Protein 2HRP (pdb70)

Solvent-accessible surface area: 37080 Å² total; per-residue (Å²): 126,6,95,12,90,18,55,54,81,65,36,34,17,45,66,35,99,137,1,34,0,44,2,109,5,69,108,46,0,52,32,128,88,16,13,0,1,0,0,0,17,20,61,84,81,72,37,6,80,14,1,0,35,11,5,70,54,72,7,122,28,19,32,74,25,6,48,10,50,39,69,16,36,69,6,24,0,43,0,98,45,2,21,54,77,3,26,7,40,0,0,0,1,0,1,39,62,49,28,9,26,22,2,59,7,0,102,3,38,5,109,46,76,75,18,54,11,90,11,25,21,2,12,2,9,85,64,5,43,121,78,35,15,0,2,0,2,0,0,0,11,42,0,10,18,83,110,24,89,19,32,6,50,12,67,57,75,101,56,141,101,32,48,20,47,12,80,26,65,21,51,77,175,28,16,1,9,1,2,4,1,2,0,42,11,82,72,100,51,14,74,169,29,82,36,0,17,0,31,2,51,11,138,50,61,133,73,47,56,74,81,55,25,108,118,79,24,50,11,36,13,22,34,18,24,45,15,125,53,57,18,64,77,102,0,18,0,4,2,32,53,35,70,3,114,160,25,9,0,3,0,0,14,23,23,98,188,90,11,10,61,4,0,0,10,1,18,36,56,48,110,34,67,50,53,8,110,90,0,130,75,51,3,73,2,47,26,47,29,121,141,38,18,0,38,0,59,0,52,59,1,100,51,120,1,33,5,53,0,4,0,0,21,2,0,34,40,137,86,212,45,2,13,0,46,8,3,38,80,23,2,87,16,22,61,2,23,4,25,81,16,146,48,39,63,15,51,11,26,13,5,6,29,15,122,94,59,161,55,114,9,21,14,22,0,0,0,2,0,52,13,0,4,5,67,65,16,31,26,38,2,37,35,30,53,50,74,61,31,44,22,54,1,74,21,40,86,90,106,87,64,35,11,14,5,0,1,0,42,7,10,30,79,13,34,86,80,102,66,4,31,0,26,1,7,0,64,50,31,111,24,118,39,92,50,110,3,77,51,101,139,144,62,31,52,12,18,8,107,49,129,125,6,95,11,84,19,59,52,77,71,31,27,12,28,79,37,99,130,2,46,0,25,1,92,7,80,48,50,0,59,33,141,87,9,15,0,0,0,0,0,17,18,69,66,72,73,32,6,85,14,3,0,27,7,7,61,44,70,6,120,32,12,34,86,26,7,46,11,51,35,71,17,39,70,4,18,0,40,0,99,37,2,21,51,53,3,20,0,53,0,0,0,1,0,0,30,67,47,29,7,26,26,2,60,8,0,53,0,33,4,100,57,72,90,20,58,9,89,10,23,18,2,28,15,12,90,73,7,38,121,81,37,19,0,3,0,2,0,0,0,13,42,0,13,17,84,97,25,84,30,94,6,54,6,64,55,73,60,47,158,97,41,44,37,65,13,74,25,70,18,40,87,157,29,16,1,12,1,2,4,1,6,0,52,15,79,74,104,42,14,81,162,32,80,40,0,17,0,25,1,68,4,144,48,53,143,78,56,43,72,79,59,11,44,88,94,52,38,81,26,65,8,32,12,20,33,22,27,46,12,111,56,54,20,65,77,102,0,14,0,3,1,35,53,39,68,2,109,160,20,8,0,2,0,0,10,28,17,100,113,72,13,11,49,6,1,0,10,1,18,38,54,46,111,33,69,54,60,8,110,81,1,133,74,56,5,72,2,49,28,44,29,114,136,35,19,0,43,0,57,0,46,64,2,126,55,110,2,30,5,52,0,5,0,0,25,3,1,33,44,140,78,104,66,3,8,0,46,5,2,33,86,23,4,75,14,26,58,2,24,6,29,77,23,152,45,37,63,17,51,5,19,25,5,23,51,18,102,64,51,162,70,72,11,18,17,23,0,0,0,2,0,42,19,0,6,5,67,67,17,31,22,39,2,36,21,33,47,46,68,70,29,40,23,57,2,63,25,33,93,91,102,52,69,33,12,16,5,0,1,0,31,6,9,31,74,24,22,78,88,120,69,6,28,0,20,3,9,0,62,51,29,105,42,72,61,69,41,94,1,82,120,150,58,29,56,9,19,8,107,46,129

Radius of gyration: 28.73 Å; Cα contacts (8 Å, |Δi|>4): 2429; chains: 6; bounding box: 81×80×60 Å

Sequence (903 aa):
DTVLTQSPASLAVSLGQRATISCRASESVDYYGKSFMNWFQQKPGQPPKLLIYAASNQGSGVPARFSGSGSGTDFSLHIHPMEEDDSAMYFCQQSKEVPWTFGGGTKLEIKRADAAPTVSIFPPSSEQLTSGGASVVCFLNNFYPKDINVKWKIDGSERQNGVLNSWTDQDSKDSTYSMSSTLTLTKDEYERHNSYTCEATHKTSTSPIVKSFNRDVQLVESGGGLVQPGGSRKLSCAASGFTFMRFGMHWVRQAPEKGLEWVAYISSGSSTIYYADTVKGRFTISRDNPKNTLFLQMTSLRSEDTALYYCARSGGIERYDGTYYVMDYWGQGTSVTVSSAKTTPPSVYPLAPGSAAQTNSMVTLGCLVKGYFPEPVTVTWNSGSLSSGVHTFPAVLQSDLYTLSSSVTVPSSPRPSETVTCNVAHPASSTKVDKKIVPRDMSLPGRWKPKDTVLTQSPASLAVSLGQRATISCRASESVDYYGKSFMNWFQQKPGQPPKLLIYAASNQGSGVPARFSGSGSGTDFSLHIHPMEEDDSAMYFCQQSKEVPWTFGGGTKLEIKRADAAPTVSIFPPSSEQLTSGGASVVCFLNNFYPKDINVKWKIDGSERQNGVLNSWTDQDSKDSTYSMSSTLTLTKDEYERHNSYTCEATHKTSTSPIVKSFNRNECDVQLVESGGGLVQPGGSRKLSCAASGFTFMRFGMHWVRQAPEKGLEWVAYISSGSSTIYYADTVKGRFTISRDNPKNTLFLQMTSLRSEDTALYYCARSGGIERYDGTYYVMDYWGQGTSVTVSSAKTTPPSVYPLAPGSAAQTNSMVTLGCLVKGYFPEPVTVTWNSGSLSSGVHTFPAVLQSDLYTLSSSVTVPSSPRPSETVTCNVAHPASSTKVDKKIVPMSLPGRWKPK

B-factor: mean 20.34, std 9.44, range [2.01, 70.95]

Secondary structure (DSSP, 8-state):
--EEEEE--EEE-TT--EEEEEEEESS-GGGSEEEEEEE-TT--EEEEEEE-TTSS-EEE-TTTTTTEEEEEEGGGTEEEEEE-S--GGG-EEEEEEEEEEEE-SSEEEEEEEEE---EEEEE--S--BPPEEEEE---TT---SSEEEEEEEEEEEBSS--EEEEGGGTB-TTEEEPPPEE-SS-EEEEEEEEEESTTTTTS--EEEEEEGGGTEEEEEE-----/---EEEE-SEEEE-TTS-EEEEEEESS--EETTEE-EEEEEE-TTS-EEEEEETTTEE-TT--TTEEEEEETTEEEEEE-S--GGG-EEEEEEE-SSSS-EE---EEEEE----B--EEEEEPPPHHHHHTTEEEEEEEEEEEBSS-EEEEEEETTEEE-SSEEEEEPPPPTTT--EEEEEEEEEEHHHHTT-SEEEEEEEETT-SSPEEEEEE-/---EEEE-SEEEE-TTS-EEEEEEESS--EETTEE-EEEEEE-TTS--EEEEETTTEE-TT--TTEEEEEETTEEEEEESS--GGG-EEEEEEE-SSSSPEE---EEEEE----B--EEEEEPPPHHHHHTTEEEEEEEEEEEBSS-EEEEEEETTEEE-SSEEEEEPPPPTTT--EEEEEEEEEEHHHHTT--EEEEEEEETT-SSPEEEEEETTT-/--EEEEE--EEE-TT--EEEEEEEESS-GGGSEEEEEEE-SS--EEEEEEE-TTSS-EEE-TTTTTT-EEEEEGGGTEEEEEE-S--GGG-EEEEEEEEEEEE-SSEEEEEEEEE---EEEEE--PPPBPPEEEEE---TT----SEEEEEEEEEEEBSS--EEEEGGGT--TTEEEPPPEE-SS-EEEEEEEEEESTHHHHS--EEEEEETTTTEEEEEE---/--BTTTEEE-/--BTTTEEE-

Nearest PDB structures (foldseek):
  2hrp-assembly2_M  TM=1.005E+00  e=1.658E-43  Mus musculus
  4nja-assembly1_L  TM=9.857E-01  e=5.453E-38  Mus musculus
  6sxi-assembly1_L  TM=9.567E-01  e=7.067E-38  Mus musculus
  4yzf-assembly1_H  TM=9.544E-01  e=6.710E-38  Mus musculus
  1f58-assembly1_L  TM=9.255E-01  e=9.646E-38  Mus musculus

Foldseek 3Di:
DWAKAKPDQEDAEAAQCKDKIKIFINWFLDDPNFRQKWKWWAAPVGDTDTQAGRFFHGDDPHDPQWGKHDGTGIIMIMGGRHDQPRFTKMWMWGDRDPPIDIHSIYGYAYADDFAFWDKDKAWADPVQVVVQKTKIKIKGDFGPDPDKDKFKAFQRHTDDPQKDKDKDAQDRPRRGIMMMMMHMDTSVVNVVTFKIKIWMDDPVDDGTDIDMGTD/DWAKAKDWADEAEQQAKTKMKIAIDDDQQLQWKKFKWWAADPGDIHTAKIAGSPRPDIDGDPVQVPFWDWDADNVRRMIMIIGGNHHQVVFTWMKMFIFDWDDDPVGTDTDRPGIHPTHTHGHHPQDFAAWDKDKAADDPVPDDDFKDKIKMKTWFGDDDDKDKDKPNPPQDPQKDKDDWDADPRGTMTMMMHMGTPVVPPVPWMWMWMGDVSVRDIDIGIHHHDD/DDDVPPDDDD/DKAKAKPDQEDAAAAQCKDKIKIFINWWLDDPHFGAKWKWWAAPPGDTHTQGGRFFHGDPPHDPQWGKDDGTGIIMIMGGRDDLVSQTWMWMWGDRDPVIDIHPTHGYAHADDFAFFDKDKAWADVVVVVVFKIKIKIKGDFGPPPDKDKWKAFQRHTDDPQKDKDKDRQDSPPRGIMMMMMRMDTSVVVVVTFKIKMWMDDPVDPGTDIDMATVVGD/DWAKAKDWADEAAQQAKTKIKIAIDDDQQLQWKKFKWWAADPGGIGTAKIAGSVRPDIDGDPVQVPFKDWDADRVRRMIMIMGGSHDQVVFTWMKMFIFDWDQDPVGTDTDRDDIHPTHTHGHHDQDFDFWDKDKFDDDPPDDDDQKDKIKIKTWFGDDDDKDKDKPNPPQPPQKDKDDWDDDDSMIMTMMMHMDGPVVVVVDWIKMWMGGVVVRDIDIGIHHD/DDDPPPDDDD

Structure (mmCIF, N/CA/C/O backbone):
data_2HRP
#
_entry.id   2HRP
#
_cell.length_a   82.300
_cell.length_b   96.310
_cell.length_c   105.860
_cell.angle_alpha   90.00
_cell.angle_beta   90.00
_cell.angle_gamma   90.00
#
_symmetry.space_group_name_H-M   'P 21 21 21'
#
loop_
_entity.id
_entity.type
_entity.pdbx_description
1 polymer 'MONOCLONAL ANTIBODY F11.2.32'
2 polymer 'MONOCLONAL ANTIBODY F11.2.32'
3 polymer 'HIV-1 PROTEASE PEPTIDE'
4 water water
#
loop_
_atom_site.group_PDB
_atom_site.id
_atom_site.type_symbol
_atom_site.label_atom_id
_atom_site.label_alt_id
_atom_site.label_comp_id
_atom_site.label_asym_id
_atom_site.label_entity_id
_atom_site.label_seq_id
_atom_site.pdbx_PDB_ins_code
_atom_site.Cartn_x
_atom_site.Cartn_y
_atom_site.Cartn_z
_atom_site.occupancy
_atom_site.B_iso_or_equiv
_atom_site.auth_seq_id
_atom_site.auth_comp_id
_atom_site.auth_asym_id
_atom_site.auth_atom_id
_atom_site.pdbx_PDB_model_num
ATOM 1 N N . ASP A 1 1 ? 25.831 36.448 56.744 1.00 30.95 1 ASP L N 1
ATOM 2 C CA . ASP A 1 1 ? 25.078 35.170 56.865 1.00 27.87 1 ASP L CA 1
ATOM 3 C C . ASP A 1 1 ? 25.730 34.359 57.968 1.00 25.90 1 ASP L C 1
ATOM 4 O O . ASP A 1 1 ? 26.863 34.658 58.364 1.00 23.65 1 ASP L O 1
ATOM 9 N N . THR A 1 2 ? 24.999 33.405 58.534 1.00 21.40 2 THR L N 1
ATOM 10 C CA . THR A 1 2 ? 25.605 32.566 59.554 1.00 21.36 2 THR L CA 1
ATOM 11 C C . THR A 1 2 ? 26.286 31.409 58.822 1.00 18.46 2 THR L C 1
ATOM 12 O O . THR A 1 2 ? 25.668 30.697 58.032 1.00 19.14 2 THR L O 1
ATOM 16 N N . VAL A 1 3 ? 27.600 31.340 58.987 1.00 15.27 3 VAL L N 1
ATOM 17 C CA . VAL A 1 3 ? 28.424 30.326 58.350 1.00 11.21 3 VAL L CA 1
ATOM 18 C C . VAL A 1 3 ? 28.477 29.100 59.244 1.00 8.78 3 VAL L C 1
ATOM 19 O O . VAL A 1 3 ? 28.486 29.224 60.474 1.00 7.98 3 VAL L O 1
ATOM 23 N N . LEU A 1 4 ? 28.391 27.931 58.607 1.00 10.34 4 LEU L N 1
ATOM 24 C CA . LEU A 1 4 ? 28.414 26.629 59.286 1.00 11.01 4 LEU L CA 1
ATOM 25 C C . LEU A 1 4 ? 29.690 25.869 58.945 1.00 8.14 4 LEU L C 1
ATOM 26 O O . LEU A 1 4 ? 29.957 25.566 57.778 1.00 7.88 4 LEU L O 1
ATOM 31 N N . THR A 1 5 ? 30.465 25.565 59.975 1.00 11.15 5 THR L N 1
ATOM 32 C CA . THR A 1 5 ? 31.718 24.839 59.822 1.00 16.47 5 THR L CA 1
ATOM 33 C C . THR A 1 5 ? 31.465 23.397 60.240 1.00 9.89 5 THR L C 1
ATOM 34 O O . THR A 1 5 ? 31.293 23.092 61.421 1.00 11.37 5 THR L O 1
ATOM 38 N N . GLN A 1 6 ? 31.462 22.511 59.254 1.00 14.64 6 GLN L N 1
ATOM 39 C CA . GLN A 1 6 ? 31.178 21.101 59.476 1.00 13.02 6 GLN L CA 1
ATOM 40 C C . GLN A 1 6 ? 32.401 20.205 59.524 1.00 11.31 6 GLN L C 1
ATOM 41 O O . GLN A 1 6 ? 33.179 20.147 58.570 1.00 15.14 6 GLN L O 1
ATOM 47 N N . SER A 1 7 ? 32.560 19.477 60.619 1.00 10.69 7 SER L N 1
ATOM 48 C CA . SER A 1 7 ? 33.696 18.579 60.725 1.00 18.40 7 SER L CA 1
ATOM 49 C C . SER A 1 7 ? 33.310 17.157 61.176 1.00 17.79 7 SER L C 1
ATOM 50 O O . SER A 1 7 ? 32.306 16.976 61.847 1.00 21.69 7 SER L O 1
ATOM 53 N N . PRO A 1 8 ? 34.065 16.126 60.748 1.00 15.85 8 PRO L N 1
ATOM 54 C CA . PRO A 1 8 ? 35.224 16.249 59.872 1.00 12.08 8 PRO L CA 1
ATOM 55 C C . PRO A 1 8 ? 34.738 16.300 58.431 1.00 11.82 8 PRO L C 1
ATOM 56 O O . PRO A 1 8 ? 33.570 16.077 58.175 1.00 16.45 8 PRO L O 1
ATOM 60 N N . ALA A 1 9 ? 35.619 16.658 57.513 1.00 10.86 9 ALA L N 1
ATOM 61 C CA . ALA A 1 9 ? 35.284 16.738 56.109 1.00 9.55 9 ALA L CA 1
ATOM 62 C C . ALA A 1 9 ? 34.918 15.355 55.600 1.00 17.40 9 ALA L C 1
ATOM 63 O O . ALA A 1 9 ? 34.229 15.210 54.590 1.00 15.73 9 ALA L O 1
ATOM 65 N N . SER A 1 10 ? 35.458 14.337 56.258 1.00 19.34 10 SER L N 1
ATOM 66 C CA . SER A 1 10 ? 35.170 12.955 55.907 1.00 19.35 10 SER L CA 1
ATOM 67 C C . SER A 1 10 ? 35.608 12.055 57.047 1.00 21.41 10 SER L C 1
ATOM 68 O O . SER A 1 10 ? 36.382 12.467 57.919 1.00 18.05 10 SER L O 1
ATOM 71 N N . LEU A 1 11 ? 35.061 10.847 57.085 1.00 21.01 11 LEU L N 1
ATOM 72 C CA . LEU A 1 11 ? 35.427 9.904 58.120 1.00 19.12 11 LEU L CA 1
ATOM 73 C C . LEU A 1 11 ? 35.082 8.513 57.657 1.00 18.03 11 LEU L C 1
ATOM 74 O O . LEU A 1 11 ? 34.349 8.335 56.672 1.00 17.62 11 LEU L O 1
ATOM 79 N N . ALA A 1 12 ? 35.670 7.542 58.351 1.00 15.86 12 ALA L N 1
ATOM 80 C CA . ALA A 1 12 ? 35.505 6.119 58.086 1.00 11.57 12 ALA L CA 1
ATOM 81 C C . ALA A 1 12 ? 35.261 5.457 59.429 1.00 14.07 12 ALA L C 1
ATOM 82 O O . ALA A 1 12 ? 36.092 5.531 60.341 1.00 17.97 12 ALA L O 1
ATOM 84 N N . VAL A 1 13 ? 34.109 4.814 59.541 1.00 13.14 13 VAL L N 1
ATOM 85 C CA . VAL A 1 13 ? 33.692 4.168 60.778 1.00 16.44 13 VAL L CA 1
ATOM 86 C C . VAL A 1 13 ? 33.333 2.715 60.489 1.00 11.75 13 VAL L C 1
ATOM 87 O O . VAL A 1 13 ? 32.782 2.418 59.440 1.00 10.86 13 VAL L O 1
ATOM 91 N N . SER A 1 14 ? 33.723 1.821 61.386 1.00 12.60 14 SER L N 1
ATOM 92 C CA . SER A 1 14 ? 33.427 0.395 61.263 1.00 11.37 14 SER L CA 1
ATOM 93 C C . SER A 1 14 ? 31.953 0.123 61.563 1.00 13.87 14 SER L C 1
ATOM 94 O O . SER A 1 14 ? 31.338 0.804 62.399 1.00 14.37 14 SER L O 1
ATOM 97 N N . LEU A 1 15 ? 31.400 -0.892 60.912 1.00 18.18 15 LEU L N 1
ATOM 98 C CA . LEU A 1 15 ? 30.013 -1.268 61.153 1.00 18.21 15 LEU L CA 1
ATOM 99 C C . LEU A 1 15 ? 29.881 -1.540 62.645 1.00 15.81 15 LEU L C 1
ATOM 100 O O . LEU A 1 15 ? 30.789 -2.086 63.264 1.00 14.27 15 LEU L O 1
ATOM 105 N N . GLY A 1 16 ? 28.769 -1.115 63.222 1.00 13.45 16 GLY L N 1
ATOM 106 C CA . GLY A 1 16 ? 28.549 -1.335 64.637 1.00 9.82 16 GLY L CA 1
ATOM 107 C C . GLY A 1 16 ? 29.001 -0.186 65.494 1.00 8.67 16 GLY L C 1
ATOM 108 O O . GLY A 1 16 ? 28.534 -0.042 66.619 1.00 12.55 16 GLY L O 1
ATOM 109 N N . GLN A 1 17 ? 29.841 0.681 64.934 1.00 11.52 17 GLN L N 1
ATOM 110 C CA . GLN A 1 17 ? 30.371 1.809 65.682 1.00 13.29 17 GLN L CA 1
ATOM 111 C C . GLN A 1 17 ? 29.571 3.083 65.494 1.00 12.89 17 GLN L C 1
ATOM 112 O O . GLN A 1 17 ? 28.639 3.124 64.696 1.00 14.16 17 GLN L O 1
ATOM 118 N N . ARG A 1 18 ? 29.902 4.103 66.284 1.00 11.11 18 ARG L N 1
ATOM 119 C CA . ARG A 1 18 ? 29.217 5.386 66.184 1.00 11.18 18 ARG L CA 1
ATOM 120 C C . ARG A 1 18 ? 30.020 6.301 65.302 1.00 12.83 18 ARG L C 1
ATOM 121 O O . ARG A 1 18 ? 31.253 6.294 65.350 1.00 19.16 18 ARG L O 1
ATOM 129 N N . ALA A 1 19 ? 29.308 7.091 64.508 1.00 15.17 19 ALA L N 1
ATOM 130 C CA . ALA A 1 19 ? 29.894 8.070 63.621 1.00 14.36 19 ALA L CA 1
ATOM 131 C C . ALA A 1 19 ? 29.262 9.380 64.071 1.00 17.30 19 ALA L C 1
ATOM 132 O O . ALA A 1 19 ? 28.038 9.480 64.184 1.00 19.41 19 ALA L O 1
ATOM 134 N N . THR A 1 20 ? 30.095 10.323 64.488 1.00 17.38 20 THR L N 1
ATOM 135 C CA . THR A 1 20 ? 29.599 11.623 64.904 1.00 14.67 20 THR L CA 1
ATOM 136 C C . THR A 1 20 ? 30.171 12.701 63.971 1.00 15.37 20 THR L C 1
ATOM 137 O O . THR A 1 20 ? 31.347 12.662 63.566 1.00 15.14 20 THR L O 1
ATOM 141 N N . ILE A 1 21 ? 29.288 13.593 63.541 1.00 17.11 21 ILE L N 1
ATOM 142 C CA . ILE A 1 21 ? 29.629 14.687 62.649 1.00 11.85 21 ILE L CA 1
ATOM 143 C C . ILE A 1 21 ? 29.250 15.945 63.411 1.00 14.07 21 ILE L C 1
ATOM 144 O O . ILE A 1 21 ? 28.186 16.002 64.017 1.00 11.60 21 ILE L O 1
ATOM 149 N N . SER A 1 22 ? 30.129 16.937 63.391 1.00 12.05 22 SER L N 1
ATOM 150 C CA . SER A 1 22 ? 29.914 18.173 64.102 1.00 12.62 22 SER L CA 1
ATOM 151 C C . SER A 1 22 ? 29.677 19.339 63.157 1.00 12.66 22 SER L C 1
ATOM 152 O O . SER A 1 22 ? 30.114 19.341 62.004 1.00 10.78 22 SER L O 1
ATOM 155 N N . CYS A 1 23 ? 28.996 20.350 63.668 1.00 14.54 23 CYS L N 1
ATOM 156 C CA . CYS A 1 23 ? 28.671 21.516 62.881 1.00 16.29 23 CYS L CA 1
ATOM 157 C C . CYS A 1 23 ? 28.630 22.718 63.815 1.00 15.69 23 CYS L C 1
ATOM 158 O O . CYS A 1 23 ? 27.924 22.703 64.813 1.00 13.46 23 CYS L O 1
ATOM 161 N N . ARG A 1 24 ? 29.471 23.706 63.523 1.00 16.29 24 ARG L N 1
ATOM 162 C CA . ARG A 1 24 ? 29.590 24.941 64.293 1.00 12.45 24 ARG L CA 1
ATOM 163 C C . ARG A 1 24 ? 28.986 26.100 63.504 1.00 13.74 24 ARG L C 1
ATOM 164 O O . ARG A 1 24 ? 29.294 26.277 62.320 1.00 12.00 24 ARG L O 1
ATOM 172 N N . ALA A 1 25 ? 28.131 26.887 64.150 1.00 14.79 25 ALA L N 1
ATOM 173 C CA . ALA A 1 25 ? 27.513 28.030 63.482 1.00 13.00 25 ALA L CA 1
ATOM 174 C C . ALA A 1 25 ? 28.266 29.287 63.900 1.00 13.06 25 ALA L C 1
ATOM 175 O O . ALA A 1 25 ? 28.732 29.371 65.035 1.00 8.90 25 ALA L O 1
ATOM 177 N N . SER A 1 26 ? 28.425 30.239 62.976 1.00 15.50 26 SER L N 1
ATOM 178 C CA . SER A 1 26 ? 29.144 31.488 63.286 1.00 16.76 26 SER L CA 1
ATOM 179 C C . SER A 1 26 ? 28.326 32.344 64.247 1.00 18.21 26 SER L C 1
ATOM 180 O O . SER A 1 26 ? 28.866 33.148 65.022 1.00 15.67 26 SER L O 1
ATOM 183 N N . GLU A 1 27 ? 27.016 32.134 64.194 1.00 19.58 27 GLU L N 1
ATOM 184 C CA . GLU A 1 27 ? 26.058 32.818 65.039 1.00 17.16 27 GLU L CA 1
ATOM 185 C C . GLU A 1 27 ? 25.079 31.810 65.618 1.00 15.88 27 GLU L C 1
ATOM 186 O O . GLU A 1 27 ? 24.772 30.810 64.986 1.00 14.96 27 GLU L O 1
ATOM 192 N N . SER A 1 28 A 24.593 32.065 66.824 1.00 14.17 27 SER L N 1
ATOM 193 C CA . SER A 1 28 A 23.637 31.163 67.451 1.00 18.17 27 SER L CA 1
ATOM 194 C C . SER A 1 28 A 22.426 30.960 66.529 1.00 18.41 27 SER L C 1
ATOM 195 O O . SER A 1 28 A 22.015 31.883 65.824 1.00 16.68 27 SER L O 1
ATOM 198 N N . VAL A 1 29 B 21.906 29.739 66.473 1.00 14.27 27 VAL L N 1
ATOM 199 C CA . VAL A 1 29 B 20.744 29.478 65.629 1.00 12.31 27 VAL L CA 1
ATOM 200 C C . VAL A 1 29 B 19.517 29.227 66.512 1.00 11.99 27 VAL L C 1
ATOM 201 O O . VAL A 1 29 B 18.503 28.685 66.074 1.00 12.58 27 VAL L O 1
ATOM 205 N N . ASP A 1 30 C 19.644 29.573 67.785 1.00 10.99 27 ASP L N 1
ATOM 206 C CA . ASP A 1 30 C 18.545 29.413 68.711 1.00 15.76 27 ASP L CA 1
ATOM 207 C C . ASP A 1 30 C 17.525 30.512 68.469 1.00 18.79 27 ASP L C 1
ATOM 208 O O . ASP A 1 30 C 17.900 31.663 68.251 1.00 23.89 27 ASP L O 1
ATOM 213 N N . TYR A 1 31 D 16.241 30.166 68.505 1.00 18.96 27 TYR L N 1
ATOM 214 C CA 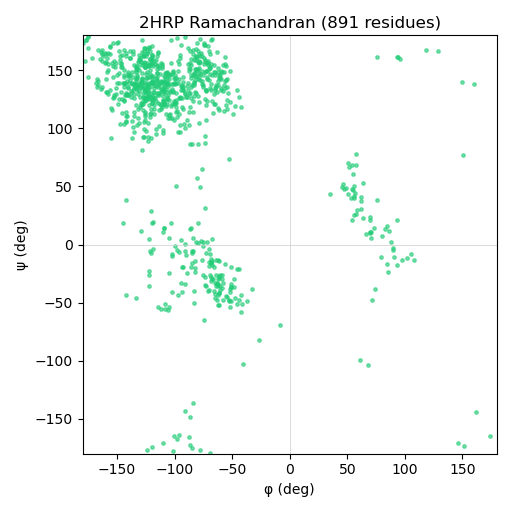. TYR A 1 31 D 15.175 31.130 68.252 1.00 19.12 27 TYR L CA 1
ATOM 215 C C . TYR A 1 31 D 13.916 30.665 68.946 1.00 22.68 27 TYR L C 1
ATOM 216 O O . TYR A 1 31 D 13.365 29.620 68.595 1.00 17.45 27 TYR L O 1
ATOM 225 N N . TYR A 1 32 ? 13.461 31.449 69.926 1.00 21.65 28 TYR L N 1
ATOM 226 C CA . TYR A 1 32 ? 12.262 31.127 70.698 1.00 22.79 28 TYR L CA 1
ATOM 227 C C . TYR A 1 32 ? 12.305 29.745 71.367 1.00 22.01 28 TYR L C 1
ATOM 228 O O . TYR A 1 32 ? 11.371 28.943 71.242 1.00 16.02 28 TYR L O 1
ATOM 237 N N . GLY A 1 33 ? 13.403 29.475 72.072 1.00 18.62 29 GLY L N 1
ATOM 238 C CA . GLY A 1 33 ? 13.555 28.198 72.754 1.00 18.77 29 GLY L CA 1
ATOM 239 C C . GLY A 1 33 ? 13.778 26.959 71.894 1.00 19.02 29 GLY L C 1
ATOM 240 O O . GLY A 1 33 ? 13.792 25.846 72.423 1.00 21.22 29 GLY L O 1
ATOM 241 N N . LYS A 1 34 ? 13.938 27.137 70.585 1.00 20.12 30 LYS L N 1
ATOM 242 C CA . LYS A 1 34 ? 14.177 26.023 69.659 1.00 19.68 30 LYS L CA 1
ATOM 243 C C . LYS A 1 34 ? 15.530 26.249 68.981 1.00 19.04 30 LYS L C 1
ATOM 244 O O . LYS A 1 34 ? 16.054 27.356 69.053 1.00 16.36 30 LYS L O 1
ATOM 250 N N . SER A 1 35 ? 16.110 25.211 68.366 1.00 15.82 31 SER L N 1
ATOM 251 C CA . SER A 1 35 ? 17.383 25.363 67.640 1.00 16.95 31 SER L CA 1
ATOM 252 C C . SER A 1 35 ? 17.136 25.032 66.187 1.00 18.26 31 SER L C 1
ATOM 253 O O . SER A 1 35 ? 16.852 23.883 65.844 1.00 16.52 31 SER L O 1
ATOM 256 N N . PHE A 1 36 ? 17.239 26.047 65.331 1.00 17.53 32 PHE L N 1
ATOM 257 C CA . PHE A 1 36 ? 17.002 25.886 63.904 1.00 12.47 32 PHE L CA 1
ATOM 258 C C . PHE A 1 36 ? 18.155 25.220 63.189 1.00 17.56 32 PHE L C 1
ATOM 259 O O . PHE A 1 36 ? 18.754 25.785 62.280 1.00 14.01 32 PHE L O 1
ATOM 267 N N . MET A 1 37 ? 18.372 23.961 63.560 1.00 16.65 33 MET L N 1
ATOM 268 C CA . MET A 1 37 ? 19.451 23.147 63.042 1.00 14.84 33 MET L CA 1
ATOM 269 C C . MET A 1 37 ? 18.901 21.830 62.462 1.00 13.02 33 MET L C 1
ATOM 270 O O . MET A 1 37 ? 18.277 21.032 63.171 1.00 8.70 33 MET L O 1
ATOM 275 N N . ASN A 1 38 ? 19.205 21.588 61.188 1.00 17.57 34 ASN L N 1
ATOM 276 C CA . ASN A 1 38 ? 18.741 20.400 60.454 1.00 17.08 34 ASN L CA 1
ATOM 277 C C . ASN A 1 38 ? 19.900 19.602 59.797 1.00 15.94 34 ASN L C 1
ATOM 278 O O . ASN A 1 38 ? 20.977 20.155 59.542 1.00 18.63 34 ASN L O 1
ATOM 283 N N . TRP A 1 39 ? 19.690 18.308 59.542 1.00 16.75 35 TRP L N 1
ATOM 284 C CA . TRP A 1 39 ? 20.712 17.435 58.937 1.00 8.87 35 TRP L CA 1
ATOM 285 C C . TRP A 1 39 ? 20.118 16.589 57.829 1.00 11.17 35 TRP L C 1
ATOM 286 O O . TRP A 1 39 ? 19.054 15.985 57.998 1.00 9.26 35 TRP L O 1
ATOM 297 N N . PHE A 1 40 ? 20.847 16.508 56.718 1.00 10.10 36 PHE L N 1
ATOM 298 C CA . PHE A 1 40 ? 20.437 15.757 55.551 1.00 9.37 36 PHE L CA 1
ATOM 299 C C . PHE A 1 40 ? 21.470 14.677 55.200 1.00 16.24 36 PHE L C 1
ATOM 300 O O . PHE A 1 40 ? 22.666 14.810 55.494 1.00 8.50 36 PHE L O 1
ATOM 308 N N . GLN A 1 41 ? 20.962 13.596 54.611 1.00 14.99 37 GLN L N 1
ATOM 309 C CA . GLN A 1 41 ? 21.748 12.471 54.143 1.00 11.37 37 GLN L CA 1
ATOM 310 C C . GLN A 1 41 ? 21.616 12.493 52.633 1.00 12.75 37 GLN L C 1
ATOM 311 O O . GLN A 1 41 ? 20.514 12.556 52.103 1.00 17.64 37 GLN L O 1
ATOM 317 N N . GLN A 1 42 ? 22.733 12.457 51.932 1.00 15.01 38 GLN L N 1
ATOM 318 C CA . GLN A 1 42 ? 22.667 12.433 50.489 1.00 21.30 38 GLN L CA 1
ATOM 319 C C . GLN A 1 42 ? 23.453 11.252 49.926 1.00 23.16 38 GLN L C 1
ATOM 320 O O . GLN A 1 42 ? 24.675 11.203 50.038 1.00 28.17 38 GLN L O 1
ATOM 326 N N . LYS A 1 43 ? 22.735 10.284 49.366 1.00 23.52 39 LYS L N 1
ATOM 327 C CA . LYS A 1 43 ? 23.347 9.117 48.776 1.00 21.04 39 LYS L CA 1
ATOM 328 C C . LYS A 1 43 ? 23.797 9.496 47.371 1.00 24.18 39 LYS L C 1
ATOM 329 O O . LYS A 1 43 ? 23.184 10.341 46.725 1.00 20.87 39 LYS L O 1
ATOM 335 N N . PRO A 1 44 ? 24.897 8.896 46.883 1.00 27.32 40 PRO L N 1
ATOM 336 C CA . PRO A 1 44 ? 25.384 9.210 45.537 1.00 27.03 40 PRO L CA 1
ATOM 337 C C . PRO A 1 44 ? 24.328 9.051 44.426 1.00 28.56 40 PRO L C 1
ATOM 338 O O . PRO A 1 44 ? 23.611 8.039 44.352 1.00 29.01 40 PRO L O 1
ATOM 342 N N . GLY A 1 45 ? 24.223 10.088 43.595 1.00 26.90 41 GLY L N 1
ATOM 343 C CA . GLY A 1 45 ? 23.258 10.100 42.510 1.00 27.62 41 GLY L CA 1
ATOM 344 C C . GLY A 1 45 ? 21.834 10.244 43.021 1.00 27.59 41 GLY L C 1
ATOM 345 O O . GLY A 1 45 ? 20.862 10.118 42.271 1.00 28.54 41 GLY L O 1
ATOM 346 N N . GLN A 1 46 ? 21.702 10.555 44.300 1.00 26.77 42 GLN L N 1
ATOM 347 C CA . GLN A 1 46 ? 20.384 10.680 44.899 1.00 24.87 42 GLN L CA 1
ATOM 348 C C . GLN A 1 46 ? 20.179 12.024 45.551 1.00 22.01 42 GLN L C 1
ATOM 349 O O . GLN A 1 46 ? 21.150 12.712 45.885 1.00 18.29 42 GLN L O 1
ATOM 355 N N . PRO A 1 47 ? 18.907 12.439 45.694 1.00 19.95 43 PRO L N 1
ATOM 356 C CA . PRO A 1 47 ? 18.631 13.726 46.329 1.00 20.54 43 PRO L CA 1
ATOM 357 C C . PRO A 1 47 ? 18.831 13.633 47.830 1.00 22.33 43 PRO L C 1
ATOM 358 O O . PRO A 1 47 ? 18.909 12.535 48.395 1.00 23.63 43 PRO L O 1
ATOM 362 N N . PRO A 1 48 ? 19.008 14.783 48.481 1.00 18.43 44 PRO L N 1
ATOM 363 C CA . PRO A 1 48 ? 19.192 14.820 49.931 1.00 19.42 44 PRO L CA 1
ATOM 364 C C . PRO A 1 48 ? 17.899 14.354 50.612 1.00 17.07 44 PRO L C 1
ATOM 365 O O . PRO A 1 48 ? 16.807 14.447 50.044 1.00 17.63 44 PRO L O 1
ATOM 369 N N . LYS A 1 49 ? 18.038 13.839 51.823 1.00 19.70 45 LYS L N 1
ATOM 370 C CA . LYS A 1 49 ? 16.912 13.339 52.605 1.00 16.03 45 LYS L CA 1
ATOM 371 C C . LYS A 1 49 ? 17.039 13.903 53.992 1.00 12.04 45 LYS L C 1
ATOM 372 O O . LYS A 1 49 ? 18.120 13.888 54.575 1.00 10.72 45 LYS L O 1
ATOM 378 N N . LEU A 1 50 ? 15.937 14.422 54.507 1.00 14.41 46 LEU L N 1
ATOM 379 C CA . LEU A 1 50 ? 15.910 14.973 55.843 1.00 10.42 46 LEU L CA 1
ATOM 380 C C . LEU A 1 50 ? 16.047 13.843 56.886 1.00 12.10 46 LEU L C 1
ATOM 381 O O . LEU A 1 50 ? 15.353 12.816 56.850 1.00 7.54 46 LEU L O 1
ATOM 386 N N . LEU A 1 51 ? 16.905 14.093 57.858 1.00 11.48 47 LEU L N 1
ATOM 387 C CA . LEU A 1 51 ? 17.196 13.129 58.897 1.00 17.20 47 LEU L CA 1
ATOM 388 C C . LEU A 1 51 ? 16.737 13.632 60.245 1.00 12.07 47 LEU L C 1
ATOM 389 O O . LEU A 1 51 ? 16.028 12.948 60.963 1.00 15.07 47 LEU L O 1
ATOM 394 N N . ILE A 1 52 ? 17.196 14.832 60.577 1.00 16.40 48 ILE L N 1
ATOM 395 C CA . ILE A 1 52 ? 16.925 15.482 61.850 1.00 13.96 48 ILE L CA 1
ATOM 396 C C . ILE A 1 52 ? 16.508 16.923 61.575 1.00 12.90 48 ILE L C 1
ATOM 397 O O . ILE A 1 52 ? 17.071 17.566 60.693 1.00 11.07 48 ILE L O 1
ATOM 402 N N . TYR A 1 53 ? 15.495 17.405 62.288 1.00 12.02 49 TYR L N 1
ATOM 403 C CA . TYR A 1 53 ? 15.064 18.799 62.168 1.00 14.46 49 TYR L CA 1
ATOM 404 C C . TYR A 1 53 ? 15.009 19.312 63.607 1.00 13.65 49 TYR L C 1
ATOM 405 O O . TYR A 1 53 ? 14.876 18.508 64.549 1.00 18.17 49 TYR L O 1
ATOM 414 N N . ALA A 1 54 ? 15.103 20.627 63.787 1.00 12.13 50 ALA L N 1
ATOM 415 C CA . ALA A 1 54 ? 15.085 21.246 65.133 1.00 12.98 50 ALA L CA 1
ATOM 416 C C . ALA A 1 54 ? 16.118 20.657 66.121 1.00 13.38 50 ALA L C 1
ATOM 417 O O . ALA A 1 54 ? 15.822 20.455 67.308 1.00 7.00 50 ALA L O 1
ATOM 419 N N . ALA A 1 55 ? 17.317 20.371 65.600 1.00 16.38 51 ALA L N 1
ATOM 420 C CA . ALA A 1 55 ? 18.451 19.844 66.368 1.00 12.07 51 ALA L CA 1
ATOM 421 C C . ALA A 1 55 ? 18.440 18.396 66.831 1.00 12.14 51 ALA L C 1
ATOM 422 O O . ALA A 1 55 ? 19.472 17.725 66.777 1.00 14.17 51 ALA L O 1
ATOM 424 N N . SER A 1 56 ? 17.289 17.891 67.244 1.00 14.36 52 SER L N 1
ATOM 425 C CA . SER A 1 56 ? 17.227 16.528 67.758 1.00 14.78 52 SER L CA 1
ATOM 426 C C . SER A 1 56 ? 15.953 15.778 67.420 1.00 17.31 52 SER L C 1
ATOM 427 O O . SER A 1 56 ? 15.627 14.774 68.047 1.00 19.89 52 SER L O 1
ATOM 430 N N . ASN A 1 57 ? 15.221 16.250 66.432 1.00 15.18 53 ASN L N 1
ATOM 431 C CA . ASN A 1 57 ? 13.987 15.570 66.084 1.00 14.20 53 ASN L CA 1
ATOM 432 C C . ASN A 1 57 ? 14.180 14.773 64.803 1.00 14.30 53 ASN L C 1
ATOM 433 O O . ASN A 1 57 ? 14.603 15.323 63.777 1.00 14.31 53 ASN L O 1
ATOM 438 N N . GLN A 1 58 ? 13.904 13.474 64.870 1.00 13.84 54 GLN L N 1
ATOM 439 C CA . GLN A 1 58 ? 14.050 12.613 63.708 1.00 13.35 54 GLN L CA 1
ATOM 440 C C . GLN A 1 58 ? 12.917 12.804 62.711 1.00 16.62 54 GLN L C 1
ATOM 441 O O . GLN A 1 58 ? 11.752 12.953 63.092 1.00 24.53 54 GLN L O 1
ATOM 447 N N . GLY A 1 59 ? 13.273 12.878 61.437 1.00 15.57 55 GLY L N 1
ATOM 448 C CA . GLY A 1 59 ? 12.287 13.047 60.395 1.00 16.06 55 GLY L CA 1
ATOM 449 C C . GLY A 1 59 ? 11.516 11.764 60.145 1.00 21.42 55 GLY L C 1
ATOM 450 O O . GLY A 1 59 ? 11.880 10.707 60.655 1.00 15.13 55 GLY L O 1
ATOM 451 N N . SER A 1 60 ? 10.491 11.873 59.302 1.00 25.45 56 SER L N 1
ATOM 452 C CA . SER A 1 60 ? 9.581 10.793 58.920 1.00 32.00 56 SER L CA 1
ATOM 453 C C . SER A 1 60 ? 10.068 9.350 58.979 1.00 33.14 56 SER L C 1
ATOM 454 O O . SER A 1 60 ? 9.745 8.616 59.910 1.00 37.02 56 SER L O 1
ATOM 457 N N . GLY A 1 61 ? 10.768 8.909 57.945 1.00 36.12 57 GLY L N 1
ATOM 458 C CA . GLY A 1 61 ? 11.237 7.532 57.948 1.00 35.80 57 GLY L CA 1
ATOM 459 C C . GLY A 1 61 ? 12.677 7.414 58.384 1.00 29.05 57 GLY L C 1
ATOM 460 O O . GLY A 1 61 ? 13.472 6.782 57.702 1.00 28.68 57 GLY L O 1
ATOM 461 N N . VAL A 1 62 ? 13.008 8.028 59.511 1.00 25.39 58 VAL L N 1
ATOM 462 C CA . VAL A 1 62 ? 14.379 8.010 60.019 1.00 22.69 58 VAL L CA 1
ATOM 463 C C . VAL A 1 62 ? 14.597 7.029 61.174 1.00 20.30 58 VAL L C 1
ATOM 464 O O . VAL A 1 62 ? 13.927 7.127 62.213 1.00 22.74 58 VAL L O 1
ATOM 468 N N . PRO A 1 63 ? 15.524 6.060 60.994 1.00 14.35 59 PRO L N 1
ATOM 469 C CA . PRO A 1 63 ? 15.883 5.036 61.980 1.00 14.25 59 PRO L CA 1
ATOM 470 C C . PRO A 1 63 ? 16.310 5.654 63.302 1.00 14.14 59 PRO L C 1
ATOM 471 O O . PRO A 1 63 ? 16.840 6.758 63.338 1.00 20.75 59 PRO L O 1
ATOM 475 N N . ALA A 1 64 ? 16.145 4.913 64.385 1.00 13.97 60 ALA L N 1
ATOM 476 C CA . ALA A 1 64 ? 16.517 5.426 65.684 1.00 13.62 60 ALA L CA 1
ATOM 477 C C . ALA A 1 64 ? 18.021 5.576 65.814 1.00 12.78 60 ALA L C 1
ATOM 478 O O . ALA A 1 64 ? 18.511 6.218 66.748 1.00 12.66 60 ALA L O 1
ATOM 480 N N . ARG A 1 65 ? 18.752 4.948 64.893 1.00 19.31 61 ARG L N 1
ATOM 481 C CA . ARG A 1 65 ? 20.217 5.009 64.895 1.00 18.42 61 ARG L CA 1
ATOM 482 C C . ARG A 1 65 ? 20.718 6.421 64.612 1.00 15.33 61 ARG L C 1
ATOM 483 O O . ARG A 1 65 ? 21.892 6.710 64.800 1.00 15.24 61 ARG L O 1
ATOM 491 N N . PHE A 1 66 ? 19.858 7.251 64.035 1.00 11.59 62 PHE L N 1
ATOM 492 C CA . PHE A 1 66 ? 20.227 8.612 63.726 1.00 11.69 62 PHE L CA 1
ATOM 493 C C . PHE A 1 66 ? 19.773 9.561 64.825 1.00 14.10 62 PHE L C 1
ATOM 494 O O . PHE A 1 66 ? 18.574 9.754 65.027 1.00 20.07 62 PHE L O 1
ATOM 502 N N . SER A 1 67 ? 20.723 10.141 65.549 1.00 16.82 63 SER L N 1
ATOM 503 C CA . SER A 1 67 ? 20.385 11.099 66.600 1.00 14.02 63 SER L CA 1
ATOM 504 C C . SER A 1 67 ? 21.089 12.441 66.365 1.00 11.84 63 SER L C 1
ATOM 505 O O . SER A 1 67 ? 21.945 12.574 65.491 1.00 7.55 63 SER L O 1
ATOM 508 N N . GLY A 1 68 ? 20.674 13.456 67.106 1.00 15.69 64 GLY L N 1
ATOM 509 C CA . GLY A 1 68 ? 21.281 14.756 66.945 1.00 15.35 64 GLY L CA 1
ATOM 510 C C . GLY A 1 68 ? 21.216 15.467 68.259 1.00 13.21 64 GLY L C 1
ATOM 511 O O . GLY A 1 68 ? 20.272 15.279 69.018 1.00 14.77 64 GLY L O 1
ATOM 512 N N . SER A 1 69 ? 22.234 16.268 68.541 1.00 17.36 65 SER L N 1
ATOM 513 C CA . SER A 1 69 ? 22.300 16.998 69.803 1.00 17.23 65 SER L CA 1
ATOM 514 C C . SER A 1 69 ? 22.916 18.376 69.584 1.00 13.85 65 SER L C 1
ATOM 515 O O . SER A 1 69 ? 23.540 18.629 68.547 1.00 14.91 65 SER L O 1
ATOM 518 N N . GLY A 1 70 ? 22.802 19.235 70.591 1.00 16.04 66 GLY L N 1
ATOM 519 C CA . GLY A 1 70 ? 23.384 20.560 70.491 1.00 13.96 66 GLY L CA 1
ATOM 520 C C . GLY A 1 70 ? 22.399 21.701 70.562 1.00 18.93 66 GLY L C 1
ATOM 521 O O . GLY A 1 70 ? 21.180 21.516 70.455 1.00 23.91 66 GLY L O 1
ATOM 522 N N . SER A 1 71 ? 22.945 22.898 70.733 1.00 20.90 67 SER L N 1
ATOM 523 C CA . SER A 1 71 ? 22.163 24.129 70.826 1.00 16.51 67 SER L CA 1
ATOM 524 C C . SER A 1 71 ? 23.120 25.297 70.601 1.00 14.46 67 SER L C 1
ATOM 525 O O . SER A 1 71 ? 24.336 25.122 70.567 1.00 11.77 67 SER L O 1
ATOM 528 N N . GLY A 1 72 ? 22.562 26.477 70.385 1.00 19.65 68 GLY L N 1
ATOM 529 C CA . GLY A 1 72 ? 23.373 27.658 70.177 1.00 12.46 68 GLY L CA 1
ATOM 530 C C . GLY A 1 72 ? 24.140 27.627 68.885 1.00 12.28 68 GLY L C 1
ATOM 531 O O . GLY A 1 72 ? 23.582 27.830 67.809 1.00 10.69 68 GLY L O 1
ATOM 532 N N . THR A 1 73 ? 25.432 27.362 68.987 1.00 17.12 69 THR L N 1
ATOM 533 C CA . THR A 1 73 ? 26.302 27.318 67.812 1.00 15.34 69 THR L CA 1
ATOM 534 C C . THR A 1 73 ? 26.969 25.947 67.690 1.00 16.75 69 THR L C 1
ATOM 535 O O . THR A 1 73 ? 27.629 25.665 66.699 1.00 17.07 69 THR L O 1
ATOM 539 N N . ASP A 1 74 ? 26.748 25.108 68.701 1.00 19.97 70 ASP L N 1
ATOM 540 C CA . ASP A 1 74 ? 27.347 23.775 68.824 1.00 26.29 70 ASP L CA 1
ATOM 541 C C . ASP A 1 74 ? 26.380 22.635 68.517 1.00 16.99 70 ASP L C 1
ATOM 542 O O . ASP A 1 74 ? 25.487 22.371 69.317 1.00 15.36 70 ASP L O 1
ATOM 547 N N . PHE A 1 75 ? 26.595 21.922 67.408 1.00 18.71 71 PHE L N 1
ATOM 548 C CA . PHE A 1 75 ? 25.727 20.797 67.004 1.00 16.35 71 PHE L CA 1
ATOM 549 C C . PHE A 1 75 ? 26.400 19.530 66.447 1.00 13.34 71 PHE L C 1
ATOM 550 O O . PHE A 1 75 ? 27.362 19.599 65.691 1.00 13.65 71 PHE L O 1
ATOM 558 N N . SER A 1 76 ? 25.815 18.377 66.743 1.00 13.63 72 SER L N 1
ATOM 559 C CA . SER A 1 76 ? 26.353 17.120 66.241 1.00 13.40 72 SER L CA 1
ATOM 560 C C . SER A 1 76 ? 25.257 16.135 65.804 1.00 12.80 72 SER L C 1
ATOM 561 O O . SER A 1 76 ? 24.152 16.138 66.340 1.00 12.51 72 SER L O 1
ATOM 564 N N . LEU A 1 77 ? 25.565 15.339 64.782 1.00 11.49 73 LEU L N 1
ATOM 565 C CA . LEU A 1 77 ? 24.679 14.297 64.282 1.00 12.30 73 LEU L CA 1
ATOM 566 C C . LEU A 1 77 ? 25.397 13.007 64.682 1.00 11.78 73 LEU L C 1
ATOM 567 O O . LEU A 1 77 ? 26.621 12.889 64.517 1.00 12.75 73 LEU L O 1
ATOM 572 N N . HIS A 1 78 ? 24.660 12.061 65.248 1.00 12.52 74 HIS L N 1
ATOM 573 C CA . HIS A 1 78 ? 25.250 10.803 65.679 1.00 12.38 74 HIS L CA 1
ATOM 574 C C . HIS A 1 78 ? 24.592 9.646 64.940 1.00 12.45 74 HIS L C 1
ATOM 575 O O . HIS A 1 78 ? 23.386 9.665 64.707 1.00 13.30 74 HIS L O 1
ATOM 582 N N . ILE A 1 79 ? 25.397 8.674 64.518 1.00 14.23 75 ILE L N 1
ATOM 583 C CA . ILE A 1 79 ? 24.890 7.496 63.824 1.00 17.10 75 ILE L CA 1
ATOM 584 C C . ILE A 1 79 ? 25.490 6.262 64.485 1.00 19.88 75 ILE L C 1
ATOM 585 O O . ILE A 1 79 ? 26.675 5.966 64.310 1.00 22.43 75 ILE L O 1
ATOM 590 N N . HIS A 1 80 ? 24.670 5.572 65.271 1.00 16.71 76 HIS L N 1
ATOM 591 C CA . HIS A 1 80 ? 25.076 4.374 65.989 1.00 13.79 76 HIS L CA 1
ATOM 592 C C . HIS A 1 80 ? 23.858 3.444 66.192 1.00 20.30 76 HIS L C 1
ATOM 593 O O . HIS A 1 80 ? 22.800 3.879 66.672 1.00 15.70 76 HIS L O 1
ATOM 600 N N . PRO A 1 81 ? 24.003 2.151 65.840 1.00 16.41 77 PRO L N 1
ATOM 601 C CA . PRO A 1 81 ? 25.260 1.639 65.284 1.00 17.15 77 PRO L CA 1
ATOM 602 C C . PRO A 1 81 ? 25.344 1.952 63.799 1.00 15.87 77 PRO L C 1
ATOM 603 O O . PRO A 1 81 ? 24.324 2.064 63.117 1.00 19.21 77 PRO L O 1
ATOM 607 N N . MET A 1 82 ? 26.561 2.114 63.314 1.00 14.67 78 MET L N 1
ATOM 608 C CA . MET A 1 82 ? 26.819 2.359 61.899 1.00 17.40 78 MET L CA 1
ATOM 609 C C . MET A 1 82 ? 26.465 1.063 61.108 1.00 19.74 78 MET L C 1
ATOM 610 O O . MET A 1 82 ? 26.857 -0.034 61.504 1.00 15.72 78 MET L O 1
ATOM 615 N N . GLU A 1 83 ? 25.728 1.192 60.004 1.00 18.90 79 GLU L N 1
ATOM 616 C CA . GLU A 1 83 ? 25.359 0.049 59.173 1.00 17.99 79 GLU L CA 1
ATOM 617 C C . GLU A 1 83 ? 25.750 0.238 57.710 1.00 15.14 79 GLU L C 1
ATOM 618 O O . GLU A 1 83 ? 26.047 1.353 57.255 1.00 13.58 79 GLU L O 1
ATOM 624 N N . GLU A 1 84 ? 25.650 -0.853 56.961 1.00 13.81 80 GLU L N 1
ATOM 625 C CA . GLU A 1 84 ? 26.004 -0.890 55.549 1.00 16.82 80 GLU L CA 1
ATOM 626 C C . GLU A 1 84 ? 25.581 0.283 54.644 1.00 21.71 80 GLU L C 1
ATOM 627 O O . GLU A 1 84 ? 26.421 0.907 53.976 1.00 26.61 80 GLU L O 1
ATOM 629 N N . ASP A 1 85 ? 24.282 0.563 54.574 1.00 24.32 81 ASP L N 1
ATOM 630 C CA . ASP A 1 85 ? 23.799 1.650 53.725 1.00 18.63 81 ASP L CA 1
ATOM 631 C C . ASP A 1 85 ? 23.954 3.032 54.334 1.00 14.02 81 ASP L C 1
ATOM 632 O O . ASP A 1 85 ? 23.276 3.953 53.921 1.00 15.15 81 ASP L O 1
ATOM 637 N N . ASP A 1 86 ? 24.802 3.182 55.343 1.00 13.32 82 ASP L N 1
ATOM 638 C CA . ASP A 1 86 ? 24.989 4.504 55.941 1.00 13.65 82 ASP L CA 1
ATOM 639 C C . ASP A 1 86 ? 26.034 5.339 55.188 1.00 8.17 82 ASP L C 1
ATOM 640 O O . ASP A 1 86 ? 26.101 6.548 55.332 1.00 11.25 82 ASP L O 1
ATOM 645 N N . SER A 1 87 ? 26.875 4.683 54.403 1.00 12.89 83 SER L N 1
ATOM 646 C CA . SER A 1 87 ? 27.881 5.381 53.611 1.00 11.95 83 SER L CA 1
ATOM 647 C C . SER A 1 87 ? 27.175 6.444 52.743 1.00 16.29 83 SER L C 1
ATOM 648 O O . SER A 1 87 ? 26.350 6.100 51.880 1.00 12.94 83 SER L O 1
ATOM 651 N N . ALA A 1 88 ? 27.492 7.721 52.983 1.00 18.04 84 ALA L N 1
ATOM 652 C CA . ALA A 1 88 ? 26.894 8.832 52.241 1.00 16.97 84 ALA L CA 1
ATOM 653 C C . ALA A 1 88 ? 27.498 10.190 52.626 1.00 18.26 84 ALA L C 1
ATOM 654 O O . ALA A 1 88 ? 28.397 10.277 53.468 1.00 15.89 84 ALA L O 1
ATOM 656 N N . MET A 1 89 ? 27.019 11.238 51.963 1.00 12.97 85 MET L N 1
ATOM 657 C CA . MET A 1 89 ? 27.414 12.614 52.248 1.00 16.31 85 MET L CA 1
ATOM 658 C C . MET A 1 89 ? 26.357 13.167 53.219 1.00 18.09 85 MET L C 1
ATOM 659 O O . MET A 1 89 ? 25.161 12.977 52.995 1.00 16.56 85 MET L O 1
ATOM 664 N N . TYR A 1 90 ? 26.784 13.814 54.300 1.00 15.53 86 TYR L N 1
ATOM 665 C CA . TYR A 1 90 ? 25.848 14.389 55.263 1.00 11.75 86 TYR L CA 1
ATOM 666 C C . TYR A 1 90 ? 26.065 15.900 55.349 1.00 15.29 86 TYR L C 1
ATOM 667 O O . TYR A 1 90 ? 27.197 16.371 55.206 1.00 16.17 86 TYR L O 1
ATOM 676 N N . PHE A 1 91 ? 24.981 16.657 55.518 1.00 14.12 87 PHE L N 1
ATOM 677 C CA . PHE A 1 91 ? 25.056 18.120 55.611 1.00 13.78 87 PHE L CA 1
ATOM 678 C C . PHE A 1 91 ? 24.198 18.683 56.728 1.00 16.20 87 PHE L C 1
ATOM 679 O O . PHE A 1 91 ? 23.074 18.223 56.945 1.00 16.29 87 PHE L O 1
ATOM 687 N N . CYS A 1 92 ? 24.739 19.662 57.447 1.00 14.30 88 CYS L N 1
ATOM 688 C CA . CYS A 1 92 ? 23.978 20.336 58.473 1.00 9.07 88 CYS L CA 1
ATOM 689 C C . CYS A 1 92 ? 23.453 21.553 57.749 1.00 8.85 88 CYS L C 1
ATOM 690 O O . CYS A 1 92 ? 23.939 21.883 56.668 1.00 8.49 88 CYS L O 1
ATOM 693 N N . GLN A 1 93 ? 22.445 22.199 58.320 1.00 11.54 89 GLN L N 1
ATOM 694 C CA . GLN A 1 93 ? 21.844 23.383 57.724 1.00 8.45 89 GLN L CA 1
ATOM 695 C C . GLN A 1 93 ? 21.110 24.175 58.788 1.00 11.43 89 GLN L C 1
ATOM 696 O O . GLN A 1 93 ? 20.515 23.601 59.703 1.00 12.67 89 GLN L O 1
ATOM 702 N N . GLN A 1 94 ? 21.167 25.497 58.697 1.00 11.12 90 GLN L N 1
ATOM 703 C CA . GLN A 1 94 ? 20.429 26.320 59.647 1.00 11.86 90 GLN L CA 1
ATOM 704 C C . GLN A 1 94 ? 19.211 26.920 58.926 1.00 11.61 90 GLN L C 1
ATOM 705 O O . GLN A 1 94 ? 19.264 27.278 57.742 1.00 10.50 90 GLN L O 1
ATOM 711 N N . SER A 1 95 ? 18.091 26.958 59.627 1.00 10.83 91 SER L N 1
ATOM 712 C CA . SER A 1 95 ? 16.870 27.489 59.052 1.00 15.88 91 SER L CA 1
ATOM 713 C C . SER A 1 95 ? 16.379 28.707 59.842 1.00 17.83 91 SER L C 1
ATOM 714 O O . SER A 1 95 ? 15.211 29.088 59.739 1.00 11.86 91 SER L O 1
ATOM 717 N N . LYS A 1 96 ? 17.275 29.328 60.610 1.00 14.93 92 LYS L N 1
ATOM 718 C CA . LYS A 1 96 ? 16.884 30.486 61.397 1.00 17.05 92 LYS L CA 1
ATOM 719 C C . LYS A 1 96 ? 16.910 31.774 60.590 1.00 21.58 92 LYS L C 1
ATOM 720 O O . LYS A 1 96 ? 16.028 32.620 60.728 1.00 22.30 92 LYS L O 1
ATOM 726 N N . GLU A 1 97 ? 17.925 31.916 59.743 1.00 18.65 93 GLU L N 1
ATOM 727 C CA . GLU A 1 97 ? 18.091 33.119 58.959 1.00 10.53 93 GLU L CA 1
ATOM 728 C C . GLU A 1 97 ? 18.059 32.853 57.491 1.00 11.74 93 GLU L C 1
ATOM 729 O O . GLU A 1 97 ? 18.286 31.730 57.033 1.00 14.12 93 GLU L O 1
ATOM 735 N N . VAL A 1 98 ? 17.780 33.912 56.753 1.00 9.11 94 VAL L N 1
ATOM 736 C CA . VAL A 1 98 ? 17.797 33.854 55.309 1.00 13.68 94 VAL L CA 1
ATOM 737 C C . VAL A 1 98 ? 19.118 34.571 55.010 1.00 10.12 94 VAL L C 1
ATOM 738 O O . VAL A 1 98 ? 19.392 35.619 55.578 1.00 15.10 94 VAL L O 1
ATOM 742 N N . PRO A 1 99 ? 19.964 34.006 54.144 1.00 12.92 95 PRO L N 1
ATOM 743 C CA . PRO A 1 99 ? 19.799 32.752 53.409 1.00 9.89 95 PRO L CA 1
ATOM 744 C C . PRO A 1 99 ? 19.978 31.478 54.246 1.00 13.43 95 PRO L C 1
ATOM 745 O O . PRO A 1 99 ? 20.574 31.494 55.326 1.00 16.36 95 PRO L O 1
ATOM 749 N N . TRP A 1 100 ? 19.362 30.401 53.775 1.00 13.76 96 TRP L N 1
ATOM 750 C CA . TRP A 1 100 ? 19.467 29.100 54.410 1.00 11.25 96 TRP L CA 1
ATOM 751 C C . TRP A 1 100 ? 20.876 28.668 54.069 1.00 10.17 96 TRP L C 1
ATOM 752 O O . TRP A 1 100 ? 21.305 28.809 52.924 1.00 12.72 96 TRP L O 1
ATOM 763 N N . THR A 1 101 ? 21.620 28.208 55.068 1.00 16.34 97 THR L N 1
ATOM 764 C CA . THR A 1 101 ? 22.996 27.776 54.849 1.00 15.54 97 THR L CA 1
ATOM 765 C C . THR A 1 101 ? 23.241 26.325 55.238 1.00 12.80 97 THR L C 1
ATOM 766 O O . THR A 1 101 ? 22.676 25.816 56.206 1.00 10.08 97 THR L O 1
ATOM 770 N N . PHE A 1 102 ? 24.134 25.687 54.493 1.00 10.81 98 PHE L N 1
ATOM 771 C CA . PHE A 1 102 ? 24.500 24.303 54.725 1.00 12.46 98 PHE L CA 1
ATOM 772 C C . PHE A 1 102 ? 25.972 24.169 55.134 1.00 16.35 98 PHE L C 1
ATOM 773 O O . PHE A 1 102 ? 26.808 25.033 54.823 1.00 16.00 98 PHE L O 1
ATOM 781 N N . GLY A 1 103 ? 26.275 23.101 55.862 1.00 15.93 99 GLY L N 1
ATOM 782 C CA . GLY A 1 103 ? 27.653 22.841 56.232 1.00 14.47 99 GLY L CA 1
ATOM 783 C C . GLY A 1 103 ? 28.331 22.415 54.938 1.00 13.07 99 GLY L C 1
ATOM 784 O O . GLY A 1 103 ? 27.655 22.190 53.915 1.00 12.01 99 GLY L O 1
ATOM 785 N N . GLY A 1 104 ? 29.659 22.299 54.971 1.00 14.92 100 GLY L N 1
ATOM 786 C CA . GLY A 1 104 ? 30.407 21.915 53.785 1.00 11.43 100 GLY L CA 1
ATOM 787 C C . GLY A 1 104 ? 30.168 20.467 53.411 1.00 18.18 100 GLY L C 1
ATOM 788 O O . GLY A 1 104 ? 30.459 20.061 52.278 1.00 16.33 100 GLY L O 1
ATOM 789 N N . GLY A 1 105 ? 29.662 19.702 54.381 1.00 14.44 101 GLY L N 1
ATOM 790 C CA . GLY A 1 105 ? 29.354 18.301 54.194 1.00 14.62 101 GLY L CA 1
ATOM 791 C C . GLY A 1 105 ? 30.469 17.389 54.647 1.00 15.51 101 GLY L C 1
ATOM 792 O O . GLY A 1 105 ? 31.585 17.841 54.890 1.00 12.67 101 GLY L O 1
ATOM 793 N N . THR A 1 106 ? 30.130 16.134 54.904 1.00 15.28 102 THR L N 1
ATOM 794 C CA . THR A 1 106 ? 31.129 15.139 55.269 1.00 16.69 102 THR L CA 1
ATOM 795 C C . THR A 1 106 ? 30.800 13.807 54.634 1.00 14.66 102 THR L C 1
ATOM 796 O O . THR A 1 106 ? 29.640 13.385 54.623 1.00 16.26 102 THR L O 1
ATOM 800 N N . LYS A 1 107 ? 31.803 13.234 53.979 1.00 10.86 103 LYS L N 1
ATOM 801 C CA . LYS A 1 107 ? 31.674 11.940 53.337 1.00 12.25 103 LYS L CA 1
ATOM 802 C C . LYS A 1 107 ? 31.923 10.891 54.388 1.00 13.29 103 LYS L C 1
ATOM 803 O O . LYS A 1 107 ? 33.021 10.817 54.946 1.00 17.60 103 LYS L O 1
ATOM 809 N N . LEU A 1 108 ? 30.888 10.122 54.708 1.00 16.92 104 LEU L N 1
ATOM 810 C CA . LEU A 1 108 ? 30.994 9.064 55.701 1.00 17.52 104 LEU L CA 1
ATOM 811 C C . LEU A 1 108 ? 31.169 7.761 54.975 1.00 12.36 104 LEU L C 1
ATOM 812 O O . LEU A 1 108 ? 30.322 7.387 54.197 1.00 15.76 104 LEU L O 1
ATOM 817 N N . GLU A 1 109 ? 32.257 7.053 55.244 1.00 18.88 105 GLU L N 1
ATOM 818 C CA . GLU A 1 109 ? 32.467 5.777 54.582 1.00 21.14 105 GLU L CA 1
ATOM 819 C C . GLU A 1 109 ? 32.628 4.653 55.577 1.00 17.11 105 GLU L C 1
ATOM 820 O O . GLU A 1 109 ? 33.012 4.857 56.726 1.00 16.91 105 GLU L O 1
ATOM 826 N N . ILE A 1 110 ? 32.307 3.459 55.120 1.00 17.91 106 ILE L N 1
ATOM 827 C CA . ILE A 1 110 ? 32.426 2.282 55.938 1.00 16.34 106 ILE L CA 1
ATOM 828 C C . ILE A 1 110 ? 33.883 1.881 55.929 1.00 16.06 106 ILE L C 1
ATOM 829 O O . ILE A 1 110 ? 34.504 1.770 54.862 1.00 15.82 106 ILE L O 1
ATOM 834 N N . LYS A 1 111 ? 34.436 1.710 57.116 1.00 15.98 107 LYS L N 1
ATOM 835 C CA . LYS A 1 111 ? 35.804 1.268 57.232 1.00 15.62 107 LYS L CA 1
ATOM 836 C C . LYS A 1 111 ? 35.722 -0.256 57.218 1.00 18.28 107 LYS L C 1
ATOM 837 O O . LYS A 1 111 ? 35.098 -0.868 58.085 1.00 20.90 107 LYS L O 1
ATOM 843 N N . ARG A 1 112 ? 36.263 -0.851 56.166 1.00 18.08 108 ARG L N 1
ATOM 844 C CA . ARG A 1 112 ? 36.275 -2.292 55.997 1.00 22.23 108 ARG L CA 1
ATOM 845 C C . ARG A 1 112 ? 37.719 -2.746 55.913 1.00 21.95 108 ARG L C 1
ATOM 846 O O . ARG A 1 112 ? 38.618 -1.925 55.830 1.00 22.73 108 ARG L O 1
ATOM 854 N N . ALA A 1 113 ? 37.932 -4.059 55.943 1.00 25.06 109 ALA L N 1
ATOM 855 C CA . ALA A 1 113 ? 39.279 -4.637 55.861 1.00 28.27 109 ALA L CA 1
ATOM 856 C C . ALA A 1 113 ? 39.999 -4.174 54.600 1.00 25.60 109 ALA L C 1
ATOM 857 O O . ALA A 1 113 ? 39.358 -3.818 53.607 1.00 29.25 109 ALA L O 1
ATOM 859 N N . ASP A 1 114 ? 41.327 -4.181 54.642 1.00 26.12 110 ASP L N 1
ATOM 860 C CA . ASP A 1 114 ? 42.116 -3.771 53.489 1.00 25.35 110 ASP L CA 1
ATOM 861 C C . ASP A 1 114 ? 42.035 -4.834 52.417 1.00 23.12 110 ASP L C 1
ATOM 862 O O . ASP A 1 114 ? 42.155 -6.026 52.698 1.00 21.21 110 ASP L O 1
ATOM 867 N N . ALA A 1 115 ? 41.781 -4.390 51.196 1.00 21.74 111 ALA L N 1
ATOM 868 C CA . ALA A 1 115 ? 41.640 -5.276 50.053 1.00 21.60 111 ALA L CA 1
ATOM 869 C C . ALA A 1 115 ? 42.483 -4.696 48.937 1.00 20.39 111 ALA L C 1
ATOM 870 O O . ALA A 1 115 ? 42.488 -3.481 48.724 1.00 21.79 111 ALA L O 1
ATOM 872 N N . ALA A 1 116 ? 43.243 -5.549 48.268 1.00 18.64 112 ALA L N 1
ATOM 873 C CA . ALA A 1 116 ? 44.085 -5.107 47.171 1.00 16.69 112 ALA L CA 1
ATOM 874 C C . ALA A 1 116 ? 43.249 -5.124 45.894 1.00 15.14 112 ALA L C 1
ATOM 875 O O . ALA A 1 116 ? 42.335 -5.925 45.767 1.00 14.36 112 ALA L O 1
ATOM 877 N N . PRO A 1 117 ? 43.570 -4.239 44.932 1.00 16.38 113 PRO L N 1
ATOM 878 C CA . PRO A 1 117 ? 42.872 -4.107 43.645 1.00 13.50 113 PRO L CA 1
ATOM 879 C C . PRO A 1 117 ? 43.117 -5.178 42.615 1.00 12.93 113 PRO L C 1
ATOM 880 O O . PRO A 1 117 ? 44.159 -5.825 42.607 1.00 12.23 113 PRO L O 1
ATOM 884 N N . THR A 1 118 ? 42.183 -5.287 41.681 1.00 14.20 114 THR L N 1
ATOM 885 C CA . THR A 1 118 ? 42.300 -6.226 40.580 1.00 17.03 114 THR L CA 1
ATOM 886 C C . THR A 1 118 ? 42.683 -5.345 39.392 1.00 16.02 114 THR L C 1
ATOM 887 O O . THR A 1 118 ? 41.856 -4.588 38.885 1.00 15.92 114 THR L O 1
ATOM 891 N N . VAL A 1 119 ? 43.933 -5.460 38.946 1.00 18.54 115 VAL L N 1
ATOM 892 C CA . VAL A 1 119 ? 44.466 -4.649 37.848 1.00 17.43 115 VAL L CA 1
ATOM 893 C C . VAL A 1 119 ? 44.412 -5.310 36.469 1.00 15.35 115 VAL L C 1
ATOM 894 O O . VAL A 1 119 ? 44.886 -6.430 36.279 1.00 13.90 115 VAL L O 1
ATOM 898 N N . SER A 1 120 ? 43.811 -4.613 35.514 1.00 12.82 116 SER L N 1
ATOM 899 C CA . SER A 1 120 ? 43.730 -5.109 34.156 1.00 12.59 116 SER L CA 1
ATOM 900 C C . SER A 1 120 ? 44.072 -3.953 33.231 1.00 15.64 116 SER L C 1
ATOM 901 O O . SER A 1 120 ? 43.720 -2.802 33.501 1.00 12.72 116 SER L O 1
ATOM 904 N N . ILE A 1 121 ? 44.854 -4.249 32.199 1.00 15.28 117 ILE L N 1
ATOM 905 C CA . ILE A 1 121 ? 45.278 -3.237 31.237 1.00 16.50 117 ILE L CA 1
ATOM 906 C C . ILE A 1 121 ? 44.707 -3.526 29.842 1.00 14.66 117 ILE L C 1
ATOM 907 O O . ILE A 1 121 ? 44.497 -4.685 29.457 1.00 14.64 117 ILE L O 1
ATOM 912 N N . PHE A 1 122 ? 44.430 -2.467 29.096 1.00 9.61 118 PHE L N 1
ATOM 913 C CA . PHE A 1 122 ? 43.879 -2.615 27.771 1.00 12.56 118 PHE L CA 1
ATOM 914 C C . PHE A 1 122 ? 44.587 -1.752 26.756 1.00 15.44 118 PHE L C 1
ATOM 915 O O . PHE A 1 122 ? 44.947 -0.604 27.039 1.00 18.24 118 PHE L O 1
ATOM 923 N N . PRO A 1 123 ? 44.872 -2.331 25.582 1.00 16.97 119 PRO L N 1
ATOM 924 C CA . PRO A 1 123 ? 45.545 -1.699 24.448 1.00 19.11 119 PRO L CA 1
ATOM 925 C C . PRO A 1 123 ? 44.544 -0.877 23.657 1.00 17.67 119 PRO L C 1
ATOM 926 O O . PRO A 1 123 ? 43.325 -1.016 23.833 1.00 15.74 119 PRO L O 1
ATOM 930 N N . PRO A 1 124 ? 45.042 0.040 22.825 1.00 10.18 120 PRO L N 1
ATOM 931 C CA . PRO A 1 124 ? 44.139 0.858 22.016 1.00 13.96 120 PRO L CA 1
ATOM 932 C C . PRO A 1 124 ? 43.332 -0.079 21.091 1.00 14.83 120 PRO L C 1
ATOM 933 O O . PRO A 1 124 ? 43.851 -1.078 20.620 1.00 16.93 120 PRO L O 1
ATOM 937 N N . SER A 1 125 ? 42.064 0.233 20.847 1.00 22.35 121 SER L N 1
ATOM 938 C CA . SER A 1 125 ? 41.225 -0.587 19.975 1.00 16.59 121 SER L CA 1
ATOM 939 C C . SER A 1 125 ? 41.560 -0.276 18.523 1.00 20.57 121 SER L C 1
ATOM 940 O O . SER A 1 125 ? 41.978 0.844 18.197 1.00 19.67 121 SER L O 1
ATOM 943 N N . SER A 1 126 ? 41.284 -1.232 17.643 1.00 19.77 122 SER L N 1
ATOM 944 C CA . SER A 1 126 ? 41.521 -1.053 16.216 1.00 23.07 122 SER L CA 1
ATOM 945 C C . SER A 1 126 ? 40.789 0.197 15.732 1.00 22.25 122 SER L C 1
ATOM 946 O O . SER A 1 126 ? 41.350 1.024 15.000 1.00 24.23 122 SER L O 1
ATOM 949 N N . GLU A 1 127 ? 39.538 0.344 16.164 1.00 20.97 123 GLU L N 1
ATOM 950 C CA . GLU A 1 127 ? 38.752 1.483 15.753 1.00 19.06 123 GLU L CA 1
ATOM 951 C C . GLU A 1 127 ? 39.325 2.809 16.189 1.00 17.40 123 GLU L C 1
ATOM 952 O O . GLU A 1 127 ? 39.199 3.805 15.473 1.00 16.50 123 GLU L O 1
ATOM 958 N N . GLN A 1 128 ? 39.958 2.851 17.351 1.00 15.82 124 GLN L N 1
ATOM 959 C CA . GLN A 1 128 ? 40.526 4.126 17.763 1.00 17.63 124 GLN L CA 1
ATOM 960 C C . GLN A 1 128 ? 41.783 4.456 16.963 1.00 20.22 124 GLN L C 1
ATOM 961 O O . GLN A 1 128 ? 42.065 5.627 16.670 1.00 20.27 124 GLN L O 1
ATOM 967 N N . LEU A 1 129 ? 42.551 3.434 16.618 1.00 20.14 125 LEU L N 1
ATOM 968 C CA . LEU A 1 129 ? 43.767 3.662 15.857 1.00 23.71 125 LEU L CA 1
ATOM 969 C C . LEU A 1 129 ? 43.426 4.137 14.460 1.00 22.20 125 LEU L C 1
ATOM 970 O O . LEU A 1 129 ? 44.142 4.945 13.880 1.00 24.21 125 LEU L O 1
ATOM 975 N N . THR A 1 130 ? 42.293 3.668 13.954 1.00 27.39 126 THR L N 1
ATOM 976 C CA . THR A 1 130 ? 41.806 4.056 12.640 1.00 28.00 126 THR L CA 1
ATOM 977 C C . THR A 1 130 ? 41.546 5.555 12.690 1.00 28.26 126 THR L C 1
ATOM 978 O O . THR A 1 130 ? 41.814 6.265 11.724 1.00 30.92 126 THR L O 1
ATOM 982 N N . SER A 1 131 ? 41.087 6.037 13.845 1.00 27.68 127 SER L N 1
ATOM 983 C CA . SER A 1 131 ? 40.796 7.457 14.033 1.00 27.10 127 SER L CA 1
ATOM 984 C C . SER A 1 131 ? 42.056 8.299 14.212 1.00 26.73 127 SER L C 1
ATOM 985 O O . SER A 1 131 ? 42.000 9.532 14.160 1.00 25.19 127 SER L O 1
ATOM 988 N N . GLY A 1 132 ? 43.182 7.634 14.451 1.00 25.63 128 GLY L N 1
ATOM 989 C CA . GLY A 1 132 ? 44.430 8.344 14.660 1.00 17.43 128 GLY L CA 1
ATOM 990 C C . GLY A 1 132 ? 44.657 8.592 16.134 1.00 19.60 128 GLY L C 1
ATOM 991 O O . GLY A 1 132 ? 45.404 9.503 16.511 1.00 19.06 128 GLY L O 1
ATOM 992 N N . GLY A 1 133 ? 43.995 7.798 16.976 1.00 19.18 129 GLY L N 1
ATOM 993 C CA . GLY A 1 133 ? 44.152 7.938 18.418 1.00 15.96 129 GLY L CA 1
ATOM 994 C C . GLY A 1 133 ? 44.661 6.671 19.103 1.00 15.40 129 GLY L C 1
ATOM 995 O O . GLY A 1 133 ? 44.672 5.591 18.508 1.00 15.91 129 GLY L O 1
ATOM 996 N N . ALA A 1 134 ? 45.097 6.798 20.352 1.00 14.13 130 ALA L N 1
ATOM 997 C CA . ALA A 1 134 ? 45.579 5.648 21.099 1.00 16.38 130 ALA L CA 1
ATOM 998 C C . ALA A 1 134 ? 45.484 5.809 22.621 1.00 16.21 130 ALA L C 1
ATOM 999 O O . ALA A 1 134 ? 46.384 6.334 23.260 1.00 13.76 130 ALA L O 1
ATOM 1001 N N . SER A 1 135 ? 44.370 5.362 23.194 1.00 18.75 131 SER L N 1
ATOM 1002 C CA . SER A 1 135 ? 44.186 5.438 24.638 1.00 15.98 131 SER L CA 1
ATOM 1003 C C . SER A 1 135 ? 44.464 4.069 25.227 1.00 15.25 131 SER L C 1
ATOM 1004 O O . SER A 1 135 ? 44.011 3.061 24.681 1.00 16.04 131 SER L O 1
ATOM 1007 N N . VAL A 1 136 ? 45.275 4.029 26.277 1.00 13.47 132 VAL L N 1
ATOM 1008 C CA . VAL A 1 136 ? 45.608 2.790 26.970 1.00 13.81 132 VAL L CA 1
ATOM 1009 C C . VAL A 1 136 ? 44.865 2.941 28.282 1.00 11.79 132 VAL L C 1
ATOM 1010 O O . VAL A 1 136 ? 44.899 4.004 28.904 1.00 11.20 132 VAL L O 1
ATOM 1014 N N . VAL A 1 137 ? 44.176 1.893 28.698 1.00 13.14 133 VAL L N 1
ATOM 1015 C CA . VAL A 1 137 ? 43.384 1.973 29.912 1.00 14.43 133 VAL L CA 1
ATOM 1016 C C . VAL A 1 137 ? 43.834 1.004 30.978 1.00 12.72 133 VAL L C 1
ATOM 1017 O O . VAL A 1 137 ? 44.271 -0.101 30.684 1.00 15.57 133 VAL L O 1
ATOM 1021 N N . CYS A 1 138 ? 43.729 1.436 32.217 1.00 12.80 134 CYS L N 1
ATOM 1022 C CA . CYS A 1 138 ? 44.044 0.589 33.349 1.00 16.85 134 CYS L CA 1
ATOM 1023 C C . CYS A 1 138 ? 42.889 0.624 34.359 1.00 9.67 134 CYS L C 1
ATOM 1024 O O . CYS A 1 138 ? 42.461 1.703 34.751 1.00 10.45 134 CYS L O 1
ATOM 1027 N N . PHE A 1 139 ? 42.306 -0.530 34.664 1.00 12.31 135 PHE L N 1
ATOM 1028 C CA . PHE A 1 139 ? 41.235 -0.615 35.665 1.00 16.23 135 PHE L CA 1
ATOM 1029 C C . PHE A 1 139 ? 41.861 -1.198 36.922 1.00 15.55 135 PHE L C 1
ATOM 1030 O O . PHE A 1 139 ? 42.594 -2.188 36.846 1.00 19.45 135 PHE L O 1
ATOM 1038 N N . LEU A 1 140 ? 41.605 -0.555 38.055 1.00 14.24 136 LEU L N 1
ATOM 1039 C CA . LEU A 1 140 ? 42.099 -0.982 39.368 1.00 17.86 136 LEU L CA 1
ATOM 1040 C C . LEU A 1 140 ? 40.792 -1.122 40.161 1.00 17.76 136 LEU L C 1
ATOM 1041 O O . LEU A 1 140 ? 40.321 -0.171 40.789 1.00 17.20 136 LEU L O 1
ATOM 1046 N N . ASN A 1 141 ? 40.196 -2.304 40.112 1.00 19.58 137 ASN L N 1
ATOM 1047 C CA . ASN A 1 141 ? 38.917 -2.527 40.760 1.00 19.40 137 ASN L CA 1
ATOM 1048 C C . ASN A 1 141 ? 38.898 -3.154 42.132 1.00 21.26 137 ASN L C 1
ATOM 1049 O O . ASN A 1 141 ? 39.758 -3.949 42.489 1.00 25.43 137 ASN L O 1
ATOM 1054 N N . ASN A 1 142 ? 37.892 -2.757 42.892 1.00 22.31 138 ASN L N 1
ATOM 1055 C CA . ASN A 1 142 ? 37.628 -3.286 44.212 1.00 18.66 138 ASN L CA 1
ATOM 1056 C C . ASN A 1 142 ? 38.756 -3.315 45.226 1.00 17.09 138 ASN L C 1
ATOM 1057 O O . ASN A 1 142 ? 39.174 -4.388 45.647 1.00 19.85 138 ASN L O 1
ATOM 1062 N N . PHE A 1 143 ? 39.217 -2.157 45.669 1.00 16.16 139 PHE L N 1
ATOM 1063 C CA . PHE A 1 143 ? 40.264 -2.130 46.682 1.00 17.50 139 PHE L CA 1
ATOM 1064 C C . PHE A 1 143 ? 39.808 -1.260 47.858 1.00 20.73 139 PHE L C 1
ATOM 1065 O O . PHE A 1 143 ? 38.773 -0.586 47.773 1.00 16.60 139 PHE L O 1
ATOM 1073 N N . TYR A 1 144 ? 40.529 -1.355 48.976 1.00 17.09 140 TYR L N 1
ATOM 1074 C CA . TYR A 1 144 ? 40.264 -0.557 50.165 1.00 15.26 140 TYR L CA 1
ATOM 1075 C C . TYR A 1 144 ? 41.582 -0.502 50.952 1.00 17.78 140 TYR L C 1
ATOM 1076 O O . TYR A 1 144 ? 42.243 -1.528 51.129 1.00 17.69 140 TYR L O 1
ATOM 1085 N N . PRO A 1 145 ? 42.003 0.698 51.411 1.00 18.68 141 PRO L N 1
ATOM 1086 C CA . PRO A 1 145 ? 41.370 2.015 51.270 1.00 15.02 141 PRO L CA 1
ATOM 1087 C C . PRO A 1 145 ? 41.433 2.669 49.892 1.00 16.35 141 PRO L C 1
ATOM 1088 O O . PRO A 1 145 ? 42.132 2.206 48.984 1.00 15.73 141 PRO L O 1
ATOM 1092 N N . LYS A 1 146 ? 40.710 3.773 49.762 1.00 15.43 142 LYS L N 1
ATOM 1093 C CA . LYS A 1 146 ? 40.629 4.505 48.508 1.00 21.23 142 LYS L CA 1
ATOM 1094 C C . LYS A 1 146 ? 41.977 4.991 47.968 1.00 20.86 142 LYS L C 1
ATOM 1095 O O . LYS A 1 146 ? 42.138 5.176 46.760 1.00 18.59 142 LYS L O 1
ATOM 1101 N N . ASP A 1 147 ? 42.919 5.254 48.870 1.00 21.98 143 ASP L N 1
ATOM 1102 C CA . ASP A 1 147 ? 44.234 5.752 48.482 1.00 25.72 143 ASP L CA 1
ATOM 1103 C C . ASP A 1 147 ? 45.002 4.723 47.688 1.00 23.17 143 ASP L C 1
ATOM 1104 O O . ASP A 1 147 ? 45.166 3.583 48.126 1.00 26.00 143 ASP L O 1
ATOM 1109 N N . ILE A 1 148 ? 45.522 5.157 46.549 1.00 24.90 144 ILE L N 1
ATOM 1110 C CA . ILE A 1 148 ? 46.270 4.284 45.660 1.00 26.16 144 ILE L CA 1
ATOM 1111 C C . ILE A 1 148 ? 46.986 5.125 44.590 1.00 27.29 144 ILE L C 1
ATOM 1112 O O . ILE A 1 148 ? 46.425 6.100 44.082 1.00 28.55 144 ILE L O 1
ATOM 1117 N N . ASN A 1 149 ? 48.230 4.797 44.261 1.00 25.67 145 ASN L N 1
ATOM 1118 C CA . ASN A 1 149 ? 48.904 5.567 43.219 1.00 24.76 145 ASN L CA 1
ATOM 1119 C C . ASN A 1 149 ? 49.165 4.699 42.007 1.00 20.34 145 ASN L C 1
ATOM 1120 O O . ASN A 1 149 ? 49.505 3.539 42.132 1.00 20.88 145 ASN L O 1
ATOM 1125 N N . VAL A 1 150 ? 48.949 5.254 40.831 1.00 18.35 146 VAL L N 1
ATOM 1126 C CA . VAL A 1 150 ? 49.175 4.535 39.594 1.00 17.86 146 VAL L CA 1
ATOM 1127 C C . VAL A 1 150 ? 50.189 5.322 38.769 1.00 20.22 146 VAL L C 1
ATOM 1128 O O . VAL A 1 150 ? 50.051 6.536 38.630 1.00 23.65 146 VAL L O 1
ATOM 1132 N N . LYS A 1 151 ? 51.258 4.681 38.316 1.00 22.01 147 LYS L N 1
ATOM 1133 C CA . LYS A 1 151 ? 52.204 5.375 37.436 1.00 22.32 147 LYS L CA 1
ATOM 1134 C C . LYS A 1 151 ? 52.177 4.693 36.074 1.00 20.32 147 LYS L C 1
ATOM 1135 O O . LYS A 1 151 ? 51.943 3.480 35.984 1.00 20.65 147 LYS L O 1
ATOM 1141 N N . TRP A 1 152 ? 52.260 5.490 35.016 1.00 14.98 148 TRP L N 1
ATOM 1142 C CA . TRP A 1 152 ? 52.297 4.940 33.671 1.00 15.93 148 TRP L CA 1
ATOM 1143 C C . TRP A 1 152 ? 53.745 4.935 33.223 1.00 19.89 148 TRP L C 1
ATOM 1144 O O . TRP A 1 152 ? 54.514 5.847 33.588 1.00 17.08 148 TRP L O 1
ATOM 1155 N N . LYS A 1 153 ? 54.124 3.882 32.491 1.00 17.71 149 LYS L N 1
ATOM 1156 C CA . LYS A 1 153 ? 55.482 3.723 31.970 1.00 16.31 149 LYS L CA 1
ATOM 1157 C C . LYS A 1 153 ? 55.391 3.390 30.512 1.00 15.30 149 LYS L C 1
ATOM 1158 O O . LYS A 1 153 ? 54.554 2.591 30.106 1.00 21.50 149 LYS L O 1
ATOM 1164 N N . ILE A 1 154 ? 56.257 4.004 29.728 1.00 15.33 150 ILE L N 1
ATOM 1165 C CA . ILE A 1 154 ? 56.325 3.767 28.296 1.00 16.63 150 ILE L CA 1
ATOM 1166 C C . ILE A 1 154 ? 57.787 3.388 28.060 1.00 20.44 150 ILE L C 1
ATOM 1167 O O . ILE A 1 154 ? 58.702 4.216 28.224 1.00 17.44 150 ILE L O 1
ATOM 1172 N N . ASP A 1 155 ? 57.999 2.127 27.697 1.00 19.48 151 ASP L N 1
ATOM 1173 C CA . ASP A 1 155 ? 59.338 1.579 27.508 1.00 15.74 151 ASP L CA 1
ATOM 1174 C C . ASP A 1 155 ? 60.109 1.797 28.806 1.00 15.73 151 ASP L C 1
ATOM 1175 O O . ASP A 1 155 ? 61.277 2.160 28.800 1.00 17.42 151 ASP L O 1
ATOM 1180 N N . GLY A 1 156 ? 59.435 1.557 29.924 1.00 10.08 152 GLY L N 1
ATOM 1181 C CA . GLY A 1 156 ? 60.065 1.714 31.209 1.00 9.32 152 GLY L CA 1
ATOM 1182 C C . GLY A 1 156 ? 60.180 3.139 31.718 1.00 15.47 152 GLY L C 1
ATOM 1183 O O . GLY A 1 156 ? 60.526 3.344 32.880 1.00 18.86 152 GLY L O 1
ATOM 1184 N N . SER A 1 157 ? 59.908 4.121 30.869 1.00 18.56 153 SER L N 1
ATOM 1185 C CA . SER A 1 157 ? 59.983 5.517 31.284 1.00 20.04 153 SER L CA 1
ATOM 1186 C C . SER A 1 157 ? 58.625 6.063 31.765 1.00 21.15 153 SER L C 1
ATOM 1187 O O . SER A 1 157 ? 57.625 5.981 31.050 1.00 18.40 153 SER L O 1
ATOM 1190 N N . GLU A 1 158 ? 58.605 6.627 32.976 1.00 23.26 154 GLU L N 1
ATOM 1191 C CA . GLU A 1 158 ? 57.391 7.187 33.554 1.00 22.03 154 GLU L CA 1
ATOM 1192 C C . GLU A 1 158 ? 56.803 8.301 32.713 1.00 23.93 154 GLU L C 1
ATOM 1193 O O . GLU A 1 158 ? 57.507 9.211 32.290 1.00 23.63 154 GLU L O 1
ATOM 1199 N N . ARG A 1 159 ? 55.500 8.230 32.483 1.00 25.00 155 ARG L N 1
ATOM 1200 C CA . ARG A 1 159 ? 54.812 9.233 31.687 1.00 30.01 155 ARG L CA 1
ATOM 1201 C C . ARG A 1 159 ? 53.868 10.107 32.513 1.00 28.58 155 ARG L C 1
ATOM 1202 O O . ARG A 1 159 ? 53.060 9.619 33.296 1.00 26.02 155 ARG L O 1
ATOM 1210 N N . GLN A 1 160 ? 53.980 11.412 32.317 1.00 31.84 156 GLN L N 1
ATOM 1211 C CA . GLN A 1 160 ? 53.153 12.382 33.014 1.00 30.23 156 GLN L CA 1
ATOM 1212 C C . GLN A 1 160 ? 52.702 13.385 31.965 1.00 34.24 156 GLN L C 1
ATOM 1213 O O . GLN A 1 160 ? 53.444 14.294 31.605 1.00 31.92 156 GLN L O 1
ATOM 1219 N N . ASN A 1 161 ? 51.496 13.156 31.454 1.00 37.69 157 ASN L N 1
ATOM 1220 C CA . ASN A 1 161 ? 50.852 13.960 30.418 1.00 40.12 157 ASN L CA 1
ATOM 1221 C C . ASN A 1 161 ? 49.959 13.022 29.629 1.00 36.55 157 ASN L C 1
ATOM 1222 O O . ASN A 1 161 ? 50.333 11.881 29.352 1.00 33.57 157 ASN L O 1
ATOM 1227 N N . GLY A 1 162 ? 48.785 13.526 29.276 1.00 30.99 158 GLY L N 1
ATOM 1228 C CA . GLY A 1 162 ? 47.823 12.753 28.523 1.00 30.94 158 GLY L CA 1
ATOM 1229 C C . GLY A 1 162 ? 47.192 11.605 29.286 1.00 26.29 158 GLY L C 1
ATOM 1230 O O . GLY A 1 162 ? 46.719 10.665 28.671 1.00 27.42 158 GLY L O 1
ATOM 1231 N N . VAL A 1 163 ? 47.168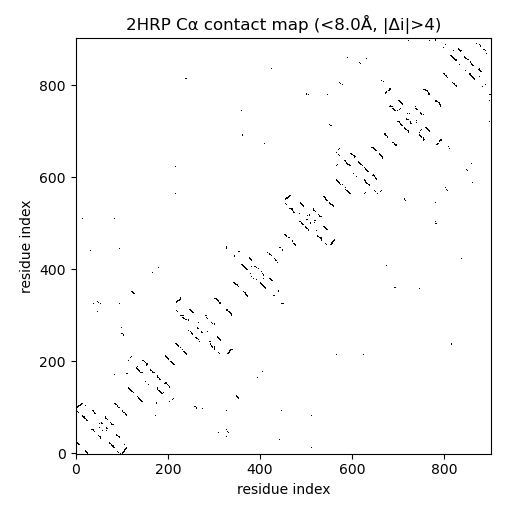 11.677 30.613 1.00 28.21 159 VAL L N 1
ATOM 1232 C CA . VAL A 1 163 ? 46.574 10.618 31.435 1.00 27.91 159 VAL L CA 1
ATOM 1233 C C . VAL A 1 163 ? 45.393 11.115 32.301 1.00 27.34 159 VAL L C 1
ATOM 1234 O O . VAL A 1 163 ? 45.544 12.056 33.073 1.00 28.39 159 VAL L O 1
ATOM 1238 N N . LEU A 1 164 ? 44.214 10.527 32.147 1.00 23.50 160 LEU L N 1
ATOM 1239 C CA . LEU A 1 164 ? 43.076 10.942 32.970 1.00 26.84 160 LEU L CA 1
ATOM 1240 C C . LEU A 1 164 ? 42.643 9.855 33.966 1.00 27.85 160 LEU L C 1
ATOM 1241 O O . LEU A 1 164 ? 42.513 8.672 33.619 1.00 25.09 160 LEU L O 1
ATOM 1246 N N . ASN A 1 165 ? 42.415 10.255 35.213 1.00 26.48 161 ASN L N 1
ATOM 1247 C CA . ASN A 1 165 ? 42.008 9.304 36.236 1.00 22.38 161 ASN L CA 1
ATOM 1248 C C . ASN A 1 165 ? 40.596 9.552 36.750 1.00 21.11 161 ASN L C 1
ATOM 1249 O O . ASN A 1 165 ? 40.025 10.627 36.540 1.00 16.81 161 ASN L O 1
ATOM 1254 N N . SER A 1 166 ? 40.048 8.551 37.433 1.00 18.63 162 SER L N 1
ATOM 1255 C CA . SER A 1 166 ? 38.714 8.639 38.005 1.00 19.94 162 SER L CA 1
ATOM 1256 C C . SER A 1 166 ? 38.447 7.512 38.999 1.00 16.46 162 SER L C 1
ATOM 1257 O O . SER A 1 166 ? 38.826 6.367 38.758 1.00 16.59 162 SER L O 1
ATOM 1260 N N . TRP A 1 167 ? 37.830 7.852 40.131 1.00 15.91 163 TRP L N 1
ATOM 1261 C CA . TRP A 1 167 ? 37.489 6.877 41.175 1.00 17.95 163 TRP L CA 1
ATOM 1262 C C . TRP A 1 167 ? 35.977 6.728 41.362 1.00 22.30 163 TRP L C 1
ATOM 1263 O O . TRP A 1 167 ? 35.245 7.715 41.351 1.00 20.79 163 TRP L O 1
ATOM 1274 N N . THR A 1 168 ? 35.521 5.492 41.540 1.00 21.22 164 THR L N 1
ATOM 1275 C CA . THR A 1 168 ? 34.113 5.223 41.784 1.00 22.34 164 THR L CA 1
ATOM 1276 C C . THR A 1 168 ? 33.911 5.559 43.275 1.00 24.88 164 THR L C 1
ATOM 1277 O O . THR A 1 168 ? 34.889 5.731 44.009 1.00 22.09 164 THR L O 1
ATOM 1281 N N . ASP A 1 169 ? 32.663 5.723 43.711 1.00 22.10 165 ASP L N 1
ATOM 1282 C CA . ASP A 1 169 ? 32.401 5.985 45.121 1.00 23.82 165 ASP L CA 1
ATOM 1283 C C . ASP A 1 169 ? 32.326 4.645 45.822 1.00 20.79 165 ASP L C 1
ATOM 1284 O O . ASP A 1 169 ? 32.085 3.632 45.182 1.00 27.66 165 ASP L O 1
ATOM 1289 N N . GLN A 1 170 ? 32.505 4.634 47.133 1.00 23.26 166 GLN L N 1
ATOM 1290 C CA . GLN A 1 170 ? 32.456 3.384 47.883 1.00 26.04 166 GLN L CA 1
ATOM 1291 C C . GLN A 1 170 ? 31.246 2.532 47.526 1.00 29.43 166 GLN L C 1
ATOM 1292 O O . GLN A 1 170 ? 30.103 2.930 47.759 1.00 35.47 166 GLN L O 1
ATOM 1298 N N . ASP A 1 171 ? 31.503 1.329 47.031 1.00 31.13 167 ASP L N 1
ATOM 1299 C CA . ASP A 1 171 ? 30.438 0.438 46.607 1.00 33.57 167 ASP L CA 1
ATOM 1300 C C . ASP A 1 171 ? 29.468 -0.078 47.660 1.00 35.08 167 ASP L C 1
ATOM 1301 O O . ASP A 1 171 ? 29.862 -0.472 48.761 1.00 34.68 167 ASP L O 1
ATOM 1306 N N . SER A 1 172 ? 28.221 -0.235 47.223 1.00 37.24 168 SER L N 1
ATOM 1307 C CA . SER A 1 172 ? 27.112 -0.677 48.060 1.00 41.06 168 SER L CA 1
ATOM 1308 C C . SER A 1 172 ? 27.150 -2.057 48.685 1.00 40.54 168 SER L C 1
ATOM 1309 O O . SER A 1 172 ? 26.609 -2.248 49.768 1.00 44.72 168 SER L O 1
ATOM 1312 N N . LYS A 1 173 ? 27.725 -3.035 48.007 1.00 38.90 169 LYS L N 1
ATOM 1313 C CA . LYS A 1 173 ? 27.754 -4.350 48.606 1.00 39.02 169 LYS L CA 1
ATOM 1314 C C . LYS A 1 173 ? 29.053 -4.697 49.319 1.00 36.62 169 LYS L C 1
ATOM 1315 O O . LYS A 1 173 ? 29.022 -5.212 50.430 1.00 40.72 169 LYS L O 1
ATOM 1321 N N . ASP A 1 174 ? 30.194 -4.376 48.719 1.00 30.38 170 ASP L N 1
ATOM 1322 C CA . ASP A 1 174 ? 31.470 -4.719 49.343 1.00 27.50 170 ASP L CA 1
ATOM 1323 C C . ASP A 1 174 ? 32.195 -3.582 50.032 1.00 23.10 170 ASP L C 1
ATOM 1324 O O . ASP A 1 174 ? 33.233 -3.799 50.637 1.00 22.20 170 ASP L O 1
ATOM 1329 N N . SER A 1 175 ? 31.694 -2.364 49.854 1.00 21.37 171 SER L N 1
ATOM 1330 C CA . SER A 1 175 ? 32.282 -1.180 50.468 1.00 18.78 171 SER L CA 1
ATOM 1331 C C . SER A 1 175 ? 33.714 -0.876 50.029 1.00 12.18 171 SER L C 1
ATOM 1332 O O . SER A 1 175 ? 34.470 -0.243 50.753 1.00 9.48 171 SER L O 1
ATOM 1335 N N . THR A 1 176 ? 34.021 -1.250 48.791 1.00 17.92 172 THR L N 1
ATOM 1336 C CA . THR A 1 176 ? 35.332 -1.043 48.187 1.00 16.91 172 THR L CA 1
ATOM 1337 C C . THR A 1 176 ? 35.288 0.135 47.212 1.00 18.55 172 THR L C 1
ATOM 1338 O O . THR A 1 176 ? 34.228 0.721 46.976 1.00 16.26 172 THR L O 1
ATOM 1342 N N . TYR A 1 177 ? 36.453 0.473 46.665 1.00 18.05 173 TYR L N 1
ATOM 1343 C CA . TYR A 1 177 ? 36.595 1.526 45.671 1.00 16.81 173 TYR L CA 1
ATOM 1344 C C . TYR A 1 177 ? 37.169 0.926 44.391 1.00 21.34 173 TYR L C 1
ATOM 1345 O O . TYR A 1 177 ? 37.729 -0.176 44.397 1.00 21.90 173 TYR L O 1
ATOM 1354 N N . SER A 1 178 ? 37.016 1.643 43.286 1.00 21.37 174 SER L N 1
ATOM 1355 C CA . SER A 1 178 ? 37.576 1.212 42.016 1.00 19.66 174 SER L CA 1
ATOM 1356 C C . SER A 1 178 ? 38.108 2.472 41.340 1.00 15.50 174 SER L C 1
ATOM 1357 O O . SER A 1 178 ? 37.574 3.560 41.535 1.00 13.31 174 SER L O 1
ATOM 1360 N N . MET A 1 179 ? 39.171 2.325 40.569 1.00 10.09 175 MET L N 1
ATOM 1361 C CA . MET A 1 179 ? 39.753 3.450 39.875 1.00 12.44 175 MET L CA 1
ATOM 1362 C C . MET A 1 179 ? 39.992 3.096 38.405 1.00 13.18 175 MET L C 1
ATOM 1363 O O . MET A 1 179 ? 40.102 1.930 38.042 1.00 16.01 175 MET L O 1
ATOM 1368 N N . SER A 1 180 ? 40.058 4.116 37.565 1.00 13.39 176 SER L N 1
ATOM 1369 C CA . SER A 1 180 ? 40.314 3.959 36.139 1.00 12.68 176 SER L CA 1
ATOM 1370 C C . SER A 1 180 ? 41.387 4.985 35.766 1.00 16.34 176 SER L C 1
ATOM 1371 O O . SER A 1 180 ? 41.390 6.100 36.297 1.00 17.84 176 SER L O 1
ATOM 1374 N N . SER A 1 181 ? 42.296 4.614 34.873 1.00 15.28 177 SER L N 1
ATOM 1375 C CA . SER A 1 181 ? 43.348 5.522 34.450 1.00 14.24 177 SER L CA 1
ATOM 1376 C C . SER A 1 181 ? 43.558 5.291 32.961 1.00 14.67 177 SER L C 1
ATOM 1377 O O . SER A 1 181 ? 43.695 4.154 32.519 1.00 17.16 177 SER L O 1
ATOM 1380 N N . THR A 1 182 ? 43.539 6.363 32.180 1.00 16.08 178 THR L N 1
ATOM 1381 C CA . THR A 1 182 ? 43.721 6.255 30.741 1.00 16.51 178 THR L CA 1
ATOM 1382 C C . THR A 1 182 ? 44.856 7.182 30.309 1.00 18.44 178 THR L C 1
ATOM 1383 O O . THR A 1 182 ? 44.954 8.315 30.777 1.00 20.50 178 THR L O 1
ATOM 1387 N N . LEU A 1 183 ? 45.712 6.674 29.434 1.00 17.22 179 LEU L N 1
ATOM 1388 C CA . LEU A 1 183 ? 46.850 7.408 28.889 1.00 18.53 179 LEU L CA 1
ATOM 1389 C C . LEU A 1 183 ? 46.493 7.524 27.433 1.00 16.46 179 LEU L C 1
ATOM 1390 O O . LEU A 1 183 ? 46.272 6.512 26.778 1.00 18.02 179 LEU L O 1
ATOM 1395 N N . THR A 1 184 ? 46.402 8.736 26.918 1.00 20.62 180 THR L N 1
ATOM 1396 C CA . THR A 1 184 ? 46.072 8.909 25.521 1.00 21.38 180 THR L CA 1
ATOM 1397 C C . THR A 1 184 ? 47.220 9.547 24.750 1.00 21.72 180 THR L C 1
ATOM 1398 O O . THR A 1 184 ? 47.757 10.566 25.165 1.00 23.79 180 THR L O 1
ATOM 1402 N N . LEU A 1 185 ? 47.603 8.921 23.642 1.00 22.02 181 LEU L N 1
ATOM 1403 C CA . LEU A 1 185 ? 48.666 9.422 22.769 1.00 27.83 181 LEU L CA 1
ATOM 1404 C C . LEU A 1 185 ? 48.043 9.434 21.370 1.00 26.59 181 LEU L C 1
ATOM 1405 O O . LEU A 1 185 ? 46.882 9.042 21.208 1.00 23.35 181 LEU L O 1
ATOM 1410 N N . THR A 1 186 ? 48.770 9.921 20.365 1.00 23.74 182 THR L N 1
ATOM 1411 C CA . THR A 1 186 ? 48.235 9.872 19.008 1.00 23.26 182 THR L CA 1
ATOM 1412 C C . THR A 1 186 ? 48.660 8.486 18.508 1.00 21.37 182 THR L C 1
ATOM 1413 O O . THR A 1 186 ? 49.483 7.832 19.143 1.00 20.61 182 THR L O 1
ATOM 1417 N N . LYS A 1 187 ? 48.091 8.027 17.401 1.00 20.65 183 LYS L N 1
ATOM 1418 C CA . LYS A 1 187 ? 48.461 6.736 16.847 1.00 19.77 183 LYS L CA 1
ATOM 1419 C C . LYS A 1 187 ? 49.941 6.760 16.487 1.00 17.02 183 LYS L C 1
ATOM 1420 O O . LYS A 1 187 ? 50.660 5.811 16.760 1.00 18.02 183 LYS L O 1
ATOM 1426 N N . ASP A 1 188 ? 50.402 7.866 15.912 1.00 20.77 184 ASP L N 1
ATOM 1427 C CA . ASP A 1 188 ? 51.802 7.973 15.503 1.00 19.05 184 ASP L CA 1
ATOM 1428 C C . ASP A 1 188 ? 52.799 7.876 16.669 1.00 20.85 184 ASP L C 1
ATOM 1429 O O . ASP A 1 188 ? 53.785 7.142 16.569 1.00 26.07 184 ASP L O 1
ATOM 1434 N N . GLU A 1 189 ? 52.525 8.543 17.787 1.00 18.08 185 GLU L N 1
ATOM 1435 C CA . GLU A 1 189 ? 53.418 8.472 18.947 1.00 21.30 185 GLU L CA 1
ATOM 1436 C C . GLU A 1 189 ? 53.327 7.105 19.669 1.00 23.74 185 GLU L C 1
ATOM 1437 O O . GLU A 1 189 ? 54.329 6.584 20.190 1.00 23.35 185 GLU L O 1
ATOM 1443 N N . TYR A 1 190 ? 52.123 6.536 19.712 1.00 23.45 186 TYR L N 1
ATOM 1444 C CA . TYR A 1 190 ? 51.901 5.236 20.347 1.00 22.13 186 TYR L CA 1
ATOM 1445 C C . TYR A 1 190 ? 52.734 4.204 19.596 1.00 21.56 186 TYR L C 1
ATOM 1446 O O . TYR A 1 190 ? 53.448 3.411 20.199 1.00 23.56 186 TYR L O 1
ATOM 1455 N N . GLU A 1 191 ? 52.730 4.316 18.274 1.00 16.61 187 GLU L N 1
ATOM 1456 C CA . GLU A 1 191 ? 53.457 3.402 17.415 1.00 18.50 187 GLU L CA 1
ATOM 1457 C C . GLU A 1 191 ? 54.956 3.585 17.456 1.00 23.05 187 GLU L C 1
ATOM 1458 O O . GLU A 1 191 ? 55.698 2.919 16.720 1.00 21.71 187 GLU L O 1
ATOM 1464 N N . ARG A 1 192 ? 55.404 4.515 18.288 1.00 23.71 188 ARG L N 1
ATOM 1465 C CA . ARG A 1 192 ? 56.822 4.765 18.422 1.00 26.35 188 ARG L CA 1
ATOM 1466 C C . ARG A 1 192 ? 57.397 3.996 19.609 1.00 27.47 188 ARG L C 1
ATOM 1467 O O . ARG A 1 192 ? 58.610 3.995 19.825 1.00 28.66 188 ARG L O 1
ATOM 1475 N N . HIS A 1 193 ? 56.531 3.349 20.387 1.00 26.12 189 HIS L N 1
ATOM 1476 C CA . HIS A 1 193 ? 56.984 2.617 21.574 1.00 21.54 189 HIS L CA 1
ATOM 1477 C C . HIS A 1 193 ? 56.585 1.173 21.599 1.00 18.61 189 HIS L C 1
ATOM 1478 O O . HIS A 1 193 ? 55.729 0.765 20.839 1.00 19.41 189 HIS L O 1
ATOM 1485 N N . ASN A 1 194 ? 57.214 0.400 22.480 1.00 17.46 190 ASN L N 1
ATOM 1486 C CA . ASN A 1 194 ? 56.941 -1.022 22.544 1.00 16.81 190 ASN L CA 1
ATOM 1487 C C . ASN A 1 194 ? 56.149 -1.438 23.773 1.00 18.45 190 ASN L C 1
ATOM 1488 O O . ASN A 1 194 ? 55.120 -2.089 23.680 1.00 19.77 190 ASN L O 1
ATOM 1493 N N . SER A 1 195 ? 56.620 -1.025 24.936 1.00 17.63 191 SER L N 1
ATOM 1494 C CA . SER A 1 195 ? 56.018 -1.423 26.181 1.00 17.57 191 SER L CA 1
ATOM 1495 C C . SER A 1 195 ? 55.198 -0.321 26.863 1.00 21.55 191 SER L C 1
ATOM 1496 O O . SER A 1 195 ? 55.614 0.846 26.906 1.00 17.66 191 SER L O 1
ATOM 1499 N N . TYR A 1 196 ? 54.022 -0.708 27.367 1.00 16.69 192 TYR L N 1
ATOM 1500 C CA . TYR A 1 196 ? 53.110 0.189 28.082 1.00 15.28 192 TYR L CA 1
ATOM 1501 C C . TYR A 1 196 ? 52.787 -0.489 29.407 1.00 11.57 192 TYR L C 1
ATOM 1502 O O . TYR A 1 196 ? 52.389 -1.651 29.441 1.00 12.54 192 TYR L O 1
ATOM 1511 N N . THR A 1 197 ? 52.983 0.228 30.507 1.00 16.09 193 THR L N 1
ATOM 1512 C CA . THR A 1 197 ? 52.770 -0.362 31.823 1.00 13.66 193 THR L CA 1
ATOM 1513 C C . THR A 1 197 ? 51.950 0.437 32.833 1.00 17.60 193 THR L C 1
ATOM 1514 O O . THR A 1 197 ? 52.110 1.655 32.983 1.00 15.65 193 THR L O 1
ATOM 1518 N N . CYS A 1 198 ? 51.066 -0.282 33.512 1.00 18.17 194 CYS L N 1
ATOM 1519 C CA . CYS A 1 198 ? 50.229 0.271 34.548 1.00 16.74 194 CYS L CA 1
ATOM 1520 C C . CYS A 1 198 ? 50.839 -0.307 35.815 1.00 16.84 194 CYS L C 1
ATOM 1521 O O . CYS A 1 198 ? 50.920 -1.522 35.986 1.00 19.20 194 CYS L O 1
ATOM 1524 N N . GLU A 1 199 ? 51.298 0.567 36.693 1.00 21.23 195 GLU L N 1
ATOM 1525 C CA . GLU A 1 199 ? 51.932 0.139 37.928 1.00 21.19 195 GLU L CA 1
ATOM 1526 C C . GLU A 1 199 ? 51.174 0.835 39.037 1.00 20.63 195 GLU L C 1
ATOM 1527 O O . GLU A 1 199 ? 51.025 2.057 39.028 1.00 22.70 195 GLU L O 1
ATOM 1533 N N . ALA A 1 200 ? 50.696 0.061 39.995 1.00 19.05 196 ALA L N 1
ATOM 1534 C CA . ALA A 1 200 ? 49.888 0.626 41.059 1.00 19.19 196 ALA L CA 1
ATOM 1535 C C . ALA A 1 200 ? 50.388 0.330 42.466 1.00 18.13 196 ALA L C 1
ATOM 1536 O O . ALA A 1 200 ? 50.610 -0.821 42.821 1.00 16.86 196 ALA L O 1
ATOM 1538 N N . THR A 1 201 ? 50.572 1.375 43.265 1.00 16.83 197 THR L N 1
ATOM 1539 C CA . THR A 1 201 ? 51.014 1.190 44.635 1.00 19.95 197 THR L CA 1
ATOM 1540 C C . THR A 1 201 ? 49.835 1.458 45.562 1.00 15.30 197 THR L C 1
ATOM 1541 O O . THR A 1 201 ? 49.207 2.516 45.478 1.00 16.89 197 THR L O 1
ATOM 1545 N N . HIS A 1 202 ? 49.476 0.447 46.353 1.00 19.94 198 HIS L N 1
ATOM 1546 C CA . HIS A 1 202 ? 48.373 0.526 47.304 1.00 23.56 198 HIS L CA 1
ATOM 1547 C C . HIS A 1 202 ? 48.839 -0.039 48.637 1.00 26.99 198 HIS L C 1
ATOM 1548 O O . HIS A 1 202 ? 49.631 -0.977 48.664 1.00 31.74 198 HIS L O 1
ATOM 1555 N N . LYS A 1 203 ? 48.263 0.479 49.723 1.00 29.66 199 LYS L N 1
ATOM 1556 C CA . LYS A 1 203 ? 48.580 0.081 51.092 1.00 31.06 199 LYS L CA 1
ATOM 1557 C C . LYS A 1 203 ? 48.714 -1.418 51.354 1.00 32.34 199 LYS L C 1
ATOM 1558 O O . LYS A 1 203 ? 49.298 -1.834 52.342 1.00 34.57 199 LYS L O 1
ATOM 1564 N N . THR A 1 204 ? 48.136 -2.234 50.487 1.00 36.50 200 THR L N 1
ATOM 1565 C CA . THR A 1 204 ? 48.203 -3.671 50.669 1.00 37.78 200 THR L CA 1
ATOM 1566 C C . THR A 1 204 ? 49.520 -4.355 50.301 1.00 41.83 200 THR L C 1
ATOM 1567 O O . THR A 1 204 ? 49.601 -5.581 50.358 1.00 43.59 200 THR L O 1
ATOM 1571 N N . SER A 1 205 ? 50.532 -3.582 49.907 1.00 44.60 201 SER L N 1
ATOM 1572 C CA . SER A 1 205 ? 51.840 -4.150 49.559 1.00 46.89 201 SER L CA 1
ATOM 1573 C C . SER A 1 205 ? 52.909 -3.091 49.332 1.00 46.03 201 SER L C 1
ATOM 1574 O O . SER A 1 205 ? 52.603 -1.921 49.118 1.00 49.41 201 SER L O 1
ATOM 1577 N N . THR A 1 206 ? 54.169 -3.508 49.422 1.00 48.52 202 THR L N 1
ATOM 1578 C CA . THR A 1 206 ? 55.308 -2.613 49.213 1.00 48.10 202 THR L CA 1
ATOM 1579 C C . THR A 1 206 ? 55.582 -2.507 47.715 1.00 45.13 202 THR L C 1
ATOM 1580 O O . THR A 1 206 ? 55.713 -1.413 47.164 1.00 44.34 202 THR L O 1
ATOM 1584 N N . SER A 1 207 ? 55.674 -3.666 47.066 1.00 41.49 203 SER L N 1
ATOM 1585 C CA . SER A 1 207 ? 55.907 -3.734 45.628 1.00 38.33 203 SER L CA 1
ATOM 1586 C C . SER A 1 207 ? 54.611 -3.404 44.900 1.00 35.55 203 SER L C 1
ATOM 1587 O O . SER A 1 207 ? 53.532 -3.773 45.349 1.00 37.05 203 SER L O 1
ATOM 1590 N N . PRO A 1 208 ? 54.694 -2.661 43.793 1.00 30.70 204 PRO L N 1
ATOM 1591 C CA . PRO A 1 208 ? 53.438 -2.356 43.108 1.00 29.29 204 PRO L CA 1
ATOM 1592 C C . PRO A 1 208 ? 52.941 -3.520 42.269 1.00 27.03 204 PRO L C 1
ATOM 1593 O O . PRO A 1 208 ? 53.715 -4.416 41.913 1.00 28.25 204 PRO L O 1
ATOM 1597 N N . ILE A 1 209 ? 51.639 -3.521 41.994 1.00 22.97 205 ILE L N 1
ATOM 1598 C CA . ILE A 1 209 ? 51.029 -4.534 41.135 1.00 18.57 205 ILE L CA 1
ATOM 1599 C C . ILE A 1 209 ? 51.284 -3.999 39.728 1.00 16.06 205 ILE L C 1
ATOM 1600 O O . ILE A 1 209 ? 50.957 -2.855 39.424 1.00 15.91 205 ILE L O 1
ATOM 1605 N N . VAL A 1 210 ? 51.860 -4.817 38.863 1.00 17.58 206 VAL L N 1
ATOM 1606 C CA . VAL A 1 210 ? 52.192 -4.361 37.517 1.00 14.31 206 VAL L CA 1
ATOM 1607 C C . VAL A 1 210 ? 51.507 -5.112 36.380 1.00 13.16 206 VAL L C 1
ATOM 1608 O O . VAL A 1 210 ? 51.439 -6.336 36.383 1.00 14.27 206 VAL L O 1
ATOM 1612 N N . LYS A 1 211 ? 50.936 -4.364 35.444 1.00 15.06 207 LYS L N 1
ATOM 1613 C CA . LYS A 1 211 ? 50.293 -4.949 34.276 1.00 18.94 207 LYS L CA 1
ATOM 1614 C C . LYS A 1 211 ? 50.838 -4.201 33.070 1.00 20.46 207 LYS L C 1
ATOM 1615 O O . LYS A 1 211 ? 50.965 -2.977 33.076 1.00 21.98 207 LYS L O 1
ATOM 1621 N N . SER A 1 212 ? 51.156 -4.932 32.025 1.00 21.23 208 SER L N 1
ATOM 1622 C CA . SER A 1 212 ? 51.694 -4.287 30.855 1.00 20.28 208 SER L CA 1
ATOM 1623 C C . SER A 1 212 ? 51.525 -5.188 29.674 1.00 21.07 208 SER L C 1
ATOM 1624 O O . SER A 1 212 ? 51.220 -6.375 29.825 1.00 19.33 208 SER L O 1
ATOM 1627 N N . PHE A 1 213 ? 51.686 -4.604 28.494 1.00 20.11 209 PHE L N 1
ATOM 1628 C CA . PHE A 1 213 ? 51.615 -5.352 27.260 1.00 16.56 209 PHE L CA 1
ATOM 1629 C C . PHE A 1 213 ? 52.586 -4.694 26.319 1.00 17.09 209 PHE L C 1
ATOM 1630 O O . PHE A 1 213 ? 52.892 -3.504 26.458 1.00 13.76 209 PHE L O 1
ATOM 1638 N N . ASN A 1 214 ? 53.100 -5.484 25.393 1.00 19.60 210 ASN L N 1
ATOM 1639 C CA . ASN A 1 214 ? 53.997 -4.962 24.393 1.00 24.23 210 ASN L CA 1
ATOM 1640 C C . ASN A 1 214 ? 53.158 -4.768 23.125 1.00 25.35 210 ASN L C 1
ATOM 1641 O O . ASN A 1 214 ? 52.258 -5.554 22.850 1.00 21.12 210 ASN L O 1
ATOM 1646 N N . ARG A 1 215 ? 53.386 -3.662 22.429 1.00 27.55 211 ARG L N 1
ATOM 1647 C CA . ARG A 1 215 ? 52.701 -3.357 21.190 1.00 29.56 211 ARG L CA 1
ATOM 1648 C C . ARG A 1 215 ? 52.934 -4.495 20.202 1.00 35.42 211 ARG L C 1
ATOM 1649 O O . ARG A 1 215 ? 51.977 -4.861 19.494 1.00 42.20 211 ARG L O 1
ATOM 1657 N N . ASP B 2 1 ? 3.108 8.643 46.841 1.00 29.62 1 ASP H N 1
ATOM 1658 C CA . ASP B 2 1 ? 2.831 9.854 47.693 1.00 31.26 1 ASP H CA 1
ATOM 1659 C C . ASP B 2 1 ? 3.477 11.135 47.123 1.00 22.69 1 ASP H C 1
ATOM 1660 O O . ASP B 2 1 ? 3.529 11.299 45.893 1.00 19.25 1 ASP H O 1
ATOM 1665 N N . VAL B 2 2 ? 3.924 12.031 48.006 1.00 19.34 2 VAL H N 1
ATOM 1666 C CA . VAL B 2 2 ? 4.571 13.301 47.615 1.00 20.55 2 VAL H CA 1
ATOM 1667 C C . VAL B 2 2 ? 5.688 13.107 46.586 1.00 20.17 2 VAL H C 1
ATOM 1668 O O . VAL B 2 2 ? 6.708 12.487 46.901 1.00 16.00 2 VAL H O 1
ATOM 1672 N N . GLN B 2 3 ? 5.476 13.596 45.364 1.00 16.53 3 GLN H N 1
ATOM 1673 C CA . GLN B 2 3 ? 6.461 13.498 44.282 1.00 19.58 3 GLN H CA 1
ATOM 1674 C C . GLN B 2 3 ? 6.774 14.869 43.670 1.00 19.22 3 GLN H C 1
ATOM 1675 O O . GLN B 2 3 ? 5.868 15.656 43.372 1.00 21.75 3 GLN H O 1
ATOM 1681 N N . LEU B 2 4 ? 8.062 15.146 43.495 1.00 13.74 4 LEU H N 1
ATOM 1682 C CA . LEU B 2 4 ? 8.556 16.405 42.927 1.00 11.52 4 LEU H CA 1
ATOM 1683 C C . LEU B 2 4 ? 9.482 16.045 41.792 1.00 14.05 4 LEU H C 1
ATOM 1684 O O . LEU B 2 4 ? 10.493 15.369 42.018 1.00 11.47 4 LEU H O 1
ATOM 1689 N N . VAL B 2 5 ? 9.160 16.506 40.584 1.00 14.98 5 VAL H N 1
ATOM 1690 C CA . VAL B 2 5 ? 9.966 16.210 39.406 1.00 15.89 5 VAL H CA 1
ATOM 1691 C C . VAL B 2 5 ? 10.413 17.465 38.643 1.00 17.43 5 VAL H C 1
ATOM 1692 O O . VAL B 2 5 ? 9.631 18.122 37.962 1.00 17.12 5 VAL H O 1
ATOM 1696 N N . GLU B 2 6 ? 11.695 17.782 38.751 1.00 16.37 6 GLU H N 1
ATOM 1697 C CA . GLU B 2 6 ? 12.225 18.943 38.076 1.00 14.99 6 GLU H CA 1
ATOM 1698 C C . GLU B 2 6 ? 12.497 18.574 36.639 1.00 18.18 6 GLU H C 1
ATOM 1699 O O . GLU B 2 6 ? 12.702 17.396 36.319 1.00 15.08 6 GLU H O 1
ATOM 1705 N N . SER B 2 7 ? 12.569 19.605 35.798 1.00 18.72 7 SER H N 1
ATOM 1706 C CA . SER B 2 7 ? 12.840 19.450 34.383 1.00 18.32 7 SER H CA 1
ATOM 1707 C C . SER B 2 7 ? 13.249 20.796 33.780 1.00 20.04 7 SER H C 1
ATOM 1708 O O . SER B 2 7 ? 13.111 21.844 34.414 1.00 21.27 7 SER H O 1
ATOM 1711 N N . GLY B 2 8 ? 13.803 20.761 32.577 1.00 17.76 8 GLY H N 1
ATOM 1712 C CA . GLY B 2 8 ? 14.174 21.995 31.920 1.00 14.14 8 GLY H CA 1
ATOM 1713 C C . GLY B 2 8 ? 15.648 22.299 31.901 1.00 20.43 8 GLY H C 1
ATOM 1714 O O . GLY B 2 8 ? 16.061 23.252 31.242 1.00 23.07 8 GLY H O 1
ATOM 1715 N N . GLY B 2 9 ? 16.438 21.503 32.618 1.00 17.57 9 GLY H N 1
ATOM 1716 C CA . GLY B 2 9 ? 17.866 21.722 32.649 1.00 11.17 9 GLY H CA 1
ATOM 1717 C C . GLY B 2 9 ? 18.487 21.450 31.299 1.00 14.52 9 GLY H C 1
ATOM 1718 O O . GLY B 2 9 ? 17.789 21.049 30.367 1.00 11.15 9 GLY H O 1
ATOM 1719 N N . GLY B 2 10 ? 19.793 21.675 31.188 1.00 14.42 10 GLY H N 1
ATOM 1720 C CA . GLY B 2 10 ? 20.496 21.436 29.939 1.00 13.73 10 GLY H CA 1
ATOM 1721 C C . GLY B 2 10 ? 21.691 22.352 29.788 1.00 7.61 10 GLY H C 1
ATOM 1722 O O . GLY B 2 10 ? 22.093 23.000 30.741 1.00 11.20 10 GLY H O 1
ATOM 1723 N N . LEU B 2 11 ? 22.319 22.318 28.624 1.00 11.42 11 LEU H N 1
ATOM 1724 C CA . LEU B 2 11 ? 23.472 23.173 28.334 1.00 20.36 11 LEU H CA 1
ATOM 1725 C C . LEU B 2 11 ? 22.973 24.566 27.912 1.00 17.97 11 LEU H C 1
ATOM 1726 O O . LEU B 2 11 ? 22.059 24.682 27.088 1.00 21.31 11 LEU H O 1
ATOM 1731 N N . VAL B 2 12 ? 23.544 25.604 28.507 1.00 20.53 12 VAL H N 1
ATOM 1732 C CA . VAL B 2 12 ? 23.192 26.981 28.166 1.00 23.88 12 VAL H CA 1
ATOM 1733 C C . VAL B 2 12 ? 24.479 27.812 28.021 1.00 23.23 12 VAL H C 1
ATOM 1734 O O . VAL B 2 12 ? 25.405 27.713 28.824 1.00 14.89 12 VAL H O 1
ATOM 1738 N N . GLN B 2 13 ? 24.546 28.609 26.966 1.00 25.57 13 GLN H N 1
ATOM 1739 C CA . GLN B 2 13 ? 25.705 29.459 26.742 1.00 31.97 13 GLN H CA 1
ATOM 1740 C C . GLN B 2 13 ? 25.779 30.539 27.824 1.00 30.53 13 GLN H C 1
ATOM 1741 O O . GLN B 2 13 ? 24.749 30.970 28.375 1.00 27.35 13 GLN H O 1
ATOM 1747 N N . PRO B 2 14 ? 27.001 30.917 28.217 1.00 31.07 14 PRO H N 1
ATOM 1748 C CA . PRO B 2 14 ? 27.144 31.959 29.240 1.00 29.22 14 PRO H CA 1
ATOM 1749 C C . PRO B 2 14 ? 26.367 33.210 28.774 1.00 29.31 14 PRO H C 1
ATOM 1750 O O . PRO B 2 14 ? 26.411 33.578 27.595 1.00 28.59 14 PRO H O 1
ATOM 1754 N N . GLY B 2 15 ? 25.618 33.815 29.687 1.00 26.26 15 GLY H N 1
ATOM 1755 C CA . GLY B 2 15 ? 24.831 34.979 29.352 1.00 22.87 15 GLY H CA 1
ATOM 1756 C C . GLY B 2 15 ? 23.454 34.550 28.878 1.00 23.84 15 GLY H C 1
ATOM 1757 O O . GLY B 2 15 ? 22.573 35.383 28.626 1.00 25.04 15 GLY H O 1
ATOM 1758 N N . GLY B 2 16 ? 23.254 33.238 28.798 1.00 24.23 16 GLY H N 1
ATOM 1759 C CA . GLY B 2 16 ? 21.982 32.695 28.350 1.00 22.85 16 GLY H CA 1
ATOM 1760 C C . GLY B 2 16 ? 20.892 32.725 29.398 1.00 19.99 16 GLY H C 1
ATOM 1761 O O . GLY B 2 16 ? 21.106 33.143 30.557 1.00 16.51 16 GLY H O 1
ATOM 1762 N N . SER B 2 17 ? 19.709 32.294 28.974 1.00 21.20 17 SER H N 1
ATOM 1763 C CA . SER B 2 17 ? 18.526 32.235 29.836 1.00 20.62 17 SER H CA 1
ATOM 1764 C C . SER B 2 17 ? 17.949 30.825 29.802 1.00 18.74 17 SER H C 1
ATOM 1765 O O . SER B 2 17 ? 18.103 30.115 28.816 1.00 17.91 17 SER H O 1
ATOM 1768 N N . ARG B 2 18 ? 17.277 30.416 30.867 1.00 18.99 18 ARG H N 1
ATOM 1769 C CA . ARG B 2 18 ? 16.722 29.072 30.908 1.00 18.04 18 ARG H CA 1
ATOM 1770 C C . ARG B 2 18 ? 15.681 28.987 31.996 1.00 15.26 18 ARG H C 1
ATOM 1771 O O . ARG B 2 18 ? 15.880 29.521 33.086 1.00 17.16 18 ARG H O 1
ATOM 1779 N N . LYS B 2 19 ? 14.554 28.358 31.687 1.00 15.74 19 LYS H N 1
ATOM 1780 C CA . LYS B 2 19 ? 13.508 28.188 32.684 1.00 16.11 19 LYS H CA 1
ATOM 1781 C C . LYS B 2 19 ? 13.381 26.712 33.103 1.00 15.42 19 LYS H C 1
ATOM 1782 O O . LYS B 2 19 ? 13.290 25.807 32.266 1.00 14.53 19 LYS H O 1
ATOM 1788 N N . LEU B 2 20 ? 13.419 26.483 34.408 1.00 13.33 20 LEU H N 1
ATOM 1789 C CA . LEU B 2 20 ? 13.298 25.147 34.953 1.00 13.56 20 LEU H CA 1
ATOM 1790 C C . LEU B 2 20 ? 11.922 25.048 35.600 1.00 15.80 20 LEU H C 1
ATOM 1791 O O . LEU B 2 20 ? 11.398 26.040 36.126 1.00 16.86 20 LEU H O 1
ATOM 1796 N N . SER B 2 21 ? 11.348 23.848 35.557 1.00 12.77 21 SER H N 1
ATOM 1797 C CA . SER B 2 21 ? 10.052 23.581 36.145 1.00 9.84 21 SER H CA 1
ATOM 1798 C C . SER B 2 21 ? 10.201 22.491 37.183 1.00 9.58 21 SER H C 1
ATOM 1799 O O . SER B 2 21 ? 11.176 21.739 37.180 1.00 12.66 21 SER H O 1
ATOM 1802 N N . CYS B 2 22 ? 9.237 22.419 38.084 1.00 7.66 22 CYS H N 1
ATOM 1803 C CA . CYS B 2 22 ? 9.211 21.404 39.128 1.00 8.81 22 CYS H CA 1
ATOM 1804 C C . CYS B 2 22 ? 7.740 20.984 39.323 1.00 9.26 22 CYS H C 1
ATOM 1805 O O . CYS B 2 22 ? 6.933 21.746 39.862 1.00 8.62 22 CYS H O 1
ATOM 1808 N N . ALA B 2 23 ? 7.409 19.789 38.837 1.00 6.34 23 ALA H N 1
ATOM 1809 C CA . ALA B 2 23 ? 6.063 19.223 38.908 1.00 8.71 23 ALA H CA 1
ATOM 1810 C C . ALA B 2 23 ? 5.800 18.522 40.235 1.00 10.26 23 ALA H C 1
ATOM 1811 O O . ALA B 2 23 ? 6.578 17.658 40.663 1.00 11.19 23 ALA H O 1
ATOM 1813 N N . ALA B 2 24 ? 4.754 18.968 40.922 1.00 7.63 24 ALA H N 1
ATOM 1814 C CA . ALA B 2 24 ? 4.355 18.419 42.213 1.00 13.78 24 ALA H CA 1
ATOM 1815 C C . ALA B 2 24 ? 3.115 17.513 42.126 1.00 16.88 24 ALA H C 1
ATOM 1816 O O . ALA B 2 24 ? 2.204 17.769 41.320 1.00 17.67 24 ALA H O 1
ATOM 1818 N N . SER B 2 25 ? 3.082 16.480 42.977 1.00 15.88 25 SER H N 1
ATOM 1819 C CA . SER B 2 25 ? 1.970 15.524 43.059 1.00 13.05 25 SER H CA 1
ATOM 1820 C C . SER B 2 25 ? 2.030 14.821 44.406 1.00 13.25 25 SER H C 1
ATOM 1821 O O . SER B 2 25 ? 3.078 14.827 45.049 1.00 16.99 25 SER H O 1
ATOM 1824 N N . GLY B 2 26 ? 0.898 14.307 44.882 1.00 12.99 26 GLY H N 1
ATOM 1825 C CA . GLY B 2 26 ? 0.879 13.605 46.159 1.00 9.95 26 GLY H CA 1
ATOM 1826 C C . GLY B 2 26 ? 0.654 14.440 47.411 1.00 12.59 26 GLY H C 1
ATOM 1827 O O . GLY B 2 26 ? 0.681 13.933 48.543 1.00 14.96 26 GLY H O 1
ATOM 1828 N N . PHE B 2 27 ? 0.447 15.733 47.223 1.00 13.18 27 PHE H N 1
ATOM 1829 C CA . PHE B 2 27 ? 0.175 16.625 48.333 1.00 8.21 27 PHE H CA 1
ATOM 1830 C C . PHE B 2 27 ? -0.566 17.832 47.828 1.00 8.39 27 PHE H C 1
ATOM 1831 O O . PHE B 2 27 ? -0.714 18.033 46.620 1.00 13.85 27 PHE H O 1
ATOM 1839 N N . THR B 2 28 ? -1.036 18.640 48.758 1.00 12.25 28 THR H N 1
ATOM 1840 C CA . THR B 2 28 ? -1.765 19.842 48.414 1.00 14.74 28 THR H CA 1
ATOM 1841 C C . THR B 2 28 ? -0.753 20.956 48.192 1.00 13.69 28 THR H C 1
ATOM 1842 O O . THR B 2 28 ? -0.425 21.726 49.104 1.00 17.65 28 THR H O 1
ATOM 1846 N N . PHE B 2 29 ? -0.268 21.017 46.958 1.00 16.52 29 PHE H N 1
ATOM 1847 C CA . PHE B 2 29 ? 0.735 21.980 46.518 1.00 17.72 29 PHE H CA 1
ATOM 1848 C C . PHE B 2 29 ? 0.537 23.429 46.976 1.00 21.14 29 PHE H C 1
ATOM 1849 O O . PHE B 2 29 ? 1.479 24.050 47.477 1.00 18.99 29 PHE H O 1
ATOM 1857 N N . MET B 2 30 ? -0.678 23.963 46.819 1.00 18.81 30 MET H N 1
ATOM 1858 C CA . MET B 2 30 ? -0.953 25.348 47.194 1.00 17.17 30 MET H CA 1
ATOM 1859 C C . MET B 2 30 ? -0.747 25.670 48.667 1.00 15.57 30 MET H C 1
ATOM 1860 O O . MET B 2 30 ? -0.776 26.840 49.056 1.00 13.06 30 MET H O 1
ATOM 1865 N N . ARG B 2 31 ? -0.628 24.631 49.488 1.00 18.38 31 ARG H N 1
ATOM 1866 C CA . ARG B 2 31 ? -0.444 24.791 50.920 1.00 21.88 31 ARG H CA 1
ATOM 1867 C C . ARG B 2 31 ? 1.002 24.871 51.393 1.00 22.58 31 ARG H C 1
ATOM 1868 O O . ARG B 2 31 ? 1.248 25.159 52.569 1.00 22.88 31 ARG H O 1
ATOM 1876 N N . PHE B 2 32 ? 1.959 24.600 50.511 1.00 19.80 32 PHE H N 1
ATOM 1877 C CA . PHE B 2 32 ? 3.365 24.588 50.932 1.00 19.06 32 PHE H CA 1
ATOM 1878 C C . PHE B 2 32 ? 4.300 25.580 50.258 1.00 12.72 32 PHE H C 1
ATOM 1879 O O . PHE B 2 32 ? 4.187 25.837 49.055 1.00 14.20 32 PHE H O 1
ATOM 1887 N N . GLY B 2 33 ? 5.187 26.168 51.065 1.00 11.31 33 GLY H N 1
ATOM 1888 C CA . GLY B 2 33 ? 6.176 27.077 50.530 1.00 7.35 33 GLY H CA 1
ATOM 1889 C C . GLY B 2 33 ? 7.128 26.157 49.801 1.00 9.33 33 GLY H C 1
ATOM 1890 O O . GLY B 2 33 ? 7.216 24.990 50.161 1.00 12.97 33 GLY H O 1
ATOM 1891 N N . MET B 2 34 ? 7.868 26.655 48.817 1.00 10.29 34 MET H N 1
ATOM 1892 C CA . MET B 2 34 ? 8.779 25.809 48.056 1.00 8.49 34 MET H CA 1
ATOM 1893 C C . MET B 2 34 ? 10.167 26.429 47.870 1.00 10.66 34 MET H C 1
ATOM 1894 O O . MET B 2 34 ? 10.321 27.645 47.910 1.00 12.05 34 MET H O 1
ATOM 1899 N N . HIS B 2 35 ? 11.179 25.584 47.693 1.00 11.80 35 HIS H N 1
ATOM 1900 C CA . HIS B 2 35 ? 12.554 26.049 47.476 1.00 11.00 35 HIS H CA 1
ATOM 1901 C C . HIS B 2 35 ? 13.222 25.453 46.249 1.00 15.72 35 HIS H C 1
ATOM 1902 O O . HIS B 2 35 ? 12.839 24.391 45.723 1.00 12.70 35 HIS H O 1
ATOM 1909 N N . TRP B 2 36 ? 14.283 26.137 45.849 1.00 17.28 36 TRP H N 1
ATOM 1910 C CA . TRP B 2 36 ? 15.155 25.690 44.781 1.00 13.54 36 TRP H CA 1
ATOM 1911 C C . TRP B 2 36 ? 16.520 25.664 45.489 1.00 11.40 36 TRP H C 1
ATOM 1912 O O . TRP B 2 36 ? 16.865 26.604 46.231 1.00 10.19 36 TRP H O 1
ATOM 1923 N N . VAL B 2 37 ? 17.199 24.527 45.395 1.00 10.53 37 VAL H N 1
ATOM 1924 C CA . VAL B 2 37 ? 18.532 24.338 45.980 1.00 12.87 37 VAL H CA 1
ATOM 1925 C C . VAL B 2 37 ? 19.392 23.780 44.835 1.00 11.74 37 VAL H C 1
ATOM 1926 O O . VAL B 2 37 ? 18.893 23.049 43.989 1.00 14.27 37 VAL H O 1
ATOM 1930 N N . ARG B 2 38 ? 20.640 24.219 44.731 1.00 12.11 38 ARG H N 1
ATOM 1931 C CA . ARG B 2 38 ? 21.523 23.711 43.687 1.00 7.56 38 ARG H CA 1
ATOM 1932 C C . ARG B 2 38 ? 22.745 23.043 44.286 1.00 9.78 38 ARG H C 1
ATOM 1933 O O . ARG B 2 38 ? 23.145 23.335 45.419 1.00 10.74 38 ARG H O 1
ATOM 1941 N N . GLN B 2 39 ? 23.330 22.130 43.528 1.00 13.25 39 GLN H N 1
ATOM 1942 C CA . GLN B 2 39 ? 24.511 21.424 43.991 1.00 16.33 39 GLN H CA 1
ATOM 1943 C C . GLN B 2 39 ? 25.507 21.347 42.857 1.00 18.69 39 GLN H C 1
ATOM 1944 O O . GLN B 2 39 ? 25.289 20.627 41.881 1.00 21.62 39 GLN H O 1
ATOM 1950 N N . ALA B 2 40 ? 26.562 22.147 42.955 1.00 21.68 40 ALA H N 1
ATOM 1951 C CA . ALA B 2 40 ? 27.580 22.199 41.916 1.00 24.93 40 ALA H CA 1
ATOM 1952 C C . ALA B 2 40 ? 28.398 20.924 41.927 1.00 28.55 40 ALA H C 1
ATOM 1953 O O . ALA B 2 40 ? 28.505 20.259 42.961 1.00 25.96 40 ALA H O 1
ATOM 1955 N N . PRO B 2 41 ? 28.985 20.560 40.770 1.00 35.13 41 PRO H N 1
ATOM 1956 C CA . PRO B 2 41 ? 29.802 19.350 40.649 1.00 38.52 41 PRO H CA 1
ATOM 1957 C C . PRO B 2 41 ? 30.851 19.364 41.754 1.00 42.00 41 PRO H C 1
ATOM 1958 O O . PRO B 2 41 ? 31.617 20.325 41.869 1.00 42.01 41 PRO H O 1
ATOM 1962 N N . GLU B 2 42 ? 30.854 18.320 42.580 1.00 44.72 42 GLU H N 1
ATOM 1963 C CA . GLU B 2 42 ? 31.793 18.227 43.694 1.00 50.60 42 GLU H CA 1
ATOM 1964 C C . GLU B 2 42 ? 31.664 19.469 44.560 1.00 50.84 42 GLU H C 1
ATOM 1965 O O . GLU B 2 42 ? 32.606 20.253 44.700 1.00 52.79 42 GLU H O 1
ATOM 1971 N N . LYS B 2 43 ? 30.472 19.668 45.104 1.00 49.80 43 LYS H N 1
ATOM 1972 C CA . LYS B 2 43 ? 30.226 20.820 45.952 1.00 45.10 43 LYS H CA 1
ATOM 1973 C C . LYS B 2 43 ? 29.113 20.498 46.923 1.00 39.92 43 LYS H C 1
ATOM 1974 O O . LYS B 2 43 ? 28.505 19.413 46.895 1.00 37.13 43 LYS H O 1
ATOM 1980 N N . GLY B 2 44 ? 28.914 21.434 47.834 1.00 35.19 44 GLY H N 1
ATOM 1981 C CA . GLY B 2 44 ? 27.878 21.301 48.818 1.00 30.04 44 GLY H CA 1
ATOM 1982 C C . GLY B 2 44 ? 26.577 21.792 48.239 1.00 22.71 44 GLY H C 1
ATOM 1983 O O . GLY B 2 44 ? 26.451 22.087 47.053 1.00 19.99 44 GLY H O 1
ATOM 1984 N N . LEU B 2 45 ? 25.584 21.812 49.102 1.00 21.69 45 LEU H N 1
ATOM 1985 C CA . LEU B 2 45 ? 24.258 22.259 48.764 1.00 18.02 45 LEU H CA 1
ATOM 1986 C C . LEU B 2 45 ? 24.262 23.778 48.955 1.00 14.94 45 LEU H C 1
ATOM 1987 O O . LEU B 2 45 ? 24.848 24.273 49.926 1.00 13.63 45 LEU H O 1
ATOM 1992 N N . GLU B 2 46 ? 23.683 24.510 48.005 1.00 14.23 46 GLU H N 1
ATOM 1993 C CA . GLU B 2 46 ? 23.573 25.960 48.125 1.00 12.21 46 GLU H CA 1
ATOM 1994 C C . GLU B 2 46 ? 22.129 26.350 47.860 1.00 10.81 46 GLU H C 1
ATOM 1995 O O . GLU B 2 46 ? 21.586 26.042 46.800 1.00 13.32 46 GLU H O 1
ATOM 2001 N N . TRP B 2 47 ? 21.503 26.979 48.845 1.00 8.18 47 TRP H N 1
ATOM 2002 C CA . TRP B 2 47 ? 20.132 27.432 48.721 1.00 11.78 47 TRP H CA 1
ATOM 2003 C C . TRP B 2 47 ? 20.057 28.519 47.630 1.00 14.90 47 TRP H C 1
ATOM 2004 O O . TRP B 2 47 ? 20.901 29.407 47.567 1.00 15.92 47 TRP H O 1
ATOM 2015 N N . VAL B 2 48 ? 19.060 28.429 46.754 1.00 14.38 48 VAL H N 1
ATOM 2016 C CA . VAL B 2 48 ? 18.914 29.395 45.660 1.00 16.04 48 VAL H CA 1
ATOM 2017 C C . VAL B 2 48 ? 17.764 30.401 45.881 1.00 15.78 48 VAL H C 1
ATOM 2018 O O . VAL B 2 48 ? 17.971 31.621 45.900 1.00 13.04 48 VAL H O 1
ATOM 2022 N N . ALA B 2 49 ? 16.558 29.889 46.091 1.00 11.07 49 ALA H N 1
ATOM 2023 C CA . ALA B 2 49 ? 15.415 30.761 46.279 1.00 8.87 49 ALA H CA 1
ATOM 2024 C C . ALA B 2 49 ? 14.275 30.058 47.009 1.00 9.45 49 ALA H C 1
ATOM 2025 O O . ALA B 2 49 ? 14.252 28.827 47.088 1.00 11.19 49 ALA H O 1
ATOM 2027 N N . TYR B 2 50 ? 13.374 30.852 47.584 1.00 9.21 50 TYR H N 1
ATOM 2028 C CA . TYR B 2 50 ? 12.206 30.381 48.329 1.00 11.64 50 TYR H CA 1
ATOM 2029 C C . TYR B 2 50 ? 10.951 31.139 47.867 1.00 15.43 50 TYR H C 1
ATOM 2030 O O . TYR B 2 50 ? 11.038 32.285 47.431 1.00 15.99 50 TYR H O 1
ATOM 2039 N N . ILE B 2 51 ? 9.792 30.499 47.961 1.00 16.48 51 ILE H N 1
ATOM 2040 C CA . ILE B 2 51 ? 8.521 31.148 47.628 1.00 14.85 51 ILE H CA 1
ATOM 2041 C C . ILE B 2 51 ? 7.436 30.580 48.548 1.00 14.76 51 ILE H C 1
ATOM 2042 O O . ILE B 2 51 ? 7.400 29.378 48.787 1.00 8.94 51 ILE H O 1
ATOM 2047 N N . SER B 2 52 ? 6.637 31.459 49.163 1.00 11.91 52 SER H N 1
ATOM 2048 C CA . SER B 2 52 ? 5.573 31.008 50.047 1.00 11.37 52 SER H CA 1
ATOM 2049 C C . SER B 2 52 ? 4.449 30.336 49.244 1.00 12.61 52 SER H C 1
ATOM 2050 O O . SER B 2 52 ? 4.407 30.443 48.015 1.00 10.76 52 SER H O 1
ATOM 2053 N N . SER B 2 53 A 3.557 29.635 49.944 1.00 9.81 52 SER H N 1
ATOM 2054 C CA . SER B 2 53 A 2.444 28.907 49.322 1.00 13.97 52 SER H CA 1
ATOM 2055 C C . SER B 2 53 A 1.608 29.744 48.357 1.00 18.25 52 SER H C 1
ATOM 2056 O O . SER B 2 53 A 1.164 29.250 47.317 1.00 19.07 52 SER H O 1
ATOM 2059 N N . GLY B 2 54 ? 1.428 31.018 48.710 1.00 22.18 53 GLY H N 1
ATOM 2060 C CA . GLY B 2 54 ? 0.659 31.947 47.902 1.00 16.89 53 GLY H CA 1
ATOM 2061 C C . GLY B 2 54 ? 1.493 33.013 47.214 1.00 16.10 53 GLY H C 1
ATOM 2062 O O . GLY B 2 54 ? 0.942 34.005 46.756 1.00 16.90 53 GLY H O 1
ATOM 2063 N N . SER B 2 55 ? 2.814 32.822 47.171 1.00 16.52 54 SER H N 1
ATOM 2064 C CA . SER B 2 55 ? 3.748 33.740 46.516 1.00 13.09 54 SER H CA 1
ATOM 2065 C C . SER B 2 55 ? 3.955 35.112 47.178 1.00 15.66 54 SER H C 1
ATOM 2066 O O . SER B 2 55 ? 4.603 35.975 46.598 1.00 17.59 54 SER H O 1
ATOM 2069 N N . SER B 2 56 ? 3.445 35.303 48.390 1.00 17.25 55 SER H N 1
ATOM 2070 C CA . SER B 2 56 ? 3.586 36.586 49.091 1.00 18.71 55 SER H CA 1
ATOM 2071 C C . SER B 2 56 ? 5.035 36.866 49.542 1.00 21.65 55 SER H C 1
ATOM 2072 O O . SER B 2 56 ? 5.516 38.008 49.493 1.00 20.00 55 SER H O 1
ATOM 2075 N N . THR B 2 57 ? 5.719 35.819 49.999 1.00 16.35 56 THR H N 1
ATOM 2076 C CA . THR B 2 57 ? 7.097 35.942 50.425 1.00 14.81 56 THR H CA 1
ATOM 2077 C C . THR B 2 57 ? 8.037 35.184 49.477 1.00 15.32 56 THR H C 1
ATOM 2078 O O . THR B 2 57 ? 7.817 33.994 49.182 1.00 11.82 56 THR H O 1
ATOM 2082 N N . ILE B 2 58 ? 8.980 35.927 48.895 1.00 13.39 57 ILE H N 1
ATOM 2083 C CA . ILE B 2 58 ? 9.994 35.380 47.992 1.00 11.99 57 ILE H CA 1
ATOM 2084 C C . ILE B 2 58 ? 11.353 35.802 48.523 1.00 13.12 57 ILE H C 1
ATOM 2085 O O . ILE B 2 58 ? 11.530 36.949 48.929 1.00 16.05 57 ILE H O 1
ATOM 2090 N N . TYR B 2 59 ? 12.276 34.853 48.609 1.00 12.23 58 TYR H N 1
ATOM 2091 C CA . TYR B 2 59 ? 13.627 35.116 49.101 1.00 11.88 58 TYR H CA 1
ATOM 2092 C C . TYR B 2 59 ? 14.630 34.568 48.087 1.00 10.70 58 TYR H C 1
ATOM 2093 O O . TYR B 2 59 ? 14.376 33.534 47.486 1.00 17.77 58 TYR H O 1
ATOM 2102 N N . TYR B 2 60 ? 15.752 35.255 47.880 1.00 12.99 59 TYR H N 1
ATOM 2103 C CA . TYR B 2 60 ? 16.772 34.789 46.941 1.00 13.72 59 TYR H CA 1
ATOM 2104 C C . TYR B 2 60 ? 18.158 34.801 47.549 1.00 19.09 59 TYR H C 1
ATOM 2105 O O . TYR B 2 60 ? 18.413 35.503 48.531 1.00 21.99 59 TYR H O 1
ATOM 2114 N N . ALA B 2 61 ? 19.052 34.020 46.948 1.00 17.18 60 ALA H N 1
ATOM 2115 C CA . ALA B 2 61 ? 20.451 34.004 47.350 1.00 19.16 60 ALA H CA 1
ATOM 2116 C C . ALA B 2 61 ? 21.014 35.258 46.684 1.00 16.91 60 ALA H C 1
ATOM 2117 O O . ALA B 2 61 ? 20.654 35.579 45.541 1.00 14.22 60 ALA H O 1
ATOM 2119 N N . ASP B 2 62 ? 21.936 35.923 47.370 1.00 19.06 61 ASP H N 1
ATOM 2120 C CA . ASP B 2 62 ? 22.560 37.146 46.870 1.00 19.71 61 ASP H CA 1
ATOM 2121 C C . ASP B 2 62 ? 23.148 37.067 45.482 1.00 17.98 61 ASP H C 1
ATOM 2122 O O . ASP B 2 62 ? 23.008 37.999 44.702 1.00 21.93 61 ASP H O 1
ATOM 2127 N N . THR B 2 63 ? 23.799 35.951 45.183 1.00 22.60 62 THR H N 1
ATOM 2128 C CA . THR B 2 63 ? 24.454 35.729 43.896 1.00 22.44 62 THR H CA 1
ATOM 2129 C C . THR B 2 63 ? 23.495 35.416 42.767 1.00 21.15 62 THR H C 1
ATOM 2130 O O . THR B 2 63 ? 23.905 35.267 41.610 1.00 20.35 62 THR H O 1
ATOM 2134 N N . VAL B 2 64 ? 22.215 35.358 43.109 1.00 18.99 63 VAL H N 1
ATOM 2135 C CA . VAL B 2 64 ? 21.170 34.998 42.168 1.00 20.56 63 VAL H CA 1
ATOM 2136 C C . VAL B 2 64 ? 20.077 36.081 42.029 1.00 21.24 63 VAL H C 1
ATOM 2137 O O . VAL B 2 64 ? 19.460 36.236 40.964 1.00 19.36 63 VAL H O 1
ATOM 2141 N N . LYS B 2 65 ? 19.922 36.863 43.098 1.00 22.71 64 LYS H N 1
ATOM 2142 C CA . LYS B 2 65 ? 18.930 37.923 43.236 1.00 25.85 64 LYS H CA 1
ATOM 2143 C C . LYS B 2 65 ? 18.479 38.736 42.025 1.00 31.88 64 LYS H C 1
ATOM 2144 O O . LYS B 2 65 ? 17.297 39.075 41.925 1.00 38.95 64 LYS H O 1
ATOM 2150 N N . GLY B 2 66 ? 19.378 39.071 41.110 1.00 29.30 65 GLY H N 1
ATOM 2151 C CA . GLY B 2 66 ? 18.925 39.849 39.968 1.00 29.27 65 GLY H CA 1
ATOM 2152 C C . GLY B 2 66 ? 18.558 39.075 38.717 1.00 25.92 65 GLY H C 1
ATOM 2153 O O . GLY B 2 66 ? 17.605 39.412 38.005 1.00 27.40 65 GLY H O 1
ATOM 2154 N N . ARG B 2 67 ? 19.270 37.979 38.508 1.00 22.04 66 ARG H N 1
ATOM 2155 C CA . ARG B 2 67 ? 19.123 37.160 37.319 1.00 20.27 66 ARG H CA 1
ATOM 2156 C C . ARG B 2 67 ? 18.098 36.035 37.358 1.00 14.10 66 ARG H C 1
ATOM 2157 O O . ARG B 2 67 ? 17.590 35.624 36.316 1.00 13.17 66 ARG H O 1
ATOM 2165 N N . PHE B 2 68 ? 17.785 35.552 38.548 1.00 14.61 67 PHE H N 1
ATOM 2166 C CA . PHE B 2 68 ? 16.852 34.438 38.695 1.00 14.54 67 PHE H CA 1
ATOM 2167 C C . PHE B 2 68 ? 15.494 34.869 39.265 1.00 18.33 67 PHE H C 1
ATOM 2168 O O . PHE B 2 68 ? 15.438 35.661 40.216 1.00 16.40 67 PHE H O 1
ATOM 2176 N N . THR B 2 69 ? 14.414 34.305 38.715 1.00 14.72 68 THR H N 1
ATOM 2177 C CA . THR B 2 69 ? 13.066 34.611 39.178 1.00 13.37 68 THR H CA 1
ATOM 2178 C C . THR B 2 69 ? 12.317 33.306 39.501 1.00 14.38 68 THR H C 1
ATOM 2179 O O . THR B 2 69 ? 12.184 32.425 38.667 1.00 13.05 68 THR H O 1
ATOM 2183 N N . ILE B 2 70 ? 11.843 33.200 40.730 1.00 16.29 69 ILE H N 1
ATOM 2184 C CA . ILE B 2 70 ? 11.100 32.052 41.200 1.00 17.78 69 ILE H CA 1
ATOM 2185 C C . ILE B 2 70 ? 9.604 32.378 41.163 1.00 18.05 69 ILE H C 1
ATOM 2186 O O . ILE B 2 70 ? 9.208 33.498 41.478 1.00 15.90 69 ILE H O 1
ATOM 2191 N N . SER B 2 71 ? 8.784 31.427 40.727 1.00 15.08 70 SER H N 1
ATOM 2192 C CA . SER B 2 71 ? 7.349 31.651 40.686 1.00 14.49 70 SER H CA 1
ATOM 2193 C C . SER B 2 71 ? 6.667 30.312 40.743 1.00 16.85 70 SER H C 1
ATOM 2194 O O . SER B 2 71 ? 7.335 29.284 40.667 1.00 13.54 70 SER H O 1
ATOM 2197 N N . ARG B 2 72 ? 5.352 30.320 40.927 1.00 16.46 71 ARG H N 1
ATOM 2198 C CA . ARG B 2 72 ? 4.582 29.083 40.977 1.00 16.37 71 ARG H CA 1
ATOM 2199 C C . ARG B 2 72 ? 3.194 29.278 40.381 1.00 22.25 71 ARG H C 1
ATOM 2200 O O . ARG B 2 72 ? 2.694 30.403 40.285 1.00 23.47 71 ARG H O 1
ATOM 2208 N N . ASP B 2 73 ? 2.607 28.181 39.926 1.00 18.40 72 ASP H N 1
ATOM 2209 C CA . ASP B 2 73 ? 1.261 28.191 39.392 1.00 18.75 72 ASP H CA 1
ATOM 2210 C C . ASP B 2 73 ? 0.546 27.095 40.178 1.00 19.24 72 ASP H C 1
ATOM 2211 O O . ASP B 2 73 ? 0.591 25.918 39.797 1.00 18.01 72 ASP H O 1
ATOM 2216 N N . ASN B 2 74 ? -0.093 27.484 41.284 1.00 18.56 73 ASN H N 1
ATOM 2217 C CA . ASN B 2 74 ? -0.808 26.546 42.150 1.00 12.89 73 ASN H CA 1
ATOM 2218 C C . ASN B 2 74 ? -1.798 25.644 41.418 1.00 13.16 73 ASN H C 1
ATOM 2219 O O . ASN B 2 74 ? -1.748 24.425 41.567 1.00 14.94 73 ASN H O 1
ATOM 2224 N N . PRO B 2 75 ? -2.660 26.212 40.560 1.00 13.69 74 PRO H N 1
ATOM 2225 C CA . PRO B 2 75 ? -3.627 25.379 39.821 1.00 19.66 74 PRO H CA 1
ATOM 2226 C C . PRO B 2 75 ? -2.967 24.283 38.966 1.00 19.96 74 PRO H C 1
ATOM 2227 O O . PRO B 2 75 ? -3.536 23.218 38.758 1.00 17.59 74 PRO H O 1
ATOM 2231 N N . LYS B 2 76 ? -1.782 24.564 38.442 1.00 17.11 75 LYS H N 1
ATOM 2232 C CA . LYS B 2 76 ? -1.077 23.594 37.630 1.00 14.09 75 LYS H CA 1
ATOM 2233 C C . LYS B 2 76 ? -0.087 22.771 38.444 1.00 13.70 75 LYS H C 1
ATOM 2234 O O . LYS B 2 76 ? 0.652 21.971 37.880 1.00 17.47 75 LYS H O 1
ATOM 2240 N N . ASN B 2 77 ? -0.057 22.974 39.756 1.00 12.43 76 ASN H N 1
ATOM 2241 C CA . ASN B 2 77 ? 0.860 22.233 40.626 1.00 14.94 76 ASN H CA 1
ATOM 2242 C C . ASN B 2 77 ? 2.322 22.273 40.131 1.00 16.09 76 ASN H C 1
ATOM 2243 O O . ASN B 2 77 ? 3.007 21.250 40.144 1.00 12.04 76 ASN H O 1
ATOM 2248 N N . THR B 2 78 ? 2.790 23.452 39.708 1.00 16.95 77 THR H N 1
ATOM 2249 C CA . THR B 2 78 ? 4.147 23.619 39.194 1.00 15.58 77 THR H CA 1
ATOM 2250 C C . THR B 2 78 ? 4.898 24.829 39.764 1.00 16.04 77 THR H C 1
ATOM 2251 O O . THR B 2 78 ? 4.308 25.889 39.963 1.00 10.66 77 THR H O 1
ATOM 2255 N N . LEU B 2 79 ? 6.173 24.605 40.093 1.00 11.88 78 LEU H N 1
ATOM 2256 C CA . LEU B 2 79 ? 7.104 25.616 40.606 1.00 13.18 78 LEU H CA 1
ATOM 2257 C C . LEU B 2 79 ? 8.065 25.907 39.436 1.00 13.54 78 LEU H C 1
ATOM 2258 O O . LEU B 2 79 ? 8.353 25.001 38.648 1.00 12.40 78 LEU H O 1
ATOM 2263 N N . PHE B 2 80 ? 8.492 27.162 39.268 1.00 12.15 79 PHE H N 1
ATOM 2264 C CA . PHE B 2 80 ? 9.429 27.522 38.191 1.00 11.25 79 PHE H CA 1
ATOM 2265 C C . PHE B 2 80 ? 10.635 28.280 38.718 1.00 9.39 79 PHE H C 1
ATOM 2266 O O . PHE B 2 80 ? 10.614 28.819 39.820 1.00 5.89 79 PHE H O 1
ATOM 2274 N N . LEU B 2 81 ? 11.673 28.328 37.894 1.00 8.70 80 LEU H N 1
ATOM 2275 C CA . LEU B 2 81 ? 12.890 29.066 38.190 1.00 5.78 80 LEU H CA 1
ATOM 2276 C C . LEU B 2 81 ? 13.262 29.622 36.839 1.00 7.62 80 LEU H C 1
ATOM 2277 O O . LEU B 2 81 ? 13.515 28.862 35.921 1.00 9.87 80 LEU H O 1
ATOM 2282 N N . GLN B 2 82 ? 13.145 30.934 36.669 1.00 12.11 81 GLN H N 1
ATOM 2283 C CA . GLN B 2 82 ? 13.526 31.558 35.414 1.00 16.36 81 GLN H CA 1
ATOM 2284 C C . GLN B 2 82 ? 14.969 32.036 35.643 1.00 12.86 81 GLN H C 1
ATOM 2285 O O . GLN B 2 82 ? 15.274 32.641 36.668 1.00 9.86 81 GLN H O 1
ATOM 2291 N N . MET B 2 83 ? 15.867 31.648 34.750 1.00 10.29 82 MET H N 1
ATOM 2292 C CA . MET B 2 83 ? 17.259 32.041 34.870 1.00 17.00 82 MET H CA 1
ATOM 2293 C C 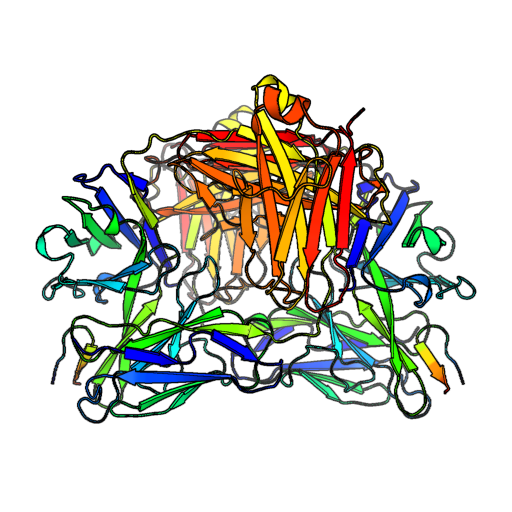. MET B 2 83 ? 17.654 32.883 33.663 1.00 15.37 82 MET H C 1
ATOM 2294 O O . MET B 2 83 ? 17.260 32.572 32.525 1.00 12.55 82 MET H O 1
ATOM 2299 N N . THR B 2 84 A 18.388 33.961 33.917 1.00 12.84 82 THR H N 1
ATOM 2300 C CA . THR B 2 84 A 18.881 34.848 32.849 1.00 16.41 82 THR H CA 1
ATOM 2301 C C . THR B 2 84 A 20.346 35.177 33.184 1.00 17.48 82 THR H C 1
ATOM 2302 O O . THR B 2 84 A 20.795 34.924 34.314 1.00 15.88 82 THR H O 1
ATOM 2306 N N . SER B 2 85 B 21.080 35.740 32.222 1.00 19.88 82 SER H N 1
ATOM 2307 C CA . SER B 2 85 B 22.494 36.074 32.428 1.00 19.10 82 SER H CA 1
ATOM 2308 C C . SER B 2 85 B 23.211 34.907 33.097 1.00 15.42 82 SER H C 1
ATOM 2309 O O . SER B 2 85 B 23.895 35.072 34.105 1.00 17.17 82 SER H O 1
ATOM 2312 N N . LEU B 2 86 C 23.026 33.716 32.555 1.00 13.87 82 LEU H N 1
ATOM 2313 C CA . LEU B 2 86 C 23.668 32.570 33.156 1.00 16.10 82 LEU H CA 1
ATOM 2314 C C . LEU B 2 86 C 25.203 32.712 33.180 1.00 17.61 82 LEU H C 1
ATOM 2315 O O . LEU B 2 86 C 25.824 33.169 32.218 1.00 15.77 82 LEU H O 1
ATOM 2320 N N . ARG B 2 87 ? 25.797 32.395 34.322 1.00 21.16 83 ARG H N 1
ATOM 2321 C CA . ARG B 2 87 ? 27.241 32.445 34.508 1.00 22.17 83 ARG H CA 1
ATOM 2322 C C . ARG B 2 87 ? 27.756 31.019 34.648 1.00 22.56 83 ARG H C 1
ATOM 2323 O O . ARG B 2 87 ? 27.028 30.147 35.080 1.00 23.53 83 ARG H O 1
ATOM 2331 N N . SER B 2 88 ? 29.011 30.766 34.294 1.00 26.25 84 SER H N 1
ATOM 2332 C CA . SER B 2 88 ? 29.532 29.412 34.422 1.00 23.00 84 SER H CA 1
ATOM 2333 C C . SER B 2 88 ? 29.302 28.867 35.817 1.00 21.11 84 SER H C 1
ATOM 2334 O O . SER B 2 88 ? 28.906 27.722 35.973 1.00 21.49 84 SER H O 1
ATOM 2337 N N . GLU B 2 89 ? 29.443 29.719 36.822 1.00 19.49 85 GLU H N 1
ATOM 2338 C CA . GLU B 2 89 ? 29.223 29.308 38.197 1.00 19.56 85 GLU H CA 1
ATOM 2339 C C . GLU B 2 89 ? 27.754 28.959 38.537 1.00 16.71 85 GLU H C 1
ATOM 2340 O O . GLU B 2 89 ? 27.414 28.688 39.681 1.00 17.99 85 GLU H O 1
ATOM 2346 N N . ASP B 2 90 ? 26.875 28.971 37.549 1.00 18.59 86 ASP H N 1
ATOM 2347 C CA . ASP B 2 90 ? 25.486 28.593 37.793 1.00 16.61 86 ASP H CA 1
ATOM 2348 C C . ASP B 2 90 ? 25.324 27.127 37.366 1.00 19.18 86 ASP H C 1
ATOM 2349 O O . ASP B 2 90 ? 24.243 26.532 37.449 1.00 22.09 86 ASP H O 1
ATOM 2354 N N . THR B 2 91 ? 26.388 26.575 36.803 1.00 20.27 87 THR H N 1
ATOM 2355 C CA . THR B 2 91 ? 26.396 25.190 36.382 1.00 17.13 87 THR H CA 1
ATOM 2356 C C . THR B 2 91 ? 26.185 24.366 37.636 1.00 16.87 87 THR H C 1
ATOM 2357 O O . THR B 2 91 ? 26.998 24.432 38.558 1.00 18.17 87 THR H O 1
ATOM 2361 N N . ALA B 2 92 ? 25.080 23.629 37.684 1.00 12.75 88 ALA H N 1
ATOM 2362 C CA . ALA B 2 92 ? 24.753 22.799 38.841 1.00 15.09 88 ALA H CA 1
ATOM 2363 C C . ALA B 2 92 ? 23.499 21.970 38.618 1.00 12.38 88 ALA H C 1
ATOM 2364 O O . ALA B 2 92 ? 22.796 22.117 37.625 1.00 16.07 88 ALA H O 1
ATOM 2366 N N . LEU B 2 93 ? 23.270 21.040 39.525 1.00 15.91 89 LEU H N 1
ATOM 2367 C CA . LEU B 2 93 ? 22.092 20.201 39.472 1.00 17.04 89 LEU H CA 1
ATOM 2368 C C . LEU B 2 93 ? 21.142 21.022 40.320 1.00 15.29 89 LEU H C 1
ATOM 2369 O O . LEU B 2 93 ? 21.533 21.477 41.396 1.00 10.72 89 LEU H O 1
ATOM 2374 N N . TYR B 2 94 ? 19.945 21.284 39.805 1.00 13.27 90 TYR H N 1
ATOM 2375 C CA . TYR B 2 94 ? 18.960 22.058 40.540 1.00 10.88 90 TYR H CA 1
ATOM 2376 C C . TYR B 2 94 ? 17.838 21.199 41.080 1.00 11.23 90 TYR H C 1
ATOM 2377 O O . TYR B 2 94 ? 17.219 20.412 40.343 1.00 12.42 90 TYR H O 1
ATOM 2386 N N . TYR B 2 95 ? 17.593 21.349 42.375 1.00 7.08 91 TYR H N 1
ATOM 2387 C CA . TYR B 2 95 ? 16.560 20.616 43.070 1.00 12.23 91 TYR H CA 1
ATOM 2388 C C . TYR B 2 95 ? 15.488 21.567 43.568 1.00 11.75 91 TYR H C 1
ATOM 2389 O O . TYR B 2 95 ? 15.796 22.677 43.964 1.00 15.97 91 TYR H O 1
ATOM 2398 N N . CYS B 2 96 ? 14.234 21.114 43.550 1.00 12.96 92 CYS H N 1
ATOM 2399 C CA . CYS B 2 96 ? 13.128 21.850 44.153 1.00 10.91 92 CYS H CA 1
ATOM 2400 C C . CYS B 2 96 ? 12.838 20.965 45.363 1.00 9.11 92 CYS H C 1
ATOM 2401 O O . CYS B 2 96 ? 12.962 19.733 45.285 1.00 13.59 92 CYS H O 1
ATOM 2404 N N . ALA B 2 97 ? 12.619 21.604 46.509 1.00 11.60 93 ALA H N 1
ATOM 2405 C CA . ALA B 2 97 ? 12.333 20.912 47.750 1.00 9.61 93 ALA H CA 1
ATOM 2406 C C . ALA B 2 97 ? 11.130 21.582 48.388 1.00 16.50 93 ALA H C 1
ATOM 2407 O O . ALA B 2 97 ? 10.962 22.809 48.316 1.00 16.78 93 ALA H O 1
ATOM 2409 N N . ARG B 2 98 ? 10.288 20.772 49.009 1.00 14.47 94 ARG H N 1
ATOM 2410 C CA . ARG B 2 98 ? 9.098 21.277 49.654 1.00 13.31 94 ARG H CA 1
ATOM 2411 C C . ARG B 2 98 ? 9.390 21.805 51.039 1.00 9.44 94 ARG H C 1
ATOM 2412 O O . ARG B 2 98 ? 10.246 21.280 51.740 1.00 12.84 94 ARG H O 1
ATOM 2420 N N . SER B 2 99 ? 8.687 22.862 51.422 1.00 11.86 95 SER H N 1
ATOM 2421 C CA . SER B 2 99 ? 8.812 23.427 52.762 1.00 14.54 95 SER H CA 1
ATOM 2422 C C . SER B 2 99 ? 7.672 22.794 53.577 1.00 17.79 95 SER H C 1
ATOM 2423 O O . SER B 2 99 ? 6.518 23.234 53.522 1.00 16.80 95 SER H O 1
ATOM 2426 N N . GLY B 2 100 ? 7.987 21.737 54.307 1.00 18.51 96 GLY H N 1
ATOM 2427 C CA . GLY B 2 100 ? 6.973 21.082 55.104 1.00 17.18 96 GLY H CA 1
ATOM 2428 C C . GLY B 2 100 ? 6.881 21.580 56.529 1.00 19.01 96 GLY H C 1
ATOM 2429 O O . GLY B 2 100 ? 7.894 21.738 57.218 1.00 19.36 96 GLY H O 1
ATOM 2430 N N . GLY B 2 101 ? 5.653 21.851 56.963 1.00 20.36 97 GLY H N 1
ATOM 2431 C CA . GLY B 2 101 ? 5.429 22.310 58.318 1.00 17.94 97 GLY H CA 1
ATOM 2432 C C . GLY B 2 101 ? 5.318 21.148 59.285 1.00 21.87 97 GLY H C 1
ATOM 2433 O O . GLY B 2 101 ? 4.699 20.132 58.989 1.00 18.26 97 GLY H O 1
ATOM 2434 N N . ILE B 2 102 ? 5.957 21.286 60.436 1.00 23.26 98 ILE H N 1
ATOM 2435 C CA . ILE B 2 102 ? 5.926 20.262 61.463 1.00 26.02 98 ILE H CA 1
ATOM 2436 C C . ILE B 2 102 ? 5.299 20.920 62.677 1.00 27.37 98 ILE H C 1
ATOM 2437 O O . ILE B 2 102 ? 5.764 21.963 63.144 1.00 27.03 98 ILE H O 1
ATOM 2442 N N . GLU B 2 103 ? 4.254 20.290 63.193 1.00 31.41 99 GLU H N 1
ATOM 2443 C CA . GLU B 2 103 ? 3.514 20.813 64.332 1.00 33.65 99 GLU H CA 1
ATOM 2444 C C . GLU B 2 103 ? 4.066 20.579 65.724 1.00 32.19 99 GLU H C 1
ATOM 2445 O O . GLU B 2 103 ? 4.414 19.458 66.110 1.00 30.31 99 GLU H O 1
ATOM 2451 N N . ARG B 2 104 ? 4.131 21.665 66.477 1.00 34.88 100 ARG H N 1
ATOM 2452 C CA . ARG B 2 104 ? 4.617 21.640 67.849 1.00 36.06 100 ARG H CA 1
ATOM 2453 C C . ARG B 2 104 ? 3.472 22.185 68.681 1.00 32.32 100 ARG H C 1
ATOM 2454 O O . ARG B 2 104 ? 2.521 22.742 68.142 1.00 30.41 100 ARG H O 1
ATOM 2462 N N . TYR B 2 105 A 3.577 22.080 69.994 1.00 33.21 100 TYR H N 1
ATOM 2463 C CA . TYR B 2 105 A 2.506 22.578 70.839 1.00 36.34 100 TYR H CA 1
ATOM 2464 C C . TYR B 2 105 A 2.401 24.104 70.763 1.00 37.19 100 TYR H C 1
ATOM 2465 O O . TYR B 2 105 A 1.375 24.687 71.114 1.00 37.07 100 TYR H O 1
ATOM 2474 N N . ASP B 2 106 B 3.441 24.729 70.217 1.00 34.89 100 ASP H N 1
ATOM 2475 C CA . ASP B 2 106 B 3.522 26.179 70.136 1.00 27.55 100 ASP H CA 1
ATOM 2476 C C . ASP B 2 106 B 3.647 26.779 68.735 1.00 28.38 100 ASP H C 1
ATOM 2477 O O . ASP B 2 106 B 3.650 28.002 68.574 1.00 26.09 100 ASP H O 1
ATOM 2482 N N . GLY B 2 107 C 3.822 25.936 67.727 1.00 25.17 100 GLY H N 1
ATOM 2483 C CA . GLY B 2 107 C 3.947 26.459 66.383 1.00 22.94 100 GLY H CA 1
ATOM 2484 C C . GLY B 2 107 C 4.289 25.411 65.348 1.00 17.67 100 GLY H C 1
ATOM 2485 O O . GLY B 2 107 C 4.147 24.215 65.574 1.00 18.39 100 GLY H O 1
ATOM 2486 N N . THR B 2 108 D 4.722 25.865 64.187 1.00 15.89 100 THR H N 1
ATOM 2487 C CA . THR B 2 108 D 5.084 24.955 63.126 1.00 17.05 100 THR H CA 1
ATOM 2488 C C . THR B 2 108 D 6.452 25.338 62.599 1.00 18.45 100 THR H C 1
ATOM 2489 O O . THR B 2 108 D 6.699 26.488 62.249 1.00 21.82 100 THR H O 1
ATOM 2493 N N . TYR B 2 109 E 7.377 24.397 62.752 1.00 16.36 100 TYR H N 1
ATOM 2494 C CA . TYR B 2 109 E 8.762 24.525 62.330 1.00 11.97 100 TYR H CA 1
ATOM 2495 C C . TYR B 2 109 E 8.785 24.046 60.892 1.00 13.50 100 TYR H C 1
ATOM 2496 O O . TYR B 2 109 E 8.215 23.003 60.582 1.00 16.40 100 TYR H O 1
ATOM 2505 N N . TYR B 2 110 F 9.432 24.795 60.012 1.00 12.46 100 TYR H N 1
ATOM 2506 C CA . TYR B 2 110 F 9.508 24.404 58.618 1.00 15.51 100 TYR H CA 1
ATOM 2507 C C . TYR B 2 110 F 10.883 23.902 58.250 1.00 17.90 100 TYR H C 1
ATOM 2508 O O . TYR B 2 110 F 11.897 24.395 58.757 1.00 13.91 100 TYR H O 1
ATOM 2517 N N . VAL B 2 111 G 10.897 22.947 57.321 1.00 21.18 100 VAL H N 1
ATOM 2518 C CA . VAL B 2 111 G 12.125 22.326 56.842 1.00 19.62 100 VAL H CA 1
ATOM 2519 C C . VAL B 2 111 G 11.857 21.726 55.463 1.00 17.17 100 VAL H C 1
ATOM 2520 O O . VAL B 2 111 G 10.702 21.470 55.113 1.00 17.81 100 VAL H O 1
ATOM 2524 N N . MET B 2 112 H 12.915 21.572 54.664 1.00 18.20 100 MET H N 1
ATOM 2525 C CA . MET B 2 112 H 12.836 20.988 53.315 1.00 15.37 100 MET H CA 1
ATOM 2526 C C . MET B 2 112 H 12.770 19.461 53.485 1.00 18.42 100 MET H C 1
ATOM 2527 O O . MET B 2 112 H 13.803 18.773 53.472 1.00 12.36 100 MET H O 1
ATOM 2532 N N . ASP B 2 113 ? 11.549 18.958 53.664 1.00 15.14 101 ASP H N 1
ATOM 2533 C CA . ASP B 2 113 ? 11.293 17.541 53.913 1.00 16.34 101 ASP H CA 1
ATOM 2534 C C . ASP B 2 113 ? 11.241 16.597 52.705 1.00 15.26 101 ASP H C 1
ATOM 2535 O O . ASP B 2 113 ? 11.383 15.384 52.857 1.00 19.79 101 ASP H O 1
ATOM 2540 N N . TYR B 2 114 ? 11.022 17.145 51.519 1.00 13.51 102 TYR H N 1
ATOM 2541 C CA . TYR B 2 114 ? 10.987 16.343 50.296 1.00 15.51 102 TYR H CA 1
ATOM 2542 C C . TYR B 2 114 ? 11.757 17.066 49.217 1.00 13.12 102 TYR H C 1
ATOM 2543 O O . TYR B 2 114 ? 11.540 18.246 48.998 1.00 13.80 102 TYR H O 1
ATOM 2552 N N . TRP B 2 115 ? 12.620 16.343 48.524 1.00 12.01 103 TRP H N 1
ATOM 2553 C CA . TRP B 2 115 ? 13.443 16.913 47.452 1.00 18.83 103 TRP H CA 1
ATOM 2554 C C . TRP B 2 115 ? 13.241 16.153 46.152 1.00 17.84 103 TRP H C 1
ATOM 2555 O O . TRP B 2 115 ? 12.895 14.979 46.183 1.00 22.38 103 TRP H O 1
ATOM 2566 N N . GLY B 2 116 ? 13.461 16.805 45.017 1.00 16.37 104 GLY H N 1
ATOM 2567 C CA . GLY B 2 116 ? 13.321 16.093 43.757 1.00 17.86 104 GLY H CA 1
ATOM 2568 C C . GLY B 2 116 ? 14.667 15.493 43.373 1.00 16.19 104 GLY H C 1
ATOM 2569 O O . GLY B 2 116 ? 15.653 15.684 44.092 1.00 18.98 104 GLY H O 1
ATOM 2570 N N . GLN B 2 117 ? 14.715 14.772 42.254 1.00 18.32 105 GLN H N 1
ATOM 2571 C CA . GLN B 2 117 ? 15.952 14.167 41.763 1.00 19.18 105 GLN H CA 1
ATOM 2572 C C . GLN B 2 117 ? 16.853 15.268 41.174 1.00 22.36 105 GLN H C 1
ATOM 2573 O O . GLN B 2 117 ? 18.074 15.119 41.131 1.00 25.82 105 GLN H O 1
ATOM 2579 N N . GLY B 2 118 ? 16.225 16.343 40.681 1.00 19.01 106 GLY H N 1
ATOM 2580 C CA . GLY B 2 118 ? 16.922 17.502 40.140 1.00 14.51 106 GLY H CA 1
ATOM 2581 C C . GLY B 2 118 ? 17.178 17.549 38.652 1.00 18.00 106 GLY H C 1
ATOM 2582 O O . GLY B 2 118 ? 17.039 16.528 37.971 1.00 14.03 106 GLY H O 1
ATOM 2583 N N . THR B 2 119 ? 17.460 18.753 38.133 1.00 18.90 107 THR H N 1
ATOM 2584 C CA . THR B 2 119 ? 17.813 18.943 36.704 1.00 20.46 107 THR H CA 1
ATOM 2585 C C . THR B 2 119 ? 19.210 19.539 36.605 1.00 11.59 107 THR H C 1
ATOM 2586 O O . THR B 2 119 ? 19.548 20.416 37.375 1.00 15.44 107 THR H O 1
ATOM 2590 N N . SER B 2 120 ? 20.001 19.075 35.646 1.00 15.62 108 SER H N 1
ATOM 2591 C CA . SER B 2 120 ? 21.368 19.559 35.485 1.00 18.48 108 SER H CA 1
ATOM 2592 C C . SER B 2 120 ? 21.441 20.730 34.540 1.00 15.38 108 SER H C 1
ATOM 2593 O O . SER B 2 120 ? 20.882 20.689 33.439 1.00 15.55 108 SER H O 1
ATOM 2596 N N . VAL B 2 121 ? 22.121 21.775 34.978 1.00 13.50 109 VAL H N 1
ATOM 2597 C CA . VAL B 2 121 ? 22.294 22.961 34.153 1.00 17.36 109 VAL H CA 1
ATOM 2598 C C . VAL B 2 121 ? 23.781 23.124 33.918 1.00 18.07 109 VAL H C 1
ATOM 2599 O O . VAL B 2 121 ? 24.552 23.170 34.878 1.00 16.90 109 VAL H O 1
ATOM 2603 N N . THR B 2 122 ? 24.195 23.106 32.653 1.00 20.59 110 THR H N 1
ATOM 2604 C CA . THR B 2 122 ? 25.611 23.302 32.324 1.00 20.46 110 THR H CA 1
ATOM 2605 C C . THR B 2 122 ? 25.722 24.626 31.582 1.00 17.02 110 THR H C 1
ATOM 2606 O O . THR B 2 122 ? 25.106 24.799 30.529 1.00 13.93 110 THR H O 1
ATOM 2610 N N . VAL B 2 123 ? 26.430 25.581 32.183 1.00 19.10 111 VAL H N 1
ATOM 2611 C CA . VAL B 2 123 ? 26.642 26.893 31.578 1.00 16.95 111 VAL H CA 1
ATOM 2612 C C . VAL B 2 123 ? 28.001 26.832 30.906 1.00 17.77 111 VAL H C 1
ATOM 2613 O O . VAL B 2 123 ? 29.018 26.965 31.566 1.00 17.03 111 VAL H O 1
ATOM 2617 N N . SER B 2 124 ? 28.009 26.564 29.608 1.00 20.36 112 SER H N 1
ATOM 2618 C CA . SER B 2 124 ? 29.244 26.464 28.842 1.00 26.02 112 SER H CA 1
ATOM 2619 C C . SER B 2 124 ? 29.006 26.774 27.369 1.00 27.08 112 SER H C 1
ATOM 2620 O O . SER B 2 124 ? 27.897 26.667 26.863 1.00 31.37 112 SER H O 1
ATOM 2623 N N . SER B 2 125 ? 30.062 27.195 26.695 1.00 32.27 113 SER H N 1
ATOM 2624 C CA . SER B 2 125 ? 29.970 27.502 25.281 1.00 36.37 113 SER H CA 1
ATOM 2625 C C . SER B 2 125 ? 30.629 26.398 24.461 1.00 34.55 113 SER H C 1
ATOM 2626 O O . SER B 2 125 ? 30.803 26.534 23.252 1.00 35.02 113 SER H O 1
ATOM 2629 N N . ALA B 2 126 ? 31.050 25.332 25.139 1.00 29.57 114 ALA H N 1
ATOM 2630 C CA . ALA B 2 126 ? 31.640 24.193 24.450 1.00 33.05 114 ALA H CA 1
ATOM 2631 C C . ALA B 2 126 ? 30.478 23.553 23.668 1.00 37.40 114 ALA H C 1
ATOM 2632 O O . ALA B 2 126 ? 29.322 23.578 24.126 1.00 38.55 114 ALA H O 1
ATOM 2634 N N . LYS B 2 127 ? 30.772 22.987 22.493 1.00 40.08 115 LYS H N 1
ATOM 2635 C CA . LYS B 2 127 ? 29.731 22.398 21.642 1.00 40.05 115 LYS H CA 1
ATOM 2636 C C . LYS B 2 127 ? 29.310 20.970 21.986 1.00 38.26 115 LYS H C 1
ATOM 2637 O O . LYS B 2 127 ? 30.142 20.118 22.304 1.00 41.72 115 LYS H O 1
ATOM 2643 N N . THR B 2 128 ? 28.003 20.732 21.942 1.00 36.95 116 THR H N 1
ATOM 2644 C CA . THR B 2 128 ? 27.436 19.413 22.208 1.00 35.89 116 THR H CA 1
ATOM 2645 C C . THR B 2 128 ? 28.061 18.407 21.246 1.00 34.89 116 THR H C 1
ATOM 2646 O O . THR B 2 128 ? 27.857 18.487 20.035 1.00 35.73 116 THR H O 1
ATOM 2650 N N . THR B 2 129 ? 28.813 17.459 21.793 1.00 31.65 117 THR H N 1
ATOM 2651 C CA . THR B 2 129 ? 29.497 16.460 20.978 1.00 27.51 117 THR H CA 1
ATOM 2652 C C . THR B 2 129 ? 29.167 15.026 21.412 1.00 26.32 117 THR H C 1
ATOM 2653 O O . THR B 2 129 ? 29.121 14.719 22.608 1.00 22.67 117 THR H O 1
ATOM 2657 N N . PRO B 2 130 ? 28.848 14.151 20.438 1.00 28.85 118 PRO H N 1
ATOM 2658 C CA . PRO B 2 130 ? 28.503 12.735 20.611 1.00 27.48 118 PRO H CA 1
ATOM 2659 C C . PRO B 2 130 ? 29.734 11.970 21.046 1.00 23.60 118 PRO H C 1
ATOM 2660 O O . PRO B 2 130 ? 30.847 12.347 20.698 1.00 21.91 118 PRO H O 1
ATOM 2664 N N . PRO B 2 131 ? 29.545 10.857 21.771 1.00 24.47 119 PRO H N 1
ATOM 2665 C CA . PRO B 2 131 ? 30.674 10.061 22.237 1.00 23.79 119 PRO H CA 1
ATOM 2666 C C . PRO B 2 131 ? 31.202 9.101 21.205 1.00 23.96 119 PRO H C 1
ATOM 2667 O O . PRO B 2 131 ? 30.453 8.599 20.358 1.00 24.56 119 PRO H O 1
ATOM 2671 N N . SER B 2 132 ? 32.510 8.884 21.275 1.00 18.86 120 SER H N 1
ATOM 2672 C CA . SER B 2 132 ? 33.181 7.933 20.431 1.00 16.83 120 SER H CA 1
ATOM 2673 C C . SER B 2 132 ? 33.329 6.762 21.389 1.00 12.89 120 SER H C 1
ATOM 2674 O O . SER B 2 132 ? 33.875 6.913 22.471 1.00 12.61 120 SER H O 1
ATOM 2677 N N . VAL B 2 133 ? 32.762 5.618 21.030 1.00 15.24 121 VAL H N 1
ATOM 2678 C CA . VAL B 2 133 ? 32.816 4.463 21.915 1.00 14.45 121 VAL H CA 1
ATOM 2679 C C . VAL B 2 133 ? 33.769 3.369 21.449 1.00 15.03 121 VAL H C 1
ATOM 2680 O O . VAL B 2 133 ? 33.684 2.903 20.321 1.00 13.56 121 VAL H O 1
ATOM 2684 N N . TYR B 2 134 ? 34.675 2.968 22.337 1.00 15.91 122 TYR H N 1
ATOM 2685 C CA . TYR B 2 134 ? 35.671 1.960 22.010 1.00 18.42 122 TYR H CA 1
ATOM 2686 C C . TYR B 2 134 ? 35.678 0.761 22.947 1.00 11.24 122 TYR H C 1
ATOM 2687 O O . TYR B 2 134 ? 35.543 0.903 24.151 1.00 11.88 122 TYR H O 1
ATOM 2696 N N . PRO B 2 135 ? 35.842 -0.441 22.390 1.00 16.28 123 PRO H N 1
ATOM 2697 C CA . PRO B 2 135 ? 35.883 -1.684 23.164 1.00 17.84 123 PRO H CA 1
ATOM 2698 C C . PRO B 2 135 ? 37.266 -1.865 23.801 1.00 22.04 123 PRO H C 1
ATOM 2699 O O . PRO B 2 135 ? 38.291 -1.484 23.217 1.00 24.74 123 PRO H O 1
ATOM 2703 N N . LEU B 2 136 ? 37.266 -2.382 25.024 1.00 19.94 124 LEU H N 1
ATOM 2704 C CA . LEU B 2 136 ? 38.467 -2.655 25.803 1.00 18.03 124 LEU H CA 1
ATOM 2705 C C . LEU B 2 136 ? 38.520 -4.175 26.005 1.00 23.83 124 LEU H C 1
ATOM 2706 O O . LEU B 2 136 ? 37.867 -4.724 26.909 1.00 21.18 124 LEU H O 1
ATOM 2711 N N . ALA B 2 137 ? 39.260 -4.849 25.119 1.00 23.10 125 ALA H N 1
ATOM 2712 C CA . ALA B 2 137 ? 39.425 -6.298 25.153 1.00 19.83 125 ALA H CA 1
ATOM 2713 C C . ALA B 2 137 ? 40.849 -6.661 25.610 1.00 22.82 125 ALA H C 1
ATOM 2714 O O . ALA B 2 137 ? 41.817 -5.949 25.306 1.00 20.52 125 ALA H O 1
ATOM 2716 N N . PRO B 2 138 ? 40.990 -7.761 26.372 1.00 25.86 126 PRO H N 1
ATOM 2717 C CA . PRO B 2 138 ? 42.310 -8.188 26.861 1.00 28.04 126 PRO H CA 1
ATOM 2718 C C . PRO B 2 138 ? 43.376 -8.295 25.757 1.00 31.36 126 PRO H C 1
ATOM 2719 O O . PRO B 2 138 ? 43.056 -8.552 24.590 1.00 27.73 126 PRO H O 1
ATOM 2723 N N . GLY B 2 139 ? 44.629 -8.046 26.140 1.00 34.89 127 GLY H N 1
ATOM 2724 C CA . GLY B 2 139 ? 45.743 -8.118 25.216 1.00 36.76 127 GLY H CA 1
ATOM 2725 C C . GLY B 2 139 ? 46.174 -9.560 25.083 1.00 43.59 127 GLY H C 1
ATOM 2726 O O . GLY B 2 139 ? 45.889 -10.364 25.970 1.00 38.14 127 GLY H O 1
ATOM 2727 N N . SER B 2 140 ? 46.914 -9.857 24.013 1.00 54.50 128 SER H N 1
ATOM 2728 C CA . SER B 2 140 ? 47.411 -11.207 23.675 1.00 61.25 128 SER H CA 1
ATOM 2729 C C . SER B 2 140 ? 47.846 -12.111 24.828 1.00 63.16 128 SER H C 1
ATOM 2730 O O . SER B 2 140 ? 47.435 -13.271 24.892 1.00 61.66 128 SER H O 1
ATOM 2733 N N . ALA B 2 141 ? 48.666 -11.582 25.734 1.00 65.57 129 ALA H N 1
ATOM 2734 C CA . ALA B 2 141 ? 49.136 -12.340 26.888 1.00 66.14 129 ALA H CA 1
ATOM 2735 C C . ALA B 2 141 ? 47.987 -12.481 27.903 1.00 66.96 129 ALA H C 1
ATOM 2736 O O . ALA B 2 141 ? 48.214 -12.563 29.114 1.00 65.86 129 ALA H O 1
ATOM 2738 N N . ALA B 2 142 ? 46.765 -12.527 27.376 1.00 67.39 130 ALA H N 1
ATOM 2739 C CA . ALA B 2 142 ? 45.528 -12.630 28.133 1.00 67.29 130 ALA H CA 1
ATOM 2740 C C . ALA B 2 142 ? 45.446 -13.776 29.134 1.00 67.01 130 ALA H C 1
ATOM 2741 O O . ALA B 2 142 ? 44.783 -14.800 28.897 1.00 66.58 130 ALA H O 1
ATOM 2743 N N . GLN B 2 143 ? 46.163 -13.625 30.241 1.00 64.21 131 GLN H N 1
ATOM 2744 C CA . GLN B 2 143 ? 46.119 -14.621 31.292 1.00 59.61 131 GLN H CA 1
ATOM 2745 C C . GLN B 2 143 ? 44.857 -14.268 32.049 1.00 57.63 131 GLN H C 1
ATOM 2746 O O . GLN B 2 143 ? 44.492 -13.089 32.145 1.00 56.67 131 GLN H O 1
ATOM 2752 N N . THR B 2 144 ? 44.169 -15.280 32.557 1.00 54.72 132 THR H N 1
ATOM 2753 C CA . THR B 2 144 ? 42.938 -15.028 33.288 1.00 51.04 132 THR H CA 1
ATOM 2754 C C . THR B 2 144 ? 42.464 -16.275 34.054 1.00 44.70 132 THR H C 1
ATOM 2755 O O . THR B 2 144 ? 42.660 -17.409 33.614 1.00 42.46 132 THR H O 1
ATOM 2759 N N . ASN B 2 145 ? 41.927 -16.050 35.249 1.00 37.93 133 ASN H N 1
ATOM 2760 C CA . ASN B 2 145 ? 41.426 -17.145 36.066 1.00 32.66 133 ASN H CA 1
ATOM 2761 C C . ASN B 2 145 ? 40.006 -17.459 35.618 1.00 24.18 133 ASN H C 1
ATOM 2762 O O . ASN B 2 145 ? 39.727 -17.473 34.423 1.00 20.62 133 ASN H O 1
ATOM 2767 N N . SER B 2 146 ? 39.103 -17.660 36.573 1.00 19.05 134 SER H N 1
ATOM 2768 C CA . SER B 2 146 ? 37.719 -17.968 36.255 1.00 14.99 134 SER H CA 1
ATOM 2769 C C . SER B 2 146 ? 36.954 -16.815 35.595 1.00 15.25 134 SER H C 1
ATOM 2770 O O . SER B 2 146 ? 36.030 -17.062 34.810 1.00 15.83 134 SER H O 1
ATOM 2773 N N . MET B 2 147 ? 37.328 -15.569 35.908 1.00 15.84 135 MET H N 1
ATOM 2774 C CA . MET B 2 147 ? 36.663 -14.371 35.344 1.00 13.99 135 MET H CA 1
ATOM 2775 C C . MET B 2 147 ? 37.568 -13.602 34.392 1.00 15.18 135 MET H C 1
ATOM 2776 O O . MET B 2 147 ? 38.791 -13.668 34.522 1.00 17.37 135 MET H O 1
ATOM 2781 N N . VAL B 2 148 ? 36.955 -12.836 33.486 1.00 18.49 136 VAL H N 1
ATOM 2782 C CA . VAL B 2 148 ? 37.650 -11.967 32.524 1.00 18.33 136 VAL H CA 1
ATOM 2783 C C . VAL B 2 148 ? 37.044 -10.564 32.637 1.00 18.83 136 VAL H C 1
ATOM 2784 O O . VAL B 2 148 ? 35.826 -10.423 32.837 1.00 13.23 136 VAL H O 1
ATOM 2788 N N . THR B 2 149 ? 37.883 -9.538 32.511 1.00 14.90 137 THR H N 1
ATOM 2789 C CA . THR B 2 149 ? 37.424 -8.144 32.570 1.00 15.54 137 THR H CA 1
ATOM 2790 C C . THR B 2 149 ? 37.502 -7.504 31.199 1.00 18.35 137 THR H C 1
ATOM 2791 O O . THR B 2 149 ? 38.505 -7.632 30.488 1.00 17.93 137 THR H O 1
ATOM 2795 N N . LEU B 2 150 ? 36.397 -6.881 30.810 1.00 15.90 138 LEU H N 1
ATOM 2796 C CA . LEU B 2 150 ? 36.270 -6.213 29.527 1.00 17.37 138 LEU H CA 1
ATOM 2797 C C . LEU B 2 150 ? 35.884 -4.788 29.860 1.00 16.82 138 LEU H C 1
ATOM 2798 O O . LEU B 2 150 ? 35.769 -4.439 31.046 1.00 16.10 138 LEU H O 1
ATOM 2803 N N . GLY B 2 151 ? 35.646 -3.974 28.835 1.00 17.27 139 GLY H N 1
ATOM 2804 C CA . GLY B 2 151 ? 35.268 -2.600 29.100 1.00 9.96 139 GLY H CA 1
ATOM 2805 C C . GLY B 2 151 ? 35.010 -1.766 27.872 1.00 12.11 139 GLY H C 1
ATOM 2806 O O . GLY B 2 151 ? 35.200 -2.221 26.743 1.00 10.54 139 GLY H O 1
ATOM 2807 N N . CYS B 2 152 ? 34.525 -0.550 28.101 1.00 8.87 140 CYS H N 1
ATOM 2808 C CA . CYS B 2 152 ? 34.248 0.400 27.036 1.00 7.97 140 CYS H CA 1
ATOM 2809 C C . CYS B 2 152 ? 34.743 1.771 27.453 1.00 3.66 140 CYS H C 1
ATOM 2810 O O . CYS B 2 152 ? 34.582 2.189 28.603 1.00 7.09 140 CYS H O 1
ATOM 2813 N N . LEU B 2 153 ? 35.347 2.455 26.499 1.00 10.39 141 LEU H N 1
ATOM 2814 C CA . LEU B 2 153 ? 35.873 3.789 26.697 1.00 11.06 141 LEU H CA 1
ATOM 2815 C C . LEU B 2 153 ? 34.952 4.698 25.896 1.00 8.97 141 LEU H C 1
ATOM 2816 O O . LEU B 2 153 ? 34.742 4.447 24.718 1.00 7.58 141 LEU H O 1
ATOM 2821 N N . VAL B 2 154 ? 34.312 5.661 26.558 1.00 9.97 142 VAL H N 1
ATOM 2822 C CA . VAL B 2 154 ? 33.425 6.598 25.880 1.00 13.44 142 VAL H CA 1
ATOM 2823 C C . VAL B 2 154 ? 34.125 7.962 26.000 1.00 9.77 142 VAL H C 1
ATOM 2824 O O . VAL B 2 154 ? 34.172 8.618 27.051 1.00 8.64 142 VAL H O 1
ATOM 2828 N N . LYS B 2 155 ? 34.729 8.311 24.879 1.00 8.41 143 LYS H N 1
ATOM 2829 C CA . LYS B 2 155 ? 35.564 9.468 24.720 1.00 14.76 143 LYS H CA 1
ATOM 2830 C C . LYS B 2 155 ? 35.021 10.655 23.948 1.00 13.61 143 LYS H C 1
ATOM 2831 O O . LYS B 2 155 ? 34.389 10.508 22.897 1.00 21.85 143 LYS H O 1
ATOM 2837 N N . GLY B 2 156 ? 35.308 11.837 24.475 1.00 17.83 144 GLY H N 1
ATOM 2838 C CA . GLY B 2 156 ? 34.938 13.080 23.825 1.00 19.66 144 GLY H CA 1
ATOM 2839 C C . GLY B 2 156 ? 33.505 13.486 23.590 1.00 19.42 144 GLY H C 1
ATOM 2840 O O . GLY B 2 156 ? 33.141 13.857 22.475 1.00 19.39 144 GLY H O 1
ATOM 2841 N N . TYR B 2 157 ? 32.700 13.474 24.639 1.00 17.72 145 TYR H N 1
ATOM 2842 C CA . TYR B 2 157 ? 31.315 13.888 24.495 1.00 17.87 145 TYR H CA 1
ATOM 2843 C C . TYR B 2 157 ? 31.065 15.154 25.302 1.00 18.88 145 TYR H C 1
ATOM 2844 O O . TYR B 2 157 ? 31.842 15.497 26.190 1.00 15.30 145 TYR H O 1
ATOM 2853 N N . PHE B 2 158 ? 29.983 15.855 24.993 1.00 16.70 146 PHE H N 1
ATOM 2854 C CA . PHE B 2 158 ? 29.669 17.074 25.718 1.00 16.10 146 PHE H CA 1
ATOM 2855 C C . PHE B 2 158 ? 28.229 17.429 25.435 1.00 15.46 146 PHE H C 1
ATOM 2856 O O . PHE B 2 158 ? 27.760 17.234 24.319 1.00 12.93 146 PHE H O 1
ATOM 2864 N N . PRO B 2 159 ? 27.460 17.768 26.483 1.00 16.72 147 PRO H N 1
ATOM 2865 C CA . PRO B 2 159 ? 27.886 17.810 27.883 1.00 14.66 147 PRO H CA 1
ATOM 2866 C C . PRO B 2 159 ? 27.474 16.512 28.600 1.00 14.38 147 PRO H C 1
ATOM 2867 O O . PRO B 2 159 ? 27.158 15.505 27.956 1.00 14.57 147 PRO H O 1
ATOM 2871 N N . GLU B 2 160 ? 27.553 16.504 29.922 1.00 12.60 148 GLU H N 1
ATOM 2872 C CA . GLU B 2 160 ? 27.086 15.345 30.657 1.00 21.05 148 GLU H CA 1
ATOM 2873 C C . GLU B 2 160 ? 25.551 15.337 30.470 1.00 26.00 148 GLU H C 1
ATOM 2874 O O . GLU B 2 160 ? 24.941 16.403 30.342 1.00 24.31 148 GLU H O 1
ATOM 2880 N N . PRO B 2 161 ? 24.897 14.164 30.588 1.00 23.41 149 PRO H N 1
ATOM 2881 C CA . PRO B 2 161 ? 25.479 12.866 30.891 1.00 19.38 149 PRO H CA 1
ATOM 2882 C C . PRO B 2 161 ? 25.466 11.880 29.742 1.00 16.92 149 PRO H C 1
ATOM 2883 O O . PRO B 2 161 ? 25.129 12.208 28.604 1.00 18.84 149 PRO H O 1
ATOM 2887 N N . VAL B 2 162 ? 25.815 10.650 30.096 1.00 14.46 150 VAL H N 1
ATOM 2888 C CA . VAL B 2 162 ? 25.860 9.519 29.195 1.00 15.34 150 VAL H CA 1
ATOM 2889 C C . VAL B 2 162 ? 25.417 8.366 30.088 1.00 15.95 150 VAL H C 1
ATOM 2890 O O . VAL B 2 162 ? 25.715 8.396 31.272 1.00 21.15 150 VAL H O 1
ATOM 2894 N N . THR B 2 163 ? 24.580 7.453 29.597 1.00 14.50 151 THR H N 1
ATOM 2895 C CA . THR B 2 163 ? 24.209 6.300 30.424 1.00 13.41 151 THR H CA 1
ATOM 2896 C C . THR B 2 163 ? 24.905 5.110 29.792 1.00 10.24 151 THR H C 1
ATOM 2897 O O . THR B 2 163 ? 24.999 5.025 28.568 1.00 12.55 151 THR H O 1
ATOM 2901 N N . VAL B 2 164 ? 25.418 4.205 30.616 1.00 10.48 152 VAL H N 1
ATOM 2902 C CA . VAL B 2 164 ? 26.098 3.038 30.096 1.00 10.68 152 VAL H CA 1
ATOM 2903 C C . VAL B 2 164 ? 25.477 1.782 30.661 1.00 11.22 152 VAL H C 1
ATOM 2904 O O . VAL B 2 164 ? 25.187 1.722 31.848 1.00 14.09 152 VAL H O 1
ATOM 2908 N N . THR B 2 165 ? 25.225 0.799 29.800 1.00 14.59 153 THR H N 1
ATOM 2909 C CA . THR B 2 165 ? 24.670 -0.478 30.238 1.00 14.55 153 THR H CA 1
ATOM 2910 C C . THR B 2 165 ? 25.452 -1.541 29.518 1.00 12.71 153 THR H C 1
ATOM 2911 O O . THR B 2 165 ? 26.125 -1.244 28.526 1.00 12.83 153 THR H O 1
ATOM 2915 N N . TRP B 2 166 ? 25.345 -2.777 29.995 1.00 12.48 154 TRP H N 1
ATOM 2916 C CA . TRP B 2 166 ? 26.043 -3.898 29.382 1.00 12.42 154 TRP H CA 1
ATOM 2917 C C . TRP B 2 166 ? 25.054 -4.994 29.059 1.00 16.01 154 TRP H C 1
ATOM 2918 O O . TRP B 2 166 ? 24.307 -5.429 29.931 1.00 14.75 154 TRP H O 1
ATOM 2929 N N . ASN B 2 167 ? 25.055 -5.440 27.806 1.00 18.79 155 ASN H N 1
ATOM 2930 C CA . ASN B 2 167 ? 24.148 -6.482 27.351 1.00 17.48 155 ASN H CA 1
ATOM 2931 C C . ASN B 2 167 ? 22.721 -6.041 27.697 1.00 21.36 155 ASN H C 1
ATOM 2932 O O . ASN B 2 167 ? 21.969 -6.742 28.361 1.00 23.83 155 ASN H O 1
ATOM 2937 N N . SER B 2 168 ? 22.439 -4.796 27.348 1.00 21.15 156 SER H N 1
ATOM 2938 C CA . SER B 2 168 ? 21.164 -4.135 27.525 1.00 23.22 156 SER H CA 1
ATOM 2939 C C . SER B 2 168 ? 20.608 -4.159 28.933 1.00 26.83 156 SER H C 1
ATOM 2940 O O . SER B 2 168 ? 19.408 -3.948 29.136 1.00 33.98 156 SER H O 1
ATOM 2943 N N . GLY B 2 169 ? 21.477 -4.373 29.911 1.00 26.90 157 GLY H N 1
ATOM 2944 C CA . GLY B 2 169 ? 21.030 -4.419 31.290 1.00 25.30 157 GLY H CA 1
ATOM 2945 C C . GLY B 2 169 ? 21.043 -5.822 31.879 1.00 23.10 157 GLY H C 1
ATOM 2946 O O . GLY B 2 169 ? 20.915 -5.980 33.090 1.00 25.24 157 GLY H O 1
ATOM 2947 N N . SER B 2 170 ? 21.190 -6.842 31.040 1.00 20.39 158 SER H N 1
ATOM 2948 C CA . SER B 2 170 ? 21.223 -8.208 31.539 1.00 22.58 158 SER H CA 1
ATOM 2949 C C . SER B 2 170 ? 22.423 -8.338 32.478 1.00 24.17 158 SER H C 1
ATOM 2950 O O . SER B 2 170 ? 22.284 -8.746 33.638 1.00 25.00 158 SER H O 1
ATOM 2953 N N . LEU B 2 171 ? 23.588 -7.931 31.981 1.00 24.06 159 LEU H N 1
ATOM 2954 C CA . LEU B 2 171 ? 24.831 -7.943 32.746 1.00 24.26 159 LEU H CA 1
ATOM 2955 C C . LEU B 2 171 ? 24.791 -6.720 33.644 1.00 25.03 159 LEU H C 1
ATOM 2956 O O . LEU B 2 171 ? 24.988 -5.596 33.184 1.00 29.05 159 LEU H O 1
ATOM 2961 N N . SER B 2 172 ? 24.525 -6.930 34.923 1.00 27.54 160 SER H N 1
ATOM 2962 C CA . SER B 2 172 ? 24.435 -5.819 35.857 1.00 24.81 160 SER H CA 1
ATOM 2963 C C . SER B 2 172 ? 25.413 -5.991 36.990 1.00 23.03 160 SER H C 1
ATOM 2964 O O . SER B 2 172 ? 25.779 -5.026 37.651 1.00 20.62 160 SER H O 1
ATOM 2967 N N . SER B 2 173 ? 25.823 -7.228 37.240 1.00 23.16 161 SER H N 1
ATOM 2968 C CA . SER B 2 173 ? 26.766 -7.473 38.321 1.00 25.93 161 SER H CA 1
ATOM 2969 C C . SER B 2 173 ? 28.209 -7.342 37.863 1.00 22.56 161 SER H C 1
ATOM 2970 O O . SER B 2 173 ? 28.509 -7.567 36.693 1.00 27.14 161 SER H O 1
ATOM 2973 N N . GLY B 2 174 ? 29.081 -6.918 38.776 1.00 22.66 162 GLY H N 1
ATOM 2974 C CA . GLY B 2 174 ? 30.490 -6.747 38.447 1.00 25.44 162 GLY H CA 1
ATOM 2975 C C . GLY B 2 174 ? 30.771 -5.710 37.366 1.00 21.72 162 GLY H C 1
ATOM 2976 O O . GLY B 2 174 ? 31.652 -5.904 36.537 1.00 27.47 162 GLY H O 1
ATOM 2977 N N . VAL B 2 175 ? 30.017 -4.617 37.378 1.00 18.15 163 VAL H N 1
ATOM 2978 C CA . VAL B 2 175 ? 30.160 -3.539 36.402 1.00 14.75 163 VAL H CA 1
ATOM 2979 C C . VAL B 2 175 ? 30.600 -2.300 37.157 1.00 13.19 163 VAL H C 1
ATOM 2980 O O . VAL B 2 175 ? 30.105 -2.042 38.242 1.00 11.69 163 VAL H O 1
ATOM 2984 N N . HIS B 2 176 ? 31.571 -1.566 36.617 1.00 20.84 164 HIS H N 1
ATOM 2985 C CA . HIS B 2 176 ? 32.053 -0.326 37.239 1.00 13.65 164 HIS H CA 1
ATOM 2986 C C . HIS B 2 176 ? 32.113 0.754 36.177 1.00 14.62 164 HIS H C 1
ATOM 2987 O O . HIS B 2 176 ? 32.930 0.688 35.250 1.00 15.92 164 HIS H O 1
ATOM 2994 N N . THR B 2 177 ? 31.205 1.713 36.274 1.00 15.78 165 THR H N 1
ATOM 2995 C CA . THR B 2 177 ? 31.183 2.831 35.342 1.00 17.10 165 THR H CA 1
ATOM 2996 C C . THR B 2 177 ? 31.713 4.027 36.109 1.00 15.99 165 THR H C 1
ATOM 2997 O O . THR B 2 177 ? 31.075 4.530 37.032 1.00 16.47 165 THR H O 1
ATOM 3001 N N . PHE B 2 178 ? 32.920 4.437 35.756 1.00 17.98 166 PHE H N 1
ATOM 3002 C CA . PHE B 2 178 ? 33.590 5.532 36.436 1.00 15.02 166 PHE H CA 1
ATOM 3003 C C . PHE B 2 178 ? 33.073 6.895 36.000 1.00 16.65 166 PHE H C 1
ATOM 3004 O O . PHE B 2 178 ? 32.593 7.075 34.868 1.00 13.71 166 PHE H O 1
ATOM 3012 N N . PRO B 2 179 ? 33.070 7.853 36.940 1.00 21.90 167 PRO H N 1
ATOM 3013 C CA . PRO B 2 179 ? 32.607 9.224 36.660 1.00 20.29 167 PRO H CA 1
ATOM 3014 C C . PRO B 2 179 ? 33.431 9.818 35.506 1.00 19.41 167 PRO H C 1
ATOM 3015 O O . PRO B 2 179 ? 34.592 9.457 35.309 1.00 16.70 167 PRO H O 1
ATOM 3019 N N . ALA B 2 180 ? 32.801 10.682 34.714 1.00 15.86 168 ALA H N 1
ATOM 3020 C CA . ALA B 2 180 ? 33.463 11.285 33.580 1.00 14.93 168 ALA H CA 1
ATOM 3021 C C . ALA B 2 180 ? 34.430 12.357 34.030 1.00 15.95 168 ALA H C 1
ATOM 3022 O O . ALA B 2 180 ? 34.201 13.027 35.038 1.00 12.97 168 ALA H O 1
ATOM 3024 N N . VAL B 2 181 ? 35.532 12.484 33.308 1.00 15.28 169 VAL H N 1
ATOM 3025 C CA . VAL B 2 181 ? 36.507 13.521 33.613 1.00 18.10 169 VAL H CA 1
ATOM 3026 C C . VAL B 2 181 ? 36.534 14.469 32.422 1.00 13.22 169 VAL H C 1
ATOM 3027 O O . VAL B 2 181 ? 36.636 14.026 31.281 1.00 6.56 169 VAL H O 1
ATOM 3031 N N . LEU B 2 182 ? 36.422 15.764 32.713 1.00 15.28 170 LEU H N 1
ATOM 3032 C CA . LEU B 2 182 ? 36.404 16.828 31.710 1.00 19.60 170 LEU H CA 1
ATOM 3033 C C . LEU B 2 182 ? 37.779 17.366 31.370 1.00 23.38 170 LEU H C 1
ATOM 3034 O O . LEU B 2 182 ? 38.372 18.126 32.139 1.00 25.22 170 LEU H O 1
ATOM 3039 N N . GLN B 2 183 ? 38.264 17.026 30.192 1.00 26.84 171 GLN H N 1
ATOM 3040 C CA . GLN B 2 183 ? 39.560 17.508 29.776 1.00 35.05 171 GLN H CA 1
ATOM 3041 C C . GLN B 2 183 ? 39.438 18.291 28.474 1.00 38.55 171 GLN H C 1
ATOM 3042 O O . GLN B 2 183 ? 39.074 17.734 27.447 1.00 41.53 171 GLN H O 1
ATOM 3048 N N . SER B 2 184 ? 39.674 19.597 28.538 1.00 37.39 172 SER H N 1
ATOM 3049 C CA . SER B 2 184 ? 39.604 20.446 27.347 1.00 39.34 172 SER H CA 1
ATOM 3050 C C . SER B 2 184 ? 38.230 20.336 26.708 1.00 33.37 172 SER H C 1
ATOM 3051 O O . SER B 2 184 ? 38.081 19.849 25.599 1.00 29.52 172 SER H O 1
ATOM 3054 N N . ASP B 2 185 ? 37.251 20.867 27.426 1.00 34.50 173 ASP H N 1
ATOM 3055 C CA . ASP B 2 185 ? 35.848 20.854 27.044 1.00 37.70 173 ASP H CA 1
ATOM 3056 C C . ASP B 2 185 ? 35.322 19.630 26.290 1.00 30.13 173 ASP H C 1
ATOM 3057 O O . ASP B 2 185 ? 34.526 19.726 25.355 1.00 31.34 173 ASP H O 1
ATOM 3062 N N . LEU B 2 186 ? 35.745 18.471 26.784 1.00 24.31 174 LEU H N 1
ATOM 3063 C CA . LEU B 2 186 ? 35.318 17.174 26.290 1.00 19.93 174 LEU H CA 1
ATOM 3064 C C . LEU B 2 186 ? 35.414 16.146 27.422 1.00 18.43 174 LEU H C 1
ATOM 3065 O O . LEU B 2 186 ? 36.415 16.059 28.112 1.00 17.24 174 LEU H O 1
ATOM 3070 N N . TYR B 2 187 ? 34.314 15.448 27.667 1.00 18.55 175 TYR H N 1
ATOM 3071 C CA . TYR B 2 187 ? 34.236 14.428 28.699 1.00 16.65 175 TYR H CA 1
ATOM 3072 C C . TYR B 2 187 ? 34.674 13.075 28.193 1.00 14.66 175 TYR H C 1
ATOM 3073 O O . TYR B 2 187 ? 34.529 12.765 27.013 1.00 22.62 175 TYR H O 1
ATOM 3082 N N . THR B 2 188 ? 35.191 12.272 29.117 1.00 19.69 176 THR H N 1
ATOM 3083 C CA . THR B 2 188 ? 35.632 10.908 28.854 1.00 15.83 176 THR H CA 1
ATOM 3084 C C . THR B 2 188 ? 35.286 10.075 30.088 1.00 12.70 176 THR H C 1
ATOM 3085 O O . THR B 2 188 ? 35.474 10.503 31.238 1.00 10.80 176 THR H O 1
ATOM 3089 N N . LEU B 2 189 ? 34.808 8.869 29.825 1.00 8.93 177 LEU H N 1
ATOM 3090 C CA . LEU B 2 189 ? 34.409 7.945 30.858 1.00 13.29 177 LEU H CA 1
ATOM 3091 C C . LEU B 2 189 ? 34.698 6.544 30.331 1.00 11.46 177 LEU H C 1
ATOM 3092 O O . LEU B 2 189 ? 34.813 6.345 29.139 1.00 12.65 177 LEU H O 1
ATOM 3097 N N . SER B 2 190 ? 34.815 5.587 31.232 1.00 16.10 178 SER H N 1
ATOM 3098 C CA . SER B 2 190 ? 35.067 4.203 30.867 1.00 19.72 178 SER H CA 1
ATOM 3099 C C . SER B 2 190 ? 34.201 3.324 31.768 1.00 17.21 178 SER H C 1
ATOM 3100 O O . SER B 2 190 ? 33.742 3.764 32.833 1.00 7.94 178 SER H O 1
ATOM 3103 N N . SER B 2 191 ? 33.980 2.089 31.344 1.00 17.46 179 SER H N 1
ATOM 3104 C CA . SER B 2 191 ? 33.172 1.155 32.127 1.00 17.27 179 SER H CA 1
ATOM 3105 C C . SER B 2 191 ? 33.771 -0.237 31.988 1.00 17.32 179 SER H C 1
ATOM 3106 O O . SER B 2 191 ? 34.213 -0.623 30.900 1.00 16.48 179 SER H O 1
ATOM 3109 N N . SER B 2 192 ? 33.826 -0.971 33.091 1.00 14.06 180 SER H N 1
ATOM 3110 C CA . SER B 2 192 ? 34.340 -2.325 33.044 1.00 14.64 180 SER H CA 1
ATOM 3111 C C . SER B 2 192 ? 33.259 -3.335 33.455 1.00 17.39 180 SER H C 1
ATOM 3112 O O . SER B 2 192 ? 32.284 -2.971 34.112 1.00 15.40 180 SER H O 1
ATOM 3115 N N . VAL B 2 193 ? 33.434 -4.587 33.039 1.00 18.67 181 VAL H N 1
ATOM 3116 C CA . VAL B 2 193 ? 32.544 -5.690 33.391 1.00 14.49 181 VAL H CA 1
ATOM 3117 C C . VAL B 2 193 ? 33.441 -6.889 33.547 1.00 15.00 181 VAL H C 1
ATOM 3118 O O . VAL B 2 193 ? 34.382 -7.068 32.778 1.00 16.28 181 VAL H O 1
ATOM 3122 N N . THR B 2 194 ? 33.112 -7.753 34.485 1.00 15.40 182 THR H N 1
ATOM 3123 C CA . THR B 2 194 ? 33.863 -8.979 34.643 1.00 19.98 182 THR H CA 1
ATOM 3124 C C . THR B 2 194 ? 32.854 -10.106 34.415 1.00 16.42 182 THR H C 1
ATOM 3125 O O . THR B 2 194 ? 31.799 -10.161 35.052 1.00 17.01 182 THR H O 1
ATOM 3129 N N . VAL B 2 195 ? 33.140 -10.947 33.439 1.00 14.73 183 VAL H N 1
ATOM 3130 C CA . VAL B 2 195 ? 32.272 -12.063 33.109 1.00 13.87 183 VAL H CA 1
ATOM 3131 C C . VAL B 2 195 ? 33.092 -13.359 33.247 1.00 15.57 183 VAL H C 1
ATOM 3132 O O . VAL B 2 195 ? 34.328 -13.320 33.232 1.00 18.58 183 VAL H O 1
ATOM 3136 N N . PRO B 2 196 ? 32.437 -14.507 33.501 1.00 16.80 184 PRO H N 1
ATOM 3137 C CA . PRO B 2 196 ? 33.276 -15.711 33.608 1.00 12.74 184 PRO H CA 1
ATOM 3138 C C . PRO B 2 196 ? 34.027 -15.886 32.294 1.00 13.33 184 PRO H C 1
ATOM 3139 O O . PRO B 2 196 ? 33.531 -15.480 31.244 1.00 12.76 184 PRO H O 1
ATOM 3143 N N . SER B 2 197 ? 35.236 -16.436 32.363 1.00 15.95 185 SER H N 1
ATOM 3144 C CA . SER B 2 197 ? 36.064 -16.681 31.184 1.00 21.62 185 SER H CA 1
ATOM 3145 C C . SER B 2 197 ? 35.351 -17.508 30.128 1.00 19.79 185 SER H C 1
ATOM 3146 O O . SER B 2 197 ? 35.437 -17.192 28.932 1.00 19.92 185 SER H O 1
ATOM 3149 N N . SER B 2 198 ? 34.681 -18.585 30.555 1.00 21.33 186 SER H N 1
ATOM 3150 C CA . SER B 2 198 ? 33.937 -19.440 29.623 1.00 21.12 186 SER H CA 1
ATOM 3151 C C . SER B 2 198 ? 32.962 -18.700 28.678 1.00 26.62 186 SER H C 1
ATOM 3152 O O . SER B 2 198 ? 32.779 -19.138 27.544 1.00 31.96 186 SER H O 1
ATOM 3155 N N . PRO B 2 199 ? 32.285 -17.619 29.148 1.00 26.25 187 PRO H N 1
ATOM 3156 C CA . PRO B 2 199 ? 31.336 -16.800 28.382 1.00 26.81 187 PRO H CA 1
ATOM 3157 C C . PRO B 2 199 ? 31.900 -15.874 27.318 1.00 25.80 187 PRO H C 1
ATOM 3158 O O . PRO B 2 199 ? 31.130 -15.221 26.616 1.00 22.92 187 PRO H O 1
ATOM 3162 N N . ARG B 2 200 ? 33.216 -15.742 27.233 1.00 24.45 188 ARG H N 1
ATOM 3163 C CA . ARG B 2 200 ? 33.779 -14.837 26.230 1.00 24.41 188 ARG H CA 1
ATOM 3164 C C . ARG B 2 200 ? 34.956 -15.475 25.491 1.00 20.74 188 ARG H C 1
ATOM 3165 O O . ARG B 2 200 ? 35.893 -15.969 26.114 1.00 21.26 188 ARG H O 1
ATOM 3173 N N . PRO B 2 201 ? 34.934 -15.432 24.145 1.00 18.98 189 PRO H N 1
ATOM 3174 C CA . PRO B 2 201 ? 33.873 -14.821 23.334 1.00 18.41 189 PRO H CA 1
ATOM 3175 C C . PRO B 2 201 ? 32.677 -15.703 23.002 1.00 22.94 189 PRO H C 1
ATOM 3176 O O . PRO B 2 201 ? 31.897 -15.341 22.114 1.00 25.15 189 PRO H O 1
ATOM 3180 N N . SER B 2 202 ? 32.533 -16.847 23.675 1.00 20.80 190 SER H N 1
ATOM 3181 C CA . SER B 2 202 ? 31.411 -17.747 23.382 1.00 23.83 190 SER H CA 1
ATOM 3182 C C . SER B 2 202 ? 30.062 -17.037 23.439 1.00 23.22 190 SER H C 1
ATOM 3183 O O . SER B 2 202 ? 29.238 -17.210 22.552 1.00 27.60 190 SER H O 1
ATOM 3186 N N . GLU B 2 203 ? 29.820 -16.283 24.505 1.00 21.19 191 GLU H N 1
ATOM 3187 C CA . GLU B 2 203 ? 28.596 -15.515 24.626 1.00 24.06 191 GLU H CA 1
ATOM 3188 C C . GLU B 2 203 ? 29.063 -14.109 24.266 1.00 29.17 191 GLU H C 1
ATOM 3189 O O . GLU B 2 203 ? 30.221 -13.754 24.514 1.00 31.52 191 GLU H O 1
ATOM 3195 N N . THR B 2 204 ? 28.179 -13.306 23.684 1.00 27.24 192 THR H N 1
ATOM 3196 C CA . THR B 2 204 ? 28.548 -11.963 23.288 1.00 23.77 192 THR H CA 1
ATOM 3197 C C . THR B 2 204 ? 28.398 -10.968 24.421 1.00 19.80 192 THR H C 1
ATOM 3198 O O . THR B 2 204 ? 27.474 -11.072 25.216 1.00 19.60 192 THR H O 1
ATOM 3202 N N . VAL B 2 205 ? 29.322 -10.010 24.488 1.00 17.90 193 VAL H N 1
ATOM 3203 C CA . VAL B 2 205 ? 29.293 -8.951 25.495 1.00 13.36 193 VAL H CA 1
ATOM 3204 C C . VAL B 2 205 ? 29.354 -7.632 24.709 1.00 16.53 193 VAL H C 1
ATOM 3205 O O . VAL B 2 205 ? 30.175 -7.477 23.789 1.00 16.78 193 VAL H O 1
ATOM 3209 N N . THR B 2 206 ? 28.381 -6.758 24.947 1.00 10.80 194 THR H N 1
ATOM 3210 C CA . THR B 2 206 ? 28.355 -5.471 24.273 1.00 15.58 194 THR H CA 1
ATOM 3211 C C . THR B 2 206 ? 27.919 -4.353 25.217 1.00 16.32 194 THR H C 1
ATOM 3212 O O . THR B 2 206 ? 27.182 -4.597 26.182 1.00 13.04 194 THR H O 1
ATOM 3216 N N . CYS B 2 207 ? 28.494 -3.168 25.046 1.00 14.85 195 CYS H N 1
ATOM 3217 C CA . CYS B 2 207 ? 28.106 -2.058 25.900 1.00 14.59 195 CYS H CA 1
ATOM 3218 C C . CYS B 2 207 ? 27.188 -1.155 25.098 1.00 12.63 195 CYS H C 1
ATOM 3219 O O . CYS B 2 207 ? 27.378 -0.937 23.903 1.00 9.52 195 CYS H O 1
ATOM 3222 N N . ASN B 2 208 ? 26.143 -0.690 25.757 1.00 18.74 196 ASN H N 1
ATOM 3223 C CA . ASN B 2 208 ? 25.160 0.175 25.119 1.00 18.74 196 ASN H CA 1
ATOM 3224 C C . ASN B 2 208 ? 25.355 1.539 25.768 1.00 14.30 196 ASN H C 1
ATOM 3225 O O . ASN B 2 208 ? 25.266 1.684 26.986 1.00 13.37 196 ASN H O 1
ATOM 3230 N N . VAL B 2 209 ? 25.710 2.514 24.945 1.00 19.49 197 VAL H N 1
ATOM 3231 C CA . VAL B 2 209 ? 25.987 3.857 25.408 1.00 15.93 197 VAL H CA 1
ATOM 3232 C C . VAL B 2 209 ? 25.055 4.887 24.782 1.00 13.94 197 VAL H C 1
ATOM 3233 O O . VAL B 2 209 ? 24.940 4.963 23.565 1.00 19.34 197 VAL H O 1
ATOM 3237 N N . ALA B 2 210 ? 24.368 5.656 25.610 1.00 13.30 198 ALA H N 1
ATOM 3238 C CA . ALA B 2 210 ? 23.480 6.691 25.093 1.00 18.65 198 ALA H CA 1
ATOM 3239 C C . ALA B 2 210 ? 23.851 8.069 25.649 1.00 20.02 198 ALA H C 1
ATOM 3240 O O . ALA B 2 210 ? 24.139 8.227 26.841 1.00 16.33 198 ALA H O 1
ATOM 3242 N N . HIS B 2 211 ? 23.892 9.049 24.755 1.00 22.78 199 HIS H N 1
ATOM 3243 C CA . HIS B 2 211 ? 24.206 10.432 25.091 1.00 23.17 199 HIS H CA 1
ATOM 3244 C C . HIS B 2 211 ? 22.976 11.237 24.664 1.00 25.06 199 HIS H C 1
ATOM 3245 O O . HIS B 2 211 ? 22.888 11.707 23.527 1.00 25.55 199 HIS H O 1
ATOM 3252 N N . PRO B 2 212 ? 22.025 11.427 25.591 1.00 26.21 200 PRO H N 1
ATOM 3253 C CA . PRO B 2 212 ? 20.777 12.158 25.365 1.00 30.83 200 PRO H CA 1
ATOM 3254 C C . PRO B 2 212 ? 20.966 13.478 24.640 1.00 35.01 200 PRO H C 1
ATOM 3255 O O . PRO B 2 212 ? 20.368 13.701 23.594 1.00 40.37 200 PRO H O 1
ATOM 3259 N N . ALA B 2 213 ? 21.874 14.304 25.144 1.00 35.52 201 ALA H N 1
ATOM 3260 C CA . ALA B 2 213 ? 22.146 15.612 24.558 1.00 34.58 201 ALA H CA 1
ATOM 3261 C C . ALA B 2 213 ? 22.414 15.590 23.053 1.00 34.71 201 ALA H C 1
ATOM 3262 O O . ALA B 2 213 ? 22.324 16.625 22.399 1.00 37.84 201 ALA H O 1
ATOM 3264 N N . SER B 2 214 ? 22.757 14.429 22.509 1.00 34.27 202 SER H N 1
ATOM 3265 C CA . SER B 2 214 ? 23.055 14.326 21.085 1.00 33.79 202 SER H CA 1
ATOM 3266 C C . SER B 2 214 ? 22.173 13.311 20.370 1.00 36.46 202 SER H C 1
ATOM 3267 O O . SER B 2 214 ? 22.375 13.036 19.182 1.00 37.76 202 SER H O 1
ATOM 3270 N N . SER B 2 215 ? 21.209 12.746 21.093 1.00 41.61 203 SER H N 1
ATOM 3271 C CA . SER B 2 215 ? 20.315 11.740 20.529 1.00 42.74 203 SER H CA 1
ATOM 3272 C C . SER B 2 215 ? 21.170 10.519 20.150 1.00 41.39 203 SER H C 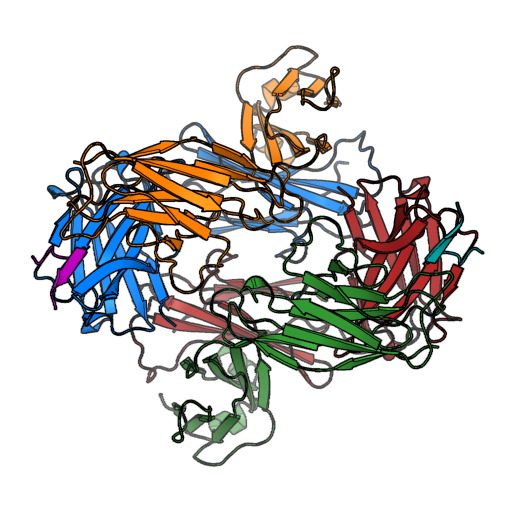1
ATOM 3273 O O . SER B 2 215 ? 20.801 9.725 19.282 1.00 44.46 203 SER H O 1
ATOM 3276 N N . THR B 2 216 ? 22.330 10.400 20.794 1.00 38.31 204 THR H N 1
ATOM 3277 C CA . THR B 2 216 ? 23.256 9.297 20.560 1.00 31.76 204 THR H CA 1
ATOM 3278 C C . THR B 2 216 ? 22.892 8.024 21.326 1.00 26.92 204 THR H C 1
ATOM 3279 O O . THR B 2 216 ? 22.483 8.059 22.494 1.00 20.86 204 THR H O 1
ATOM 3283 N N . LYS B 2 217 ? 23.099 6.904 20.648 1.00 25.68 205 LYS H N 1
ATOM 3284 C CA . LYS B 2 217 ? 22.890 5.577 21.188 1.00 22.05 205 LYS H CA 1
ATOM 3285 C C . LYS B 2 217 ? 23.841 4.718 20.367 1.00 20.67 205 LYS H C 1
ATOM 3286 O O . LYS B 2 217 ? 23.875 4.792 19.137 1.00 22.96 205 LYS H O 1
ATOM 3292 N N . VAL B 2 218 ? 24.695 3.985 21.057 1.00 21.41 206 VAL H N 1
ATOM 3293 C CA . VAL B 2 218 ? 25.669 3.153 20.382 1.00 20.69 206 VAL H CA 1
ATOM 3294 C C . VAL B 2 218 ? 25.835 1.812 21.069 1.00 18.19 206 VAL H C 1
ATOM 3295 O O . VAL B 2 218 ? 25.807 1.717 22.287 1.00 18.33 206 VAL H O 1
ATOM 3299 N N . ASP B 2 219 ? 25.934 0.769 20.266 1.00 18.83 207 ASP H N 1
ATOM 3300 C CA . ASP B 2 219 ? 26.169 -0.560 20.780 1.00 20.58 207 ASP H CA 1
ATOM 3301 C C . ASP B 2 219 ? 27.582 -0.913 20.356 1.00 19.70 207 ASP H C 1
ATOM 3302 O O . ASP B 2 219 ? 27.974 -0.650 19.219 1.00 22.08 207 ASP H O 1
ATOM 3307 N N . LYS B 2 220 ? 28.375 -1.414 21.295 1.00 17.72 208 LYS H N 1
ATOM 3308 C CA . LYS B 2 220 ? 29.749 -1.735 20.991 1.00 13.66 208 LYS H CA 1
ATOM 3309 C C . LYS B 2 220 ? 30.120 -3.110 21.506 1.00 13.53 208 LYS H C 1
ATOM 3310 O O . LYS B 2 220 ? 30.306 -3.312 22.697 1.00 13.48 208 LYS H O 1
ATOM 3316 N N . LYS B 2 221 ? 30.175 -4.069 20.588 1.00 13.36 209 LYS H N 1
ATOM 3317 C CA . LYS B 2 221 ? 30.534 -5.441 20.911 1.00 20.31 209 LYS H CA 1
ATOM 3318 C C . LYS B 2 221 ? 32.006 -5.531 21.272 1.00 19.56 209 LYS H C 1
ATOM 3319 O O . LYS B 2 221 ? 32.825 -4.833 20.684 1.00 21.71 209 LYS H O 1
ATOM 3325 N N . ILE B 2 222 ? 32.331 -6.361 22.257 1.00 21.62 210 ILE H N 1
ATOM 3326 C CA . ILE B 2 222 ? 33.723 -6.552 22.650 1.00 20.14 210 ILE H CA 1
ATOM 3327 C C . ILE B 2 222 ? 34.137 -7.859 21.993 1.00 20.39 210 ILE H C 1
ATOM 3328 O O . ILE B 2 222 ? 33.649 -8.933 22.366 1.00 21.90 210 ILE H O 1
ATOM 3333 N N . VAL B 2 223 ? 34.962 -7.755 20.956 1.00 21.86 211 VAL H N 1
ATOM 3334 C CA . VAL B 2 223 ? 35.445 -8.924 20.242 1.00 25.52 211 VAL H CA 1
ATOM 3335 C C . VAL B 2 223 ? 36.908 -9.151 20.631 1.00 25.97 211 VAL H C 1
ATOM 3336 O O . VAL B 2 223 ? 37.648 -8.200 20.893 1.00 21.08 211 VAL H O 1
ATOM 3340 N N . PRO B 2 224 ? 37.333 -10.422 20.709 1.00 27.97 212 PRO H N 1
ATOM 3341 C CA . PRO B 2 224 ? 38.711 -10.763 21.072 1.00 30.48 212 PRO H CA 1
ATOM 3342 C C . PRO B 2 224 ? 39.689 -10.219 20.047 1.00 32.35 212 PRO H C 1
ATOM 3343 O O . PRO B 2 224 ? 39.413 -10.215 18.846 1.00 35.95 212 PRO H O 1
ATOM 3347 N N . ARG B 2 225 ? 40.812 -9.721 20.535 1.00 36.87 213 ARG H N 1
ATOM 3348 C CA . ARG B 2 225 ? 41.851 -9.203 19.668 1.00 42.05 213 ARG H CA 1
ATOM 3349 C C . ARG B 2 225 ? 42.530 -10.414 19.017 1.00 46.53 213 ARG H C 1
ATOM 3350 O O . ARG B 2 225 ? 42.977 -11.337 19.714 1.00 48.17 213 ARG H O 1
ATOM 3358 N N . ASP B 2 226 ? 42.576 -10.414 17.688 1.00 51.41 214 ASP H N 1
ATOM 3359 C CA . ASP B 2 226 ? 43.180 -11.519 16.965 1.00 57.69 214 ASP H CA 1
ATOM 3360 C C . ASP B 2 226 ? 42.164 -12.534 16.456 1.00 60.90 214 ASP H C 1
ATOM 3361 O O . ASP B 2 226 ? 41.719 -13.407 17.244 1.00 59.40 214 ASP H O 1
ATOM 3363 N N . MET C 3 1 ? 8.472 34.981 67.104 1.00 34.92 36 MET P N 1
ATOM 3364 C CA . MET C 3 1 ? 7.487 35.499 66.118 1.00 31.31 36 MET P CA 1
ATOM 3365 C C . MET C 3 1 ? 7.582 34.750 64.787 1.00 28.85 36 MET P C 1
ATOM 3366 O O . MET C 3 1 ? 8.356 33.801 64.646 1.00 29.32 36 MET P O 1
ATOM 3371 N N . SER C 3 2 ? 6.766 35.152 63.830 1.00 23.40 37 SER P N 1
ATOM 3372 C CA . SER C 3 2 ? 6.742 34.498 62.535 1.00 24.15 37 SER P CA 1
ATOM 3373 C C . SER C 3 2 ? 7.973 34.776 61.668 1.00 19.90 37 SER P C 1
ATOM 3374 O O . SER C 3 2 ? 8.324 35.922 61.407 1.00 23.22 37 SER P O 1
ATOM 3377 N N . LEU C 3 3 ? 8.649 33.712 61.262 1.00 19.89 38 LEU P N 1
ATOM 3378 C CA . LEU C 3 3 ? 9.809 33.815 60.394 1.00 17.24 38 LEU P CA 1
ATOM 3379 C C . LEU C 3 3 ? 9.380 33.105 59.130 1.00 19.11 38 LEU P C 1
ATOM 3380 O O . LEU C 3 3 ? 9.410 31.873 59.063 1.00 21.66 38 LEU P O 1
ATOM 3385 N N . PRO C 3 4 ? 8.963 33.861 58.106 1.00 18.38 39 PRO P N 1
ATOM 3386 C CA . PRO C 3 4 ? 8.521 33.276 56.837 1.00 20.55 39 PRO P CA 1
ATOM 3387 C C . PRO C 3 4 ? 9.373 32.108 56.304 1.00 22.41 39 PRO P C 1
ATOM 3388 O O . PRO C 3 4 ? 10.570 32.263 56.036 1.00 21.26 39 PRO P O 1
ATOM 3392 N N . GLY C 3 5 ? 8.732 30.945 56.179 1.00 21.73 40 GLY P N 1
ATOM 3393 C CA . GLY C 3 5 ? 9.385 29.749 55.678 1.00 13.89 40 GLY P CA 1
ATOM 3394 C C . GLY C 3 5 ? 10.225 29.027 56.717 1.00 15.71 40 GLY P C 1
ATOM 3395 O O . GLY C 3 5 ? 10.884 28.024 56.424 1.00 14.92 40 GLY P O 1
ATOM 3396 N N . ARG C 3 6 ? 10.148 29.478 57.957 1.00 17.08 41 ARG P N 1
ATOM 3397 C CA . ARG C 3 6 ? 10.961 28.872 59.000 1.00 18.16 41 ARG P CA 1
ATOM 3398 C C . ARG C 3 6 ? 10.213 28.559 60.290 1.00 17.76 41 ARG P C 1
ATOM 3399 O O . ARG C 3 6 ? 10.314 27.441 60.818 1.00 11.97 41 ARG P O 1
ATOM 3407 N N . TRP C 3 7 ? 9.425 29.523 60.761 1.00 14.41 42 TRP P N 1
ATOM 3408 C CA . TRP C 3 7 ? 8.672 29.381 62.000 1.00 18.80 42 TRP P CA 1
ATOM 3409 C C . TRP C 3 7 ? 7.340 30.148 61.971 1.00 19.61 42 TRP P C 1
ATOM 3410 O O . TRP C 3 7 ? 7.307 31.363 61.805 1.00 22.13 42 TRP P O 1
ATOM 3421 N N . LYS C 3 8 ? 6.253 29.448 62.235 1.00 21.08 43 LYS P N 1
ATOM 3422 C CA . LYS C 3 8 ? 4.935 30.065 62.226 1.00 25.52 43 LYS P CA 1
ATOM 3423 C C . LYS C 3 8 ? 4.287 29.736 63.573 1.00 28.87 43 LYS P C 1
ATOM 3424 O O . LYS C 3 8 ? 3.874 28.606 63.825 1.00 24.64 43 LYS P O 1
ATOM 3430 N N . PRO C 3 9 ? 4.214 30.725 64.464 1.00 30.29 44 PRO P N 1
ATOM 3431 C CA . PRO C 3 9 ? 3.629 30.558 65.798 1.00 31.87 44 PRO P CA 1
ATOM 3432 C C . PRO C 3 9 ? 2.183 30.091 65.733 1.00 31.20 44 PRO P C 1
ATOM 3433 O O . PRO C 3 9 ? 1.516 30.299 64.723 1.00 27.90 44 PRO P O 1
ATOM 3437 N N . LYS C 3 10 ? 1.730 29.421 66.787 1.00 33.61 45 LYS P N 1
ATOM 3438 C CA . LYS C 3 10 ? 0.350 28.952 66.861 1.00 41.07 45 LYS P CA 1
ATOM 3439 C C . LYS C 3 10 ? -0.537 30.064 67.440 1.00 44.40 45 LYS P C 1
ATOM 3440 O O . LYS C 3 10 ? -0.138 30.646 68.482 1.00 48.10 45 LYS P O 1
ATOM 3443 N N . ASP D 1 1 ? 13.338 -36.510 55.546 1.00 31.66 1 ASP M N 1
ATOM 3444 C CA . ASP D 1 1 ? 14.126 -35.289 55.837 1.00 28.60 1 ASP M CA 1
ATOM 3445 C C . ASP D 1 1 ? 13.429 -34.602 56.996 1.00 28.65 1 ASP M C 1
ATOM 3446 O O . ASP D 1 1 ? 12.351 -35.031 57.397 1.00 30.54 1 ASP M O 1
ATOM 3451 N N . THR D 1 2 ? 14.064 -33.587 57.578 1.00 28.08 2 THR M N 1
ATOM 3452 C CA . THR D 1 2 ? 13.422 -32.848 58.655 1.00 29.35 2 THR M CA 1
ATOM 3453 C C . THR D 1 2 ? 12.723 -31.658 57.994 1.00 29.50 2 THR M C 1
ATOM 3454 O O . THR D 1 2 ? 13.339 -30.878 57.259 1.00 22.68 2 THR M O 1
ATOM 3458 N N . VAL D 1 3 ? 11.400 -31.632 58.146 1.00 26.26 3 VAL M N 1
ATOM 3459 C CA . VAL D 1 3 ? 10.557 -30.602 57.566 1.00 24.07 3 VAL M CA 1
ATOM 3460 C C . VAL D 1 3 ? 10.441 -29.385 58.484 1.00 20.00 3 VAL M C 1
ATOM 3461 O O . VAL D 1 3 ? 10.261 -29.518 59.692 1.00 19.20 3 VAL M O 1
ATOM 3465 N N . LEU D 1 4 ? 10.662 -28.208 57.911 1.00 21.59 4 LEU M N 1
ATOM 3466 C CA . LEU D 1 4 ? 10.621 -26.956 58.663 1.00 21.29 4 LEU M CA 1
ATOM 3467 C C . LEU D 1 4 ? 9.367 -26.188 58.327 1.00 19.64 4 LEU M C 1
ATOM 3468 O O . LEU D 1 4 ? 9.097 -25.905 57.168 1.00 23.45 4 LEU M O 1
ATOM 3473 N N . THR D 1 5 ? 8.614 -25.840 59.359 1.00 23.61 5 THR M N 1
ATOM 3474 C CA . THR D 1 5 ? 7.379 -25.097 59.217 1.00 25.54 5 THR M CA 1
ATOM 3475 C C . THR D 1 5 ? 7.606 -23.670 59.703 1.00 19.57 5 THR M C 1
ATOM 3476 O O . THR D 1 5 ? 7.803 -23.415 60.894 1.00 20.47 5 THR M O 1
ATOM 3480 N N . GLN D 1 6 ? 7.552 -22.744 58.760 1.00 16.78 6 GLN M N 1
ATOM 3481 C CA . GLN D 1 6 ? 7.788 -21.333 59.035 1.00 19.97 6 GLN M CA 1
ATOM 3482 C C . GLN D 1 6 ? 6.507 -20.498 59.169 1.00 22.69 6 GLN M C 1
ATOM 3483 O O . GLN D 1 6 ? 5.664 -20.487 58.270 1.00 25.60 6 GLN M O 1
ATOM 3489 N N . SER D 1 7 ? 6.330 -19.833 60.304 1.00 22.67 7 SER M N 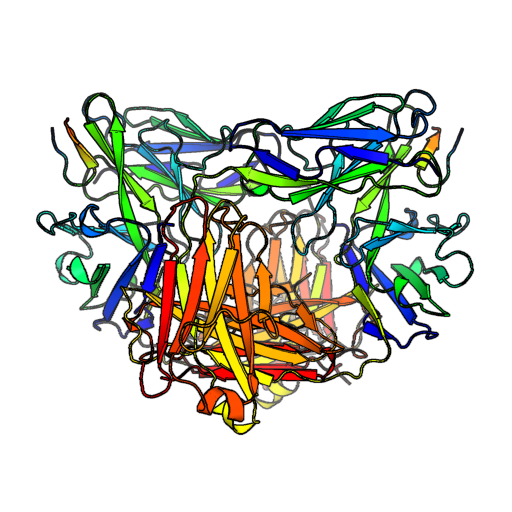1
ATOM 3490 C CA . SER D 1 7 ? 5.164 -18.962 60.460 1.00 29.55 7 SER M CA 1
ATOM 3491 C C . SER D 1 7 ? 5.634 -17.629 61.033 1.00 27.69 7 SER M C 1
ATOM 3492 O O . SER D 1 7 ? 6.579 -17.590 61.818 1.00 34.29 7 SER M O 1
ATOM 3495 N N . PRO D 1 8 ? 5.024 -16.510 60.616 1.00 24.26 8 PRO M N 1
ATOM 3496 C CA . PRO D 1 8 ? 3.932 -16.330 59.660 1.00 24.51 8 PRO M CA 1
ATOM 3497 C C . PRO D 1 8 ? 4.416 -16.452 58.223 1.00 26.57 8 PRO M C 1
ATOM 3498 O O . PRO D 1 8 ? 5.606 -16.416 57.974 1.00 30.32 8 PRO M O 1
ATOM 3502 N N . ALA D 1 9 ? 3.496 -16.620 57.282 1.00 24.12 9 ALA M N 1
ATOM 3503 C CA . ALA D 1 9 ? 3.869 -16.676 55.877 1.00 23.12 9 ALA M CA 1
ATOM 3504 C C . ALA D 1 9 ? 3.952 -15.213 55.375 1.00 24.57 9 ALA M C 1
ATOM 3505 O O . ALA D 1 9 ? 4.515 -14.914 54.317 1.00 18.98 9 ALA M O 1
ATOM 3507 N N . SER D 1 10 ? 3.378 -14.301 56.156 1.00 28.53 10 SER M N 1
ATOM 3508 C CA . SER D 1 10 ? 3.372 -12.872 55.845 1.00 27.32 10 SER M CA 1
ATOM 3509 C C . SER D 1 10 ? 3.156 -12.061 57.100 1.00 25.43 10 SER M C 1
ATOM 3510 O O . SER D 1 10 ? 2.549 -12.535 58.063 1.00 21.73 10 SER M O 1
ATOM 3513 N N . LEU D 1 11 ? 3.718 -10.859 57.100 1.00 22.53 11 LEU M N 1
ATOM 3514 C CA . LEU D 1 11 ? 3.551 -9.929 58.199 1.00 20.59 11 LEU M CA 1
ATOM 3515 C C . LEU D 1 11 ? 4.026 -8.566 57.768 1.00 17.92 11 LEU M C 1
ATOM 3516 O O . LEU D 1 11 ? 4.950 -8.447 56.963 1.00 15.50 11 LEU M O 1
ATOM 3521 N N . ALA D 1 12 ? 3.274 -7.565 58.205 1.00 21.83 12 ALA M N 1
ATOM 3522 C CA . ALA D 1 12 ? 3.533 -6.164 57.928 1.00 22.22 12 ALA M CA 1
ATOM 3523 C C . ALA D 1 12 ? 3.809 -5.554 59.283 1.00 23.53 12 ALA M C 1
ATOM 3524 O O . ALA D 1 12 ? 2.990 -5.654 60.196 1.00 26.68 12 ALA M O 1
ATOM 3526 N N . VAL D 1 13 ? 4.963 -4.926 59.423 1.00 21.13 13 VAL M N 1
ATOM 3527 C CA . VAL D 1 13 ? 5.340 -4.324 60.692 1.00 20.32 13 VAL M CA 1
ATOM 3528 C C . VAL D 1 13 ? 5.631 -2.844 60.492 1.00 14.50 13 VAL M C 1
ATOM 3529 O O . VAL D 1 13 ? 6.209 -2.462 59.485 1.00 13.28 13 VAL M O 1
ATOM 3533 N N . SER D 1 14 ? 5.172 -2.013 61.417 1.00 13.19 14 SER M N 1
ATOM 3534 C CA . SER D 1 14 ? 5.435 -0.578 61.335 1.00 19.53 14 SER M CA 1
ATOM 3535 C C . SER D 1 14 ? 6.908 -0.303 61.659 1.00 17.85 14 SER M C 1
ATOM 3536 O O . SER D 1 14 ? 7.535 -1.023 62.445 1.00 17.74 14 SER M O 1
ATOM 3539 N N . LEU D 1 15 ? 7.458 0.735 61.054 1.00 17.55 15 LEU M N 1
ATOM 3540 C CA . LEU D 1 15 ? 8.842 1.090 61.310 1.00 20.06 15 LEU M CA 1
ATOM 3541 C C . LEU D 1 15 ? 9.067 1.271 62.792 1.00 20.34 15 LEU M C 1
ATOM 3542 O O . LEU D 1 15 ? 8.198 1.769 63.507 1.00 22.24 15 LEU M O 1
ATOM 3547 N N . GLY D 1 16 ? 10.235 0.839 63.255 1.00 23.93 16 GLY M N 1
ATOM 3548 C CA . GLY D 1 16 ? 10.562 0.975 64.661 1.00 22.40 16 GLY M CA 1
ATOM 3549 C C . GLY D 1 16 ? 10.032 -0.182 65.472 1.00 20.24 16 GLY M C 1
ATOM 3550 O O . GLY D 1 16 ? 10.564 -0.502 66.525 1.00 24.37 16 GLY M O 1
ATOM 3551 N N . GLN D 1 17 ? 8.999 -0.841 64.973 1.00 18.42 17 GLN M N 1
ATOM 3552 C CA . GLN D 1 17 ? 8.430 -1.954 65.700 1.00 20.54 17 GLN M CA 1
ATOM 3553 C C . GLN D 1 17 ? 9.271 -3.225 65.483 1.00 21.26 17 GLN M C 1
ATOM 3554 O O . GLN D 1 17 ? 10.264 -3.191 64.770 1.00 19.72 17 GLN M O 1
ATOM 3560 N N . ARG D 1 18 ? 8.962 -4.300 66.195 1.00 21.02 18 ARG M N 1
ATOM 3561 C CA . ARG D 1 18 ? 9.703 -5.536 66.023 1.00 25.87 18 ARG M CA 1
ATOM 3562 C C . ARG D 1 18 ? 8.885 -6.535 65.199 1.00 29.04 18 ARG M C 1
ATOM 3563 O O . ARG D 1 18 ? 7.654 -6.437 65.121 1.00 27.34 18 ARG M O 1
ATOM 3571 N N . ALA D 1 19 ? 9.599 -7.461 64.560 1.00 27.59 19 ALA M N 1
ATOM 3572 C CA . ALA D 1 19 ? 9.037 -8.523 63.743 1.00 21.44 19 ALA M CA 1
ATOM 3573 C C . ALA D 1 19 ? 9.656 -9.807 64.259 1.00 22.87 19 ALA M C 1
ATOM 3574 O O . ALA D 1 19 ? 10.841 -9.845 64.596 1.00 25.00 19 ALA M O 1
ATOM 3576 N N . THR D 1 20 ? 8.856 -10.852 64.350 1.00 20.63 20 THR M N 1
ATOM 3577 C CA . THR D 1 20 ? 9.367 -12.124 64.791 1.00 22.25 20 THR M CA 1
ATOM 3578 C C . THR D 1 20 ? 8.825 -13.233 63.886 1.00 22.71 20 THR M C 1
ATOM 3579 O O . THR D 1 20 ? 7.618 -13.298 63.600 1.00 25.90 20 THR M O 1
ATOM 3583 N N . ILE D 1 21 ? 9.744 -14.025 63.348 1.00 19.95 21 ILE M N 1
ATOM 3584 C CA . ILE D 1 21 ? 9.408 -15.133 62.469 1.00 19.33 21 ILE M CA 1
ATOM 3585 C C . ILE D 1 21 ? 9.807 -16.423 63.172 1.00 22.12 21 ILE M C 1
ATOM 3586 O O . ILE D 1 21 ? 10.881 -16.512 63.779 1.00 20.72 21 ILE M O 1
ATOM 3591 N N . SER D 1 22 ? 8.909 -17.399 63.100 1.00 20.99 22 SER M N 1
ATOM 3592 C CA . SER D 1 22 ? 9.072 -18.689 63.734 1.00 19.40 22 SER M CA 1
ATOM 3593 C C . SER D 1 22 ? 9.275 -19.839 62.765 1.00 20.69 22 SER M C 1
ATOM 3594 O O . SER D 1 22 ? 8.772 -19.845 61.634 1.00 19.15 22 SER M O 1
ATOM 3597 N N . CYS D 1 23 ? 9.982 -20.843 63.253 1.00 22.49 23 CYS M N 1
ATOM 3598 C CA . CYS D 1 23 ? 10.304 -22.001 62.453 1.00 23.84 23 CYS M CA 1
ATOM 3599 C C . CYS D 1 23 ? 10.257 -23.211 63.386 1.00 22.27 23 CYS M C 1
ATOM 3600 O O . CYS D 1 23 ? 10.888 -23.212 64.445 1.00 24.94 23 CYS M O 1
ATOM 3603 N N . ARG D 1 24 ? 9.434 -24.194 63.029 1.00 26.66 24 ARG M N 1
ATOM 3604 C CA . ARG D 1 24 ? 9.282 -25.420 63.808 1.00 26.34 24 ARG M CA 1
ATOM 3605 C C . ARG D 1 24 ? 9.750 -26.579 62.939 1.00 24.20 24 ARG M C 1
ATOM 3606 O O . ARG D 1 24 ? 9.292 -26.735 61.823 1.00 21.38 24 ARG M O 1
ATOM 3614 N N . ALA D 1 25 ? 10.684 -27.373 63.444 1.00 25.00 25 ALA M N 1
ATOM 3615 C CA . ALA D 1 25 ? 11.211 -28.508 62.699 1.00 26.08 25 ALA M CA 1
ATOM 3616 C C . ALA D 1 25 ? 10.564 -29.813 63.148 1.00 27.90 25 ALA M C 1
ATOM 3617 O O . ALA D 1 25 ? 10.282 -29.991 64.333 1.00 26.80 25 ALA M O 1
ATOM 3619 N N . SER D 1 26 ? 10.375 -30.731 62.199 1.00 30.26 26 SER M N 1
ATOM 3620 C CA . SER D 1 26 ? 9.770 -32.041 62.455 1.00 27.42 26 SER M CA 1
ATOM 3621 C C . SER D 1 26 ? 10.594 -32.882 63.427 1.00 27.65 26 SER M C 1
ATOM 3622 O O . SER D 1 26 ? 10.063 -33.729 64.145 1.00 28.31 26 SER M O 1
ATOM 3625 N N . GLU D 1 27 ? 11.899 -32.662 63.417 1.00 24.75 27 GLU M N 1
ATOM 3626 C CA . GLU D 1 27 ? 12.813 -33.363 64.302 1.00 22.71 27 GLU M CA 1
ATOM 3627 C C . GLU D 1 27 ? 13.745 -32.304 64.858 1.00 23.36 27 GLU M C 1
ATOM 3628 O O . GLU D 1 27 ? 13.884 -31.238 64.266 1.00 17.88 27 GLU M O 1
ATOM 3630 N N . SER D 1 28 A 14.303 -32.569 66.038 1.00 21.31 27 SER M N 1
ATOM 3631 C CA . SER D 1 28 A 15.253 -31.670 66.682 1.00 21.23 27 SER M CA 1
ATOM 3632 C C . SER D 1 28 A 16.460 -31.501 65.771 1.00 21.40 27 SER M C 1
ATOM 3633 O O . SER D 1 28 A 16.876 -32.453 65.113 1.00 15.04 27 SER M O 1
ATOM 3636 N N . VAL D 1 29 B 17.010 -30.289 65.744 1.00 16.19 27 VAL M N 1
ATOM 3637 C CA . VAL D 1 29 B 18.164 -29.993 64.909 1.00 16.60 27 VAL M CA 1
ATOM 3638 C C . VAL D 1 29 B 19.402 -29.774 65.783 1.00 15.91 27 VAL M C 1
ATOM 3639 O O . VAL D 1 29 B 20.429 -29.276 65.310 1.00 19.60 27 VAL M O 1
ATOM 3643 N N . ASP D 1 30 C 19.282 -30.105 67.068 1.00 18.09 27 ASP M N 1
ATOM 3644 C CA . ASP D 1 30 C 20.395 -29.970 68.007 1.00 18.45 27 ASP M CA 1
ATOM 3645 C C . ASP D 1 30 C 21.424 -31.046 67.712 1.00 18.68 27 ASP M C 1
ATOM 3646 O O . ASP D 1 30 C 21.071 -32.180 67.399 1.00 21.78 27 ASP M O 1
ATOM 3651 N N . TYR D 1 31 D 22.693 -30.710 67.879 1.00 17.77 27 TYR M N 1
ATOM 3652 C CA . TYR D 1 31 D 23.769 -31.656 67.646 1.00 17.14 27 TYR M CA 1
ATOM 3653 C C . TYR D 1 31 D 24.964 -31.219 68.465 1.00 17.99 27 TYR M C 1
ATOM 3654 O O . TYR D 1 31 D 25.471 -30.120 68.285 1.00 20.77 27 TYR M O 1
ATOM 3663 N N . TYR D 1 32 ? 25.372 -32.072 69.402 1.00 17.71 28 TYR M N 1
ATOM 3664 C CA . TYR D 1 32 ? 26.517 -31.825 70.269 1.00 20.90 28 TYR M CA 1
ATOM 3665 C C . TYR D 1 32 ? 26.578 -30.437 70.916 1.00 23.60 28 TYR M C 1
ATOM 3666 O O . TYR D 1 32 ? 27.617 -29.774 70.894 1.00 27.89 28 TYR M O 1
ATOM 3675 N N . GLY D 1 33 ? 25.462 -30.000 71.488 1.00 25.23 29 GLY M N 1
ATOM 3676 C CA . GLY D 1 33 ? 25.432 -28.714 72.159 1.00 24.15 29 GLY M CA 1
ATOM 3677 C C . GLY D 1 33 ? 25.064 -27.503 71.327 1.00 25.91 29 GLY M C 1
ATOM 3678 O O . GLY D 1 33 ? 24.941 -26.414 71.884 1.00 27.40 29 GLY M O 1
ATOM 3679 N N . LYS D 1 34 ? 24.881 -27.675 70.017 1.00 24.16 30 LYS M N 1
ATOM 3680 C CA . LYS D 1 34 ? 24.529 -26.565 69.132 1.00 23.08 30 LYS M CA 1
ATOM 3681 C C . LYS D 1 34 ? 23.203 -26.861 68.459 1.00 21.03 30 LYS M C 1
ATOM 3682 O O . LYS D 1 34 ? 22.794 -28.012 68.376 1.00 21.47 30 LYS M O 1
ATOM 3688 N N . SER D 1 35 ? 22.523 -25.817 67.999 1.00 20.98 31 SER M N 1
ATOM 3689 C CA . SER D 1 35 ? 21.265 -25.973 67.276 1.00 20.22 31 SER M CA 1
ATOM 3690 C C . SER D 1 35 ? 21.565 -25.549 65.827 1.00 21.36 31 SER M C 1
ATOM 3691 O O . SER D 1 35 ? 21.932 -24.398 65.548 1.00 20.65 31 SER M O 1
ATOM 3694 N N . PHE D 1 36 ? 21.438 -26.489 64.909 1.00 20.62 32 PHE M N 1
ATOM 3695 C CA . PHE D 1 36 ? 21.756 -26.228 63.518 1.00 17.33 32 PHE M CA 1
ATOM 3696 C C . PHE D 1 36 ? 20.689 -25.506 62.715 1.00 19.02 32 PHE M C 1
ATOM 3697 O O . PHE D 1 36 ? 20.231 -26.002 61.678 1.00 14.86 32 PHE M O 1
ATOM 3705 N N . MET D 1 37 ? 20.307 -24.326 63.198 1.00 17.72 33 MET M N 1
ATOM 3706 C CA . MET D 1 37 ? 19.313 -23.514 62.517 1.00 16.70 33 MET M CA 1
ATOM 3707 C C . MET D 1 37 ? 19.937 -22.240 61.999 1.00 11.43 33 MET M C 1
ATOM 3708 O O . MET D 1 37 ? 20.542 -21.493 62.755 1.00 10.91 33 MET M O 1
ATOM 3713 N N . ASN D 1 38 ? 19.692 -21.956 60.724 1.00 17.39 34 ASN M N 1
ATOM 3714 C CA . ASN D 1 38 ? 20.227 -20.772 60.057 1.00 13.13 34 ASN M CA 1
ATOM 3715 C C . ASN D 1 38 ? 19.100 -19.975 59.428 1.00 16.13 34 ASN M C 1
ATOM 3716 O O . ASN D 1 38 ? 18.050 -20.542 59.070 1.00 12.31 34 ASN M O 1
ATOM 3721 N N . TRP D 1 39 ? 19.325 -18.662 59.307 1.00 14.09 35 TRP M N 1
ATOM 3722 C CA . TRP D 1 39 ? 18.368 -17.730 58.729 1.00 9.41 35 TRP M CA 1
ATOM 3723 C C . TRP D 1 39 ? 19.019 -16.963 57.603 1.00 12.47 35 TRP M C 1
ATOM 3724 O O . TRP D 1 39 ? 20.214 -16.638 57.657 1.00 13.99 35 TRP M O 1
ATOM 3735 N N . PHE D 1 40 ? 18.231 -16.711 56.567 1.00 13.90 36 PHE M N 1
ATOM 3736 C CA . PHE D 1 40 ? 18.680 -15.995 55.385 1.00 14.37 36 PHE M CA 1
ATOM 3737 C C . PHE D 1 40 ? 17.688 -14.897 55.062 1.00 17.31 36 PHE M C 1
ATOM 3738 O O . PHE D 1 40 ? 16.535 -14.920 55.511 1.00 19.04 36 PHE M O 1
ATOM 3746 N N . GLN D 1 41 ? 18.148 -13.958 54.244 1.00 18.79 37 GLN M N 1
ATOM 3747 C CA . GLN D 1 41 ? 17.341 -12.840 53.808 1.00 14.53 37 GLN M CA 1
ATOM 3748 C C . GLN D 1 41 ? 17.412 -12.785 52.300 1.00 10.19 37 GLN M C 1
ATOM 3749 O O . GLN D 1 41 ? 18.451 -13.035 51.713 1.00 10.66 37 GLN M O 1
ATOM 3755 N N . GLN D 1 42 ? 16.303 -12.500 51.651 1.00 9.10 38 GLN M N 1
ATOM 3756 C CA . GLN D 1 42 ? 16.352 -12.391 50.214 1.00 14.15 38 GLN M CA 1
ATOM 3757 C C . GLN D 1 42 ? 15.467 -11.260 49.726 1.00 15.11 38 GLN M C 1
ATOM 3758 O O . GLN D 1 42 ? 14.246 -11.313 49.861 1.00 16.98 38 GLN M O 1
ATOM 3764 N N . LYS D 1 43 ? 16.088 -10.203 49.221 1.00 17.59 39 LYS M N 1
ATOM 3765 C CA . LYS D 1 43 ? 15.323 -9.081 48.708 1.00 20.70 39 LYS M CA 1
ATOM 3766 C C . LYS D 1 43 ? 15.005 -9.392 47.258 1.00 26.32 39 LYS M C 1
ATOM 3767 O O . LYS D 1 43 ? 15.665 -10.233 46.646 1.00 25.41 39 LYS M O 1
ATOM 3773 N N . PRO D 1 44 ? 13.931 -8.791 46.712 1.00 30.51 40 PRO M N 1
ATOM 3774 C CA . PRO D 1 44 ? 13.536 -9.036 45.320 1.00 33.27 40 PRO M CA 1
ATOM 3775 C C . PRO D 1 44 ? 14.672 -9.004 44.293 1.00 34.34 40 PRO M C 1
ATOM 3776 O O . PRO D 1 44 ? 15.531 -8.113 44.314 1.00 34.32 40 PRO M O 1
ATOM 3780 N N . GLY D 1 45 ? 14.683 -10.019 43.429 1.00 32.96 41 GLY M N 1
ATOM 3781 C CA . GLY D 1 45 ? 15.691 -10.119 42.388 1.00 33.69 41 GLY M CA 1
ATOM 3782 C C . GLY D 1 45 ? 17.109 -10.139 42.916 1.00 35.19 41 GLY M C 1
ATOM 3783 O O . GLY D 1 45 ? 18.041 -9.717 42.233 1.00 38.95 41 GLY M O 1
ATOM 3784 N N . GLN D 1 46 ? 17.264 -10.606 44.149 1.00 35.76 42 GLN M N 1
ATOM 3785 C CA . GLN D 1 46 ? 18.567 -10.676 44.793 1.00 28.93 42 GLN M CA 1
ATOM 3786 C C . GLN D 1 46 ? 18.735 -12.054 45.404 1.00 24.00 42 GLN M C 1
ATOM 3787 O O . GLN D 1 46 ? 17.752 -12.729 45.709 1.00 26.26 42 GLN M O 1
ATOM 3793 N N . PRO D 1 47 ? 19.983 -12.510 45.544 1.00 18.01 43 PRO M N 1
ATOM 3794 C CA . PRO D 1 47 ? 20.256 -13.821 46.137 1.00 18.98 43 PRO M CA 1
ATOM 3795 C C . PRO D 1 47 ? 20.091 -13.775 47.657 1.00 14.73 43 PRO M C 1
ATOM 3796 O O . PRO D 1 47 ? 20.054 -12.690 48.256 1.00 15.71 43 PRO M O 1
ATOM 3800 N N . PRO D 1 48 ? 19.950 -14.945 48.304 1.00 14.86 44 PRO M N 1
ATOM 3801 C CA . PRO D 1 48 ? 19.803 -14.957 49.767 1.00 13.13 44 PRO M CA 1
ATOM 3802 C C . PRO D 1 48 ? 21.076 -14.429 50.452 1.00 16.87 44 PRO M C 1
ATOM 3803 O O . PRO D 1 48 ? 22.195 -14.582 49.933 1.00 19.40 44 PRO M O 1
ATOM 3807 N N . LYS D 1 49 ? 20.896 -13.799 51.602 1.00 12.37 45 LYS M N 1
ATOM 3808 C CA . LYS D 1 49 ? 21.994 -13.275 52.393 1.00 15.65 45 LYS M CA 1
ATOM 3809 C C . LYS D 1 49 ? 21.950 -13.976 53.742 1.00 10.93 45 LYS M C 1
ATOM 3810 O O . LYS D 1 49 ? 20.903 -13.988 54.382 1.00 10.91 45 LYS M O 1
ATOM 3816 N N . LEU D 1 50 ? 23.076 -14.536 54.183 1.00 12.10 46 LEU M N 1
ATOM 3817 C CA . LEU D 1 50 ? 23.130 -15.203 55.481 1.00 12.19 46 LEU M CA 1
ATOM 3818 C C . LEU D 1 50 ? 22.966 -14.164 56.594 1.00 18.99 46 LEU M C 1
ATOM 3819 O O . LEU D 1 50 ? 23.736 -13.187 56.698 1.00 20.44 46 LEU M O 1
ATOM 3824 N N . LEU D 1 51 ? 21.963 -14.406 57.431 1.00 16.81 47 LEU M N 1
ATOM 3825 C CA . LEU D 1 51 ? 21.606 -13.529 58.530 1.00 15.16 47 LEU M CA 1
ATOM 3826 C C . LEU D 1 51 ? 22.044 -14.086 59.889 1.00 14.65 47 LEU M C 1
ATOM 3827 O O . LEU D 1 51 ? 22.746 -13.415 60.648 1.00 13.71 47 LEU M O 1
ATOM 3832 N N . ILE D 1 52 ? 21.643 -15.323 60.184 1.00 15.22 48 ILE M N 1
ATOM 3833 C CA . ILE D 1 52 ? 21.928 -15.959 61.472 1.00 12.78 48 ILE M CA 1
ATOM 3834 C C . ILE D 1 52 ? 22.348 -17.390 61.224 1.00 10.73 48 ILE M C 1
ATOM 3835 O O . ILE D 1 52 ? 21.789 -18.039 60.366 1.00 7.78 48 ILE M O 1
ATOM 3840 N N . TYR D 1 53 ? 23.373 -17.858 61.937 1.00 17.65 49 TYR M N 1
ATOM 3841 C CA . TYR D 1 53 ? 23.856 -19.243 61.817 1.00 13.58 49 TYR M CA 1
ATOM 3842 C C . TYR D 1 53 ? 23.903 -19.833 63.222 1.00 16.39 49 TYR M C 1
ATOM 3843 O O . TYR D 1 53 ? 24.041 -19.092 64.218 1.00 17.76 49 TYR M O 1
ATOM 3852 N N . ALA D 1 54 ? 23.822 -21.156 63.303 1.00 15.76 50 ALA M N 1
ATOM 3853 C CA . ALA D 1 54 ? 23.828 -21.848 64.582 1.00 17.61 50 ALA M CA 1
ATOM 3854 C C . ALA D 1 54 ? 22.826 -21.234 65.572 1.00 19.44 50 ALA M C 1
ATOM 3855 O O . ALA D 1 54 ? 23.187 -20.897 66.708 1.00 22.17 50 ALA M O 1
ATOM 3857 N N . ALA D 1 55 ? 21.597 -21.023 65.094 1.00 17.76 51 ALA M N 1
ATOM 3858 C CA . ALA D 1 55 ? 20.470 -20.490 65.871 1.00 16.70 51 ALA M CA 1
ATOM 3859 C C . ALA D 1 55 ? 20.448 -19.018 66.304 1.00 17.89 51 ALA M C 1
ATOM 3860 O O . ALA D 1 55 ? 19.454 -18.332 66.076 1.00 19.57 51 ALA M O 1
ATOM 3862 N N . SER D 1 56 ? 21.547 -18.519 66.867 1.00 18.92 52 SER M N 1
ATOM 3863 C CA . SER D 1 56 ? 21.600 -17.149 67.374 1.00 18.21 52 SER M CA 1
ATOM 3864 C C . SER D 1 56 ? 22.922 -16.421 67.165 1.00 18.18 52 SER M C 1
ATOM 3865 O O . SER D 1 56 ? 23.379 -15.681 68.044 1.00 15.50 52 SER M O 1
ATOM 3868 N N . ASN D 1 57 ? 23.553 -16.639 66.023 1.00 20.77 53 ASN M N 1
ATOM 3869 C CA . ASN D 1 57 ? 24.826 -15.981 65.758 1.00 22.06 53 ASN M CA 1
ATOM 3870 C C . ASN D 1 57 ? 24.737 -15.156 64.493 1.00 20.67 53 ASN M C 1
ATOM 3871 O O . ASN D 1 57 ? 24.357 -15.657 63.433 1.00 20.49 53 ASN M O 1
ATOM 3876 N N . GLN D 1 58 ? 25.075 -13.879 64.624 1.00 24.00 54 GLN M N 1
ATOM 3877 C CA . GLN D 1 58 ? 25.042 -12.932 63.510 1.00 22.62 54 GLN M CA 1
ATOM 3878 C C . GLN D 1 58 ? 26.048 -13.267 62.415 1.00 20.82 54 GLN M C 1
ATOM 3879 O O . GLN D 1 58 ? 27.221 -13.533 62.692 1.00 16.52 54 GLN M O 1
ATOM 3885 N N . GLY D 1 59 ? 25.592 -13.249 61.171 1.00 20.33 55 GLY M N 1
ATOM 3886 C CA . GLY D 1 59 ? 26.504 -13.469 60.064 1.00 24.39 55 GLY M CA 1
ATOM 3887 C C . GLY D 1 59 ? 27.379 -12.220 60.050 1.00 22.88 55 GLY M C 1
ATOM 3888 O O . GLY D 1 59 ? 27.112 -11.296 60.809 1.00 24.91 55 GLY M O 1
ATOM 3889 N N . SER D 1 60 ? 28.329 -12.117 59.128 1.00 23.55 56 SER M N 1
ATOM 3890 C CA . SER D 1 60 ? 29.234 -10.961 59.098 1.00 25.13 56 SER M CA 1
ATOM 3891 C C . SER D 1 60 ? 28.697 -9.546 59.360 1.00 26.68 56 SER M C 1
ATOM 3892 O O . SER D 1 60 ? 28.510 -9.160 60.512 1.00 31.42 56 SER M O 1
ATOM 3895 N N . GLY D 1 61 ? 28.515 -8.750 58.314 1.00 27.03 57 GLY M N 1
ATOM 3896 C CA . GLY D 1 61 ? 28.005 -7.403 58.506 1.00 21.58 57 GLY M CA 1
ATOM 3897 C C . GLY D 1 61 ? 26.501 -7.366 58.743 1.00 23.43 57 GLY M C 1
ATOM 3898 O O . GLY D 1 61 ? 25.783 -6.613 58.084 1.00 24.56 57 GLY M O 1
ATOM 3899 N N . VAL D 1 62 ? 26.025 -8.194 59.670 1.00 20.24 58 VAL M N 1
ATOM 3900 C CA . VAL D 1 62 ? 24.603 -8.287 60.011 1.00 17.11 58 VAL M CA 1
ATOM 3901 C C . VAL D 1 62 ? 24.321 -7.433 61.261 1.00 15.45 58 VAL M C 1
ATOM 3902 O O . VAL D 1 62 ? 24.802 -7.747 62.349 1.00 15.24 58 VAL M O 1
ATOM 3906 N N . PRO D 1 63 ? 23.519 -6.353 61.127 1.00 15.23 59 PRO M N 1
ATOM 3907 C CA . PRO D 1 63 ? 23.240 -5.516 62.296 1.00 15.94 59 PRO M CA 1
ATOM 3908 C C . PRO D 1 63 ? 22.637 -6.207 63.506 1.00 19.17 59 PRO M C 1
ATOM 3909 O O . PRO D 1 63 ? 22.082 -7.303 63.416 1.00 17.97 59 PRO M O 1
ATOM 3913 N N . ALA D 1 64 ? 22.761 -5.537 64.643 1.00 20.97 60 ALA M N 1
ATOM 3914 C CA . ALA D 1 64 ? 22.277 -6.057 65.901 1.00 22.54 60 ALA M CA 1
ATOM 3915 C C . ALA D 1 64 ? 20.764 -6.100 65.981 1.00 22.42 60 ALA M C 1
ATOM 3916 O O . ALA D 1 64 ? 20.218 -6.644 66.939 1.00 27.86 60 ALA M O 1
ATOM 3918 N N . ARG D 1 65 ? 20.092 -5.513 64.989 1.00 24.03 61 ARG M N 1
ATOM 3919 C CA . ARG D 1 65 ? 18.624 -5.510 64.930 1.00 20.73 61 ARG M CA 1
ATOM 3920 C C . ARG D 1 65 ? 18.120 -6.935 64.751 1.00 17.65 61 ARG M C 1
ATOM 3921 O O . ARG D 1 65 ? 16.989 -7.250 65.092 1.00 23.11 61 ARG M O 1
ATOM 3929 N N . PHE D 1 66 ? 18.904 -7.733 64.041 1.00 16.31 62 PHE M N 1
ATOM 3930 C CA . PHE D 1 66 ? 18.547 -9.107 63.766 1.00 15.45 62 PHE M CA 1
ATOM 3931 C C . PHE D 1 66 ? 19.149 -9.998 64.818 1.00 14.16 62 PHE M C 1
ATOM 3932 O O . PHE D 1 66 ? 20.331 -9.869 65.122 1.00 17.27 62 PHE M O 1
ATOM 3940 N N . SER D 1 67 ? 18.354 -10.906 65.365 1.00 14.98 63 SER M N 1
ATOM 3941 C CA . SER D 1 67 ? 18.857 -11.847 66.372 1.00 16.68 63 SER M CA 1
ATOM 3942 C C . SER D 1 67 ? 18.123 -13.183 66.268 1.00 15.24 63 SER M C 1
ATOM 3943 O O . SER D 1 67 ? 17.057 -13.265 65.650 1.00 16.09 63 SER M O 1
ATOM 3946 N N . GLY D 1 68 ? 18.699 -14.231 66.853 1.00 16.60 64 GLY M N 1
ATOM 3947 C CA . GLY D 1 68 ? 18.064 -15.542 66.812 1.00 19.13 64 GLY M CA 1
ATOM 3948 C C . GLY D 1 68 ? 17.922 -16.189 68.180 1.00 15.70 64 GLY M C 1
ATOM 3949 O O . GLY D 1 68 ? 18.681 -15.872 69.078 1.00 19.71 64 GLY M O 1
ATOM 3950 N N . SER D 1 69 ? 16.940 -17.075 68.342 1.00 21.97 65 SER M N 1
ATOM 3951 C CA . SER D 1 69 ? 16.704 -17.783 69.607 1.00 22.01 65 SER M CA 1
ATOM 3952 C C . SER D 1 69 ? 16.037 -19.129 69.329 1.00 24.20 65 SER M C 1
ATOM 3953 O O . SER D 1 69 ? 15.355 -19.285 68.306 1.00 25.58 65 SER M O 1
ATOM 3956 N N . GLY D 1 70 ? 16.166 -20.068 70.264 1.00 28.66 66 GLY M N 1
ATOM 3957 C CA . GLY D 1 70 ? 15.534 -21.366 70.083 1.00 26.91 66 GLY M CA 1
ATOM 3958 C C . GLY D 1 70 ? 16.380 -22.612 70.255 1.00 27.62 66 GLY M C 1
ATOM 3959 O O . GLY D 1 70 ? 17.611 -22.557 70.249 1.00 24.13 66 GLY M O 1
ATOM 3960 N N . SER D 1 71 ? 15.696 -23.749 70.358 1.00 30.60 67 SER M N 1
ATOM 3961 C CA . SER D 1 71 ? 16.337 -25.051 70.522 1.00 28.27 67 SER M CA 1
ATOM 3962 C C . SER D 1 71 ? 15.398 -26.174 70.068 1.00 27.27 67 SER M C 1
ATOM 3963 O O . SER D 1 71 ? 14.171 -25.975 69.907 1.00 21.11 67 SER M O 1
ATOM 3966 N N . GLY D 1 72 ? 16.000 -27.351 69.876 1.00 24.27 68 GLY M N 1
ATOM 3967 C CA . GLY D 1 72 ? 15.287 -28.533 69.441 1.00 22.40 68 GLY M CA 1
ATOM 3968 C C . GLY D 1 72 ? 14.636 -28.384 68.086 1.00 24.68 68 GLY M C 1
ATOM 3969 O O . GLY D 1 72 ? 15.286 -28.521 67.046 1.00 22.47 68 GLY M O 1
ATOM 3970 N N . THR D 1 73 ? 13.342 -28.106 68.119 1.00 23.09 69 THR M N 1
ATOM 3971 C CA . THR D 1 73 ? 12.537 -27.917 66.928 1.00 27.35 69 THR M CA 1
ATOM 3972 C C . THR D 1 73 ? 11.926 -26.497 66.877 1.00 26.54 69 THR M C 1
ATOM 3973 O O . THR D 1 73 ? 11.223 -26.147 65.928 1.00 25.87 69 THR M O 1
ATOM 3977 N N . ASP D 1 74 ? 12.152 -25.706 67.921 1.00 29.68 70 ASP M N 1
ATOM 3978 C CA . ASP D 1 74 ? 11.594 -24.360 67.999 1.00 30.17 70 ASP M CA 1
ATOM 3979 C C . ASP D 1 74 ? 12.625 -23.262 67.860 1.00 25.77 70 ASP M C 1
ATOM 3980 O O . ASP D 1 74 ? 13.532 -23.157 68.687 1.00 20.48 70 ASP M O 1
ATOM 3985 N N . PHE D 1 75 ? 12.440 -22.407 66.854 1.00 26.26 71 PHE M N 1
ATOM 3986 C CA . PHE D 1 75 ? 13.361 -21.297 66.588 1.00 25.70 71 PHE M CA 1
ATOM 3987 C C . PHE D 1 75 ? 12.651 -20.044 66.048 1.00 23.66 71 PHE M C 1
ATOM 3988 O O . PHE D 1 75 ? 11.621 -20.145 65.374 1.00 23.49 71 PHE M O 1
ATOM 3996 N N . SER D 1 76 ? 13.249 -18.878 66.302 1.00 23.31 72 SER M N 1
ATOM 3997 C CA . SER D 1 76 ? 12.709 -17.603 65.854 1.00 17.85 72 SER M CA 1
ATOM 3998 C C . SER D 1 76 ? 13.772 -16.592 65.448 1.00 15.91 72 SER M C 1
ATOM 3999 O O . SER D 1 76 ? 14.868 -16.558 66.004 1.00 14.64 72 SER M O 1
ATOM 4002 N N . LEU D 1 77 ? 13.399 -15.735 64.505 1.00 16.80 73 LEU M N 1
ATOM 4003 C CA . LEU D 1 77 ? 14.233 -14.647 64.015 1.00 17.37 73 LEU M CA 1
ATOM 4004 C C . LEU D 1 77 ? 13.517 -13.382 64.470 1.00 17.80 73 LEU M C 1
ATOM 4005 O O . LEU D 1 77 ? 12.301 -13.245 64.283 1.00 20.49 73 LEU M O 1
ATOM 4010 N N . HIS D 1 78 ? 14.265 -12.480 65.088 1.00 19.86 74 HIS M N 1
ATOM 4011 C CA . HIS D 1 78 ? 13.721 -11.225 65.587 1.00 20.25 74 HIS M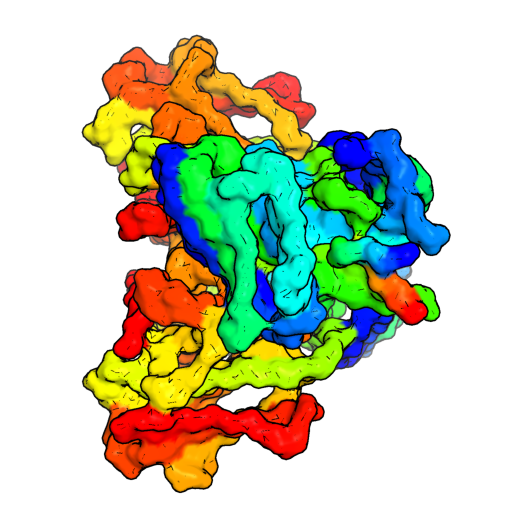 CA 1
ATOM 4012 C C . HIS D 1 78 ? 14.390 -10.062 64.905 1.00 19.62 74 HIS M C 1
ATOM 4013 O O . HIS D 1 78 ? 15.582 -10.109 64.592 1.00 21.47 74 HIS M O 1
ATOM 4020 N N . ILE D 1 79 ? 13.594 -9.053 64.587 1.00 16.49 75 ILE M N 1
ATOM 4021 C CA . ILE D 1 79 ? 14.113 -7.859 63.933 1.00 18.44 75 ILE M CA 1
ATOM 4022 C C . ILE D 1 79 ? 13.502 -6.664 64.642 1.00 20.17 75 ILE M C 1
ATOM 4023 O O . ILE D 1 79 ? 12.281 -6.460 64.593 1.00 22.03 75 ILE M O 1
ATOM 4028 N N . HIS D 1 80 ? 14.322 -5.921 65.372 1.00 17.88 76 HIS M N 1
ATOM 4029 C CA . HIS D 1 80 ? 13.838 -4.744 66.063 1.00 16.86 76 HIS M CA 1
ATOM 4030 C C . HIS D 1 80 ? 14.965 -3.761 66.219 1.00 18.06 76 HIS M C 1
ATOM 4031 O O . HIS D 1 80 ? 16.036 -4.117 66.705 1.00 18.64 76 HIS M O 1
ATOM 4038 N N . PRO D 1 81 ? 14.734 -2.500 65.820 1.00 19.74 77 PRO M N 1
ATOM 4039 C CA . PRO D 1 81 ? 13.458 -2.074 65.254 1.00 14.30 77 PRO M CA 1
ATOM 4040 C C . PRO D 1 81 ? 13.389 -2.405 63.763 1.00 15.05 77 PRO M C 1
ATOM 4041 O O . PRO D 1 81 ? 14.397 -2.610 63.099 1.00 16.82 77 PRO M O 1
ATOM 4045 N N . MET D 1 82 ? 12.182 -2.481 63.246 1.00 13.45 78 MET M N 1
ATOM 4046 C CA . MET D 1 82 ? 11.983 -2.738 61.845 1.00 14.26 78 MET M CA 1
ATOM 4047 C C . MET D 1 82 ? 12.497 -1.485 61.109 1.00 20.96 78 MET M C 1
ATOM 4048 O O . MET D 1 82 ? 12.284 -0.365 61.582 1.00 19.43 78 MET M O 1
ATOM 4053 N N . GLU D 1 83 ? 13.208 -1.677 60.001 1.00 19.67 79 GLU M N 1
ATOM 4054 C CA . GLU D 1 83 ? 13.699 -0.581 59.180 1.00 18.39 79 GLU M CA 1
ATOM 4055 C C . GLU D 1 83 ? 13.256 -0.765 57.732 1.00 17.23 79 GLU M C 1
ATOM 4056 O O . GLU D 1 83 ? 13.067 -1.889 57.258 1.00 15.42 79 GLU M O 1
ATOM 4062 N N . GLU D 1 84 ? 13.138 0.356 57.030 1.00 22.83 80 GLU M N 1
ATOM 4063 C CA . GLU D 1 84 ? 12.679 0.411 55.640 1.00 25.18 80 GLU M CA 1
ATOM 4064 C C . GLU D 1 84 ? 13.215 -0.648 54.655 1.00 26.07 80 GLU M C 1
ATOM 4065 O O . GLU D 1 84 ? 12.466 -1.224 53.864 1.00 23.78 80 GLU M O 1
ATOM 4067 N N . ASP D 1 85 ? 14.513 -0.916 54.737 1.00 25.09 81 ASP M N 1
ATOM 4068 C CA . ASP D 1 85 ? 15.171 -1.878 53.868 1.00 22.98 81 ASP M CA 1
ATOM 4069 C C . ASP D 1 85 ? 15.039 -3.312 54.390 1.00 18.12 81 ASP M C 1
ATOM 4070 O O . ASP D 1 85 ? 15.653 -4.239 53.858 1.00 15.82 81 ASP M O 1
ATOM 4072 N N . ASP D 1 86 ? 14.273 -3.493 55.457 1.00 13.18 82 ASP M N 1
ATOM 4073 C CA . ASP D 1 86 ? 14.110 -4.836 56.017 1.00 16.93 82 ASP M CA 1
ATOM 4074 C C . ASP D 1 86 ? 13.018 -5.585 55.259 1.00 14.69 82 ASP M C 1
ATOM 4075 O O . ASP D 1 86 ? 12.799 -6.779 55.454 1.00 18.15 82 ASP M O 1
ATOM 4080 N N . SER D 1 87 ? 12.363 -4.888 54.345 1.00 11.98 83 SER M N 1
ATOM 4081 C CA . SER D 1 87 ? 11.299 -5.499 53.588 1.00 11.11 83 SER M CA 1
ATOM 4082 C C . SER D 1 87 ? 11.889 -6.581 52.686 1.00 14.20 83 SER M C 1
ATOM 4083 O O . SER D 1 87 ? 12.636 -6.262 51.750 1.00 16.63 83 SER M O 1
ATOM 4086 N N . ALA D 1 88 ? 11.550 -7.847 52.965 1.00 15.74 84 ALA M N 1
ATOM 4087 C CA . ALA D 1 88 ? 12.066 -8.986 52.201 1.00 9.94 84 ALA M CA 1
ATOM 4088 C C . ALA D 1 88 ? 11.484 -10.343 52.592 1.00 14.47 84 ALA M C 1
ATOM 4089 O O . ALA D 1 88 ? 10.640 -10.455 53.490 1.00 17.76 84 ALA M O 1
ATOM 4091 N N . MET D 1 89 ? 11.955 -11.371 51.891 1.00 10.66 85 MET M N 1
ATOM 4092 C CA . MET D 1 89 ? 11.577 -12.752 52.136 1.00 15.23 85 MET M CA 1
ATOM 4093 C C . MET D 1 89 ? 12.615 -13.311 53.102 1.00 18.46 85 MET M C 1
ATOM 4094 O O . MET D 1 89 ? 13.819 -13.076 52.930 1.00 21.58 85 MET M O 1
ATOM 4099 N N . TYR D 1 90 ? 12.166 -14.036 54.117 1.00 18.32 86 TYR M N 1
ATOM 4100 C CA . TYR D 1 90 ? 13.085 -14.638 55.088 1.00 19.30 86 TYR M CA 1
ATOM 4101 C C . TYR D 1 90 ? 12.852 -16.141 55.144 1.00 19.42 86 TYR M C 1
ATOM 4102 O O . TYR D 1 90 ? 11.700 -16.593 55.114 1.00 19.11 86 TYR M O 1
ATOM 4111 N N . PHE D 1 91 ? 13.946 -16.902 55.177 1.00 17.52 87 PHE M N 1
ATOM 4112 C CA . PHE D 1 91 ? 13.894 -18.366 55.215 1.00 14.69 87 PHE M CA 1
ATOM 4113 C C . PHE D 1 91 ? 14.764 -18.901 56.324 1.00 14.35 87 PHE M C 1
ATOM 4114 O O . PHE D 1 91 ? 15.872 -18.409 56.529 1.00 11.40 87 PHE M O 1
ATOM 4122 N N . CYS D 1 92 ? 14.239 -19.866 57.072 1.00 14.85 88 CYS M N 1
ATOM 4123 C CA . CYS D 1 92 ? 15.026 -20.548 58.086 1.00 11.20 88 CYS M CA 1
ATOM 4124 C C . CYS D 1 92 ? 15.493 -21.779 57.302 1.00 11.35 88 CYS M C 1
ATOM 4125 O O . CYS D 1 92 ? 14.952 -22.047 56.216 1.00 6.00 88 CYS M O 1
ATOM 4128 N N . GLN D 1 93 ? 16.557 -22.431 57.772 1.00 13.15 89 GLN M N 1
ATOM 4129 C CA . GLN D 1 93 ? 17.111 -23.632 57.141 1.00 12.13 89 GLN M CA 1
ATOM 4130 C C . GLN D 1 93 ? 17.829 -24.465 58.186 1.00 8.68 89 GLN M C 1
ATOM 4131 O O . GLN D 1 93 ? 18.445 -23.918 59.079 1.00 15.16 89 GLN M O 1
ATOM 4137 N N . GLN D 1 94 ? 17.759 -25.786 58.080 1.00 11.05 90 GLN M N 1
ATOM 4138 C CA . GLN D 1 94 ? 18.461 -26.646 59.030 1.00 12.43 90 GLN M CA 1
ATOM 4139 C C . GLN D 1 94 ? 19.664 -27.241 58.318 1.00 10.00 90 GLN M C 1
ATOM 4140 O O . GLN D 1 94 ? 19.568 -27.652 57.168 1.00 9.19 90 GLN M O 1
ATOM 4146 N N . SER D 1 95 ? 20.795 -27.289 59.003 1.00 9.75 91 SER M N 1
ATOM 4147 C CA . SER D 1 95 ? 21.994 -27.843 58.392 1.00 18.21 91 SER M CA 1
ATOM 4148 C C . SER D 1 95 ? 22.522 -29.025 59.182 1.00 20.38 91 SER M C 1
ATOM 4149 O O . SER D 1 95 ? 23.725 -29.253 59.200 1.00 14.74 91 SER M O 1
ATOM 4152 N N . LYS D 1 96 ? 21.634 -29.751 59.861 1.00 20.64 92 LYS M N 1
ATOM 4153 C CA . LYS D 1 96 ? 22.073 -30.900 60.643 1.00 22.11 92 LYS M CA 1
ATOM 4154 C C . LYS D 1 96 ? 21.975 -32.187 59.848 1.00 21.45 92 LYS M C 1
ATOM 4155 O O . LYS D 1 96 ? 22.859 -33.035 59.911 1.00 23.42 92 LYS M O 1
ATOM 4161 N N . GLU D 1 97 ? 20.898 -32.324 59.097 1.00 19.83 93 GLU M N 1
ATOM 4162 C CA . GLU D 1 97 ? 20.685 -33.522 58.311 1.00 17.09 93 GLU M CA 1
ATOM 4163 C C . GLU D 1 97 ? 20.745 -33.187 56.849 1.00 16.38 93 GLU M C 1
ATOM 4164 O O . GLU D 1 97 ? 20.502 -32.046 56.449 1.00 22.21 93 GLU M O 1
ATOM 4170 N N . VAL D 1 98 ? 21.143 -34.167 56.057 1.00 15.25 94 VAL M N 1
ATOM 4171 C CA . VAL D 1 98 ? 21.156 -34.037 54.607 1.00 17.27 94 VAL M CA 1
ATOM 4172 C C . VAL D 1 98 ? 19.890 -34.841 54.278 1.00 16.31 94 VAL M C 1
ATOM 4173 O O . VAL D 1 98 ? 19.744 -35.971 54.739 1.00 16.73 94 VAL M O 1
ATOM 4177 N N . PRO D 1 99 ? 19.015 -34.319 53.409 1.00 14.85 95 PRO M N 1
ATOM 4178 C CA . PRO D 1 99 ? 19.149 -33.039 52.716 1.00 11.54 95 PRO M CA 1
ATOM 4179 C C . PRO D 1 99 ? 19.024 -31.816 53.618 1.00 13.78 95 PRO M C 1
ATOM 4180 O O . PRO D 1 99 ? 18.429 -31.891 54.706 1.00 16.72 95 PRO M O 1
ATOM 4184 N N . TRP D 1 100 ? 19.678 -30.729 53.201 1.00 14.08 96 TRP M N 1
ATOM 4185 C CA . TRP D 1 100 ? 19.589 -29.449 53.903 1.00 10.79 96 TRP M CA 1
ATOM 4186 C C . TRP D 1 100 ? 18.164 -29.050 53.545 1.00 5.09 96 TRP M C 1
ATOM 4187 O O . TRP D 1 100 ? 17.724 -29.291 52.426 1.00 11.48 96 TRP M O 1
ATOM 4198 N N . THR D 1 101 ? 17.435 -28.447 54.463 1.00 13.68 97 THR M N 1
ATOM 4199 C CA . THR D 1 101 ? 16.067 -28.054 54.134 1.00 16.77 97 THR M CA 1
ATOM 4200 C C . THR D 1 101 ? 15.745 -26.624 54.579 1.00 14.35 97 THR M C 1
ATOM 4201 O O . THR D 1 101 ? 16.305 -26.117 55.561 1.00 14.10 97 THR M O 1
ATOM 4205 N N . PHE D 1 102 ? 14.813 -25.995 53.863 1.00 15.62 98 PHE M N 1
ATOM 4206 C CA . PHE D 1 102 ? 14.395 -24.637 54.164 1.00 16.68 98 PHE M CA 1
ATOM 4207 C C . PHE D 1 102 ? 12.910 -24.574 54.528 1.00 19.07 98 PHE M C 1
ATOM 4208 O O . PHE D 1 102 ? 12.113 -25.433 54.133 1.00 12.55 98 PHE M O 1
ATOM 4216 N N . GLY D 1 103 ? 12.556 -23.565 55.315 1.00 17.88 99 GLY M N 1
ATOM 4217 C CA . GLY D 1 103 ? 11.168 -23.354 55.669 1.00 12.52 99 GLY M CA 1
ATOM 4218 C C . GLY D 1 103 ? 10.611 -22.659 54.444 1.00 13.05 99 GLY M C 1
ATOM 4219 O O . GLY D 1 103 ? 11.378 -22.137 53.615 1.00 14.78 99 GLY M O 1
ATOM 4220 N N . GLY D 1 104 ? 9.286 -22.584 54.353 1.00 13.09 100 GLY M N 1
ATOM 4221 C CA . GLY D 1 104 ? 8.656 -21.971 53.197 1.00 16.46 100 GLY M CA 1
ATOM 4222 C C . GLY D 1 104 ? 8.898 -20.495 52.942 1.00 16.78 100 GLY M C 1
ATOM 4223 O O . GLY D 1 104 ? 8.573 -20.002 51.858 1.00 20.9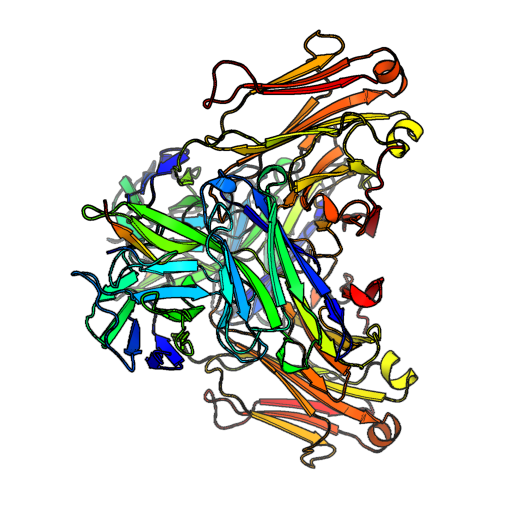7 100 GLY M O 1
ATOM 4224 N N . GLY D 1 105 ? 9.446 -19.798 53.933 1.00 20.11 101 GLY M N 1
ATOM 4225 C CA . GLY D 1 105 ? 9.718 -18.371 53.810 1.00 17.51 101 GLY M CA 1
ATOM 4226 C C . GLY D 1 105 ? 8.597 -17.491 54.329 1.00 18.60 101 GLY M C 1
ATOM 4227 O O . GLY D 1 105 ? 7.498 -17.975 54.619 1.00 17.28 101 GLY M O 1
ATOM 4228 N N . THR D 1 106 ? 8.910 -16.228 54.601 1.00 14.74 102 THR M N 1
ATOM 4229 C CA . THR D 1 106 ? 7.879 -15.297 55.027 1.00 15.47 102 THR M CA 1
ATOM 4230 C C . THR D 1 106 ? 8.139 -13.945 54.435 1.00 12.31 102 THR M C 1
ATOM 4231 O O . THR D 1 106 ? 9.270 -13.490 54.387 1.00 12.24 102 THR M O 1
ATOM 4235 N N . LYS D 1 107 ? 7.102 -13.381 53.837 1.00 15.66 103 LYS M N 1
ATOM 4236 C CA . LYS D 1 107 ? 7.221 -12.089 53.212 1.00 15.67 103 LYS M CA 1
ATOM 4237 C C . LYS D 1 107 ? 6.962 -11.011 54.245 1.00 16.42 103 LYS M C 1
ATOM 4238 O O . LYS D 1 107 ? 5.832 -10.828 54.709 1.00 18.04 103 LYS M O 1
ATOM 4244 N N . LEU D 1 108 ? 8.050 -10.399 54.701 1.00 18.30 104 LEU M N 1
ATOM 4245 C CA . LEU D 1 108 ? 7.976 -9.320 55.674 1.00 17.19 104 LEU M CA 1
ATOM 4246 C C . LEU D 1 108 ? 7.860 -8.044 54.894 1.00 15.24 104 LEU M C 1
ATOM 4247 O O . LEU D 1 108 ? 8.642 -7.797 53.987 1.00 15.92 104 LEU M O 1
ATOM 4252 N N . GLU D 1 109 ? 6.846 -7.258 55.206 1.00 18.25 105 GLU M N 1
ATOM 4253 C CA . GLU D 1 109 ? 6.651 -5.990 54.533 1.00 17.14 105 GLU M CA 1
ATOM 4254 C C . GLU D 1 109 ? 6.532 -4.926 55.600 1.00 13.91 105 GLU M C 1
ATOM 4255 O O . GLU D 1 109 ? 6.287 -5.231 56.771 1.00 17.06 105 GLU M O 1
ATOM 4261 N N . ILE D 1 110 ? 6.715 -3.677 55.203 1.00 15.58 106 ILE M N 1
ATOM 4262 C CA . ILE D 1 110 ? 6.603 -2.562 56.125 1.00 15.64 106 ILE M CA 1
ATOM 4263 C C . ILE D 1 110 ? 5.144 -2.128 56.109 1.00 15.51 106 ILE M C 1
ATOM 4264 O O . ILE D 1 110 ? 4.524 -2.069 55.043 1.00 9.12 106 ILE M O 1
ATOM 4269 N N . LYS D 1 111 ? 4.587 -1.859 57.283 1.00 16.17 107 LYS M N 1
ATOM 4270 C CA . LYS D 1 111 ? 3.215 -1.394 57.357 1.00 20.81 107 LYS M CA 1
ATOM 4271 C C . LYS D 1 111 ? 3.248 0.140 57.330 1.00 22.58 107 LYS M C 1
ATOM 4272 O O . LYS D 1 111 ? 3.645 0.779 58.308 1.00 25.86 107 LYS M O 1
ATOM 4278 N N . ARG D 1 112 ? 2.918 0.718 56.180 1.00 18.65 108 ARG M N 1
ATOM 4279 C CA . ARG D 1 112 ? 2.873 2.163 56.035 1.00 17.87 108 ARG M CA 1
ATOM 4280 C C . ARG D 1 112 ? 1.404 2.573 56.102 1.00 21.10 108 ARG M C 1
ATOM 4281 O O . ARG D 1 112 ? 0.535 1.725 56.337 1.00 22.98 108 ARG M O 1
ATOM 4289 N N . ALA D 1 113 ? 1.118 3.864 55.934 1.00 20.80 109 ALA M N 1
ATOM 4290 C CA . ALA D 1 113 ? -0.268 4.354 55.978 1.00 21.18 109 ALA M CA 1
ATOM 4291 C C . ALA D 1 113 ? -1.013 3.895 54.732 1.00 17.91 109 ALA M C 1
ATOM 4292 O O . ALA D 1 113 ? -0.390 3.599 53.719 1.00 20.30 109 ALA M O 1
ATOM 4294 N N . ASP D 1 114 ? -2.338 3.818 54.816 1.00 18.94 110 ASP M N 1
ATOM 4295 C CA . ASP D 1 114 ? -3.160 3.416 53.674 1.00 18.76 110 ASP M CA 1
ATOM 4296 C C . ASP D 1 114 ? -3.005 4.466 52.583 1.00 19.45 110 ASP M C 1
ATOM 4297 O O . ASP D 1 114 ? -3.009 5.654 52.861 1.00 25.25 110 ASP M O 1
ATOM 4302 N N . ALA D 1 115 ? -2.873 4.028 51.341 1.00 21.10 111 ALA M N 1
ATOM 4303 C CA . ALA D 1 115 ? -2.708 4.934 50.217 1.00 21.92 111 ALA M CA 1
ATOM 4304 C C . ALA D 1 115 ? -3.560 4.447 49.036 1.00 21.39 111 ALA M C 1
ATOM 4305 O O . ALA D 1 115 ? -3.555 3.252 48.721 1.00 20.89 111 ALA M O 1
ATOM 4307 N N . ALA D 1 116 ? -4.395 5.329 48.491 1.00 16.93 112 ALA M N 1
ATOM 4308 C CA . ALA D 1 116 ? -5.236 5.005 47.338 1.00 15.93 112 ALA M CA 1
ATOM 4309 C C . ALA D 1 116 ? -4.351 5.072 46.089 1.00 16.64 112 ALA M C 1
ATOM 4310 O O . ALA D 1 116 ? -3.405 5.858 46.046 1.00 21.27 112 ALA M O 1
ATOM 4312 N N . PRO D 1 117 ? -4.637 4.238 45.069 1.00 17.82 113 PRO M N 1
ATOM 4313 C CA . PRO D 1 117 ? -3.880 4.171 43.810 1.00 16.77 113 PRO M CA 1
ATOM 4314 C C . PRO D 1 117 ? -4.174 5.215 42.762 1.00 13.97 113 PRO M C 1
ATOM 4315 O O . PRO D 1 117 ? -5.301 5.680 42.638 1.00 15.65 113 PRO M O 1
ATOM 4319 N N . THR D 1 118 ? -3.146 5.520 41.975 1.00 12.39 114 THR M N 1
ATOM 4320 C CA . THR D 1 118 ? -3.232 6.449 40.863 1.00 15.80 114 THR M CA 1
ATOM 4321 C C . THR D 1 118 ? -3.472 5.531 39.651 1.00 17.63 114 THR M C 1
ATOM 4322 O O . THR D 1 118 ? -2.547 4.856 39.176 1.00 10.84 114 THR M O 1
ATOM 4326 N N . VAL D 1 119 ? -4.730 5.493 39.211 1.00 13.88 115 VAL M N 1
ATOM 4327 C CA . VAL D 1 119 ? -5.203 4.666 38.107 1.00 13.67 115 VAL M CA 1
ATOM 4328 C C . VAL D 1 119 ? -5.188 5.408 36.766 1.00 13.90 115 VAL M C 1
ATOM 4329 O O . VAL D 1 119 ? -5.591 6.553 36.684 1.00 15.73 115 VAL M O 1
ATOM 4333 N N . SER D 1 120 ? -4.712 4.738 35.725 1.00 13.15 116 SER M N 1
ATOM 4334 C CA . SER D 1 120 ? -4.620 5.288 34.378 1.00 8.31 116 SER M CA 1
ATOM 4335 C C . SER D 1 120 ? -5.067 4.152 33.456 1.00 11.19 116 SER M C 1
ATOM 4336 O O . SER D 1 120 ? -4.750 2.987 33.690 1.00 9.52 116 SER M O 1
ATOM 4339 N N . ILE D 1 121 ? -5.801 4.492 32.407 1.00 12.73 117 ILE M N 1
ATOM 4340 C CA . ILE D 1 121 ? -6.305 3.505 31.466 1.00 8.55 117 ILE M CA 1
ATOM 4341 C C . ILE D 1 121 ? -5.749 3.840 30.088 1.00 10.74 117 ILE M C 1
ATOM 4342 O O . ILE D 1 121 ? -5.622 5.019 29.723 1.00 15.80 117 ILE M O 1
ATOM 4347 N N . PHE D 1 122 ? -5.347 2.815 29.345 1.00 10.01 118 PHE M N 1
ATOM 4348 C CA . PHE D 1 122 ? -4.802 3.029 28.018 1.00 7.36 118 PHE M CA 1
ATOM 4349 C C . PHE D 1 122 ? -5.487 2.166 26.992 1.00 10.14 118 PHE M C 1
ATOM 4350 O O . PHE D 1 122 ? -5.771 0.998 27.253 1.00 8.32 118 PHE M O 1
ATOM 4358 N N . PRO D 1 123 ? -5.842 2.771 25.839 1.00 12.20 119 PRO M N 1
ATOM 4359 C CA . PRO D 1 123 ? -6.505 2.168 24.684 1.00 11.89 119 PRO M CA 1
ATOM 4360 C C . PRO D 1 123 ? -5.508 1.357 23.848 1.00 12.06 119 PRO M C 1
ATOM 4361 O O . PRO D 1 123 ? -4.302 1.484 24.009 1.00 13.08 119 PRO M O 1
ATOM 4365 N N . PRO D 1 124 ? -6.001 0.471 22.984 1.00 12.35 120 PRO M N 1
ATOM 4366 C CA . PRO D 1 124 ? -5.096 -0.321 22.145 1.00 18.55 120 PRO M CA 1
ATOM 4367 C C . PRO D 1 124 ? -4.259 0.610 21.271 1.00 19.91 120 PRO M C 1
ATOM 4368 O O . PRO D 1 124 ? -4.722 1.681 20.866 1.00 21.14 120 PRO M O 1
ATOM 4372 N N . SER D 1 125 ? -3.041 0.192 20.953 1.00 21.26 121 SER M N 1
ATOM 4373 C CA . SER D 1 125 ? -2.184 0.999 20.100 1.00 17.05 121 SER M CA 1
ATOM 4374 C C . SER D 1 125 ? -2.600 0.717 18.662 1.00 14.20 121 SER M C 1
ATOM 4375 O O . SER D 1 125 ? -3.131 -0.351 18.373 1.00 11.98 121 SER M O 1
ATOM 4378 N N . SER D 1 126 ? -2.415 1.689 17.776 1.00 18.49 122 SER M N 1
ATOM 4379 C CA . SER D 1 126 ? -2.735 1.520 16.360 1.00 20.17 122 SER M CA 1
ATOM 4380 C C . SER D 1 126 ? -1.850 0.391 15.829 1.00 17.68 122 SER M C 1
ATOM 4381 O O . SER D 1 126 ? -2.211 -0.332 14.906 1.00 14.69 122 SER M O 1
ATOM 4384 N N . GLU D 1 127 ? -0.689 0.254 16.459 1.00 17.61 123 GLU M N 1
ATOM 4385 C CA . GLU D 1 127 ? 0.297 -0.764 16.141 1.00 20.02 123 GLU M CA 1
ATOM 4386 C C . GLU D 1 127 ? -0.261 -2.154 16.433 1.00 19.61 123 GLU M C 1
ATOM 4387 O O . GLU D 1 127 ? -0.146 -3.063 15.606 1.00 21.60 123 GLU M O 1
ATOM 4393 N N . GLN D 1 128 ? -0.880 -2.332 17.594 1.00 16.26 124 GLN M N 1
ATOM 4394 C CA . GLN D 1 128 ? -1.457 -3.640 17.896 1.00 12.18 124 GLN M CA 1
ATOM 4395 C C . GLN D 1 128 ? -2.698 -3.903 17.044 1.00 8.83 124 GLN M C 1
ATOM 4396 O O . GLN D 1 128 ? -2.876 -5.003 16.530 1.00 12.89 124 GLN M O 1
ATOM 4402 N N . LEU D 1 129 ? -3.529 -2.880 16.854 1.00 13.36 125 LEU M N 1
ATOM 4403 C CA . LEU D 1 129 ? -4.760 -3.017 16.062 1.00 15.18 125 LEU M CA 1
ATOM 4404 C C . LEU D 1 129 ? -4.380 -3.430 14.652 1.00 22.12 125 LEU M C 1
ATOM 4405 O O . LEU D 1 129 ? -5.069 -4.244 14.025 1.00 23.81 125 LEU M O 1
ATOM 4410 N N . THR D 1 130 ? -3.251 -2.906 14.173 1.00 25.32 126 THR M N 1
ATOM 4411 C CA . THR D 1 130 ? -2.744 -3.250 12.845 1.00 25.25 126 THR M CA 1
ATOM 4412 C C . THR D 1 130 ? -2.520 -4.752 12.793 1.00 17.95 126 THR M C 1
ATOM 4413 O O . THR D 1 130 ? -2.799 -5.383 11.786 1.00 16.30 126 THR M O 1
ATOM 4417 N N . SER D 1 131 ? -2.061 -5.318 13.903 1.00 18.51 127 SER M N 1
ATOM 4418 C CA . SER D 1 131 ? -1.836 -6.744 13.986 1.00 19.78 127 SER M CA 1
ATOM 4419 C C . SER D 1 131 ? -3.118 -7.546 14.269 1.00 22.61 127 SER M C 1
ATOM 4420 O O . SER D 1 131 ? -3.063 -8.771 14.413 1.00 17.71 127 SER M O 1
ATOM 4423 N N . GLY D 1 132 ? -4.260 -6.863 14.366 1.00 20.12 128 GLY M N 1
ATOM 4424 C CA . GLY D 1 132 ? -5.515 -7.558 14.614 1.00 16.03 128 GLY M CA 1
ATOM 4425 C C . GLY D 1 132 ? -5.894 -7.846 16.061 1.00 16.02 128 GLY M C 1
ATOM 4426 O O . GLY D 1 132 ? -6.860 -8.553 16.334 1.00 19.85 128 GLY M O 1
ATOM 4427 N N . GLY D 1 133 ? -5.185 -7.250 17.002 1.00 16.91 129 GLY M N 1
ATOM 4428 C CA . GLY D 1 133 ? -5.503 -7.480 18.396 1.00 16.21 129 GLY M CA 1
ATOM 4429 C C . GLY D 1 133 ? -5.765 -6.158 19.088 1.00 11.96 129 GLY M C 1
ATOM 4430 O O . GLY D 1 133 ? -5.426 -5.110 18.546 1.00 12.72 129 GLY M O 1
ATOM 4431 N N . ALA D 1 134 ? -6.371 -6.210 20.267 1.00 8.92 130 ALA M N 1
ATOM 4432 C CA . ALA D 1 134 ? -6.667 -5.003 21.029 1.00 9.91 130 ALA M CA 1
ATOM 4433 C C . ALA D 1 134 ? -6.597 -5.226 22.538 1.00 11.12 130 ALA M C 1
ATOM 4434 O O . ALA D 1 134 ? -7.484 -5.840 23.123 1.00 15.09 130 ALA M O 1
ATOM 4436 N N . SER D 1 135 ? -5.522 -4.764 23.165 1.00 9.01 131 SER M N 1
ATOM 4437 C CA . SER D 1 135 ? -5.394 -4.894 24.604 1.00 10.26 131 SER M CA 1
ATOM 4438 C C . SER D 1 135 ? -5.683 -3.526 25.222 1.00 10.27 131 SER M C 1
ATOM 4439 O O . SER D 1 135 ? -5.352 -2.503 24.626 1.00 13.31 131 SER M O 1
ATOM 4442 N N . VAL D 1 136 ? -6.293 -3.513 26.404 1.00 10.19 132 VAL M N 1
ATOM 4443 C CA . VAL D 1 136 ? -6.596 -2.277 27.116 1.00 10.01 132 VAL M CA 1
ATOM 4444 C C . VAL D 1 136 ? -5.890 -2.470 28.447 1.00 8.95 132 VAL M C 1
ATOM 4445 O O . VAL D 1 136 ? -6.091 -3.482 29.091 1.00 11.84 132 VAL M O 1
ATOM 4449 N N . VAL D 1 137 ? -5.054 -1.523 28.855 1.00 8.30 133 VAL M N 1
ATOM 4450 C CA . VAL D 1 137 ? -4.295 -1.651 30.107 1.00 9.69 133 VAL M CA 1
ATOM 4451 C C . VAL D 1 137 ? -4.659 -0.603 31.165 1.00 7.63 133 VAL M C 1
ATOM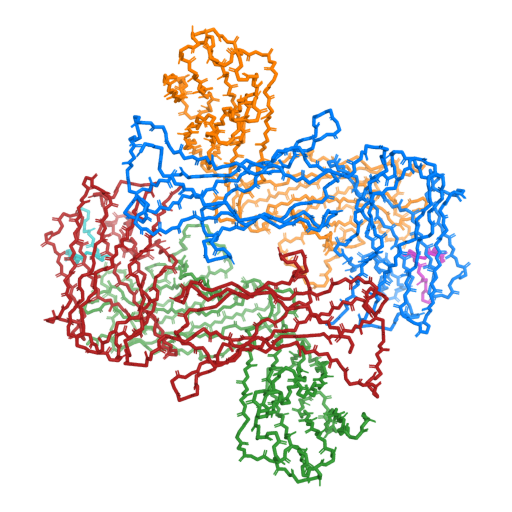 4452 O O . VAL D 1 137 ? -4.887 0.548 30.830 1.00 9.76 133 VAL M O 1
ATOM 4456 N N . CYS D 1 138 ? -4.718 -1.019 32.429 1.00 9.42 134 CYS M N 1
ATOM 4457 C CA . CYS D 1 138 ? -4.961 -0.122 33.547 1.00 11.25 134 CYS M CA 1
ATOM 4458 C C . CYS D 1 138 ? -3.855 -0.259 34.571 1.00 13.24 134 CYS M C 1
ATOM 4459 O O . CYS D 1 138 ? -3.541 -1.370 35.007 1.00 11.78 134 CYS M O 1
ATOM 4462 N N . PHE D 1 139 ? -3.221 0.868 34.890 1.00 13.32 135 PHE M N 1
ATOM 4463 C CA . PHE D 1 139 ? -2.166 0.928 35.900 1.00 14.15 135 PHE M CA 1
ATOM 4464 C C . PHE D 1 139 ? -2.816 1.493 37.165 1.00 12.08 135 PHE M C 1
ATOM 4465 O O . PHE D 1 139 ? -3.559 2.469 37.101 1.00 10.49 135 PHE M O 1
ATOM 4473 N N . LEU D 1 140 ? -2.572 0.831 38.289 1.00 10.67 136 LEU M N 1
ATOM 4474 C CA . LEU D 1 140 ? -3.087 1.201 39.612 1.00 16.64 136 LEU M CA 1
ATOM 4475 C C . LEU D 1 140 ? -1.775 1.346 40.381 1.00 9.34 136 LEU M C 1
ATOM 4476 O O . LEU D 1 140 ? -1.251 0.378 40.923 1.00 11.36 136 LEU M O 1
ATOM 4481 N N . ASN D 1 141 ? -1.242 2.553 40.428 1.00 10.73 137 ASN M N 1
ATOM 4482 C CA . ASN D 1 141 ? 0.055 2.754 41.043 1.00 12.81 137 ASN M CA 1
ATOM 4483 C C . ASN D 1 141 ? 0.114 3.325 42.434 1.00 8.98 137 ASN M C 1
ATOM 4484 O O . ASN D 1 141 ? -0.789 4.045 42.875 1.00 9.68 137 ASN M O 1
ATOM 4489 N N . ASN D 1 142 ? 1.155 2.882 43.135 1.00 15.44 138 ASN M N 1
ATOM 4490 C CA . ASN D 1 142 ? 1.513 3.311 44.478 1.00 16.80 138 ASN M CA 1
ATOM 4491 C C . ASN D 1 142 ? 0.419 3.293 45.526 1.00 15.50 138 ASN M C 1
ATOM 4492 O O . ASN D 1 142 ? 0.028 4.343 46.037 1.00 16.35 138 ASN M O 1
ATOM 4497 N N . PHE D 1 143 ? -0.003 2.105 45.926 1.00 14.49 139 PHE M N 1
ATOM 4498 C CA . PHE D 1 143 ? -1.053 2.013 46.920 1.00 15.98 139 PHE M CA 1
ATOM 4499 C C . PHE D 1 143 ? -0.682 1.098 48.079 1.00 16.54 139 PHE M C 1
ATOM 4500 O O . PHE D 1 143 ? 0.309 0.379 48.022 1.00 19.28 139 PHE M O 1
ATOM 4508 N N . TYR D 1 144 ? -1.446 1.189 49.161 1.00 17.18 140 TYR M N 1
ATOM 4509 C CA . TYR D 1 144 ? -1.241 0.357 50.338 1.00 15.82 140 TYR M CA 1
ATOM 4510 C C . TYR D 1 144 ? -2.569 0.370 51.094 1.00 19.33 140 TYR M C 1
ATOM 4511 O O . TYR D 1 144 ? -3.136 1.441 51.322 1.00 16.26 140 TYR M O 1
ATOM 4520 N N . PRO D 1 145 ? -3.092 -0.806 51.504 1.00 19.46 141 PRO M N 1
ATOM 4521 C CA . PRO D 1 145 ? -2.630 -2.192 51.392 1.00 17.85 141 PRO M CA 1
ATOM 4522 C C . PRO D 1 145 ? -2.503 -2.729 49.968 1.00 14.61 141 PRO M C 1
ATOM 4523 O O . PRO D 1 145 ? -3.024 -2.151 49.029 1.00 18.05 141 PRO M O 1
ATOM 4527 N N . LYS D 1 146 ? -1.817 -3.856 49.842 1.00 13.43 142 LYS M N 1
ATOM 4528 C CA . LYS D 1 146 ? -1.620 -4.508 48.560 1.00 19.85 142 LYS M CA 1
ATOM 4529 C C . LYS D 1 146 ? -2.963 -4.972 47.992 1.00 17.96 142 LYS M C 1
ATOM 4530 O O . LYS D 1 146 ? -3.157 -4.981 46.774 1.00 17.58 142 LYS M O 1
ATOM 4536 N N . ASP D 1 147 ? -3.855 -5.398 48.890 1.00 20.55 143 ASP M N 1
ATOM 4537 C CA . ASP D 1 147 ? -5.185 -5.909 48.535 1.00 20.23 143 ASP M CA 1
ATOM 4538 C C . ASP D 1 147 ? -5.964 -4.925 47.707 1.00 14.60 143 ASP M C 1
ATOM 4539 O O . ASP D 1 147 ? -6.272 -3.829 48.182 1.00 15.50 143 ASP M O 1
ATOM 4544 N N . ILE D 1 148 ? -6.332 -5.337 46.496 1.00 18.99 144 ILE M N 1
ATOM 4545 C CA . ILE D 1 148 ? -7.088 -4.478 45.587 1.00 17.09 144 ILE M CA 1
ATOM 4546 C C . ILE D 1 148 ? -7.824 -5.293 44.513 1.00 21.08 144 ILE M C 1
ATOM 4547 O O . ILE D 1 148 ? -7.366 -6.360 44.092 1.00 23.08 144 ILE M O 1
ATOM 4552 N N . ASN D 1 149 ? -8.974 -4.794 44.076 1.00 20.96 145 ASN M N 1
ATOM 4553 C CA . ASN D 1 149 ? -9.760 -5.475 43.056 1.00 15.07 145 ASN M CA 1
ATOM 4554 C C . ASN D 1 149 ? -9.930 -4.553 41.863 1.00 15.59 145 ASN M C 1
ATOM 4555 O O . ASN D 1 149 ? -10.064 -3.345 42.022 1.00 20.81 145 ASN M O 1
ATOM 4560 N N . VAL D 1 150 ? -9.840 -5.125 40.671 1.00 19.02 146 VAL M N 1
ATOM 4561 C CA . VAL D 1 150 ? -10.026 -4.385 39.437 1.00 16.63 146 VAL M CA 1
ATOM 4562 C C . VAL D 1 150 ? -11.115 -5.102 38.688 1.00 19.89 146 VAL M C 1
ATOM 4563 O O . VAL D 1 150 ? -11.112 -6.331 38.611 1.00 18.74 146 VAL M O 1
ATOM 4567 N N . LYS D 1 151 ? -12.049 -4.335 38.144 1.00 21.24 147 LYS M N 1
ATOM 4568 C CA . LYS D 1 151 ? -13.141 -4.904 37.378 1.00 17.55 147 LYS M CA 1
ATOM 4569 C C . LYS D 1 151 ? -13.158 -4.222 36.009 1.00 12.96 147 LYS M C 1
ATOM 4570 O O . LYS D 1 151 ? -12.961 -3.018 35.908 1.00 11.53 147 LYS M O 1
ATOM 4576 N N . TRP D 1 152 ? -13.236 -5.017 34.952 1.00 11.53 148 TRP M N 1
ATOM 4577 C CA . TRP D 1 152 ? -13.289 -4.475 33.605 1.00 13.47 148 TRP M CA 1
ATOM 4578 C C . TRP D 1 152 ? -14.746 -4.477 33.167 1.00 17.56 148 TRP M C 1
ATOM 4579 O O . TRP D 1 152 ? -15.516 -5.362 33.572 1.00 15.75 148 TRP M O 1
ATOM 4590 N N . LYS D 1 153 ? -15.129 -3.443 32.414 1.00 15.18 149 LYS M N 1
ATOM 4591 C CA . LYS D 1 153 ? -16.479 -3.288 31.891 1.00 12.91 149 LYS M CA 1
ATOM 4592 C C . LYS D 1 153 ? -16.402 -2.815 30.468 1.00 9.47 149 LYS M C 1
ATOM 4593 O O . LYS D 1 153 ? -15.641 -1.920 30.133 1.00 13.49 149 LYS M O 1
ATOM 4599 N N . ILE D 1 154 ? -17.164 -3.475 29.624 1.00 10.85 150 ILE M N 1
ATOM 4600 C CA . ILE D 1 154 ? -17.231 -3.150 28.233 1.00 10.64 150 ILE M CA 1
ATOM 4601 C C . ILE D 1 154 ? -18.703 -2.805 28.004 1.00 14.66 150 ILE M C 1
ATOM 4602 O O . ILE D 1 154 ? -19.585 -3.666 28.138 1.00 11.59 150 ILE M O 1
ATOM 4607 N N . ASP D 1 155 ? -18.965 -1.531 27.701 1.00 18.86 151 ASP M N 1
ATOM 4608 C CA . ASP D 1 155 ? -20.325 -1.028 27.494 1.00 13.88 151 ASP M CA 1
ATOM 4609 C C . ASP D 1 155 ? -21.138 -1.350 28.736 1.00 15.69 151 ASP M C 1
ATOM 4610 O O . ASP D 1 155 ? -22.283 -1.752 28.649 1.00 21.71 151 ASP M O 1
ATOM 4615 N N . GLY D 1 156 ? -20.519 -1.195 29.897 1.00 9.41 152 GLY M N 1
ATOM 4616 C CA . GLY D 1 156 ? -21.210 -1.479 31.129 1.00 7.90 152 GLY M CA 1
ATOM 4617 C C . GLY D 1 156 ? -21.198 -2.928 31.569 1.00 8.96 152 GLY M C 1
ATOM 4618 O O . GLY D 1 156 ? -21.455 -3.206 32.723 1.00 13.25 152 GLY M O 1
ATOM 4619 N N . SER D 1 157 ? -20.879 -3.857 30.679 1.00 16.79 153 SER M N 1
ATOM 4620 C CA . SER D 1 157 ? -20.870 -5.268 31.063 1.00 16.40 153 SER M CA 1
ATOM 4621 C C . SER D 1 157 ? -19.533 -5.738 31.614 1.00 14.42 153 SER M C 1
ATOM 4622 O O . SER D 1 157 ? -18.490 -5.563 30.989 1.00 12.43 153 SER M O 1
ATOM 4625 N N . GLU D 1 158 ? -19.572 -6.338 32.794 1.00 18.55 154 GLU M N 1
ATOM 4626 C CA . GLU D 1 158 ? -18.367 -6.854 33.414 1.00 19.26 154 GLU M CA 1
ATOM 4627 C C . GLU D 1 158 ? -17.786 -7.958 32.527 1.00 22.91 154 GLU M C 1
ATOM 4628 O O . GLU D 1 158 ? -18.499 -8.842 32.023 1.00 20.26 154 GLU M O 1
ATOM 4630 N N . ARG D 1 159 ? -16.490 -7.853 32.275 1.00 25.06 155 ARG M N 1
ATOM 4631 C CA . ARG D 1 159 ? -15.790 -8.817 31.455 1.00 20.47 155 ARG M CA 1
ATOM 4632 C C . ARG D 1 159 ? -14.874 -9.624 32.364 1.00 20.10 155 ARG M C 1
ATOM 4633 O O . ARG D 1 159 ? -14.080 -9.067 33.105 1.00 24.67 155 ARG M O 1
ATOM 4641 N N . GLN D 1 160 ? -15.038 -10.936 32.351 1.00 21.11 156 GLN M N 1
ATOM 4642 C CA . GLN D 1 160 ? -14.226 -11.830 33.164 1.00 23.29 156 GLN M CA 1
ATOM 4643 C C . GLN D 1 160 ? -13.666 -12.907 32.257 1.00 27.69 156 GLN M C 1
ATOM 4644 O O . GLN D 1 160 ? -14.252 -13.979 32.137 1.00 31.80 156 GLN M O 1
ATOM 4650 N N . ASN D 1 161 ? -12.583 -12.567 31.570 1.00 30.15 157 ASN M N 1
ATOM 4651 C CA . ASN D 1 161 ? -11.872 -13.439 30.631 1.00 30.30 157 ASN M CA 1
ATOM 4652 C C . ASN D 1 161 ? -11.029 -12.561 29.704 1.00 23.05 157 ASN M C 1
ATOM 4653 O O . ASN D 1 161 ? -11.459 -11.486 29.304 1.00 19.26 157 ASN M O 1
ATOM 4658 N N . GLY D 1 162 ? -9.801 -12.995 29.440 1.00 18.55 158 GLY M N 1
ATOM 4659 C CA . GLY D 1 162 ? -8.900 -12.226 28.599 1.00 17.90 158 GLY M CA 1
ATOM 4660 C C . GLY D 1 162 ? -8.190 -11.124 29.374 1.00 15.47 158 GLY M C 1
ATOM 4661 O O . GLY D 1 162 ? -7.581 -10.228 28.785 1.00 10.68 158 GLY M O 1
ATOM 4662 N N . VAL D 1 163 ? -8.269 -11.180 30.701 1.00 19.09 159 VAL M N 1
ATOM 4663 C CA . VAL D 1 163 ? -7.629 -10.172 31.538 1.00 21.31 159 VAL M CA 1
ATOM 4664 C C . VAL D 1 163 ? -6.418 -10.738 32.290 1.00 18.25 159 VAL M C 1
ATOM 4665 O O . VAL D 1 163 ? -6.476 -11.834 32.831 1.00 23.45 159 VAL M O 1
ATOM 4669 N N . LEU D 1 164 ? -5.314 -10.003 32.310 1.00 16.67 160 LEU M N 1
ATOM 4670 C CA . LEU D 1 164 ? -4.109 -10.453 33.014 1.00 17.91 160 LEU M CA 1
ATOM 4671 C C . LEU D 1 164 ? -3.707 -9.405 34.037 1.00 14.84 160 LEU M C 1
ATOM 4672 O O . LEU D 1 164 ? -3.685 -8.221 33.732 1.00 12.72 160 LEU M O 1
ATOM 4677 N N . ASN D 1 165 ? -3.347 -9.841 35.235 1.00 16.34 161 ASN M N 1
ATOM 4678 C CA . ASN D 1 165 ? -2.967 -8.920 36.292 1.00 16.47 161 ASN M CA 1
ATOM 4679 C C . ASN D 1 165 ? -1.563 -9.200 36.796 1.00 14.33 161 ASN M C 1
ATOM 4680 O O . ASN D 1 165 ? -1.085 -10.330 36.698 1.00 17.16 161 ASN M O 1
ATOM 4685 N N . SER D 1 166 ? -0.910 -8.167 37.326 1.00 15.14 162 SER M N 1
ATOM 4686 C CA . SER D 1 166 ? 0.440 -8.288 37.875 1.00 17.48 162 SER M CA 1
ATOM 4687 C C . SER D 1 166 ? 0.752 -7.185 38.872 1.00 16.09 162 SER M C 1
ATOM 4688 O O . SER D 1 166 ? 0.506 -6.018 38.600 1.00 18.11 162 SER M O 1
ATOM 4691 N N . TRP D 1 167 ? 1.247 -7.574 40.042 1.00 18.54 163 TRP M N 1
ATOM 4692 C CA . TRP D 1 167 ? 1.646 -6.634 41.098 1.00 21.25 163 TRP M CA 1
ATOM 4693 C C . TRP D 1 167 ? 3.157 -6.534 41.217 1.00 20.55 163 TRP M C 1
ATOM 4694 O O . TRP D 1 167 ? 3.881 -7.515 41.044 1.00 24.28 163 TRP M O 1
ATOM 4705 N N . THR D 1 168 ? 3.601 -5.352 41.602 1.00 18.13 164 THR M N 1
ATOM 4706 C CA . THR D 1 168 ? 4.990 -5.063 41.831 1.00 17.80 164 THR M CA 1
ATOM 4707 C C . THR D 1 168 ? 5.202 -5.544 43.275 1.00 20.04 164 THR M C 1
ATOM 4708 O O . THR D 1 168 ? 4.233 -5.847 43.980 1.00 19.14 164 THR M O 1
ATOM 4712 N N . ASP D 1 169 ? 6.454 -5.724 43.685 1.00 23.36 165 ASP M N 1
ATOM 4713 C CA . ASP D 1 169 ? 6.742 -6.077 45.072 1.00 24.55 165 ASP M CA 1
ATOM 4714 C C . ASP D 1 169 ? 6.695 -4.724 45.799 1.00 23.14 165 ASP M C 1
ATOM 4715 O O . ASP D 1 169 ? 6.709 -3.672 45.153 1.00 24.36 165 ASP M O 1
ATOM 4720 N N . GLN D 1 170 ? 6.680 -4.733 47.125 1.00 22.76 166 GLN M N 1
ATOM 4721 C CA . GLN D 1 170 ? 6.661 -3.479 47.875 1.00 19.49 166 GLN M CA 1
ATOM 4722 C C . GLN D 1 170 ? 7.822 -2.584 47.459 1.00 20.32 166 GLN M C 1
ATOM 4723 O O . GLN D 1 170 ? 8.977 -2.993 47.533 1.00 25.09 166 GLN M O 1
ATOM 4729 N N . ASP D 1 171 ? 7.517 -1.358 47.046 1.00 23.68 167 ASP M N 1
ATOM 4730 C CA . ASP D 1 171 ? 8.551 -0.422 46.613 1.00 26.53 167 ASP M CA 1
ATOM 4731 C C . ASP D 1 171 ? 9.536 -0.021 47.707 1.00 26.57 167 ASP M C 1
ATOM 4732 O O . ASP D 1 171 ? 9.152 0.398 48.808 1.00 20.88 167 ASP M O 1
ATOM 4737 N N . SER D 1 172 ? 10.802 -0.017 47.315 1.00 29.78 168 SER M N 1
ATOM 4738 C CA . SER D 1 172 ? 11.925 0.314 48.186 1.00 36.18 168 SER M CA 1
ATOM 4739 C C . SER D 1 172 ? 11.929 1.748 48.744 1.00 35.22 168 SER M C 1
ATOM 4740 O O . SER D 1 172 ? 12.343 1.983 49.879 1.00 33.07 168 SER M O 1
ATOM 4743 N N . LYS D 1 173 ? 11.422 2.690 47.960 1.00 36.68 169 LYS M N 1
ATOM 4744 C CA . LYS D 1 173 ? 11.414 4.077 48.377 1.00 36.28 169 LYS M CA 1
ATOM 4745 C C . LYS D 1 173 ? 10.175 4.577 49.131 1.00 34.89 169 LYS M C 1
ATOM 4746 O O . LYS D 1 173 ? 10.296 5.430 50.005 1.00 34.90 169 LYS M O 1
ATOM 4752 N N . ASP D 1 174 ? 8.981 4.081 48.820 1.00 30.05 170 ASP M N 1
ATOM 4753 C CA . ASP D 1 174 ? 7.816 4.559 49.573 1.00 25.52 170 ASP M CA 1
ATOM 4754 C C . ASP D 1 174 ? 6.909 3.475 50.162 1.00 23.41 170 ASP M C 1
ATOM 4755 O O . ASP D 1 174 ? 5.824 3.776 50.643 1.00 20.91 170 ASP M O 1
ATOM 4760 N N . SER D 1 175 ? 7.386 2.229 50.143 1.00 23.14 171 SER M N 1
ATOM 4761 C CA . SER D 1 175 ? 6.671 1.062 50.673 1.00 20.36 171 SER M CA 1
ATOM 4762 C C . SER D 1 175 ? 5.277 0.795 50.106 1.00 18.96 171 SER M C 1
ATOM 4763 O O . SER D 1 175 ? 4.447 0.137 50.731 1.00 21.22 171 SER M O 1
ATOM 4766 N N . THR D 1 176 ? 5.034 1.266 48.892 1.00 21.06 172 THR M N 1
ATOM 4767 C CA . THR D 1 176 ? 3.741 1.055 48.260 1.00 18.09 172 THR M CA 1
ATOM 4768 C C . THR D 1 176 ? 3.801 -0.131 47.311 1.00 13.79 172 THR M C 1
ATOM 4769 O O . THR D 1 176 ? 4.847 -0.765 47.159 1.00 20.35 172 THR M O 1
ATOM 4773 N N . TYR D 1 177 ? 2.660 -0.449 46.717 1.00 15.86 173 TYR M N 1
ATOM 4774 C CA . TYR D 1 177 ? 2.550 -1.504 45.729 1.00 11.00 173 TYR M CA 1
ATOM 4775 C C . TYR D 1 177 ? 1.995 -0.865 44.463 1.00 16.14 173 TYR M C 1
ATOM 4776 O O . TYR D 1 177 ? 1.585 0.298 44.463 1.00 18.02 173 TYR M O 1
ATOM 4785 N N . SER D 1 178 ? 2.025 -1.611 43.370 1.00 14.48 174 SER M N 1
ATOM 4786 C CA . SER D 1 178 ? 1.491 -1.155 42.103 1.00 14.87 174 SER M CA 1
ATOM 4787 C C . SER D 1 178 ? 0.941 -2.400 41.417 1.00 10.58 174 SER M C 1
ATOM 4788 O O . SER D 1 178 ? 1.331 -3.522 41.744 1.00 12.14 174 SER M O 1
ATOM 4791 N N . MET D 1 179 ? -0.010 -2.219 40.523 1.00 9.26 175 MET M N 1
ATOM 4792 C CA . MET D 1 179 ? -0.562 -3.356 39.807 1.00 8.03 175 MET M CA 1
ATOM 4793 C C . MET D 1 179 ? -0.975 -2.925 38.415 1.00 6.55 175 MET M C 1
ATOM 4794 O O . MET D 1 179 ? -1.300 -1.766 38.189 1.00 6.14 175 MET M O 1
ATOM 4799 N N . SER D 1 180 ? -0.860 -3.857 37.473 1.00 10.80 176 SER M N 1
ATOM 4800 C CA . SER D 1 180 ? -1.227 -3.662 36.078 1.00 14.09 176 SER M CA 1
ATOM 4801 C C . SER D 1 180 ? -2.270 -4.721 35.691 1.00 15.35 176 SER M C 1
ATOM 4802 O O . SER D 1 180 ? -2.229 -5.848 36.179 1.00 17.06 176 SER M O 1
ATOM 4805 N N . SER D 1 181 ? -3.219 -4.351 34.845 1.00 15.49 177 SER M N 1
ATOM 4806 C CA . SER D 1 181 ? -4.240 -5.283 34.407 1.00 10.72 177 SER M CA 1
ATOM 4807 C C . SER D 1 181 ? -4.481 -5.024 32.932 1.00 9.50 177 SER M C 1
ATOM 4808 O O . SER D 1 181 ? -4.673 -3.884 32.525 1.00 12.35 177 SER M O 1
ATOM 4811 N N . THR D 1 182 ? -4.423 -6.074 32.129 1.00 6.48 178 THR M N 1
ATOM 4812 C CA . THR D 1 182 ? -4.627 -5.948 30.705 1.00 11.55 178 THR M CA 1
ATOM 4813 C C . THR D 1 182 ? -5.770 -6.828 30.235 1.00 13.86 178 THR M C 1
ATOM 4814 O O . THR D 1 182 ? -5.811 -8.019 30.541 1.00 12.09 178 THR M O 1
ATOM 4818 N N . LEU D 1 183 ? -6.708 -6.198 29.542 1.00 11.65 179 LEU M N 1
ATOM 4819 C CA . LEU D 1 183 ? -7.873 -6.838 28.972 1.00 13.06 179 LEU M CA 1
ATOM 4820 C C . LEU D 1 183 ? -7.575 -6.945 27.483 1.00 15.02 179 LEU M C 1
ATOM 4821 O O . LEU D 1 183 ? -7.446 -5.927 26.792 1.00 14.75 179 LEU M O 1
ATOM 4826 N N . THR D 1 184 ? -7.402 -8.176 27.015 1.00 12.73 180 THR M N 1
ATOM 4827 C CA . THR D 1 184 ? -7.103 -8.432 25.617 1.00 11.30 180 THR M CA 1
ATOM 4828 C C . THR D 1 184 ? -8.285 -9.032 24.849 1.00 10.44 180 THR M C 1
ATOM 4829 O O . THR D 1 184 ? -8.975 -9.914 25.327 1.00 11.43 180 THR M O 1
ATOM 4833 N N . LEU D 1 185 ? -8.540 -8.494 23.670 1.00 10.53 181 LEU M N 1
ATOM 4834 C CA . LEU D 1 185 ? -9.606 -8.972 22.824 1.00 15.21 181 LEU M CA 1
ATOM 4835 C C . LEU D 1 185 ? -9.176 -8.731 21.390 1.00 11.41 181 LEU M C 1
ATOM 4836 O O . LEU D 1 185 ? -8.089 -8.209 21.148 1.00 12.01 181 LEU M O 1
ATOM 4841 N N . THR D 1 186 ? -9.976 -9.208 20.442 1.00 14.11 182 THR M N 1
ATOM 4842 C CA . THR D 1 186 ? -9.659 -9.024 19.041 1.00 13.65 182 THR M CA 1
ATOM 4843 C C . THR D 1 186 ? -10.016 -7.599 18.663 1.00 13.27 182 THR M C 1
ATOM 4844 O O . THR D 1 186 ? -10.821 -6.958 19.341 1.00 12.38 182 THR M O 1
ATOM 4848 N N . LYS D 1 187 ? -9.383 -7.107 17.604 1.00 10.08 183 LYS M N 1
ATOM 4849 C CA . LYS D 1 187 ? -9.632 -5.779 17.086 1.00 12.02 183 LYS M CA 1
ATOM 4850 C C . LYS D 1 187 ? -11.115 -5.712 16.681 1.00 13.73 183 LYS M C 1
ATOM 4851 O O . LYS D 1 187 ? -11.780 -4.703 16.923 1.00 14.12 183 LYS M O 1
ATOM 4857 N N . ASP D 1 188 ? -11.617 -6.814 16.109 1.00 11.25 184 ASP M N 1
ATOM 4858 C CA . ASP D 1 188 ? -13.005 -6.953 15.668 1.00 8.81 184 ASP M CA 1
ATOM 4859 C C . ASP D 1 188 ? -14.008 -6.738 16.798 1.00 11.26 184 ASP M C 1
ATOM 4860 O O . ASP D 1 188 ? -14.994 -6.025 16.614 1.00 11.58 184 ASP M O 1
ATOM 4865 N N . GLU D 1 189 ? -13.796 -7.369 17.952 1.00 11.75 185 GLU M N 1
ATOM 4866 C CA . GLU D 1 189 ? -14.736 -7.169 19.054 1.00 15.11 185 GLU M CA 1
ATOM 4867 C C . GLU D 1 189 ? -14.525 -5.806 19.685 1.00 15.84 185 GLU M C 1
ATOM 4868 O O . GLU D 1 189 ? -15.445 -5.243 20.282 1.00 16.58 185 GLU M O 1
ATOM 4874 N N . TYR D 1 190 ? -13.306 -5.286 19.575 1.00 16.55 186 TYR M N 1
ATOM 4875 C CA . TYR D 1 190 ? -12.992 -3.966 20.104 1.00 14.82 186 TYR M CA 1
ATOM 4876 C C . TYR D 1 190 ? -13.793 -2.922 19.310 1.00 15.12 186 TYR M C 1
ATOM 4877 O O . TYR D 1 190 ? -14.337 -1.975 19.866 1.00 17.90 186 TYR M O 1
ATOM 4886 N N . GLU D 1 191 ? -13.895 -3.114 18.010 1.00 8.87 187 GLU M N 1
ATOM 4887 C CA . GLU D 1 191 ? -14.645 -2.184 17.194 1.00 8.66 187 GLU M CA 1
ATOM 4888 C C . GLU D 1 191 ? -16.150 -2.402 17.246 1.00 7.67 187 GLU M C 1
ATOM 4889 O O . GLU D 1 191 ? -16.910 -1.707 16.596 1.00 16.17 187 GLU M O 1
ATOM 4895 N N . ARG D 1 192 ? -16.581 -3.370 18.036 1.00 9.74 188 ARG M N 1
ATOM 4896 C CA . ARG D 1 192 ? -17.993 -3.661 18.170 1.00 15.03 188 ARG M CA 1
ATOM 4897 C C . ARG D 1 192 ? -18.515 -3.015 19.450 1.00 18.82 188 ARG M C 1
ATOM 4898 O O . ARG D 1 192 ? -19.697 -3.153 19.788 1.00 17.51 188 ARG M O 1
ATOM 4906 N N . HIS D 1 193 ? -17.628 -2.358 20.199 1.00 14.97 189 HIS M N 1
ATOM 4907 C CA . HIS D 1 193 ? -18.026 -1.722 21.443 1.00 14.44 189 HIS M CA 1
ATOM 4908 C C . HIS D 1 193 ? -17.641 -0.257 21.540 1.00 18.24 189 HIS M C 1
ATOM 4909 O O . HIS D 1 193 ? -16.913 0.241 20.690 1.00 16.83 189 HIS M O 1
ATOM 4916 N N . ASN D 1 194 ? -18.174 0.433 22.550 1.00 18.16 190 ASN M N 1
ATOM 4917 C CA . ASN D 1 194 ? -17.918 1.862 22.726 1.00 15.94 190 ASN M CA 1
ATOM 4918 C C . ASN D 1 194 ? -17.087 2.289 23.918 1.00 12.54 190 ASN M C 1
ATOM 4919 O O . ASN D 1 194 ? -16.102 3.002 23.754 1.00 16.42 190 ASN M O 1
ATOM 4924 N N . SER D 1 195 ? -17.502 1.897 25.119 1.00 15.79 191 SER M N 1
ATOM 4925 C CA . SER D 1 195 ? -16.808 2.301 26.326 1.00 14.75 191 SER M CA 1
ATOM 4926 C C . SER D 1 195 ? -16.097 1.191 27.025 1.00 15.75 191 SER M C 1
ATOM 4927 O O . SER D 1 195 ? -16.645 0.102 27.162 1.00 17.45 191 SER M O 1
ATOM 4930 N N . TYR D 1 196 ? -14.903 1.519 27.514 1.00 12.72 192 TYR M N 1
ATOM 4931 C CA . TYR D 1 196 ? -14.006 0.612 28.229 1.00 13.10 192 TYR M CA 1
ATOM 4932 C C . TYR D 1 196 ? -13.672 1.243 29.568 1.00 11.95 192 TYR M C 1
ATOM 4933 O O . TYR D 1 196 ? -13.300 2.411 29.636 1.00 9.94 192 TYR M O 1
ATOM 4942 N N . THR D 1 197 ? -13.795 0.458 30.626 1.00 10.02 193 THR M N 1
ATOM 4943 C CA . THR D 1 197 ? -13.596 0.954 31.976 1.00 11.66 193 THR M CA 1
ATOM 4944 C C . THR D 1 197 ? -12.941 -0.054 32.895 1.00 10.13 193 THR M C 1
ATOM 4945 O O . THR D 1 197 ? -13.161 -1.243 32.760 1.00 15.07 193 THR M O 1
ATOM 4949 N N . CYS D 1 198 ? -12.115 0.419 33.815 1.00 12.00 194 CYS M N 1
ATOM 4950 C CA . CYS D 1 198 ? -11.566 -0.474 34.797 1.00 8.81 194 CYS M CA 1
ATOM 4951 C C . CYS D 1 198 ? -11.882 0.213 36.115 1.00 13.27 194 CYS M C 1
ATOM 4952 O O . CYS D 1 198 ? -11.745 1.434 36.246 1.00 10.48 194 CYS M O 1
ATOM 4955 N N . GLU D 1 199 ? -12.451 -0.542 37.044 1.00 13.82 195 GLU M N 1
ATOM 4956 C CA . GLU D 1 199 ? -12.801 0.013 38.343 1.00 17.50 195 GLU M CA 1
ATOM 4957 C C . GLU D 1 199 ? -11.892 -0.632 39.368 1.00 17.43 195 GLU M C 1
ATOM 4958 O O . GLU D 1 199 ? -11.637 -1.840 39.309 1.00 19.69 195 GLU M O 1
ATOM 4964 N N . ALA D 1 200 ? -11.430 0.165 40.318 1.00 14.47 196 ALA M N 1
ATOM 4965 C CA . ALA D 1 200 ? -10.534 -0.322 41.346 1.00 16.62 196 ALA M CA 1
ATOM 4966 C C . ALA D 1 200 ? -11.156 -0.170 42.718 1.00 14.93 196 ALA M C 1
ATOM 4967 O O . ALA D 1 200 ? -11.554 0.926 43.106 1.00 12.14 196 ALA M O 1
ATOM 4969 N N . THR D 1 201 ? -11.248 -1.268 43.452 1.00 14.78 197 THR M N 1
ATOM 4970 C CA . THR D 1 201 ? -11.790 -1.211 44.790 1.00 16.06 197 THR M CA 1
ATOM 4971 C C . THR D 1 201 ? -10.625 -1.430 45.719 1.00 18.28 197 THR M C 1
ATOM 4972 O O . THR D 1 201 ? -9.926 -2.433 45.598 1.00 19.09 197 THR M O 1
ATOM 4976 N N . HIS D 1 202 ? -10.384 -0.463 46.601 1.00 19.22 198 HIS M N 1
ATOM 4977 C CA . HIS D 1 202 ? -9.279 -0.543 47.550 1.00 24.64 198 HIS M CA 1
ATOM 4978 C C . HIS D 1 202 ? -9.761 -0.071 48.917 1.00 26.99 198 HIS M C 1
ATOM 4979 O O . HIS D 1 202 ? -10.581 0.837 48.999 1.00 29.08 198 HIS M O 1
ATOM 4986 N N . LYS D 1 203 ? -9.187 -0.648 49.972 1.00 34.55 199 LYS M N 1
ATOM 4987 C CA . LYS D 1 203 ? -9.523 -0.335 51.368 1.00 34.68 199 LYS M CA 1
ATOM 4988 C C . LYS D 1 203 ? -9.629 1.149 51.685 1.00 30.92 199 LYS M C 1
ATOM 4989 O O . LYS D 1 203 ? -10.246 1.535 52.661 1.00 32.45 199 LYS M O 1
ATOM 4995 N N . THR D 1 204 ? -9.017 1.988 50.863 1.00 31.60 200 THR M N 1
ATOM 4996 C CA . THR D 1 204 ? -9.064 3.421 51.099 1.00 26.18 200 THR M CA 1
ATOM 4997 C C . THR D 1 204 ? -10.433 4.068 50.876 1.00 28.62 200 THR M C 1
ATOM 4998 O O . THR D 1 204 ? -10.647 5.195 51.298 1.00 34.16 200 THR M O 1
ATOM 5002 N N . SER D 1 205 ? -11.353 3.376 50.212 1.00 32.17 201 SER M N 1
ATOM 5003 C CA . SER D 1 205 ? -12.690 3.929 49.982 1.00 35.04 201 SER M CA 1
ATOM 5004 C C . SER D 1 205 ? -13.698 2.861 49.611 1.00 32.78 201 SER M C 1
ATOM 5005 O O . SER D 1 205 ? -13.324 1.739 49.270 1.00 36.49 201 SER M O 1
ATOM 5008 N N . THR D 1 206 ? -14.980 3.199 49.745 1.00 33.67 202 THR M N 1
ATOM 5009 C CA . THR D 1 206 ? -16.068 2.275 49.406 1.00 35.09 202 THR M CA 1
ATOM 5010 C C . THR D 1 206 ? -16.539 2.491 47.968 1.00 31.44 202 THR M C 1
ATOM 5011 O O . THR D 1 206 ? -17.162 1.613 47.360 1.00 33.49 202 THR M O 1
ATOM 5015 N N . SER D 1 207 ? -16.215 3.663 47.432 1.00 29.22 203 SER M N 1
ATOM 5016 C CA . SER D 1 207 ? -16.548 4.016 46.064 1.00 29.69 203 SER M CA 1
ATOM 5017 C C . SER D 1 207 ? -15.303 3.767 45.223 1.00 27.75 203 SER M C 1
ATOM 5018 O O . SER D 1 207 ? -14.256 4.375 45.444 1.00 29.11 203 SER M O 1
ATOM 5021 N N . PRO D 1 208 ? -15.401 2.860 44.244 1.00 26.34 204 PRO M N 1
ATOM 5022 C CA . PRO D 1 208 ? -14.270 2.529 43.380 1.00 21.35 204 PRO M CA 1
ATOM 5023 C C . PRO D 1 208 ? -13.746 3.666 42.537 1.00 21.28 204 PRO M C 1
ATOM 5024 O O . PRO D 1 208 ? -14.466 4.604 42.205 1.00 19.93 204 PRO M O 1
ATOM 5028 N N . ILE D 1 209 ? -12.463 3.594 42.225 1.00 20.17 205 ILE M N 1
ATOM 5029 C CA . ILE D 1 209 ? -11.851 4.586 41.375 1.00 17.03 205 ILE M CA 1
ATOM 5030 C C . ILE D 1 209 ? -12.148 4.030 39.990 1.00 16.76 205 ILE M C 1
ATOM 5031 O O . ILE D 1 209 ? -11.884 2.862 39.715 1.00 17.24 205 ILE M O 1
ATOM 5036 N N . VAL D 1 210 ? -12.758 4.853 39.150 1.00 14.95 206 VAL M N 1
ATOM 5037 C CA . VAL D 1 210 ? -13.161 4.443 37.813 1.00 15.22 206 VAL M CA 1
ATOM 5038 C C . VAL D 1 210 ? -12.455 5.264 36.745 1.00 15.09 206 VAL M C 1
ATOM 5039 O O . VAL D 1 210 ? -12.393 6.483 36.860 1.00 17.88 206 VAL M O 1
ATOM 5043 N N . LYS D 1 211 ? -11.885 4.589 35.749 1.00 17.61 207 LYS M N 1
ATOM 5044 C CA . LYS D 1 211 ? -11.205 5.228 34.619 1.00 13.16 207 LYS M CA 1
ATOM 5045 C C . LYS D 1 211 ? -11.827 4.606 33.376 1.00 14.82 207 LYS M C 1
ATOM 5046 O O . LYS D 1 211 ? -11.992 3.394 33.295 1.00 16.07 207 LYS M O 1
ATOM 5052 N N . SER D 1 212 ? -12.156 5.420 32.394 1.00 16.54 208 SER M N 1
ATOM 5053 C CA . SER D 1 212 ? -12.795 4.898 31.204 1.00 15.68 208 SER M CA 1
ATOM 5054 C C . SER D 1 212 ? -12.409 5.709 29.983 1.00 14.06 208 SER M C 1
ATOM 5055 O O . SER D 1 212 ? -11.857 6.796 30.106 1.00 16.50 208 SER M O 1
ATOM 5058 N N . PHE D 1 213 ? -12.698 5.165 28.809 1.00 8.85 209 PHE M N 1
ATOM 5059 C CA . PHE D 1 213 ? -12.453 5.853 27.567 1.00 12.89 209 PHE M CA 1
ATOM 5060 C C . PHE D 1 213 ? -13.442 5.289 26.577 1.00 10.67 209 PHE M C 1
ATOM 5061 O O . PHE D 1 213 ? -13.965 4.207 26.785 1.00 11.62 209 PHE M O 1
ATOM 5069 N N . ASN D 1 214 ? -13.795 6.075 25.573 1.00 12.37 210 ASN M N 1
ATOM 5070 C CA . ASN D 1 214 ? -14.696 5.617 24.543 1.00 16.21 210 ASN M CA 1
ATOM 5071 C C . ASN D 1 214 ? -13.738 5.489 23.379 1.00 15.39 210 ASN M C 1
ATOM 5072 O O . ASN D 1 214 ? -12.748 6.215 23.328 1.00 13.71 210 ASN M O 1
ATOM 5077 N N . ARG D 1 215 ? -13.971 4.541 22.480 1.00 15.32 211 ARG M N 1
ATOM 5078 C CA . ARG D 1 215 ? -13.064 4.389 21.361 1.00 18.41 211 ARG M CA 1
ATOM 5079 C C . ARG D 1 215 ? -13.348 5.359 20.224 1.00 21.73 211 ARG M C 1
ATOM 5080 O O . ARG D 1 215 ? -12.461 5.685 19.445 1.00 21.50 211 ARG M O 1
ATOM 5088 N N . ASN D 1 216 ? -14.583 5.842 20.147 1.00 20.51 212 ASN M N 1
ATOM 5089 C CA . ASN D 1 216 ? -14.958 6.785 19.110 1.00 21.49 212 ASN M CA 1
ATOM 5090 C C . ASN D 1 216 ? -14.223 8.095 19.380 1.00 25.32 212 ASN M C 1
ATOM 5091 O O . ASN D 1 216 ? -14.128 8.956 18.511 1.00 31.26 212 ASN M O 1
ATOM 5093 N N . GLU D 1 217 ? -13.700 8.240 20.592 1.00 23.82 213 GLU M N 1
ATOM 5094 C CA . GLU D 1 217 ? -12.980 9.445 20.925 1.00 28.96 213 GLU M CA 1
ATOM 5095 C C . GLU D 1 217 ? -13.035 9.836 22.379 1.00 31.50 213 GLU M C 1
ATOM 5096 O O . GLU D 1 217 ? -13.772 10.758 22.730 1.00 37.97 213 GLU M O 1
ATOM 5097 N N . CYS D 1 218 ? -12.253 9.136 23.204 1.00 29.73 214 CYS M N 1
ATOM 5098 C CA . CYS D 1 218 ? -12.163 9.405 24.634 1.00 28.42 214 CYS M CA 1
ATOM 5099 C C . CYS D 1 218 ? -13.418 9.532 25.481 1.00 22.20 214 CYS M C 1
ATOM 5100 O O . CYS D 1 218 ? -13.346 9.200 26.678 1.00 28.80 214 CYS M O 1
ATOM 5102 N N . ASP E 2 1 ? 36.411 -9.135 47.406 1.00 31.66 1 ASP N N 1
ATOM 5103 C CA . ASP E 2 1 ? 35.847 -10.203 48.274 1.00 26.35 1 ASP N CA 1
ATOM 5104 C C . ASP E 2 1 ? 35.448 -11.410 47.452 1.00 22.97 1 ASP N C 1
ATOM 5105 O O . ASP E 2 1 ? 35.739 -11.476 46.257 1.00 24.37 1 ASP N O 1
ATOM 5110 N N . VAL E 2 2 ? 34.768 -12.341 48.121 1.00 21.22 2 VAL N N 1
ATOM 5111 C CA . VAL E 2 2 ? 34.239 -13.568 47.524 1.00 19.45 2 VAL N CA 1
ATOM 5112 C C . VAL E 2 2 ? 33.288 -13.201 46.383 1.00 19.24 2 VAL N C 1
ATOM 5113 O O . VAL E 2 2 ? 32.448 -12.324 46.549 1.00 24.85 2 VAL N O 1
ATOM 5117 N N . GLN E 2 3 ? 33.445 -13.831 45.227 1.00 18.80 3 GLN N N 1
ATOM 5118 C CA . GLN E 2 3 ? 32.576 -13.571 44.093 1.00 22.70 3 GLN N CA 1
ATOM 5119 C C . GLN E 2 3 ? 32.252 -14.905 43.456 1.00 18.03 3 GLN N C 1
ATOM 5120 O O . GLN E 2 3 ? 33.153 -15.710 43.235 1.00 16.36 3 GLN N O 1
ATOM 5126 N N . LEU E 2 4 ? 30.962 -15.138 43.222 1.00 14.52 4 LEU N N 1
ATOM 5127 C CA . LEU E 2 4 ? 30.432 -16.371 42.612 1.00 17.14 4 LEU N CA 1
ATOM 5128 C C . LEU E 2 4 ? 29.547 -15.991 41.444 1.00 14.70 4 LEU N C 1
ATOM 5129 O O . LEU E 2 4 ? 28.474 -15.398 41.647 1.00 14.76 4 LEU N O 1
ATOM 5134 N N . VAL E 2 5 ? 29.942 -16.373 40.237 1.00 13.81 5 VAL N N 1
ATOM 5135 C CA . VAL E 2 5 ? 29.153 -16.023 39.059 1.00 11.57 5 VAL N CA 1
ATOM 5136 C C . VAL E 2 5 ? 28.706 -17.215 38.208 1.00 16.04 5 VAL N C 1
ATOM 5137 O O . VAL E 2 5 ? 29.484 -17.769 37.433 1.00 13.50 5 VAL N O 1
ATOM 5141 N N . GLU E 2 6 ? 27.427 -17.564 38.328 1.00 13.49 6 GLU N N 1
ATOM 5142 C CA . GLU E 2 6 ? 26.843 -18.666 37.589 1.00 12.73 6 GLU N CA 1
ATOM 5143 C C . GLU E 2 6 ? 26.578 -18.338 36.131 1.00 13.71 6 GLU N C 1
ATOM 5144 O O . GLU E 2 6 ? 26.260 -17.188 35.797 1.00 15.36 6 GLU N O 1
ATOM 5150 N N . SER E 2 7 ? 26.662 -19.358 35.272 1.00 10.36 7 SER N N 1
ATOM 5151 C CA . SER E 2 7 ? 26.373 -19.203 33.841 1.00 12.23 7 SER N CA 1
ATOM 5152 C C . SER E 2 7 ? 25.828 -20.523 33.304 1.00 10.03 7 SER N C 1
ATOM 5153 O O . SER E 2 7 ? 25.754 -21.494 34.029 1.00 13.65 7 SER N O 1
ATOM 5156 N N . GLY E 2 8 ? 25.383 -20.530 32.053 1.00 12.42 8 GLY N N 1
ATOM 5157 C CA . GLY E 2 8 ? 24.904 -21.753 31.444 1.00 12.62 8 GLY N CA 1
ATOM 5158 C C . GLY E 2 8 ? 23.408 -21.972 31.335 1.00 13.58 8 GLY N C 1
ATOM 5159 O O . GLY E 2 8 ? 22.987 -22.864 30.608 1.00 18.16 8 GLY N O 1
ATOM 5160 N N . GLY E 2 9 ? 22.618 -21.148 32.020 1.00 16.94 9 GLY N N 1
ATOM 5161 C CA . GLY E 2 9 ? 21.169 -21.285 32.016 1.00 16.00 9 GLY N CA 1
ATOM 5162 C C . GLY E 2 9 ? 20.509 -20.966 30.695 1.00 21.64 9 GLY N C 1
ATOM 5163 O O . GLY E 2 9 ? 21.169 -20.523 29.751 1.00 24.43 9 GLY N O 1
ATOM 5164 N N . GLY E 2 10 ? 19.198 -21.153 30.635 1.00 15.84 10 GLY N N 1
ATOM 5165 C CA . GLY E 2 10 ? 18.480 -20.889 29.407 1.00 14.80 10 GLY N CA 1
ATOM 5166 C C . GLY E 2 10 ? 17.317 -21.846 29.239 1.00 15.40 10 GLY N C 1
ATOM 5167 O O . GLY E 2 10 ? 16.954 -22.575 30.161 1.00 17.50 10 GLY N O 1
ATOM 5168 N N . LEU E 2 11 ? 16.703 -21.825 28.069 1.00 14.39 11 LEU N N 1
ATOM 5169 C CA . LEU E 2 11 ? 15.574 -22.695 27.809 1.00 18.43 11 LEU N CA 1
ATOM 5170 C C . LEU E 2 11 ? 16.067 -24.050 27.280 1.00 17.56 11 LEU N C 1
ATOM 5171 O O . LEU E 2 11 ? 16.893 -24.119 26.381 1.00 13.98 11 LEU N O 1
ATOM 5176 N N . VAL E 2 12 ? 15.588 -25.119 27.890 1.00 14.97 12 VAL N N 1
ATOM 5177 C CA . VAL E 2 12 ? 15.960 -26.460 27.496 1.00 16.16 12 VAL N CA 1
ATOM 5178 C C . VAL E 2 12 ? 14.675 -27.255 27.302 1.00 16.23 12 VAL N C 1
ATOM 5179 O O . VAL E 2 12 ? 13.698 -27.070 28.012 1.00 21.81 12 VAL N O 1
ATOM 5183 N N . GLN E 2 13 ? 14.648 -28.083 26.279 1.00 21.77 13 GLN N N 1
ATOM 5184 C CA . GLN E 2 13 ? 13.482 -28.908 26.007 1.00 26.08 13 GLN N CA 1
ATOM 5185 C C . GLN E 2 13 ? 13.435 -30.017 27.054 1.00 21.37 13 GLN N C 1
ATOM 5186 O O . GLN E 2 13 ? 14.482 -30.444 27.565 1.00 18.98 13 GLN N O 1
ATOM 5192 N N . PRO E 2 14 ? 12.222 -30.475 27.413 1.00 21.10 14 PRO N N 1
ATOM 5193 C CA . PRO E 2 14 ? 12.009 -31.552 28.395 1.00 21.53 14 PRO N CA 1
ATOM 5194 C C . PRO E 2 14 ? 12.806 -32.764 27.892 1.00 21.25 14 PRO N C 1
ATOM 5195 O O . PRO E 2 14 ? 12.755 -33.080 26.698 1.00 23.67 14 PRO N O 1
ATOM 5199 N N . GLY E 2 15 ? 13.533 -33.423 28.784 1.00 21.63 15 GLY N N 1
ATOM 5200 C CA . GLY E 2 15 ? 14.350 -34.556 28.393 1.00 15.17 15 GLY N CA 1
ATOM 5201 C C . GLY E 2 15 ? 15.757 -34.101 28.005 1.00 15.58 15 GLY N C 1
ATOM 5202 O O . GLY E 2 15 ? 16.672 -34.907 27.884 1.00 11.53 15 GLY N O 1
ATOM 5203 N N . GLY E 2 16 ? 15.955 -32.794 27.863 1.00 17.18 16 GLY N N 1
ATOM 5204 C CA . GLY E 2 16 ? 17.263 -32.288 27.492 1.00 9.99 16 GLY N CA 1
ATOM 5205 C C . GLY E 2 16 ? 18.300 -32.308 28.595 1.00 9.67 16 GLY N C 1
ATOM 5206 O O . GLY E 2 16 ? 18.006 -32.649 29.739 1.00 17.46 16 GLY N O 1
ATOM 5207 N N . SER E 2 17 ? 19.538 -32.008 28.215 1.00 12.48 17 SER N N 1
ATOM 5208 C CA . SER E 2 17 ? 20.676 -31.936 29.130 1.00 19.44 17 SER N CA 1
ATOM 5209 C C . SER E 2 17 ? 21.166 -30.487 29.172 1.00 19.53 17 SER N C 1
ATOM 5210 O O . SER E 2 17 ? 21.005 -29.745 28.199 1.00 17.26 17 SER N O 1
ATOM 5213 N N . ARG E 2 18 ? 21.789 -30.091 30.276 1.00 18.65 18 ARG N N 1
ATOM 5214 C CA . ARG E 2 18 ? 22.317 -28.735 30.395 1.00 18.69 18 ARG N CA 1
ATOM 5215 C C . ARG E 2 18 ? 23.382 -28.681 31.478 1.00 13.34 18 ARG N C 1
ATOM 5216 O O . ARG E 2 18 ? 23.183 -29.214 32.545 1.00 12.58 18 ARG N O 1
ATOM 5224 N N . LYS E 2 19 ? 24.535 -28.100 31.184 1.00 11.92 19 LYS N N 1
ATOM 5225 C CA . LYS E 2 19 ? 25.573 -27.976 32.200 1.00 16.36 19 LYS N CA 1
ATOM 5226 C C . LYS E 2 19 ? 25.731 -26.498 32.602 1.00 14.38 19 LYS N C 1
ATOM 5227 O O . LYS E 2 19 ? 25.958 -25.626 31.758 1.00 13.85 19 LYS N O 1
ATOM 5233 N N . LEU E 2 20 ? 25.578 -26.236 33.890 1.00 11.66 20 LEU N N 1
ATOM 5234 C CA . LEU E 2 20 ? 25.691 -24.900 34.438 1.00 13.08 20 LEU N CA 1
ATOM 5235 C C . LEU E 2 20 ? 27.051 -24.803 35.092 1.00 12.87 20 LEU N C 1
ATOM 5236 O O . LEU E 2 20 ? 27.552 -25.783 35.661 1.00 11.61 20 LEU N O 1
ATOM 5241 N N . SER E 2 21 ? 27.629 -23.618 35.038 1.00 12.64 21 SER N N 1
ATOM 5242 C CA . SER E 2 21 ? 28.930 -23.375 35.638 1.00 14.30 21 SER N CA 1
ATOM 5243 C C . SER E 2 21 ? 28.806 -22.285 36.701 1.00 15.36 21 SER N C 1
ATOM 5244 O O . SER E 2 21 ? 27.815 -21.558 36.751 1.00 18.23 21 SER N O 1
ATOM 5247 N N . CYS E 2 22 ? 29.807 -22.197 37.565 1.00 12.90 22 CYS N N 1
ATOM 5248 C CA . CYS E 2 22 ? 29.829 -21.206 38.619 1.00 13.50 22 CYS N CA 1
ATOM 5249 C C . CYS E 2 22 ? 31.284 -20.759 38.808 1.00 13.50 22 CYS N C 1
ATOM 5250 O O . CYS E 2 22 ? 32.107 -21.516 39.337 1.00 14.65 22 CYS N O 1
ATOM 5253 N N . ALA E 2 23 ? 31.601 -19.570 38.291 1.00 12.09 23 ALA N N 1
ATOM 5254 C CA . ALA E 2 23 ? 32.949 -18.961 38.373 1.00 11.64 23 ALA N CA 1
ATOM 5255 C C . ALA E 2 23 ? 33.178 -18.351 39.753 1.00 10.84 23 ALA N C 1
ATOM 5256 O O . ALA E 2 23 ? 32.406 -17.492 40.186 1.00 14.56 23 ALA N O 1
ATOM 5258 N N . ALA E 2 24 ? 34.221 -18.798 40.445 1.00 13.49 24 ALA N N 1
ATOM 5259 C CA . ALA E 2 24 ? 34.539 -18.311 41.793 1.00 16.46 24 ALA N CA 1
ATOM 5260 C C . ALA E 2 24 ? 35.792 -17.435 41.818 1.00 14.59 24 ALA N C 1
ATOM 5261 O O . ALA E 2 24 ? 36.735 -17.674 41.075 1.00 14.37 24 ALA N O 1
ATOM 5263 N N . SER E 2 25 ? 35.808 -16.425 42.678 1.00 14.28 25 SER N N 1
ATOM 5264 C CA . SER E 2 25 ? 36.973 -15.559 42.777 1.00 16.48 25 SER N CA 1
ATOM 5265 C C . SER E 2 25 ? 36.937 -14.766 44.063 1.00 16.88 25 SER N C 1
ATOM 5266 O O . SER E 2 25 ? 35.886 -14.632 44.694 1.00 16.80 25 SER N O 1
ATOM 5269 N N . GLY E 2 26 ? 38.107 -14.306 44.487 1.00 15.18 26 GLY N N 1
ATOM 5270 C CA . GLY E 2 26 ? 38.190 -13.540 45.714 1.00 13.47 26 GLY N CA 1
ATOM 5271 C C . GLY E 2 26 ? 38.298 -14.358 46.982 1.00 11.84 26 GLY N C 1
ATOM 5272 O O . GLY E 2 26 ? 38.019 -13.855 48.066 1.00 12.88 26 GLY N O 1
ATOM 5273 N N . PHE E 2 27 ? 38.640 -15.633 46.840 1.00 14.11 27 PHE N N 1
ATOM 5274 C CA . PHE E 2 27 ? 38.834 -16.538 47.974 1.00 14.98 27 PHE N CA 1
ATOM 5275 C C . PHE E 2 27 ? 39.536 -17.791 47.458 1.00 16.54 27 PHE N C 1
ATOM 5276 O O . PHE E 2 27 ? 39.665 -17.979 46.240 1.00 20.65 27 PHE N O 1
ATOM 5284 N N . THR E 2 28 ? 40.030 -18.616 48.377 1.00 15.04 28 THR N N 1
ATOM 5285 C CA . THR E 2 28 ? 40.732 -19.836 48.012 1.00 18.53 28 THR N CA 1
ATOM 5286 C C . THR E 2 28 ? 39.700 -20.934 47.788 1.00 16.53 28 THR N C 1
ATOM 5287 O O . THR E 2 28 ? 39.372 -21.701 48.700 1.00 15.40 28 THR N O 1
ATOM 5291 N N . PHE E 2 29 ? 39.202 -20.981 46.557 1.00 17.55 29 PHE N N 1
ATOM 5292 C CA . PHE E 2 29 ? 38.192 -21.940 46.119 1.00 21.58 29 PHE N CA 1
ATOM 5293 C C . PHE E 2 29 ? 38.417 -23.358 46.655 1.00 21.05 29 PHE N C 1
ATOM 5294 O O . PHE E 2 29 ? 37.527 -23.918 47.281 1.00 15.46 29 PHE N O 1
ATOM 5302 N N . MET E 2 30 ? 39.627 -23.897 46.479 1.00 22.81 30 MET N N 1
ATOM 5303 C CA . MET E 2 30 ? 39.926 -25.260 46.930 1.00 23.57 30 MET N CA 1
ATOM 5304 C C . MET E 2 30 ? 39.811 -25.507 48.431 1.00 18.10 30 MET N C 1
ATOM 5305 O O . MET E 2 30 ? 39.826 -26.650 48.887 1.00 18.96 30 MET N O 1
ATOM 5310 N N . ARG E 2 31 ? 39.717 -24.434 49.194 1.00 14.53 31 ARG N N 1
ATOM 5311 C CA . ARG E 2 31 ? 39.591 -24.534 50.635 1.00 17.43 31 ARG N CA 1
ATOM 5312 C C . ARG E 2 31 ? 38.147 -24.796 51.071 1.00 17.02 31 ARG N C 1
ATOM 5313 O O . ARG E 2 31 ? 37.901 -25.180 52.216 1.00 17.53 31 ARG N O 1
ATOM 5321 N N . PHE E 2 32 ? 37.194 -24.604 50.165 1.00 18.87 32 PHE N N 1
ATOM 5322 C CA . PHE E 2 32 ? 35.782 -24.720 50.538 1.00 16.69 32 PHE N CA 1
ATOM 5323 C C . PHE E 2 32 ? 34.896 -25.688 49.759 1.00 15.00 32 PHE N C 1
ATOM 5324 O O . PHE E 2 32 ? 35.069 -25.892 48.551 1.00 16.78 32 PHE N O 1
ATOM 5332 N N . GLY E 2 33 ? 33.930 -26.263 50.475 1.00 14.74 33 GLY N N 1
ATOM 5333 C CA . GLY E 2 33 ? 32.950 -27.133 49.856 1.00 14.81 33 GLY N CA 1
ATOM 5334 C C . GLY E 2 33 ? 31.954 -26.179 49.220 1.00 13.05 33 GLY N C 1
ATOM 5335 O O . GLY E 2 33 ? 31.841 -25.037 49.669 1.00 15.38 33 GLY N O 1
ATOM 5336 N N . MET E 2 34 ? 31.222 -26.630 48.205 1.00 18.54 34 MET N N 1
ATOM 5337 C CA . MET E 2 34 ? 30.254 -25.783 47.495 1.00 12.69 34 MET N CA 1
ATOM 5338 C C . MET E 2 34 ? 28.885 -26.450 47.336 1.00 12.02 34 MET N C 1
ATOM 5339 O O . MET E 2 34 ? 28.783 -27.672 47.389 1.00 10.40 34 MET N O 1
ATOM 5344 N N . HIS E 2 35 ? 27.841 -25.636 47.136 1.00 10.64 35 HIS N N 1
ATOM 5345 C CA . HIS E 2 35 ? 26.467 -26.119 46.934 1.00 9.69 35 HIS N CA 1
ATOM 5346 C C . HIS E 2 35 ? 25.781 -25.501 45.700 1.00 12.92 35 HIS N C 1
ATOM 5347 O O . HIS E 2 35 ? 26.167 -24.444 45.194 1.00 12.12 35 HIS N O 1
ATOM 5354 N N . TRP E 2 36 ? 24.734 -26.170 45.235 1.00 12.88 36 TRP N N 1
ATOM 5355 C CA . TRP E 2 36 ? 23.895 -25.636 44.176 1.00 10.18 36 TRP N CA 1
ATOM 5356 C C . TRP E 2 36 ? 22.550 -25.682 44.897 1.00 10.41 36 TRP N C 1
ATOM 5357 O O . TRP E 2 36 ? 22.234 -26.675 45.578 1.00 15.42 36 TRP N O 1
ATOM 5368 N N . VAL E 2 37 ? 21.836 -24.565 44.870 1.00 14.84 37 VAL N N 1
ATOM 5369 C CA . VAL E 2 37 ? 20.524 -24.439 45.506 1.00 11.96 37 VAL N CA 1
ATOM 5370 C C . VAL E 2 37 ? 19.668 -23.775 44.435 1.00 12.22 37 VAL N C 1
ATOM 5371 O O . VAL E 2 37 ? 20.165 -22.925 43.691 1.00 12.81 37 VAL N O 1
ATOM 5375 N N . ARG E 2 38 ? 18.435 -24.247 44.258 1.00 10.30 38 ARG N N 1
ATOM 5376 C CA . ARG E 2 38 ? 17.551 -23.661 43.257 1.00 12.73 38 ARG N CA 1
ATOM 5377 C C . ARG E 2 38 ? 16.303 -23.040 43.885 1.00 14.84 38 ARG N C 1
ATOM 5378 O O . ARG E 2 38 ? 15.917 -23.391 45.005 1.00 12.67 38 ARG N O 1
ATOM 5386 N N . GLN E 2 39 ? 15.712 -22.071 43.188 1.00 14.51 39 GLN N N 1
ATOM 5387 C CA . GLN E 2 39 ? 14.499 -21.405 43.667 1.00 13.10 39 GLN N CA 1
ATOM 5388 C C . GLN E 2 39 ? 13.587 -21.334 42.465 1.00 18.43 39 GLN N C 1
ATOM 5389 O O . GLN E 2 39 ? 13.915 -20.679 41.466 1.00 17.80 39 GLN N O 1
ATOM 5395 N N . ALA E 2 40 ? 12.472 -22.052 42.542 1.00 20.47 40 ALA N N 1
ATOM 5396 C CA . ALA E 2 40 ? 11.526 -22.136 41.437 1.00 27.54 40 ALA N CA 1
ATOM 5397 C C . ALA E 2 40 ? 10.485 -21.043 41.442 1.00 31.91 40 ALA N C 1
ATOM 5398 O O . ALA E 2 40 ? 10.376 -20.280 42.409 1.00 30.99 40 ALA N O 1
ATOM 5400 N N . PRO E 2 41 ? 9.727 -20.921 40.334 1.00 37.56 41 PRO N N 1
ATOM 5401 C CA . PRO E 2 41 ? 8.695 -19.881 40.289 1.00 41.61 41 PRO N CA 1
ATOM 5402 C C . PRO E 2 41 ? 7.711 -20.333 41.354 1.00 43.86 41 PRO N C 1
ATOM 5403 O O . PRO E 2 41 ? 7.219 -21.470 41.295 1.00 48.18 41 PRO N O 1
ATOM 5407 N N . GLU E 2 42 ? 7.483 -19.482 42.349 1.00 43.32 42 GLU N N 1
ATOM 5408 C CA . GLU E 2 42 ? 6.599 -19.816 43.465 1.00 45.27 42 GLU N CA 1
ATOM 5409 C C . GLU E 2 42 ? 7.092 -21.091 44.159 1.00 45.12 42 GLU N C 1
ATOM 5410 O O . GLU E 2 42 ? 6.632 -22.215 43.910 1.00 41.54 42 GLU N O 1
ATOM 5412 N N . LYS E 2 43 ? 8.124 -20.891 44.958 1.00 46.13 43 LYS N N 1
ATOM 5413 C CA . LYS E 2 43 ? 8.742 -21.939 45.746 1.00 46.90 43 LYS N CA 1
ATOM 5414 C C . LYS E 2 43 ? 9.815 -21.215 46.512 1.00 43.41 43 LYS N C 1
ATOM 5415 O O . LYS E 2 43 ? 10.201 -20.085 46.171 1.00 44.35 43 LYS N O 1
ATOM 5421 N N . GLY E 2 44 ? 10.222 -21.813 47.612 1.00 37.39 44 GLY N N 1
ATOM 5422 C CA . GLY E 2 44 ? 11.279 -21.204 48.370 1.00 33.56 44 GLY N CA 1
ATOM 5423 C C . GLY E 2 44 ? 12.554 -21.724 47.754 1.00 22.54 44 GLY N C 1
ATOM 5424 O O . GLY E 2 44 ? 12.626 -21.994 46.562 1.00 20.17 44 GLY N O 1
ATOM 5425 N N . LEU E 2 45 ? 13.562 -21.865 48.585 1.00 22.12 45 LEU N N 1
ATOM 5426 C CA . LEU E 2 45 ? 14.830 -22.364 48.138 1.00 16.61 45 LEU N CA 1
ATOM 5427 C C . LEU E 2 45 ? 14.723 -23.875 48.269 1.00 16.27 45 LEU N C 1
ATOM 5428 O O . LEU E 2 45 ? 13.943 -24.379 49.076 1.00 14.20 45 LEU N O 1
ATOM 5433 N N . GLU E 2 46 ? 15.515 -24.586 47.489 1.00 12.26 46 GLU N N 1
ATOM 5434 C CA . GLU E 2 46 ? 15.529 -26.022 47.548 1.00 14.96 46 GLU N CA 1
ATOM 5435 C C . GLU E 2 46 ? 16.951 -26.489 47.273 1.00 14.45 46 GLU N C 1
ATOM 5436 O O . GLU E 2 46 ? 17.467 -26.298 46.169 1.00 15.34 46 GLU N O 1
ATOM 5442 N N . TRP E 2 47 ? 17.595 -27.068 48.286 1.00 15.41 47 TRP N N 1
ATOM 5443 C CA . TRP E 2 47 ? 18.958 -27.573 48.126 1.00 12.36 47 TRP N CA 1
ATOM 5444 C C . TRP E 2 47 ? 19.026 -28.600 46.981 1.00 12.53 47 TRP N C 1
ATOM 5445 O O . TRP E 2 47 ? 18.139 -29.442 46.830 1.00 15.02 47 TRP N O 1
ATOM 5456 N N . VAL E 2 48 ? 20.070 -28.504 46.170 1.00 9.56 48 VAL N N 1
ATOM 5457 C CA . VAL E 2 48 ? 20.253 -29.397 45.026 1.00 12.55 48 VAL N CA 1
ATOM 5458 C C . VAL E 2 48 ? 21.382 -30.442 45.157 1.00 13.77 48 VAL N C 1
ATOM 5459 O O . VAL E 2 48 ? 21.146 -31.637 45.014 1.00 15.30 48 VAL N O 1
ATOM 5463 N N . ALA E 2 49 ? 22.601 -29.994 45.430 1.00 10.68 49 ALA N N 1
ATOM 5464 C CA . ALA E 2 49 ? 23.735 -30.903 45.539 1.00 13.45 49 ALA N CA 1
ATOM 5465 C C . ALA E 2 49 ? 24.880 -30.269 46.327 1.00 16.10 49 ALA N C 1
ATOM 5466 O O . ALA E 2 49 ? 24.947 -29.036 46.460 1.00 23.01 49 ALA N O 1
ATOM 5468 N N . TYR E 2 50 ? 25.734 -31.113 46.897 1.00 13.76 50 TYR N N 1
ATOM 5469 C CA . TYR E 2 50 ? 26.885 -30.670 47.673 1.00 13.50 50 TYR N CA 1
ATOM 5470 C C . TYR E 2 50 ? 28.173 -31.347 47.183 1.00 15.48 50 TYR N C 1
ATOM 5471 O O . TYR E 2 50 ? 28.138 -32.502 46.749 1.00 14.61 50 TYR N O 1
ATOM 5480 N N . ILE E 2 51 ? 29.297 -30.638 47.275 1.00 15.73 51 ILE N N 1
ATOM 5481 C CA . ILE E 2 51 ? 30.604 -31.198 46.907 1.00 15.21 51 ILE N CA 1
ATOM 5482 C C . ILE E 2 51 ? 31.658 -30.596 47.842 1.00 16.63 51 ILE N C 1
ATOM 5483 O O . ILE E 2 51 ? 31.708 -29.366 48.023 1.00 11.20 51 ILE N O 1
ATOM 5488 N N . SER E 2 52 ? 32.414 -31.472 48.513 1.00 12.32 52 SER N N 1
ATOM 5489 C CA . SER E 2 52 ? 33.459 -31.044 49.453 1.00 15.43 52 SER N CA 1
ATOM 5490 C C . SER E 2 52 ? 34.612 -30.406 48.690 1.00 10.75 52 SER N C 1
ATOM 5491 O O . SER E 2 52 ? 34.736 -30.596 47.473 1.00 12.11 52 SER N O 1
ATOM 5494 N N . SER E 2 53 A 35.460 -29.676 49.411 1.00 11.34 52 SER N N 1
ATOM 5495 C CA . SER E 2 53 A 36.578 -28.956 48.806 1.00 16.05 52 SER N CA 1
ATOM 5496 C C . SER E 2 53 A 37.435 -29.774 47.835 1.00 18.33 52 SER N C 1
ATOM 5497 O O . SER E 2 53 A 37.999 -29.233 46.879 1.00 18.31 52 SER N O 1
ATOM 5500 N N . GLY E 2 54 ? 37.512 -31.080 48.078 1.00 23.50 53 GLY N N 1
ATOM 5501 C CA . GLY E 2 54 ? 38.290 -31.949 47.220 1.00 19.20 53 GLY N CA 1
ATOM 5502 C C . GLY E 2 54 ? 37.436 -33.028 46.577 1.00 24.60 53 GLY N C 1
ATOM 5503 O O . GLY E 2 54 ? 37.949 -34.080 46.210 1.00 27.25 53 GLY N O 1
ATOM 5504 N N . SER E 2 55 ? 36.121 -32.819 46.551 1.00 20.91 54 SER N N 1
ATOM 5505 C CA . SER E 2 55 ? 35.195 -33.747 45.915 1.00 15.25 54 SER N CA 1
ATOM 5506 C C . SER E 2 55 ? 35.078 -35.121 46.568 1.00 17.38 54 SER N C 1
ATOM 5507 O O . SER E 2 55 ? 34.431 -36.019 46.020 1.00 16.31 54 SER N O 1
ATOM 5510 N N . SER E 2 56 ? 35.674 -35.275 47.748 1.00 17.32 55 SER N N 1
ATOM 5511 C CA . SER E 2 56 ? 35.644 -36.549 48.463 1.00 21.65 55 SER N CA 1
ATOM 5512 C C . SER E 2 56 ? 34.228 -36.886 48.910 1.00 23.11 55 SER N C 1
ATOM 5513 O O . SER E 2 56 ? 33.879 -38.061 49.057 1.00 26.28 55 SER N O 1
ATOM 5516 N N . THR E 2 57 ? 33.433 -35.846 49.163 1.00 19.95 56 THR N N 1
ATOM 5517 C CA . THR E 2 57 ? 32.047 -35.992 49.583 1.00 15.88 56 THR N CA 1
ATOM 5518 C C . THR E 2 57 ? 31.120 -35.270 48.644 1.00 13.54 56 THR N C 1
ATOM 5519 O O . THR E 2 57 ? 31.363 -34.119 48.278 1.00 17.02 56 THR N O 1
ATOM 5523 N N . ILE E 2 58 ? 30.065 -35.962 48.243 1.00 13.76 57 ILE N N 1
ATOM 5524 C CA . ILE E 2 58 ? 29.051 -35.421 47.343 1.00 11.84 57 ILE N CA 1
ATOM 5525 C C . ILE E 2 58 ? 27.711 -35.912 47.830 1.00 13.87 57 ILE N C 1
ATOM 5526 O O . ILE E 2 58 ? 27.561 -37.074 48.220 1.00 10.33 57 ILE N O 1
ATOM 5531 N N . TYR E 2 59 ? 26.749 -35.012 47.884 1.00 14.10 58 TYR N N 1
ATOM 5532 C CA . TYR E 2 59 ? 25.410 -35.395 48.300 1.00 15.43 58 TYR N CA 1
ATOM 5533 C C . TYR E 2 59 ? 24.499 -34.777 47.283 1.00 14.03 58 TYR N C 1
ATOM 5534 O O . TYR E 2 59 ? 24.827 -33.718 46.763 1.00 14.09 58 TYR N O 1
ATOM 5543 N N . TYR E 2 60 ? 23.393 -35.446 46.966 1.00 9.74 59 TYR N N 1
ATOM 5544 C CA . TYR E 2 60 ? 22.423 -34.916 46.017 1.00 14.55 59 TYR N CA 1
ATOM 5545 C C . TYR E 2 60 ? 21.055 -34.891 46.689 1.00 17.78 59 TYR N C 1
ATOM 5546 O O . TYR E 2 60 ? 20.869 -35.533 47.724 1.00 19.83 59 TYR N O 1
ATOM 5555 N N . ALA E 2 61 ? 20.126 -34.121 46.126 1.00 17.34 60 ALA N N 1
ATOM 5556 C CA . ALA E 2 61 ? 18.738 -34.082 46.606 1.00 16.78 60 ALA N CA 1
ATOM 5557 C C . ALA E 2 61 ? 18.103 -35.287 45.898 1.00 16.45 60 ALA N C 1
ATOM 5558 O O . ALA E 2 61 ? 18.436 -35.568 44.743 1.00 13.58 60 ALA N O 1
ATOM 5560 N N . ASP E 2 62 ? 17.163 -35.963 46.547 1.00 16.16 61 ASP N N 1
ATOM 5561 C CA . ASP E 2 62 ? 16.532 -37.140 45.948 1.00 18.16 61 ASP N CA 1
ATOM 5562 C C . ASP E 2 62 ? 15.811 -36.853 44.649 1.00 17.59 61 ASP N C 1
ATOM 5563 O O . ASP E 2 62 ? 15.687 -37.742 43.806 1.00 23.68 61 ASP N O 1
ATOM 5568 N N . THR E 2 63 ? 15.365 -35.610 44.492 1.00 23.33 62 THR N N 1
ATOM 5569 C CA . THR E 2 63 ? 14.659 -35.135 43.292 1.00 23.09 62 THR N CA 1
ATOM 5570 C C . THR E 2 63 ? 15.587 -35.081 42.086 1.00 25.25 62 THR N C 1
ATOM 5571 O O . THR E 2 63 ? 15.157 -35.192 40.941 1.00 27.16 62 THR N O 1
ATOM 5575 N N . VAL E 2 64 ? 16.866 -34.893 42.366 1.00 22.86 63 VAL N N 1
ATOM 5576 C CA . VAL E 2 64 ? 17.895 -34.764 41.344 1.00 24.17 63 VAL N CA 1
ATOM 5577 C C . VAL E 2 64 ? 18.772 -36.030 41.201 1.00 24.12 63 VAL N C 1
ATOM 5578 O O . VAL E 2 64 ? 19.340 -36.304 40.132 1.00 12.09 63 VAL N O 1
ATOM 5582 N N . LYS E 2 65 ? 18.815 -36.788 42.297 1.00 27.40 64 LYS N N 1
ATOM 5583 C CA . LYS E 2 65 ? 19.584 -38.019 42.488 1.00 35.88 64 LYS N CA 1
ATOM 5584 C C . LYS E 2 65 ? 20.304 -38.661 41.308 1.00 36.05 64 LYS N C 1
ATOM 5585 O O . LYS E 2 65 ? 21.545 -38.660 41.251 1.00 37.32 64 LYS N O 1
ATOM 5591 N N . GLY E 2 66 ? 19.532 -39.212 40.377 1.00 33.43 65 GLY N N 1
ATOM 5592 C CA . GLY E 2 66 ? 20.143 -39.888 39.250 1.00 30.33 65 GLY N CA 1
ATOM 5593 C C . GLY E 2 66 ? 20.203 -39.210 37.902 1.00 26.62 65 GLY N C 1
ATOM 5594 O O . GLY E 2 66 ? 20.412 -39.893 36.906 1.00 25.14 65 GLY N O 1
ATOM 5595 N N . ARG E 2 67 ? 20.046 -37.892 37.849 1.00 22.22 66 ARG N N 1
ATOM 5596 C CA . ARG E 2 67 ? 20.094 -37.184 36.565 1.00 18.53 66 ARG N CA 1
ATOM 5597 C C . ARG E 2 67 ? 21.182 -36.106 36.529 1.00 18.91 66 ARG N C 1
ATOM 5598 O O . ARG E 2 67 ? 21.819 -35.862 35.493 1.00 12.12 66 ARG N O 1
ATOM 5606 N N . PHE E 2 68 ? 21.380 -35.453 37.669 1.00 23.70 67 PHE N N 1
ATOM 5607 C CA . PHE E 2 68 ? 22.358 -34.378 37.787 1.00 19.55 67 PHE N CA 1
ATOM 5608 C C . PHE E 2 68 ? 23.677 -34.878 38.354 1.00 19.77 67 PHE N C 1
ATOM 5609 O O . PHE E 2 68 ? 23.724 -35.893 39.061 1.00 18.65 67 PHE N O 1
ATOM 5617 N N . THR E 2 69 ? 24.738 -34.126 38.087 1.00 12.78 68 THR N N 1
ATOM 5618 C CA . THR E 2 69 ? 26.060 -34.471 38.586 1.00 15.62 68 THR N CA 1
ATOM 5619 C C . THR E 2 69 ? 26.836 -33.208 38.954 1.00 13.66 68 THR N C 1
ATOM 5620 O O . THR E 2 69 ? 26.952 -32.281 38.151 1.00 12.21 68 THR N O 1
ATOM 5624 N N . ILE E 2 70 ? 27.297 -33.151 40.193 1.00 15.07 69 ILE N N 1
ATOM 5625 C CA . ILE E 2 70 ? 28.073 -32.020 40.658 1.00 16.18 69 ILE N CA 1
ATOM 5626 C C . ILE E 2 70 ? 29.546 -32.390 40.553 1.00 15.08 69 ILE N C 1
ATOM 5627 O O . ILE E 2 70 ? 29.905 -33.541 40.723 1.00 14.63 69 ILE N O 1
ATOM 5632 N N . SER E 2 71 ? 30.364 -31.443 40.117 1.00 18.71 70 SER N N 1
ATOM 5633 C CA . SER E 2 71 ? 31.802 -31.657 40.005 1.00 17.47 70 SER N CA 1
ATOM 5634 C C . SER E 2 71 ? 32.478 -30.288 40.080 1.00 17.42 70 SER N C 1
ATOM 5635 O O . SER E 2 71 ? 31.815 -29.255 39.964 1.00 13.55 70 SER N O 1
ATOM 5638 N N . ARG E 2 72 ? 33.783 -30.288 40.328 1.00 15.30 71 ARG N N 1
ATOM 5639 C CA . ARG E 2 72 ? 34.543 -29.051 40.429 1.00 17.40 71 ARG N CA 1
ATOM 5640 C C . ARG E 2 72 ? 35.922 -29.193 39.806 1.00 16.43 71 ARG N C 1
ATOM 5641 O O . ARG E 2 72 ? 36.378 -30.299 39.535 1.00 17.76 71 ARG N O 1
ATOM 5649 N N . ASP E 2 73 ? 36.544 -28.059 39.509 1.00 16.20 72 ASP N N 1
ATOM 5650 C CA . ASP E 2 73 ? 37.891 -28.022 38.965 1.00 16.50 72 ASP N CA 1
ATOM 5651 C C . ASP E 2 73 ? 38.583 -26.902 39.732 1.00 17.18 72 ASP N C 1
ATOM 5652 O O . ASP E 2 73 ? 38.505 -25.716 39.361 1.00 15.16 72 ASP N O 1
ATOM 5657 N N . ASN E 2 74 ? 39.231 -27.288 40.825 1.00 15.83 73 ASN N N 1
ATOM 5658 C CA . ASN E 2 74 ? 39.905 -26.342 41.689 1.00 14.89 73 ASN N CA 1
ATOM 5659 C C . ASN E 2 74 ? 40.869 -25.393 41.005 1.00 18.19 73 ASN N C 1
ATOM 5660 O O . ASN E 2 74 ? 40.749 -24.184 41.180 1.00 19.32 73 ASN N O 1
ATOM 5665 N N . PRO E 2 75 ? 41.842 -25.903 40.221 1.00 21.16 74 PRO N N 1
ATOM 5666 C CA . PRO E 2 75 ? 42.764 -24.971 39.545 1.00 17.81 74 PRO N CA 1
ATOM 5667 C C . PRO E 2 75 ? 42.072 -23.963 38.606 1.00 21.58 74 PRO N C 1
ATOM 5668 O O . PRO E 2 75 ? 42.615 -22.894 38.329 1.00 23.53 74 PRO N O 1
ATOM 5672 N N . LYS E 2 76 ? 40.904 -24.323 38.081 1.00 18.73 75 LYS N N 1
ATOM 5673 C CA . LYS E 2 76 ? 40.169 -23.423 37.217 1.00 17.07 75 LYS N CA 1
ATOM 5674 C C . LYS E 2 76 ? 39.193 -22.567 38.025 1.00 19.89 75 LYS N C 1
ATOM 5675 O O . LYS E 2 76 ? 38.579 -21.642 37.493 1.00 18.56 75 LYS N O 1
ATOM 5681 N N . ASN E 2 77 ? 39.098 -22.851 39.323 1.00 18.01 76 ASN N N 1
ATOM 5682 C CA . ASN E 2 77 ? 38.200 -22.132 40.220 1.00 20.49 76 ASN N CA 1
ATOM 5683 C C . ASN E 2 77 ? 36.755 -22.161 39.690 1.00 22.40 76 ASN N C 1
ATOM 5684 O O . ASN E 2 77 ? 36.065 -21.143 39.689 1.00 21.43 76 ASN N O 1
ATOM 5689 N N . THR E 2 78 ? 36.290 -23.341 39.282 1.00 23.42 77 THR N N 1
ATOM 5690 C CA . THR E 2 78 ? 34.933 -23.487 38.740 1.00 20.91 77 THR N CA 1
ATOM 5691 C C . THR E 2 78 ? 34.193 -24.705 39.268 1.00 19.35 77 THR N C 1
ATOM 5692 O O . THR E 2 78 ? 34.794 -25.748 39.495 1.00 18.64 77 THR N O 1
ATOM 5696 N N . LEU E 2 79 ? 32.883 -24.542 39.456 1.00 17.94 78 LEU N N 1
ATOM 5697 C CA . LEU E 2 79 ? 31.959 -25.574 39.932 1.00 13.21 78 LEU N CA 1
ATOM 5698 C C . LEU E 2 79 ? 30.980 -25.811 38.784 1.00 15.01 78 LEU N C 1
ATOM 5699 O O . LEU E 2 79 ? 30.619 -24.876 38.057 1.00 11.70 78 LEU N O 1
ATOM 5704 N N . PHE E 2 80 ? 30.571 -27.058 38.602 1.00 12.92 79 PHE N N 1
ATOM 5705 C CA . PHE E 2 80 ? 29.648 -27.399 37.531 1.00 13.67 79 PHE N CA 1
ATOM 5706 C C . PHE E 2 80 ? 28.475 -28.234 38.043 1.00 10.46 79 PHE N C 1
ATOM 5707 O O . PHE E 2 80 ? 28.544 -28.844 39.110 1.00 6.26 79 PHE N O 1
ATOM 5715 N N . LEU E 2 81 ? 27.397 -28.226 37.276 1.00 7.10 80 LEU N N 1
ATOM 5716 C CA . LEU E 2 81 ? 26.221 -29.025 37.577 1.00 10.53 80 LEU N CA 1
ATOM 5717 C C . LEU E 2 81 ? 25.783 -29.471 36.212 1.00 10.22 80 LEU N C 1
ATOM 5718 O O . LEU E 2 81 ? 25.501 -28.643 35.349 1.00 5.75 80 LEU N O 1
ATOM 5723 N N . GLN E 2 82 ? 25.862 -30.771 35.970 1.00 11.61 81 GLN N N 1
ATOM 5724 C CA . GLN E 2 82 ? 25.435 -31.303 34.701 1.00 13.26 81 GLN N CA 1
ATOM 5725 C C . GLN E 2 82 ? 24.050 -31.828 34.977 1.00 14.87 81 GLN N C 1
ATOM 5726 O O . GLN E 2 82 ? 23.815 -32.488 35.982 1.00 15.19 81 GLN N O 1
ATOM 5732 N N . MET E 2 83 ? 23.113 -31.447 34.130 1.00 17.81 82 MET N N 1
ATOM 5733 C CA . MET E 2 83 ? 21.732 -31.862 34.276 1.00 14.36 82 MET N CA 1
ATOM 5734 C C . MET E 2 83 ? 21.342 -32.639 33.023 1.00 11.61 82 MET N C 1
ATOM 5735 O O . MET E 2 83 ? 21.798 -32.303 31.927 1.00 11.83 82 MET N O 1
ATOM 5740 N N . THR E 2 84 A 20.581 -33.722 33.203 1.00 8.25 82 THR N N 1
ATOM 5741 C CA . THR E 2 84 A 20.106 -34.546 32.094 1.00 8.13 82 THR N CA 1
ATOM 5742 C C . THR E 2 84 A 18.651 -34.925 32.405 1.00 14.67 82 THR N C 1
ATOM 5743 O O . THR E 2 84 A 18.180 -34.757 33.549 1.00 10.64 82 THR N O 1
ATOM 5747 N N . SER E 2 85 B 17.958 -35.444 31.392 1.00 13.25 82 SER N N 1
ATOM 5748 C CA . SER E 2 85 B 16.570 -35.849 31.527 1.00 14.63 82 SER N CA 1
ATOM 5749 C C . SER E 2 85 B 15.845 -34.741 32.241 1.00 13.44 82 SER N C 1
ATOM 5750 O O . SER E 2 85 B 15.215 -34.951 33.272 1.00 15.56 82 SER N O 1
ATOM 5753 N N . LEU E 2 86 C 16.006 -33.533 31.718 1.00 15.76 82 LEU N N 1
ATOM 5754 C CA . LEU E 2 86 C 15.381 -32.361 32.313 1.00 19.14 82 LEU N CA 1
ATOM 5755 C C . LEU E 2 86 C 13.850 -32.452 32.309 1.00 16.76 82 LEU N C 1
ATOM 5756 O O . LEU E 2 86 C 13.246 -32.893 31.336 1.00 16.78 82 LEU N O 1
ATOM 5761 N N . ARG E 2 87 ? 13.243 -32.059 33.421 1.00 16.52 83 ARG N N 1
ATOM 5762 C CA . ARG E 2 87 ? 11.802 -32.108 33.606 1.00 22.46 83 ARG N CA 1
ATOM 5763 C C . ARG E 2 87 ? 11.272 -30.718 33.850 1.00 23.73 83 ARG N C 1
ATOM 5764 O O . ARG E 2 87 ? 12.001 -29.859 34.330 1.00 24.83 83 ARG N O 1
ATOM 5772 N N . SER E 2 88 ? 9.996 -30.504 33.552 1.00 23.07 84 SER N N 1
ATOM 5773 C CA . SER E 2 88 ? 9.386 -29.197 33.740 1.00 20.63 84 SER N CA 1
ATOM 5774 C C . SER E 2 88 ? 9.665 -28.705 35.153 1.00 17.89 84 SER N C 1
ATOM 5775 O O . SER E 2 88 ? 9.905 -27.532 35.370 1.00 18.68 84 SER N O 1
ATOM 5778 N N . GLU E 2 89 ? 9.721 -29.639 36.095 1.00 19.10 85 GLU N N 1
ATOM 5779 C CA . GLU E 2 89 ? 9.972 -29.337 37.503 1.00 19.78 85 GLU N CA 1
ATOM 5780 C C . GLU E 2 89 ? 11.400 -28.834 37.822 1.00 16.72 85 GLU N C 1
ATOM 5781 O O . GLU E 2 89 ? 11.678 -28.355 38.916 1.00 14.52 85 GLU N O 1
ATOM 5787 N N . ASP E 2 90 ? 12.316 -28.966 36.882 1.00 16.68 86 ASP N N 1
ATOM 5788 C CA . ASP E 2 90 ? 13.652 -28.475 37.107 1.00 15.27 86 ASP N CA 1
ATOM 5789 C C . ASP E 2 90 ? 13.744 -26.977 36.758 1.00 18.58 86 ASP N C 1
ATOM 5790 O O . ASP E 2 90 ? 14.756 -26.313 37.032 1.00 17.81 86 ASP N O 1
ATOM 5795 N N . THR E 2 91 ? 12.660 -26.427 36.209 1.00 13.18 87 THR N N 1
ATOM 5796 C CA . THR E 2 91 ? 12.618 -25.011 35.860 1.00 13.01 87 THR N CA 1
ATOM 5797 C C . THR E 2 91 ? 12.789 -24.185 37.118 1.00 10.06 87 THR N C 1
ATOM 5798 O O . THR E 2 91 ? 11.968 -24.248 38.017 1.00 7.15 87 THR N O 1
ATOM 5802 N N . ALA E 2 92 ? 13.888 -23.440 37.187 1.00 14.15 88 ALA N N 1
ATOM 5803 C CA . ALA E 2 92 ? 14.186 -22.615 38.351 1.00 12.99 88 ALA N CA 1
ATOM 5804 C C . ALA E 2 92 ? 15.452 -21.818 38.133 1.00 9.86 88 ALA N C 1
ATOM 5805 O O . ALA E 2 92 ? 16.104 -21.945 37.105 1.00 14.31 88 ALA N O 1
ATOM 5807 N N . LEU E 2 93 ? 15.766 -20.964 39.095 1.00 17.52 89 LEU N N 1
ATOM 5808 C CA . LEU E 2 93 ? 16.980 -20.151 39.057 1.00 17.78 89 LEU N CA 1
ATOM 5809 C C . LEU E 2 93 ? 17.955 -20.925 39.948 1.00 17.96 89 LEU N C 1
ATOM 5810 O O . LEU E 2 93 ? 17.616 -21.283 41.091 1.00 16.84 89 LEU N O 1
ATOM 5815 N N . TYR E 2 94 ? 19.112 -21.252 39.375 1.00 14.37 90 TYR N N 1
ATOM 5816 C CA . TYR E 2 94 ? 20.143 -22.020 40.053 1.00 13.20 90 TYR N CA 1
ATOM 5817 C C . TYR E 2 94 ? 21.265 -21.172 40.638 1.00 16.13 90 TYR N C 1
ATOM 5818 O O . TYR E 2 94 ? 21.932 -20.434 39.907 1.00 18.43 90 TYR N O 1
ATOM 5827 N N . TYR E 2 95 ? 21.459 -21.287 41.951 1.00 15.12 91 TYR N N 1
ATOM 5828 C CA . TYR E 2 95 ? 22.507 -20.570 42.690 1.00 14.06 91 TYR N CA 1
ATOM 5829 C C . TYR E 2 95 ? 23.616 -21.509 43.156 1.00 15.89 91 TYR N C 1
ATOM 5830 O O . TYR E 2 95 ? 23.338 -22.649 43.517 1.00 19.51 91 TYR N O 1
ATOM 5839 N N . CYS E 2 96 ? 24.869 -21.075 43.101 1.00 11.69 92 CYS N N 1
ATOM 5840 C CA . CYS E 2 96 ? 25.917 -21.885 43.708 1.00 11.51 92 CYS N CA 1
ATOM 5841 C C . CYS E 2 96 ? 26.160 -21.048 44.969 1.00 13.97 92 CYS N C 1
ATOM 5842 O O . CYS E 2 96 ? 25.982 -19.815 44.944 1.00 16.84 92 CYS N O 1
ATOM 5845 N N . ALA E 2 97 ? 26.408 -21.724 46.086 1.00 11.05 93 ALA N N 1
ATOM 5846 C CA . ALA E 2 97 ? 26.658 -21.080 47.373 1.00 10.74 93 ALA N CA 1
ATOM 5847 C C . ALA E 2 97 ? 27.886 -21.728 48.014 1.00 13.31 93 ALA N C 1
ATOM 5848 O O . ALA E 2 97 ? 28.098 -22.938 47.895 1.00 14.22 93 ALA N O 1
ATOM 5850 N N . ARG E 2 98 ? 28.720 -20.913 48.648 1.00 14.27 94 ARG N N 1
ATOM 5851 C CA . ARG E 2 98 ? 29.916 -21.405 49.306 1.00 11.13 94 ARG N CA 1
ATOM 5852 C C . ARG E 2 98 ? 29.600 -21.916 50.697 1.00 13.39 94 ARG N C 1
ATOM 5853 O O . ARG E 2 98 ? 28.772 -21.326 51.411 1.00 16.36 94 ARG N O 1
ATOM 5861 N N . SER E 2 99 ? 30.214 -23.033 51.070 1.00 12.67 95 SER N N 1
ATOM 5862 C CA . SER E 2 99 ? 30.036 -23.575 52.413 1.00 13.02 95 SER N CA 1
ATOM 5863 C C . SER E 2 99 ? 31.178 -22.931 53.199 1.00 16.03 95 SER N C 1
ATOM 5864 O O . SER E 2 99 ? 32.339 -23.307 53.054 1.00 15.90 95 SER N O 1
ATOM 5867 N N . GLY E 2 100 ? 30.868 -21.891 53.945 1.00 15.04 96 GLY N N 1
ATOM 5868 C CA . GLY E 2 100 ? 31.913 -21.226 54.686 1.00 18.46 96 GLY N CA 1
ATOM 5869 C C . GLY E 2 100 ? 31.982 -21.787 56.079 1.00 19.52 96 GLY N C 1
ATOM 5870 O O . GLY E 2 100 ? 30.942 -22.073 56.662 1.00 17.16 96 GLY N O 1
ATOM 5871 N N . GLY E 2 101 ? 33.200 -22.014 56.572 1.00 19.52 97 GLY N N 1
ATOM 5872 C CA . GLY E 2 101 ? 33.385 -22.542 57.914 1.00 16.82 97 GLY N CA 1
ATOM 5873 C C . GLY E 2 101 ? 33.550 -21.411 58.900 1.00 18.87 97 GLY N C 1
ATOM 5874 O O . GLY E 2 101 ? 34.174 -20.398 58.599 1.00 19.89 97 GLY N O 1
ATOM 5875 N N . ILE E 2 102 ? 32.954 -21.551 60.066 1.00 20.01 98 ILE N N 1
ATOM 5876 C CA . ILE E 2 102 ? 33.053 -20.529 61.089 1.00 21.24 98 ILE N CA 1
ATOM 5877 C C . ILE E 2 102 ? 33.662 -21.276 62.248 1.00 22.96 98 ILE N C 1
ATOM 5878 O O . ILE E 2 102 ? 33.058 -22.197 62.790 1.00 19.68 98 ILE N O 1
ATOM 5883 N N . GLU E 2 103 ? 34.910 -20.963 62.549 1.00 28.80 99 GLU N N 1
ATOM 5884 C CA . GLU E 2 103 ? 35.575 -21.645 63.631 1.00 36.05 99 GLU N CA 1
ATOM 5885 C C . GLU E 2 103 ? 35.072 -21.223 65.007 1.00 39.32 99 GLU N C 1
ATOM 5886 O O . GLU E 2 103 ? 35.229 -20.083 65.430 1.00 41.06 99 GLU N O 1
ATOM 5892 N N . ARG E 2 104 ? 34.323 -22.124 65.624 1.00 43.51 100 ARG N N 1
ATOM 5893 C CA . ARG E 2 104 ? 33.788 -21.922 66.953 1.00 44.98 100 ARG N CA 1
ATOM 5894 C C . ARG E 2 104 ? 34.887 -22.414 67.883 1.00 44.33 100 ARG N C 1
ATOM 5895 O O . ARG E 2 104 ? 36.040 -22.591 67.469 1.00 35.45 100 ARG N O 1
ATOM 5903 N N . TYR E 2 105 A 34.541 -22.619 69.147 1.00 45.98 100 TYR N N 1
ATOM 5904 C CA . TYR E 2 105 A 35.521 -23.125 70.091 1.00 47.51 100 TYR N CA 1
ATOM 5905 C C . TYR E 2 105 A 35.676 -24.596 69.723 1.00 47.19 100 TYR N C 1
ATOM 5906 O O . TYR E 2 105 A 36.699 -25.006 69.177 1.00 50.51 100 TYR N O 1
ATOM 5908 N N . ASP E 2 106 B 34.583 -25.335 69.914 1.00 42.43 100 ASP N N 1
ATOM 5909 C CA . ASP E 2 106 B 34.498 -26.767 69.652 1.00 38.37 100 ASP N CA 1
ATOM 5910 C C . ASP E 2 106 B 34.848 -27.234 68.235 1.00 37.21 100 ASP N C 1
ATOM 5911 O O . ASP E 2 106 B 35.092 -28.423 68.005 1.00 35.38 100 ASP N O 1
ATOM 5916 N N . GLY E 2 107 C 34.867 -26.313 67.283 1.00 34.27 100 GLY N N 1
ATOM 5917 C CA . GLY E 2 107 C 35.200 -26.709 65.930 1.00 31.40 100 GLY N CA 1
ATOM 5918 C C . GLY E 2 107 C 34.775 -25.699 64.894 1.00 27.55 100 GLY N C 1
ATOM 5919 O O . GLY E 2 107 C 34.884 -24.509 65.112 1.00 25.18 100 GLY N O 1
ATOM 5920 N N . THR E 2 108 D 34.344 -26.165 63.737 1.00 25.46 100 THR N N 1
ATOM 5921 C CA . THR E 2 108 D 33.912 -25.251 62.708 1.00 25.88 100 THR N CA 1
ATOM 5922 C C . THR E 2 108 D 32.547 -25.653 62.160 1.00 25.05 100 THR N C 1
ATOM 5923 O O . THR E 2 108 D 32.278 -26.831 61.879 1.00 27.19 100 THR N O 1
ATOM 5927 N N . TYR E 2 109 E 31.654 -24.670 62.184 1.00 22.62 100 TYR N N 1
ATOM 5928 C CA . TYR E 2 109 E 30.279 -24.785 61.724 1.00 13.73 100 TYR N CA 1
ATOM 5929 C C . TYR E 2 109 E 30.232 -24.268 60.288 1.00 13.96 100 TYR N C 1
ATOM 5930 O O . TYR E 2 109 E 30.723 -23.182 59.997 1.00 14.13 100 TYR N O 1
ATOM 5939 N N . TYR E 2 110 F 29.706 -25.081 59.383 1.00 14.69 100 TYR N N 1
ATOM 5940 C CA . TYR E 2 110 F 29.585 -24.712 57.977 1.00 16.01 100 TYR N CA 1
ATOM 5941 C C . TYR E 2 110 F 28.180 -24.229 57.632 1.00 16.36 100 TYR N C 1
ATOM 5942 O O . TYR E 2 110 F 27.193 -24.838 58.047 1.00 16.50 100 TYR N O 1
ATOM 5951 N N . VAL E 2 111 G 28.101 -23.174 56.823 1.00 17.88 100 VAL N N 1
ATOM 5952 C CA . VAL E 2 111 G 26.823 -22.574 56.416 1.00 14.51 100 VAL N CA 1
ATOM 5953 C C . VAL E 2 111 G 27.003 -21.931 55.044 1.00 16.59 100 VAL N C 1
ATOM 5954 O O . VAL E 2 111 G 28.119 -21.554 54.679 1.00 10.21 100 VAL N O 1
ATOM 5958 N N . MET E 2 112 H 25.917 -21.847 54.272 1.00 15.33 100 MET N N 1
ATOM 5959 C CA . MET E 2 112 H 25.955 -21.227 52.952 1.00 12.38 100 MET N CA 1
ATOM 5960 C C . MET E 2 112 H 26.063 -19.718 53.167 1.00 15.05 100 MET N C 1
ATOM 5961 O O . MET E 2 112 H 25.052 -19.008 53.308 1.00 12.49 100 MET N O 1
ATOM 5966 N N . ASP E 2 113 ? 27.302 -19.241 53.166 1.00 15.34 101 ASP N N 1
ATOM 5967 C CA . ASP E 2 113 ? 27.591 -17.842 53.447 1.00 20.32 101 ASP N CA 1
ATOM 5968 C C . ASP E 2 113 ? 27.679 -16.863 52.287 1.00 17.71 101 ASP N C 1
ATOM 5969 O O . ASP E 2 113 ? 27.561 -15.653 52.486 1.00 17.09 101 ASP N O 1
ATOM 5974 N N . TYR E 2 114 ? 27.885 -17.380 51.085 1.00 19.55 102 TYR N N 1
ATOM 5975 C CA . TYR E 2 114 ? 27.984 -16.540 49.895 1.00 17.29 102 TYR N CA 1
ATOM 5976 C C . TYR E 2 114 ? 27.275 -17.224 48.762 1.00 18.04 102 TYR N C 1
ATOM 5977 O O . TYR E 2 114 ? 27.551 -18.384 48.466 1.00 17.67 102 TYR N O 1
ATOM 5986 N N . TRP E 2 115 ? 26.386 -16.483 48.117 1.00 12.31 103 TRP N N 1
ATOM 5987 C CA . TRP E 2 115 ? 25.590 -16.985 47.006 1.00 13.59 103 TRP N CA 1
ATOM 5988 C C . TRP E 2 115 ? 25.799 -16.107 45.799 1.00 14.01 103 TRP N C 1
ATOM 5989 O O . TRP E 2 115 ? 26.002 -14.907 45.939 1.00 19.03 103 TRP N O 1
ATOM 6000 N N . GLY E 2 116 ? 25.721 -16.685 44.614 1.00 12.79 104 GLY N N 1
ATOM 6001 C CA . GLY E 2 116 ? 25.842 -15.873 43.418 1.00 12.44 104 GLY N CA 1
ATOM 6002 C C . GLY E 2 116 ? 24.453 -15.343 43.072 1.00 10.94 104 GLY N C 1
ATOM 6003 O O . GLY E 2 116 ? 23.494 -15.566 43.813 1.00 12.29 104 GLY N O 1
ATOM 6004 N N . GLN E 2 117 ? 24.334 -14.701 41.917 1.00 15.08 105 GLN N N 1
ATOM 6005 C CA . GLN E 2 117 ? 23.066 -14.147 41.452 1.00 21.86 105 GLN N CA 1
ATOM 6006 C C . GLN E 2 117 ? 22.181 -15.189 40.719 1.00 22.53 105 GLN N C 1
ATOM 6007 O O . GLN E 2 117 ? 21.030 -14.901 40.408 1.00 21.56 105 GLN N O 1
ATOM 6013 N N . GLY E 2 118 ? 22.718 -16.386 40.460 1.00 14.02 106 GLY N N 1
ATOM 6014 C CA . GLY E 2 118 ? 21.973 -17.432 39.774 1.00 7.61 106 GLY N CA 1
ATOM 6015 C C . GLY E 2 118 ? 21.780 -17.289 38.269 1.00 12.01 106 GLY N C 1
ATOM 6016 O O . GLY E 2 118 ? 22.067 -16.241 37.673 1.00 10.69 106 GLY N O 1
ATOM 6017 N N . THR E 2 119 ? 21.454 -18.412 37.629 1.00 13.73 107 THR N N 1
ATOM 6018 C CA . THR E 2 119 ? 21.138 -18.465 36.196 1.00 15.09 107 THR N CA 1
ATOM 6019 C C . THR E 2 119 ? 19.794 -19.185 36.101 1.00 10.81 107 THR N C 1
ATOM 6020 O O . THR E 2 119 ? 19.573 -20.193 36.772 1.00 7.68 107 THR N O 1
ATOM 6024 N N . SER E 2 120 ? 18.925 -18.672 35.251 1.00 11.45 108 SER N N 1
ATOM 6025 C CA . SER E 2 120 ? 17.607 -19.243 35.079 1.00 13.49 108 SER N CA 1
ATOM 6026 C C . SER E 2 120 ? 17.652 -20.401 34.124 1.00 11.96 108 SER N C 1
ATOM 6027 O O . SER E 2 120 ? 18.319 -20.344 33.085 1.00 12.33 108 SER N O 1
ATOM 6030 N N . VAL E 2 121 ? 16.898 -21.435 34.469 1.00 15.93 109 VAL N N 1
ATOM 6031 C CA . VAL E 2 121 ? 16.759 -22.619 33.630 1.00 17.00 109 VAL N CA 1
ATOM 6032 C C . VAL E 2 121 ? 15.267 -22.765 33.372 1.00 9.78 109 VAL N C 1
ATOM 6033 O O . VAL E 2 121 ? 14.463 -22.733 34.297 1.00 13.12 109 VAL N O 1
ATOM 6037 N N . THR E 2 122 ? 14.887 -22.845 32.109 1.00 13.90 110 THR N N 1
ATOM 6038 C CA . THR E 2 122 ? 13.479 -23.037 31.784 1.00 12.90 110 THR N CA 1
ATOM 6039 C C . THR E 2 122 ? 13.356 -24.344 30.984 1.00 12.58 110 THR N C 1
ATOM 6040 O O . THR E 2 122 ? 13.944 -24.469 29.924 1.00 5.89 110 THR N O 1
ATOM 6044 N N . VAL E 2 123 ? 12.648 -25.332 31.517 1.00 9.05 111 VAL N N 1
ATOM 6045 C CA . VAL E 2 123 ? 12.465 -26.565 30.788 1.00 11.51 111 VAL N CA 1
ATOM 6046 C C . VAL E 2 123 ? 11.096 -26.495 30.113 1.00 10.09 111 VAL N C 1
ATOM 6047 O O . VAL E 2 123 ? 10.060 -26.491 30.779 1.00 12.48 111 VAL N O 1
ATOM 6051 N N . SER E 2 124 ? 11.095 -26.362 28.796 1.00 11.21 112 SER N N 1
ATOM 6052 C CA . SER E 2 124 ? 9.849 -26.268 28.042 1.00 18.29 112 SER N CA 1
ATOM 6053 C C . SER E 2 124 ? 10.039 -26.535 26.554 1.00 18.40 112 SER N C 1
ATOM 6054 O O . SER E 2 124 ? 11.158 -26.529 26.039 1.00 21.61 112 SER N O 1
ATOM 6057 N N . SER E 2 125 ? 8.929 -26.794 25.877 1.00 18.75 113 SER N N 1
ATOM 6058 C CA . SER E 2 125 ? 8.936 -27.051 24.439 1.00 23.07 113 SER N CA 1
ATOM 6059 C C . SER E 2 125 ? 8.477 -25.827 23.639 1.00 22.64 113 SER N C 1
ATOM 6060 O O . SER E 2 125 ? 8.567 -25.812 22.417 1.00 25.38 113 SER N O 1
ATOM 6063 N N . ALA E 2 126 ? 7.950 -24.818 24.335 1.00 25.29 114 ALA N N 1
ATOM 6064 C CA . ALA E 2 126 ? 7.478 -23.600 23.681 1.00 19.17 114 ALA N CA 1
ATOM 6065 C C . ALA E 2 126 ? 8.648 -22.969 22.955 1.00 19.41 114 ALA N C 1
ATOM 6066 O O . ALA E 2 126 ? 9.786 -23.023 23.429 1.00 15.41 114 ALA N O 1
ATOM 6068 N N . LYS E 2 127 ? 8.367 -22.409 21.785 1.00 23.15 115 LYS N N 1
ATOM 6069 C CA . LYS E 2 127 ? 9.403 -21.794 20.980 1.00 26.32 115 LYS N CA 1
ATOM 6070 C C . LYS E 2 127 ? 9.686 -20.350 21.356 1.00 22.72 115 LYS N C 1
ATOM 6071 O O . LYS E 2 127 ? 8.786 -19.578 21.708 1.00 20.21 115 LYS N O 1
ATOM 6077 N N . THR E 2 128 ? 10.956 -19.997 21.221 1.00 20.45 116 THR N N 1
ATOM 6078 C CA . THR E 2 128 ? 11.437 -18.663 21.501 1.00 19.81 116 THR N CA 1
ATOM 6079 C C . THR E 2 128 ? 10.822 -17.670 20.518 1.00 20.45 116 THR N C 1
ATOM 6080 O O . THR E 2 128 ? 11.023 -17.746 19.289 1.00 18.79 116 THR N O 1
ATOM 6084 N N . THR E 2 129 ? 10.120 -16.702 21.083 1.00 17.08 117 THR N N 1
ATOM 6085 C CA . THR E 2 129 ? 9.413 -15.710 20.305 1.00 15.34 117 THR N CA 1
ATOM 6086 C C . THR E 2 129 ? 9.765 -14.366 20.876 1.00 11.74 117 THR N C 1
ATOM 6087 O O . THR E 2 129 ? 9.764 -14.225 22.085 1.00 17.86 117 THR N O 1
ATOM 6091 N N . PRO E 2 130 ? 10.183 -13.395 20.019 1.00 10.81 118 PRO N N 1
ATOM 6092 C CA . PRO E 2 130 ? 10.555 -12.036 20.424 1.00 10.05 118 PRO N CA 1
ATOM 6093 C C . PRO E 2 130 ? 9.261 -11.307 20.766 1.00 12.96 118 PRO N C 1
ATOM 6094 O O . PRO E 2 130 ? 8.196 -11.690 20.294 1.00 15.51 118 PRO N O 1
ATOM 6098 N N . PRO E 2 131 ? 9.332 -10.251 21.583 1.00 12.71 119 PRO N N 1
ATOM 6099 C CA . PRO E 2 131 ? 8.093 -9.555 21.938 1.00 11.89 119 PRO N CA 1
ATOM 6100 C C . PRO E 2 131 ? 7.602 -8.483 21.012 1.00 13.49 119 PRO N C 1
ATOM 6101 O O . PRO E 2 131 ? 8.377 -7.857 20.288 1.00 13.57 119 PRO N O 1
ATOM 6105 N N . SER E 2 132 ? 6.300 -8.255 21.059 1.00 6.99 120 SER N N 1
ATOM 6106 C CA . SER E 2 132 ? 5.744 -7.161 20.311 1.00 7.88 120 SER N CA 1
ATOM 6107 C C . SER E 2 132 ? 5.743 -6.104 21.401 1.00 4.96 120 SER N C 1
ATOM 6108 O O . SER E 2 132 ? 5.473 -6.416 22.560 1.00 12.41 120 SER N O 1
ATOM 6111 N N . VAL E 2 133 ? 6.161 -4.890 21.056 1.00 8.28 121 VAL N N 1
ATOM 6112 C CA . VAL E 2 133 ? 6.212 -3.785 22.005 1.00 8.21 121 VAL N CA 1
ATOM 6113 C C . VAL E 2 133 ? 5.276 -2.680 21.549 1.00 14.19 121 VAL N C 1
ATOM 6114 O O . VAL E 2 133 ? 5.470 -2.070 20.496 1.00 12.16 121 VAL N O 1
ATOM 6118 N N . TYR E 2 134 ? 4.262 -2.413 22.360 1.00 18.75 122 TYR N N 1
ATOM 6119 C CA . TYR E 2 134 ? 3.299 -1.395 22.011 1.00 15.69 122 TYR N CA 1
ATOM 6120 C C . TYR E 2 134 ? 3.381 -0.189 22.917 1.00 8.40 122 TYR N C 1
ATOM 6121 O O . TYR E 2 134 ? 3.601 -0.314 24.106 1.00 8.54 122 TYR N O 1
ATOM 6130 N N . PRO E 2 135 ? 3.237 1.008 22.335 1.00 13.46 123 PRO N N 1
ATOM 6131 C CA . PRO E 2 135 ? 3.276 2.279 23.069 1.00 12.96 123 PRO N CA 1
ATOM 6132 C C . PRO E 2 135 ? 1.974 2.439 23.811 1.00 15.30 123 PRO N C 1
ATOM 6133 O O . PRO E 2 135 ? 0.909 2.089 23.282 1.00 17.51 123 PRO N O 1
ATOM 6137 N N . LEU E 2 136 ? 2.061 2.888 25.058 1.00 11.62 124 LEU N N 1
ATOM 6138 C CA . LEU E 2 136 ? 0.866 3.126 25.862 1.00 11.86 124 LEU N CA 1
ATOM 6139 C C . LEU E 2 136 ? 0.722 4.646 26.038 1.00 12.16 124 LEU N C 1
ATOM 6140 O O . LEU E 2 136 ? 1.439 5.267 26.818 1.00 15.44 124 LEU N O 1
ATOM 6145 N N . ALA E 2 137 ? -0.130 5.238 25.210 1.00 13.59 125 ALA N N 1
ATOM 6146 C CA . ALA E 2 137 ? -0.387 6.668 25.217 1.00 13.71 125 ALA N CA 1
ATOM 6147 C C . ALA E 2 137 ? -1.826 6.911 25.673 1.00 17.35 125 ALA N C 1
ATOM 6148 O O . ALA E 2 137 ? -2.769 6.241 25.199 1.00 13.02 125 ALA N O 1
ATOM 6150 N N . PRO E 2 138 ? -2.025 7.913 26.548 1.00 18.61 126 PRO N N 1
ATOM 6151 C CA . PRO E 2 138 ? -3.352 8.247 27.076 1.00 18.25 126 PRO N CA 1
ATOM 6152 C C . PRO E 2 138 ? -4.318 8.687 25.996 1.00 20.70 126 PRO N C 1
ATOM 6153 O O . PRO E 2 138 ? -3.908 9.251 24.976 1.00 18.65 126 PRO N O 1
ATOM 6157 N N . GLY E 2 139 ? -5.597 8.375 26.213 1.00 21.98 127 GLY N N 1
ATOM 6158 C CA . GLY E 2 139 ? -6.645 8.743 25.277 1.00 19.78 127 GLY N CA 1
ATOM 6159 C C . GLY E 2 139 ? -6.851 10.234 25.357 1.00 21.08 127 GLY N C 1
ATOM 6160 O O . GLY E 2 139 ? -6.545 10.839 26.383 1.00 20.51 127 GLY N O 1
ATOM 6161 N N . SER E 2 140 ? -7.408 10.811 24.295 1.00 30.91 128 SER N N 1
ATOM 6162 C CA . SER E 2 140 ? -7.669 12.258 24.189 1.00 34.85 128 SER N CA 1
ATOM 6163 C C . SER E 2 140 ? -8.454 12.838 25.357 1.00 36.33 128 SER N C 1
ATOM 6164 O O . SER E 2 140 ? -8.101 13.882 25.885 1.00 37.68 128 SER N O 1
ATOM 6167 N N . ALA E 2 141 ? -9.543 12.171 25.730 1.00 38.51 129 ALA N N 1
ATOM 6168 C CA . ALA E 2 141 ? -10.371 12.637 26.828 1.00 37.03 129 ALA N CA 1
ATOM 6169 C C . ALA E 2 141 ? -9.714 12.504 28.196 1.00 38.18 129 ALA N C 1
ATOM 6170 O O . ALA E 2 141 ? -10.291 12.908 29.208 1.00 39.48 129 ALA N O 1
ATOM 6172 N N . ALA E 2 142 ? -8.522 11.921 28.239 1.00 39.12 130 ALA N N 1
ATOM 6173 C CA . ALA E 2 142 ? -7.820 11.752 29.506 1.00 40.74 130 ALA N CA 1
ATOM 6174 C C . ALA E 2 142 ? -7.288 13.076 30.017 1.00 40.91 130 ALA N C 1
ATOM 6175 O O . ALA E 2 142 ? -6.502 13.753 29.357 1.00 43.64 130 ALA N O 1
ATOM 6177 N N . GLN E 2 143 ? -7.747 13.463 31.191 1.00 39.54 131 GLN N N 1
ATOM 6178 C CA . GLN E 2 143 ? -7.279 14.696 31.774 1.00 42.06 131 GLN N CA 1
ATOM 6179 C C . GLN E 2 143 ? -5.906 14.366 32.343 1.00 43.30 131 GLN N C 1
ATOM 6180 O O . GLN E 2 143 ? -5.420 13.241 32.177 1.00 43.63 131 GLN N O 1
ATOM 6186 N N . THR E 2 144 ? -5.285 15.338 33.004 1.00 45.43 132 THR N N 1
ATOM 6187 C CA . THR E 2 144 ? -3.977 15.148 33.622 1.00 45.49 132 THR N CA 1
ATOM 6188 C C . THR E 2 144 ? -3.540 16.384 34.428 1.00 43.57 132 THR N C 1
ATOM 6189 O O . THR E 2 144 ? -3.907 17.518 34.103 1.00 41.13 132 THR N O 1
ATOM 6193 N N . ASN E 2 145 ? -2.863 16.135 35.544 1.00 38.71 133 ASN N N 1
ATOM 6194 C CA . ASN E 2 145 ? -2.373 17.208 36.392 1.00 31.45 133 ASN N CA 1
ATOM 6195 C C . ASN E 2 145 ? -0.965 17.563 35.929 1.00 21.09 133 ASN N C 1
ATOM 6196 O O . ASN E 2 145 ? -0.684 17.505 34.736 1.00 18.52 133 ASN N O 1
ATOM 6198 N N . SER E 2 146 ? -0.072 17.893 36.859 1.00 20.10 134 SER N N 1
ATOM 6199 C CA . SER E 2 146 ? 1.291 18.273 36.491 1.00 18.08 134 SER N CA 1
ATOM 6200 C C . SER E 2 146 ? 2.104 17.131 35.911 1.00 16.38 134 SER N C 1
ATOM 6201 O O . SER E 2 146 ? 3.092 17.361 35.214 1.00 15.14 134 SER N O 1
ATOM 6204 N N . MET E 2 147 ? 1.638 15.909 36.149 1.00 17.22 135 MET N N 1
ATOM 6205 C CA . MET E 2 147 ? 2.313 14.694 35.713 1.00 11.45 135 MET N CA 1
ATOM 6206 C C . MET E 2 147 ? 1.440 13.849 34.791 1.00 10.49 135 MET N C 1
ATOM 6207 O O . MET E 2 147 ? 0.228 13.803 34.992 1.00 16.26 135 MET N O 1
ATOM 6212 N N . VAL E 2 148 ? 2.046 13.180 33.805 1.00 11.73 136 VAL N N 1
ATOM 6213 C CA . VAL E 2 148 ? 1.342 12.255 32.886 1.00 11.69 136 VAL N CA 1
ATOM 6214 C C . VAL E 2 148 ? 1.994 10.875 32.936 1.00 15.83 136 VAL N C 1
ATOM 6215 O O . VAL E 2 148 ? 3.223 10.754 33.013 1.00 14.12 136 VAL N O 1
ATOM 6219 N N . THR E 2 149 ? 1.184 9.829 32.849 1.00 18.39 137 THR N N 1
ATOM 6220 C CA . THR E 2 149 ? 1.725 8.472 32.860 1.00 16.96 137 THR N CA 1
ATOM 6221 C C . THR E 2 149 ? 1.596 7.825 31.480 1.00 13.76 137 THR N C 1
ATOM 6222 O O . THR E 2 149 ? 0.554 7.927 30.818 1.00 14.11 137 THR N O 1
ATOM 6226 N N . LEU E 2 150 ? 2.694 7.237 31.025 1.00 11.02 138 LEU N N 1
ATOM 6227 C CA . LEU E 2 150 ? 2.763 6.541 29.748 1.00 9.07 138 LEU N CA 1
ATOM 6228 C C . LEU E 2 150 ? 3.129 5.092 30.067 1.00 5.89 138 LEU N C 1
ATOM 6229 O O . LEU E 2 150 ? 3.226 4.709 31.231 1.00 10.25 138 LEU N O 1
ATOM 6234 N N . GLY E 2 151 ? 3.368 4.291 29.044 1.00 8.79 139 GLY N N 1
ATOM 6235 C CA . GLY E 2 151 ? 3.737 2.914 29.308 1.00 9.96 139 GLY N CA 1
ATOM 6236 C C . GLY E 2 151 ? 4.049 2.130 28.054 1.00 9.90 139 GLY N C 1
ATOM 6237 O O . GLY E 2 151 ? 3.931 2.654 26.950 1.00 10.93 139 GLY N O 1
ATOM 6238 N N . CYS E 2 152 ? 4.467 0.880 28.231 1.00 12.58 140 CYS N N 1
ATOM 6239 C CA . CYS E 2 152 ? 4.766 -0.020 27.121 1.00 11.62 140 CYS N CA 1
ATOM 6240 C C . CYS E 2 152 ? 4.261 -1.397 27.496 1.00 6.45 140 CYS N C 1
ATOM 6241 O O . CYS E 2 152 ? 4.410 -1.821 28.645 1.00 11.06 140 CYS N O 1
ATOM 6244 N N . LEU E 2 153 ? 3.597 -2.050 26.548 1.00 8.11 141 LEU N N 1
ATOM 6245 C CA . LEU E 2 153 ? 3.075 -3.401 26.744 1.00 10.20 141 LEU N CA 1
ATOM 6246 C C . LEU E 2 153 ? 3.987 -4.237 25.868 1.00 7.50 141 LEU N C 1
ATOM 6247 O O . LEU E 2 153 ? 4.169 -3.933 24.691 1.00 6.85 141 LEU N O 1
ATOM 6252 N N . VAL E 2 154 ? 4.657 -5.192 26.500 1.00 11.65 142 VAL N N 1
ATOM 6253 C CA . VAL E 2 154 ? 5.619 -6.081 25.855 1.00 10.50 142 VAL N CA 1
ATOM 6254 C C . VAL E 2 154 ? 4.921 -7.428 25.871 1.00 8.22 142 VAL N C 1
ATOM 6255 O O . VAL E 2 154 ? 4.959 -8.150 26.868 1.00 10.32 142 VAL N O 1
ATOM 6259 N N . LYS E 2 155 ? 4.258 -7.773 24.786 1.00 8.98 143 LYS N N 1
ATOM 6260 C CA . LYS E 2 155 ? 3.539 -9.027 24.827 1.00 15.41 143 LYS N CA 1
ATOM 6261 C C . LYS E 2 155 ? 3.849 -10.101 23.817 1.00 5.75 143 LYS N C 1
ATOM 6262 O O . LYS E 2 155 ? 4.379 -9.837 22.742 1.00 8.15 143 LYS N O 1
ATOM 6268 N N . GLY E 2 156 ? 3.567 -11.333 24.219 1.00 11.88 144 GLY N N 1
ATOM 6269 C CA . GLY E 2 156 ? 3.765 -12.474 23.336 1.00 14.98 144 GLY N CA 1
ATOM 6270 C C . GLY E 2 156 ? 5.175 -12.969 23.108 1.00 9.66 144 GLY N C 1
ATOM 6271 O O . GLY E 2 156 ? 5.514 -13.391 22.010 1.00 10.48 144 GLY N O 1
ATOM 6272 N N . TYR E 2 157 ? 5.988 -12.964 24.152 1.00 13.55 145 TYR N N 1
ATOM 6273 C CA . TYR E 2 157 ? 7.360 -13.430 24.014 1.00 13.37 145 TYR N CA 1
ATOM 6274 C C . TYR E 2 157 ? 7.596 -14.695 24.828 1.00 11.06 145 TYR N C 1
ATOM 6275 O O . TYR E 2 157 ? 6.797 -15.064 25.679 1.00 12.93 145 TYR N O 1
ATOM 6284 N N . PHE E 2 158 ? 8.697 -15.367 24.551 1.00 14.84 146 PHE N N 1
ATOM 6285 C CA . PHE E 2 158 ? 9.054 -16.574 25.276 1.00 9.96 146 PHE N CA 1
ATOM 6286 C C . PHE E 2 158 ? 10.503 -16.866 24.903 1.00 7.36 146 PHE N C 1
ATOM 6287 O O . PHE E 2 158 ? 10.894 -16.681 23.757 1.00 14.04 146 PHE N O 1
ATOM 6295 N N . PRO E 2 159 ? 11.348 -17.208 25.890 1.00 7.02 147 PRO N N 1
ATOM 6296 C CA . PRO E 2 159 ? 11.025 -17.331 27.315 1.00 7.13 147 PRO N CA 1
ATOM 6297 C C . PRO E 2 159 ? 11.397 -16.039 28.024 1.00 7.90 147 PRO N C 1
ATOM 6298 O O . PRO E 2 159 ? 11.577 -14.995 27.399 1.00 6.50 147 PRO N O 1
ATOM 6302 N N . GLU E 2 160 ? 11.469 -16.111 29.341 1.00 8.98 148 GLU N N 1
ATOM 6303 C CA . GLU E 2 160 ? 11.893 -14.975 30.122 1.00 13.01 148 GLU N CA 1
ATOM 6304 C C . GLU E 2 160 ? 13.429 -15.038 29.996 1.00 16.39 148 GLU N C 1
ATOM 6305 O O . GLU E 2 160 ? 13.976 -16.085 29.663 1.00 17.88 148 GLU N O 1
ATOM 6311 N N . PRO E 2 161 ? 14.142 -13.938 30.277 1.00 14.74 149 PRO N N 1
ATOM 6312 C CA . PRO E 2 161 ? 13.590 -12.657 30.697 1.00 13.95 149 PRO N CA 1
ATOM 6313 C C . PRO E 2 161 ? 13.527 -11.662 29.549 1.00 12.74 149 PRO N C 1
ATOM 6314 O O . PRO E 2 161 ? 13.693 -12.005 28.374 1.00 13.16 149 PRO N O 1
ATOM 6318 N N . VAL E 2 162 ? 13.336 -10.411 29.940 1.00 12.16 150 VAL N N 1
ATOM 6319 C CA . VAL E 2 162 ? 13.270 -9.283 29.044 1.00 10.05 150 VAL N CA 1
ATOM 6320 C C . VAL E 2 162 ? 13.788 -8.136 29.938 1.00 9.83 150 VAL N C 1
ATOM 6321 O O . VAL E 2 162 ? 13.850 -8.299 31.142 1.00 11.44 150 VAL N O 1
ATOM 6325 N N . THR E 2 163 ? 14.315 -7.062 29.373 1.00 10.54 151 THR N N 1
ATOM 6326 C CA . THR E 2 163 ? 14.756 -5.944 30.209 1.00 10.98 151 THR N CA 1
ATOM 6327 C C . THR E 2 163 ? 14.138 -4.727 29.564 1.00 10.89 151 THR N C 1
ATOM 6328 O O . THR E 2 163 ? 14.193 -4.569 28.345 1.00 12.46 151 THR N O 1
ATOM 6332 N N . VAL E 2 164 ? 13.515 -3.890 30.380 1.00 12.33 152 VAL N N 1
ATOM 6333 C CA . VAL E 2 164 ? 12.892 -2.694 29.870 1.00 12.97 152 VAL N CA 1
ATOM 6334 C C . VAL E 2 164 ? 13.579 -1.519 30.523 1.00 13.33 152 VAL N C 1
ATOM 6335 O O . VAL E 2 164 ? 13.970 -1.602 31.677 1.00 12.14 152 VAL N O 1
ATOM 6339 N N . THR E 2 165 ? 13.814 -0.460 29.759 1.00 16.50 153 THR N N 1
ATOM 6340 C CA . THR E 2 165 ? 14.385 0.758 30.326 1.00 15.92 153 THR N CA 1
ATOM 6341 C C . THR E 2 165 ? 13.623 1.898 29.686 1.00 15.44 153 THR N C 1
ATOM 6342 O O . THR E 2 165 ? 12.984 1.719 28.645 1.00 13.45 153 THR N O 1
ATOM 6346 N N . TRP E 2 166 ? 13.668 3.067 30.299 1.00 12.51 154 TRP N N 1
ATOM 6347 C CA . TRP E 2 166 ? 12.996 4.202 29.700 1.00 13.38 154 TRP N CA 1
ATOM 6348 C C . TRP E 2 166 ? 14.051 5.263 29.389 1.00 13.81 154 TRP N C 1
ATOM 6349 O O . TRP E 2 166 ? 14.859 5.587 30.237 1.00 17.47 154 TRP N O 1
ATOM 6360 N N . ASN E 2 167 ? 14.105 5.721 28.145 1.00 16.85 155 ASN N N 1
ATOM 6361 C CA . ASN E 2 167 ? 15.072 6.740 27.729 1.00 17.71 155 ASN N CA 1
ATOM 6362 C C . ASN E 2 167 ? 16.486 6.254 28.031 1.00 22.75 155 ASN N C 1
ATOM 6363 O O . ASN E 2 167 ? 17.292 6.954 28.651 1.00 23.97 155 ASN N O 1
ATOM 6368 N N . SER E 2 168 ? 16.722 4.992 27.689 1.00 20.84 156 SER N N 1
ATOM 6369 C CA . SER E 2 168 ? 18.003 4.326 27.857 1.00 21.44 156 SER N CA 1
ATOM 6370 C C . SER E 2 168 ? 18.474 4.324 29.297 1.00 20.01 156 SER N C 1
ATOM 6371 O O . SER E 2 168 ? 19.673 4.317 29.556 1.00 22.08 156 SER N O 1
ATOM 6374 N N . GLY E 2 169 ? 17.541 4.327 30.237 1.00 19.37 157 GLY N N 1
ATOM 6375 C CA . GLY E 2 169 ? 17.940 4.344 31.636 1.00 21.35 157 GLY N CA 1
ATOM 6376 C C . GLY E 2 169 ? 17.937 5.725 32.288 1.00 19.79 157 GLY N C 1
ATOM 6377 O O . GLY E 2 169 ? 18.030 5.840 33.527 1.00 21.03 157 GLY N O 1
ATOM 6378 N N . SER E 2 170 ? 17.845 6.779 31.479 1.00 16.50 158 SER N N 1
ATOM 6379 C CA . SER E 2 170 ? 17.798 8.125 32.032 1.00 21.98 158 SER N CA 1
ATOM 6380 C C . SER E 2 170 ? 16.541 8.266 32.912 1.00 23.93 158 SER N C 1
ATOM 6381 O O . SER E 2 170 ? 16.620 8.648 34.084 1.00 30.10 158 SER N O 1
ATOM 6384 N N . LEU E 2 171 ? 15.388 7.918 32.346 1.00 22.50 159 LEU N N 1
ATOM 6385 C CA . LEU E 2 171 ? 14.103 7.970 33.047 1.00 26.16 159 LEU N CA 1
ATOM 6386 C C . LEU E 2 171 ? 14.041 6.815 34.056 1.00 28.05 159 LEU N C 1
ATOM 6387 O O . LEU E 2 171 ? 13.539 5.737 33.744 1.00 31.14 159 LEU N O 1
ATOM 6392 N N . SER E 2 172 ? 14.538 7.039 35.264 1.00 30.79 160 SER N N 1
ATOM 6393 C CA . SER E 2 172 ? 14.561 5.992 36.279 1.00 29.24 160 SER N CA 1
ATOM 6394 C C . SER E 2 172 ? 13.471 6.107 37.337 1.00 26.58 160 SER N C 1
ATOM 6395 O O . SER E 2 172 ? 12.960 5.106 37.832 1.00 19.24 160 SER N O 1
ATOM 6398 N N . SER E 2 173 ? 13.209 7.327 37.779 1.00 28.75 161 SER N N 1
ATOM 6399 C CA . SER E 2 173 ? 12.193 7.527 38.791 1.00 30.53 161 SER N CA 1
ATOM 6400 C C . SER E 2 173 ? 10.805 7.497 38.189 1.00 28.49 161 SER N C 1
ATOM 6401 O O . SER E 2 173 ? 10.634 7.790 37.000 1.00 31.76 161 SER N O 1
ATOM 6404 N N . GLY E 2 174 ? 9.834 7.096 39.008 1.00 24.95 162 GLY N N 1
ATOM 6405 C CA . GLY E 2 174 ? 8.451 7.026 38.561 1.00 27.72 162 GLY N CA 1
ATOM 6406 C C . GLY E 2 174 ? 8.173 5.919 37.558 1.00 26.96 162 GLY N C 1
ATOM 6407 O O . GLY E 2 174 ? 7.183 5.977 36.841 1.00 29.11 162 GLY N O 1
ATOM 6408 N N . VAL E 2 175 ? 9.043 4.908 37.528 1.00 26.76 163 VAL N N 1
ATOM 6409 C CA . VAL E 2 175 ? 8.922 3.766 36.625 1.00 18.87 163 VAL N CA 1
ATOM 6410 C C . VAL E 2 175 ? 8.454 2.540 37.390 1.00 19.16 163 VAL N C 1
ATOM 6411 O O . VAL E 2 175 ? 8.883 2.318 38.524 1.00 18.04 163 VAL N O 1
ATOM 6415 N N . HIS E 2 176 ? 7.536 1.778 36.796 1.00 20.33 164 HIS N N 1
ATOM 6416 C CA . HIS E 2 176 ? 7.038 0.533 37.398 1.00 15.14 164 HIS N CA 1
ATOM 6417 C C . HIS E 2 176 ? 6.980 -0.518 36.292 1.00 18.08 164 HIS N C 1
ATOM 6418 O O . HIS E 2 176 ? 6.101 -0.472 35.427 1.00 15.90 164 HIS N O 1
ATOM 6425 N N . THR E 2 177 ? 7.969 -1.403 36.258 1.00 18.26 165 THR N N 1
ATOM 6426 C CA . THR E 2 177 ? 7.977 -2.467 35.262 1.00 14.32 165 THR N CA 1
ATOM 6427 C C . THR E 2 177 ? 7.428 -3.675 35.996 1.00 14.48 165 THR N C 1
ATOM 6428 O O . THR E 2 177 ? 8.001 -4.121 36.989 1.00 15.07 165 THR N O 1
ATOM 6432 N N . PHE E 2 178 ? 6.259 -4.133 35.568 1.00 10.77 166 PHE N N 1
ATOM 6433 C CA . PHE E 2 178 ? 5.600 -5.235 36.226 1.00 9.65 166 PHE N CA 1
ATOM 6434 C C . PHE E 2 178 ? 6.109 -6.616 35.872 1.00 12.88 166 PHE N C 1
ATOM 6435 O O . PHE E 2 178 ? 6.689 -6.818 34.798 1.00 16.82 166 PHE N O 1
ATOM 6443 N N . PRO E 2 179 ? 5.997 -7.571 36.823 1.00 14.41 167 PRO N N 1
ATOM 6444 C CA . PRO E 2 179 ? 6.448 -8.955 36.581 1.00 15.52 167 PRO N CA 1
ATOM 6445 C C . PRO E 2 179 ? 5.669 -9.545 35.403 1.00 17.65 167 PRO N C 1
ATOM 6446 O O . PRO E 2 179 ? 4.494 -9.224 35.202 1.00 18.47 167 PRO N O 1
ATOM 6450 N N . ALA E 2 180 ? 6.328 -10.388 34.618 1.00 18.02 168 ALA N N 1
ATOM 6451 C CA . ALA E 2 180 ? 5.694 -11.015 33.462 1.00 19.62 168 ALA N CA 1
ATOM 6452 C C . ALA E 2 180 ? 4.638 -12.056 33.867 1.00 20.19 168 ALA N C 1
ATOM 6453 O O . ALA E 2 180 ? 4.722 -12.659 34.940 1.00 22.88 168 ALA N O 1
ATOM 6455 N N . VAL E 2 181 ? 3.630 -12.244 33.025 1.00 22.16 169 VAL N N 1
ATOM 6456 C CA . VAL E 2 181 ? 2.591 -13.245 33.292 1.00 21.84 169 VAL N CA 1
ATOM 6457 C C . VAL E 2 181 ? 2.562 -14.205 32.107 1.00 17.84 169 VAL N C 1
ATOM 6458 O O . VAL E 2 181 ? 2.612 -13.789 30.960 1.00 18.79 169 VAL N O 1
ATOM 6462 N N . LEU E 2 182 ? 2.578 -15.496 32.406 1.00 23.85 170 LEU N N 1
ATOM 6463 C CA . LEU E 2 182 ? 2.598 -16.538 31.390 1.00 21.31 170 LEU N CA 1
ATOM 6464 C C . LEU E 2 182 ? 1.223 -17.031 30.998 1.00 22.84 170 LEU N C 1
ATOM 6465 O O . LEU E 2 182 ? 0.507 -17.633 31.792 1.00 26.41 170 LEU N O 1
ATOM 6470 N N . GLN E 2 183 ? 0.885 -16.821 29.743 1.00 25.74 171 GLN N N 1
ATOM 6471 C CA . GLN E 2 183 ? -0.392 -17.243 29.236 1.00 28.67 171 GLN N CA 1
ATOM 6472 C C . GLN E 2 183 ? -0.243 -18.123 28.025 1.00 28.92 171 GLN N C 1
ATOM 6473 O O . GLN E 2 183 ? 0.033 -17.660 26.925 1.00 26.12 171 GLN N O 1
ATOM 6479 N N . SER E 2 184 ? -0.317 -19.418 28.270 1.00 32.08 172 SER N N 1
ATOM 6480 C CA . SER E 2 184 ? -0.261 -20.386 27.201 1.00 35.60 172 SER N CA 1
ATOM 6481 C C . SER E 2 184 ? 0.955 -20.237 26.292 1.00 31.30 172 SER N C 1
ATOM 6482 O O . SER E 2 184 ? 0.830 -19.844 25.132 1.00 32.30 172 SER N O 1
ATOM 6485 N N . ASP E 2 185 ? 2.127 -20.536 26.849 1.00 25.88 173 ASP N N 1
ATOM 6486 C CA . ASP E 2 185 ? 3.395 -20.497 26.119 1.00 21.96 173 ASP N CA 1
ATOM 6487 C C . ASP E 2 185 ? 3.901 -19.110 25.716 1.00 18.53 173 ASP N C 1
ATOM 6488 O O . ASP E 2 185 ? 4.869 -19.003 24.969 1.00 19.19 173 ASP N O 1
ATOM 6490 N N . LEU E 2 186 ? 3.284 -18.058 26.242 1.00 19.01 174 LEU N N 1
ATOM 6491 C CA . LEU E 2 186 ? 3.683 -16.698 25.891 1.00 16.02 174 LEU N CA 1
ATOM 6492 C C . LEU E 2 186 ? 3.582 -15.750 27.060 1.00 17.73 174 LEU N C 1
ATOM 6493 O O . LEU E 2 186 ? 2.605 -15.777 27.794 1.00 16.65 174 LEU N O 1
ATOM 6498 N N . TYR E 2 187 ? 4.607 -14.920 27.241 1.00 17.40 175 TYR N N 1
ATOM 6499 C CA . TYR E 2 187 ? 4.629 -13.954 28.325 1.00 9.83 175 TYR N CA 1
ATOM 6500 C C . TYR E 2 187 ? 4.167 -12.592 27.899 1.00 8.98 175 TYR N C 1
ATOM 6501 O O . TYR E 2 187 ? 4.261 -12.211 26.730 1.00 13.30 175 TYR N O 1
ATOM 6510 N N . THR E 2 188 ? 3.695 -11.852 28.889 1.00 12.62 176 THR N N 1
ATOM 6511 C CA . THR E 2 188 ? 3.269 -10.486 28.721 1.00 7.49 176 THR N CA 1
ATOM 6512 C C . THR E 2 188 ? 3.702 -9.710 29.961 1.00 9.07 176 THR N C 1
ATOM 6513 O O . THR E 2 188 ? 3.656 -10.211 31.085 1.00 11.83 176 THR N O 1
ATOM 6517 N N . LEU E 2 189 ? 4.158 -8.492 29.734 1.00 10.79 177 LEU N N 1
ATOM 6518 C CA . LEU E 2 189 ? 4.593 -7.607 30.807 1.00 13.34 177 LEU N CA 1
ATOM 6519 C C . LEU E 2 189 ? 4.227 -6.178 30.395 1.00 5.86 177 LEU N C 1
ATOM 6520 O O . LEU E 2 189 ? 3.885 -5.922 29.252 1.00 3.19 177 LEU N O 1
ATOM 6525 N N . SER E 2 190 ? 4.216 -5.258 31.333 1.00 9.76 178 SER N N 1
ATOM 6526 C CA . SER E 2 190 ? 3.933 -3.883 30.963 1.00 12.69 178 SER N CA 1
ATOM 6527 C C . SER E 2 190 ? 4.828 -3.048 31.835 1.00 12.22 178 SER N C 1
ATOM 6528 O O . SER E 2 190 ? 5.422 -3.562 32.786 1.00 15.06 178 SER N O 1
ATOM 6531 N N . SER E 2 191 ? 4.985 -1.783 31.476 1.00 17.10 179 SER N N 1
ATOM 6532 C CA . SER E 2 191 ? 5.821 -0.878 32.253 1.00 13.18 179 SER N CA 1
ATOM 6533 C C . SER E 2 191 ? 5.278 0.502 32.073 1.00 5.79 179 SER N C 1
ATOM 6534 O O . SER E 2 191 ? 4.977 0.894 30.957 1.00 12.08 179 SER N O 1
ATOM 6537 N N . SER E 2 192 ? 5.167 1.231 33.172 1.00 12.16 180 SER N N 1
ATOM 6538 C CA . SER E 2 192 ? 4.679 2.604 33.170 1.00 16.98 180 SER N CA 1
ATOM 6539 C C . SER E 2 192 ? 5.748 3.595 33.631 1.00 16.82 180 SER N C 1
ATOM 6540 O O . SER E 2 192 ? 6.697 3.209 34.315 1.00 16.85 180 SER N O 1
ATOM 6543 N N . VAL E 2 193 ? 5.570 4.862 33.258 1.00 18.72 181 VAL N N 1
ATOM 6544 C CA . VAL E 2 193 ? 6.446 5.967 33.663 1.00 19.94 181 VAL N CA 1
ATOM 6545 C C . VAL E 2 193 ? 5.663 7.264 33.784 1.00 18.94 181 VAL N C 1
ATOM 6546 O O . VAL E 2 193 ? 4.824 7.572 32.930 1.00 14.60 181 VAL N O 1
ATOM 6550 N N . THR E 2 194 ? 5.966 8.029 34.824 1.00 17.76 182 THR N N 1
ATOM 6551 C CA . THR E 2 194 ? 5.337 9.321 35.026 1.00 20.61 182 THR N CA 1
ATOM 6552 C C . THR E 2 194 ? 6.365 10.374 34.696 1.00 19.20 182 THR N C 1
ATOM 6553 O O . THR E 2 194 ? 7.471 10.349 35.231 1.00 14.45 182 THR N O 1
ATOM 6557 N N . VAL E 2 195 ? 6.006 11.264 33.783 1.00 14.36 183 VAL N N 1
ATOM 6558 C CA . VAL E 2 195 ? 6.869 12.363 33.390 1.00 16.65 183 VAL N CA 1
ATOM 6559 C C . VAL E 2 195 ? 6.037 13.649 33.547 1.00 18.85 183 VAL N C 1
ATOM 6560 O O . VAL E 2 195 ? 4.810 13.590 33.662 1.00 18.69 183 VAL N O 1
ATOM 6564 N N . PRO E 2 196 ? 6.693 14.812 33.713 1.00 21.89 184 PRO N N 1
ATOM 6565 C CA . PRO E 2 196 ? 5.856 16.010 33.843 1.00 17.35 184 PRO N CA 1
ATOM 6566 C C . PRO E 2 196 ? 5.036 16.189 32.555 1.00 14.95 184 PRO N C 1
ATOM 6567 O O . PRO E 2 196 ? 5.506 15.880 31.460 1.00 11.15 184 PRO N O 1
ATOM 6571 N N . SER E 2 197 ? 3.822 16.702 32.682 1.00 16.44 185 SER N N 1
ATOM 6572 C CA . SER E 2 197 ? 2.970 16.907 31.519 1.00 19.80 185 SER N CA 1
ATOM 6573 C C . SER E 2 197 ? 3.603 17.886 30.546 1.00 20.14 185 SER N C 1
ATOM 6574 O O . SER E 2 197 ? 3.322 17.831 29.341 1.00 19.07 185 SER N O 1
ATOM 6577 N N . SER E 2 198 ? 4.437 18.795 31.064 1.00 18.07 186 SER N N 1
ATOM 6578 C CA . SER E 2 198 ? 5.106 19.766 30.206 1.00 18.68 186 SER N CA 1
ATOM 6579 C C . SER E 2 198 ? 6.062 19.132 29.191 1.00 24.43 186 SER N C 1
ATOM 6580 O O . SER E 2 198 ? 5.976 19.450 28.009 1.00 27.43 186 SER N O 1
ATOM 6583 N N . PRO E 2 199 ? 6.951 18.197 29.619 1.00 26.65 187 PRO N N 1
ATOM 6584 C CA . PRO E 2 199 ? 7.882 17.555 28.682 1.00 22.77 187 PRO N CA 1
ATOM 6585 C C . PRO E 2 199 ? 7.299 16.506 27.756 1.00 25.21 187 PRO N C 1
ATOM 6586 O O . PRO E 2 199 ? 8.034 15.926 26.964 1.00 20.50 187 PRO N O 1
ATOM 6590 N N . ARG E 2 200 ? 5.993 16.267 27.823 1.00 20.49 188 ARG N N 1
ATOM 6591 C CA . ARG E 2 200 ? 5.403 15.266 26.954 1.00 23.62 188 ARG N CA 1
ATOM 6592 C C . ARG E 2 200 ? 4.204 15.807 26.203 1.00 25.90 188 ARG N C 1
ATOM 6593 O O . ARG E 2 200 ? 3.162 16.045 26.799 1.00 27.74 188 ARG N O 1
ATOM 6601 N N . PRO E 2 201 ? 4.259 15.780 24.866 1.00 25.21 189 PRO N N 1
ATOM 6602 C CA . PRO E 2 201 ? 5.343 15.280 24.011 1.00 30.26 189 PRO N CA 1
ATOM 6603 C C . PRO E 2 201 ? 6.526 16.170 23.619 1.00 30.35 189 PRO N C 1
ATOM 6604 O O . PRO E 2 201 ? 7.288 15.793 22.734 1.00 32.61 189 PRO N O 1
ATOM 6608 N N . SER E 2 202 ? 6.707 17.301 24.290 1.00 31.41 190 SER N N 1
ATOM 6609 C CA . SER E 2 202 ? 7.804 18.228 23.976 1.00 32.41 190 SER N CA 1
ATOM 6610 C C . SER E 2 202 ? 9.118 17.484 23.846 1.00 31.82 190 SER N C 1
ATOM 6611 O O . SER E 2 202 ? 9.935 17.754 22.968 1.00 35.72 190 SER N O 1
ATOM 6614 N N . GLU E 2 203 ? 9.344 16.609 24.808 1.00 29.23 191 GLU N N 1
ATOM 6615 C CA . GLU E 2 203 ? 10.533 15.811 24.850 1.00 28.41 191 GLU N CA 1
ATOM 6616 C C . GLU E 2 203 ? 10.095 14.367 24.622 1.00 25.95 191 GLU N C 1
ATOM 6617 O O . GLU E 2 203 ? 8.985 13.956 24.992 1.00 17.29 191 GLU N O 1
ATOM 6623 N N . THR E 2 204 ? 10.968 13.621 23.966 1.00 21.83 192 THR N N 1
ATOM 6624 C CA . THR E 2 204 ? 10.728 12.237 23.617 1.00 20.58 192 THR N CA 1
ATOM 6625 C C . THR E 2 204 ? 10.798 11.269 24.795 1.00 15.26 192 THR N C 1
ATOM 6626 O O . THR E 2 204 ? 11.707 11.362 25.615 1.00 17.73 192 THR N O 1
ATOM 6630 N N . VAL E 2 205 ? 9.807 10.383 24.904 1.00 17.95 193 VAL N N 1
ATOM 6631 C CA . VAL E 2 205 ? 9.793 9.332 25.932 1.00 12.50 193 VAL N CA 1
ATOM 6632 C C . VAL E 2 205 ? 9.769 8.051 25.090 1.00 15.14 193 VAL N C 1
ATOM 6633 O O . VAL E 2 205 ? 8.998 7.943 24.122 1.00 12.03 193 VAL N O 1
ATOM 6637 N N . THR E 2 206 ? 10.694 7.142 25.380 1.00 14.40 194 THR N N 1
ATOM 6638 C CA . THR E 2 206 ? 10.813 5.895 24.631 1.00 18.40 194 THR N CA 1
ATOM 6639 C C . THR E 2 206 ? 11.217 4.722 25.530 1.00 17.88 194 THR N C 1
ATOM 6640 O O . THR E 2 206 ? 12.031 4.884 26.437 1.00 19.56 194 THR N O 1
ATOM 6644 N N . CYS E 2 207 ? 10.610 3.558 25.319 1.00 17.27 195 CYS N N 1
ATOM 6645 C CA . CYS E 2 207 ? 10.973 2.378 26.100 1.00 19.03 195 CYS N CA 1
ATOM 6646 C C . CYS E 2 207 ? 11.887 1.511 25.239 1.00 16.17 195 CYS N C 1
ATOM 6647 O O . CYS E 2 207 ? 11.682 1.344 24.022 1.00 12.98 195 CYS N O 1
ATOM 6650 N N . ASN E 2 208 ? 12.919 0.994 25.884 1.00 14.00 196 ASN N N 1
ATOM 6651 C CA . ASN E 2 208 ? 13.915 0.150 25.232 1.00 14.02 196 ASN N CA 1
ATOM 6652 C C . ASN E 2 208 ? 13.658 -1.224 25.811 1.00 5.17 196 ASN N C 1
ATOM 6653 O O . ASN E 2 208 ? 13.618 -1.398 27.029 1.00 7.85 196 ASN N O 1
ATOM 6658 N N . VAL E 2 209 ? 13.418 -2.180 24.922 1.00 11.44 197 VAL N N 1
ATOM 6659 C CA . VAL E 2 209 ? 13.072 -3.532 25.310 1.00 12.52 197 VAL N CA 1
ATOM 6660 C C . VAL E 2 209 ? 13.978 -4.574 24.690 1.00 14.37 197 VAL N C 1
ATOM 6661 O O . VAL E 2 209 ? 13.934 -4.787 23.483 1.00 13.79 197 VAL N O 1
ATOM 6665 N N . ALA E 2 210 ? 14.751 -5.266 25.529 1.00 15.47 198 ALA N N 1
ATOM 6666 C CA . ALA E 2 210 ? 15.657 -6.304 25.046 1.00 12.37 198 ALA N CA 1
ATOM 6667 C C . ALA E 2 210 ? 15.160 -7.678 25.485 1.00 11.72 198 ALA N C 1
ATOM 6668 O O . ALA E 2 210 ? 14.657 -7.842 26.605 1.00 11.10 198 ALA N O 1
ATOM 6670 N N . HIS E 2 211 ? 15.255 -8.643 24.574 1.00 11.39 199 HIS N N 1
ATOM 6671 C CA . HIS E 2 211 ? 14.866 -10.032 24.821 1.00 10.37 199 HIS N CA 1
ATOM 6672 C C . HIS E 2 211 ? 16.074 -10.886 24.455 1.00 11.44 199 HIS N C 1
ATOM 6673 O O . HIS E 2 211 ? 16.242 -11.302 23.312 1.00 8.37 199 HIS N O 1
ATOM 6680 N N . PRO E 2 212 ? 16.922 -11.172 25.443 1.00 16.53 200 PRO N N 1
ATOM 6681 C CA . PRO E 2 212 ? 18.134 -11.974 25.249 1.00 20.38 200 PRO N CA 1
ATOM 6682 C C . PRO E 2 212 ? 18.008 -13.304 24.483 1.00 17.77 200 PRO N C 1
ATOM 6683 O O . PRO E 2 212 ? 18.883 -13.633 23.699 1.00 21.61 200 PRO N O 1
ATOM 6687 N N . ALA E 2 213 ? 16.913 -14.037 24.648 1.00 17.32 201 ALA N N 1
ATOM 6688 C CA . ALA E 2 213 ? 16.774 -15.303 23.945 1.00 10.53 201 ALA N CA 1
ATOM 6689 C C . ALA E 2 213 ? 16.694 -15.133 22.444 1.00 13.87 201 ALA N C 1
ATOM 6690 O O . ALA E 2 213 ? 17.313 -15.887 21.710 1.00 16.96 201 ALA N O 1
ATOM 6692 N N . SER E 2 214 ? 15.947 -14.141 21.969 1.00 16.68 202 SER N N 1
ATOM 6693 C CA . SER E 2 214 ? 15.829 -13.949 20.533 1.00 14.70 202 SER N CA 1
ATOM 6694 C C . SER E 2 214 ? 16.874 -13.006 19.976 1.00 18.50 202 SER N C 1
ATOM 6695 O O . SER E 2 214 ? 16.881 -12.737 18.772 1.00 20.54 202 SER N O 1
ATOM 6698 N N . SER E 2 215 ? 17.745 -12.503 20.851 1.00 22.26 203 SER N N 1
ATOM 6699 C CA . SER E 2 215 ? 18.797 -11.564 20.468 1.00 22.93 203 SER N CA 1
ATOM 6700 C C . SER E 2 215 ? 18.118 -10.315 19.928 1.00 20.90 203 SER N C 1
ATOM 6701 O O . SER E 2 215 ? 18.510 -9.778 18.903 1.00 25.05 203 SER N O 1
ATOM 6704 N N . THR E 2 216 ? 17.045 -9.898 20.567 1.00 15.54 204 THR N N 1
ATOM 6705 C CA . THR E 2 216 ? 16.348 -8.731 20.091 1.00 16.32 204 THR N CA 1
ATOM 6706 C C . THR E 2 216 ? 16.398 -7.582 21.086 1.00 15.28 204 THR N C 1
ATOM 6707 O O . THR E 2 216 ? 16.497 -7.788 22.294 1.00 12.15 204 THR N O 1
ATOM 6711 N N . LYS E 2 217 ? 16.419 -6.374 20.542 1.00 13.45 205 LYS N N 1
ATOM 6712 C CA . LYS E 2 217 ? 16.451 -5.146 21.317 1.00 17.97 205 LYS N CA 1
ATOM 6713 C C . LYS E 2 217 ? 15.579 -4.232 20.477 1.00 19.00 205 LYS N C 1
ATOM 6714 O O . LYS E 2 217 ? 15.775 -4.117 19.266 1.00 25.42 205 LYS N O 1
ATOM 6716 N N . VAL E 2 218 ? 14.602 -3.601 21.104 1.00 19.15 206 VAL N N 1
ATOM 6717 C CA . VAL E 2 218 ? 13.677 -2.755 20.382 1.00 22.73 206 VAL N CA 1
ATOM 6718 C C . VAL E 2 218 ? 13.354 -1.476 21.146 1.00 19.78 206 VAL N C 1
ATOM 6719 O O . VAL E 2 218 ? 13.360 -1.456 22.359 1.00 17.31 206 VAL N O 1
ATOM 6723 N N . ASP E 2 219 ? 13.164 -0.379 20.435 1.00 21.67 207 ASP N N 1
ATOM 6724 C CA . ASP E 2 219 ? 12.816 0.866 21.107 1.00 27.83 207 ASP N CA 1
ATOM 6725 C C . ASP E 2 219 ? 11.414 1.217 20.633 1.00 28.47 207 ASP N C 1
ATOM 6726 O O . ASP E 2 219 ? 10.991 0.797 19.542 1.00 28.93 207 ASP N O 1
ATOM 6731 N N . LYS E 2 220 ? 10.673 1.910 21.489 1.00 25.92 208 LYS N N 1
ATOM 6732 C CA . LYS E 2 220 ? 9.307 2.300 21.188 1.00 19.54 208 LYS N CA 1
ATOM 6733 C C . LYS E 2 220 ? 9.012 3.687 21.733 1.00 14.76 208 LYS N C 1
ATOM 6734 O O . LYS E 2 220 ? 8.919 3.880 22.931 1.00 14.58 208 LYS N O 1
ATOM 6740 N N . LYS E 2 221 ? 8.961 4.661 20.842 1.00 16.11 209 LYS N N 1
ATOM 6741 C CA . LYS E 2 221 ? 8.650 6.032 21.204 1.00 19.09 209 LYS N CA 1
ATOM 6742 C C . LYS E 2 221 ? 7.151 6.127 21.403 1.00 17.03 209 LYS N C 1
ATOM 6743 O O . LYS E 2 221 ? 6.380 5.500 20.695 1.00 16.67 209 LYS N O 1
ATOM 6749 N N . ILE E 2 222 ? 6.743 6.889 22.395 1.00 16.01 210 ILE N N 1
ATOM 6750 C CA . ILE E 2 222 ? 5.332 7.057 22.664 1.00 15.83 210 ILE N CA 1
ATOM 6751 C C . ILE E 2 222 ? 4.962 8.428 22.122 1.00 19.09 210 ILE N C 1
ATOM 6752 O O . ILE E 2 222 ? 5.577 9.430 22.484 1.00 17.46 210 ILE N O 1
ATOM 6757 N N . VAL E 2 223 ? 4.048 8.453 21.165 1.00 22.10 211 VAL N N 1
ATOM 6758 C CA . VAL E 2 223 ? 3.571 9.708 20.612 1.00 26.11 211 VAL N CA 1
ATOM 6759 C C . VAL E 2 223 ? 2.073 9.725 20.850 1.00 24.99 211 VAL N C 1
ATOM 6760 O O . VAL E 2 223 ? 1.492 8.681 21.174 1.00 19.48 211 VAL N O 1
ATOM 6764 N N . PRO E 2 224 ? 1.457 10.922 20.820 1.00 29.49 212 PRO N N 1
ATOM 6765 C CA . PRO E 2 224 ? 0.017 11.155 21.025 1.00 30.74 212 PRO N CA 1
ATOM 6766 C C . PRO E 2 224 ? -0.906 10.304 20.132 1.00 31.49 212 PRO N C 1
ATOM 6767 O O . PRO E 2 224 ? -0.647 10.237 18.911 1.00 39.08 212 PRO N O 1
ATOM 6771 N N . MET F 3 1 ? 31.278 -35.735 66.807 1.00 23.15 36 MET Q N 1
ATOM 6772 C CA . MET F 3 1 ? 31.727 -36.334 65.529 1.00 24.02 36 MET Q CA 1
ATOM 6773 C C . MET F 3 1 ? 31.507 -35.326 64.403 1.00 29.28 36 MET Q C 1
ATOM 6774 O O . MET F 3 1 ? 30.902 -34.268 64.595 1.00 34.10 36 MET Q O 1
ATOM 6779 N N . SER F 3 2 ? 32.009 -35.669 63.232 1.00 27.56 37 SER Q N 1
ATOM 6780 C CA . SER F 3 2 ? 31.909 -34.812 62.078 1.00 25.47 37 SER Q CA 1
ATOM 6781 C C . SER F 3 2 ? 30.695 -35.096 61.201 1.00 24.96 37 SER Q C 1
ATOM 6782 O O . SER F 3 2 ? 30.260 -36.246 61.050 1.00 25.26 37 SER Q O 1
ATOM 6785 N N . LEU F 3 3 ? 30.151 -34.024 60.645 1.00 19.08 38 LEU Q N 1
ATOM 6786 C CA . LEU F 3 3 ? 29.028 -34.098 59.735 1.00 19.20 38 LEU Q CA 1
ATOM 6787 C C . LEU F 3 3 ? 29.525 -33.332 58.521 1.00 19.92 38 LEU Q C 1
ATOM 6788 O O . LEU F 3 3 ? 29.533 -32.092 58.522 1.00 18.03 38 LEU Q O 1
ATOM 6793 N N . PRO F 3 4 ? 29.992 -34.054 57.480 1.00 22.31 39 PRO Q N 1
ATOM 6794 C CA . PRO F 3 4 ? 30.500 -33.408 56.261 1.00 21.89 39 PRO Q CA 1
ATOM 6795 C C . PRO F 3 4 ? 29.626 -32.250 55.734 1.00 22.39 39 PRO Q C 1
ATOM 6796 O O . PRO F 3 4 ? 28.411 -32.386 55.575 1.00 18.35 39 PRO Q O 1
ATOM 6800 N N . GLY F 3 5 ? 30.260 -31.100 55.535 1.00 17.37 40 GLY Q N 1
ATOM 6801 C CA . GLY F 3 5 ? 29.559 -29.934 55.042 1.00 18.32 40 GLY Q CA 1
ATOM 6802 C C . GLY F 3 5 ? 28.655 -29.285 56.069 1.00 16.17 40 GLY Q C 1
ATOM 6803 O O . GLY F 3 5 ? 27.848 -28.429 55.729 1.00 20.74 40 GLY Q O 1
ATOM 6804 N N . ARG F 3 6 ? 28.804 -29.633 57.336 1.00 17.73 41 ARG Q N 1
ATOM 6805 C CA . ARG F 3 6 ? 27.932 -29.041 58.334 1.00 19.10 41 ARG Q CA 1
ATOM 6806 C C . ARG F 3 6 ? 28.647 -28.747 59.640 1.00 20.91 41 ARG Q C 1
ATOM 6807 O O . ARG F 3 6 ? 28.478 -27.678 60.222 1.00 19.38 41 ARG Q O 1
ATOM 6815 N N . TRP F 3 7 ? 29.464 -29.689 60.092 1.00 23.67 42 TRP Q N 1
ATOM 6816 C CA . TRP F 3 7 ? 30.201 -29.524 61.341 1.00 22.03 42 TRP Q CA 1
ATOM 6817 C C . TRP F 3 7 ? 31.504 -30.293 61.270 1.00 23.20 42 TRP Q C 1
ATOM 6818 O O . TRP F 3 7 ? 31.545 -31.412 60.753 1.00 24.79 42 TRP Q O 1
ATOM 6829 N N . LYS F 3 8 ? 32.567 -29.690 61.782 1.00 22.24 43 LYS Q N 1
ATOM 6830 C CA . LYS F 3 8 ? 33.879 -30.333 61.813 1.00 26.76 43 LYS Q CA 1
ATOM 6831 C C . LYS F 3 8 ? 34.442 -30.179 63.232 1.00 29.51 43 LYS Q C 1
ATOM 6832 O O . LYS F 3 8 ? 34.621 -29.059 63.723 1.00 28.97 43 LYS Q O 1
ATOM 6838 N N . PRO F 3 9 ? 34.648 -31.296 63.939 1.00 26.24 44 PRO Q N 1
ATOM 6839 C CA . PRO F 3 9 ? 35.190 -31.234 65.296 1.00 31.14 44 PRO Q CA 1
ATOM 6840 C C . PRO F 3 9 ? 36.628 -30.701 65.287 1.00 33.32 44 PRO Q C 1
ATOM 6841 O O . PRO F 3 9 ? 37.359 -30.892 64.304 1.00 31.29 44 PRO Q O 1
ATOM 6845 N N . LYS F 3 10 ? 37.004 -29.998 66.354 1.00 33.71 45 LYS Q N 1
ATOM 6846 C CA . LYS F 3 10 ? 38.353 -29.456 66.471 1.00 37.70 45 LYS Q CA 1
ATOM 6847 C C . LYS F 3 10 ? 39.354 -30.614 66.420 1.00 39.35 45 LYS Q C 1
ATOM 6848 O O . LYS F 3 10 ? 39.111 -31.606 67.137 1.00 37.40 45 LYS Q O 1
#